Protein AF-0000000082341488 (afdb_homodimer)

Secondary structure (DSSP, 8-state):
--------------TT--HHHHHTT------SS-HHHHHHT----------------------------------------------------SHHHHHHHHHSS-------------------B-HHHHHHHHHHHHTHHHHHTTT-TT-IIIIIHHHHHTT-HHHHHHHHHHHHHHHHHHS-HHHHHHHHHHHHHHHHHHHHHHHHS---HHHHHHHHHHHHHHHHHHHHH---TTTTHHHHHHHHHHHHTTHHHH--HHHHHHHHHHHHHHHHHHHHHT---SS-GGGSPPPPPTTTS-HHHHHHHHHHHHHHHHHHHHHH--SS---HHHHHHHHHHHHHHHHHHHT--HHHH-EEB---S---TT---EE-SSHHHHHHHHHHHHHHHHHHHHHHHH----HHHHHHHHHHHHHHHHHHHHHHHHS---HHHHHHHHHHHHHHHTT---HHHHHHHHHHHHHIIIII----HHHHHHHHHHHT-/--------------TT-BHHHHHTT------SS-HHHHHHT----B-----------------------------------------------SHHHHHHHHHSS-------------S-----B-HHHHHHHHHHHHTHHHHHTTT-TT-IIIIIHHHHHTT-HHHHHHHHHHHHHHHHHHS-HHHHHHHHHHHHHHHHHHHHHHHHS---HHHHHHHHHHHHHHHHHHHHH---TTTTHHHHHHHHHHHHTTHHHH--HHHHHHHHHHHHHHHHHHHHHT---SS-GGGSPPPPPTTTS-HHHHHHHHHHHHHHHHHHHHHH--SS---HHHHHHHHHHHHHHHHHHHT--HHHH-EEBP--S---TT---EE-SSHHHHHHHHHHHHHHHHHHHHHHHH----HHHHHHHHHHHHHHHHHHHHHHHHS---HHHHHHHHHHHHHHHTT---HHHHHHHHHHHHHIIIII----HHHHHHHHHHHT-

pLDDT: mean 80.75, std 23.5, range [18.08, 98.88]

Radius of gyration: 35.66 Å; Cα contacts (8 Å, |Δi|>4): 1195; chains: 2; bounding box: 97×129×89 Å

InterPro domains:
  IPR001138 Zn(2)Cys(6) fungal-type DNA-binding domain [PF00172] (19-46)
  IPR001138 Zn(2)Cys(6) fungal-type DNA-binding domain [PS50048] (20-44)
  IPR001138 Zn(2)Cys(6) fungal-type DNA-binding domain [SM00066] (12-55)
  IPR001138 Zn(2)Cys(6) fungal-type DNA-binding domain [cd00067] (13-44)
  IPR021858 Fungal transcription factor [PF11951] (132-289)
  IPR036864 Zn(2)-C6 fungal-type DNA-binding domain superfamily [G3DSA:4.10.240.10] (19-75)
  IPR036864 Zn(2)-C6 fungal-type DNA-binding domain superfamily [SSF57701] (19-48)

Organism: NCBI:txid1220207

Nearest PDB structures (foldseek):
  6nf4-assembly1_B  TM=1.725E-01  e=2.011E+00  Danio rerio
  7mnn-assembly1_A  TM=2.625E-01  e=7.953E+00  Homo sapiens
  6nf4-assembly1_B  TM=1.689E-01  e=1.664E+00  Danio rerio

Foldseek 3Di:
DDPPPDDPPPPDQDPWAWPVCVVVVHRFPNDVQTPVCVVVVHHTHTDPPPPPPPPPVDPPDDDDDDDDDDPPPDDPDPPPPPPPCPVPLPQDPALLVLCCQLVPPPPPPSPPPCVCPPPPPPLDQDPLLVVLLVLLLVFVLCLLCLLPPVSCSNPVLSVVVSVPLLSSLLSSLQSLLQCLQAPNVVVSVVVNSVSLSVNSVVLSVLSNPPDDPVSLLNSLVSLLSRLCSCQQFPCPPVVVSSLVNNVVSCVVVLCQVDNDPSNLSSVLSSLLVQLVVCLLVLHAGPDQLVSHHDQDDPVVGDHLSSLLSVLSSLLSVLSCLQRVDPDDACPPVSLVVLVVSLVVLVVSVVPDDCLLQFDWDDDDPPPPPPATATEHPGQSSLLSLLSSLQSLLSSLVSVLVRDPDDPVVNVVSLVSNQVSLSPLLNSLPHHPHDLSSLLSSLSSLLSSLLNDPDPVSNVVSLVSLVCNCNNNVGDRVSSSVVSVVSVVD/DDPPPDDPPPPDQDPWAWPVCVVVVHRFPNDVQTPVCVVVVHHTHTDDPPPPDDPPPDPPDDDDDDDDDDDDDDDPDDPPPPPPCPVPLCLDPALLVLCCQLVPPVCPPSPPPCCPDPVPPPLDQDPLLVVLLVLLLVFVLCLLCLLPPPSCSNPVLSVVVSVPLLSSLLSSLQSLLQCLQAPNVVVSVVVNSVSLSVNSVVLSVLSNPPDDPVSLLNSLVSLLSRLCSCQQFPCPPVVVSSLVNNVVSCVVVLCQVDNDPSNLSSVLSSLLVQLVVCLLVLHAGPDQLVSHHDQDDPVVGDHLSSLLSVLSSLLSVLSCLQRVPPDDACPPVSLVVLVVSLVVLVVSVVPDDCLLQFDWDDDDPPPPPPATATEHPGQSSLLSLLSSLQSLLSSLVSVLVRDPDPPVVNVVSLVSNQVSLSPLLNSLPHHPHDLSSLLSSLSSLLSSLLSDPDPVSNVVSLVSLVCNCNNNVGDRVSSSVVSVVSVVD

Solvent-accessible surface area (backbone atoms only — not comparable to full-atom values): 54837 Å² total; per-residue (Å²): 131,86,81,74,75,78,79,81,76,78,76,76,80,74,88,67,36,30,43,66,31,56,76,64,72,42,92,51,78,64,41,93,62,24,67,67,27,62,76,67,70,46,84,60,43,73,60,77,78,81,69,80,75,75,82,72,80,68,84,77,76,81,80,84,80,83,79,81,80,84,76,81,75,77,82,74,80,81,75,79,74,78,74,70,78,71,71,68,80,76,72,67,88,47,64,34,54,44,40,50,62,71,70,42,79,79,69,67,74,65,77,75,62,76,72,68,62,77,68,66,74,66,75,58,42,39,69,67,56,49,50,26,51,49,52,22,41,75,38,60,20,44,36,65,22,42,60,35,80,80,32,49,58,31,45,49,48,54,58,49,20,64,80,26,65,44,39,35,22,20,49,35,12,34,28,25,42,38,40,19,58,48,71,44,44,83,70,22,40,61,55,12,53,48,26,39,52,54,15,51,56,42,46,53,52,53,69,69,39,91,62,56,71,75,50,46,47,54,46,44,46,31,41,48,38,46,24,46,45,52,44,32,66,60,50,65,91,64,40,64,45,52,46,42,43,42,51,51,49,43,61,76,61,41,35,36,83,62,41,51,73,68,40,45,56,44,45,55,44,49,47,52,52,36,44,52,51,15,59,78,66,59,33,39,44,87,69,53,61,89,61,47,50,76,60,58,55,64,80,87,42,54,61,33,23,20,49,25,48,40,40,48,50,52,34,41,47,50,38,31,63,71,38,51,73,80,84,79,77,84,46,74,61,55,54,52,50,49,53,51,48,52,51,50,53,49,57,67,53,73,76,54,56,53,63,40,74,37,38,64,37,60,74,66,78,80,69,57,90,82,47,55,47,36,45,55,82,45,51,26,14,52,34,29,46,40,44,46,33,38,39,51,34,52,54,43,50,49,51,56,74,66,45,94,52,56,70,69,58,46,50,52,44,51,50,51,37,36,51,32,20,42,51,44,49,14,43,68,73,54,36,76,66,44,70,37,27,50,67,58,38,54,62,38,50,55,63,20,46,75,57,47,82,52,66,68,58,41,51,52,54,49,49,50,46,52,44,41,27,55,69,63,26,40,61,42,62,69,57,53,52,50,51,54,58,58,66,76,101,133,84,80,74,74,77,78,80,76,78,76,74,80,72,89,67,34,30,42,66,33,58,77,64,73,42,90,50,80,62,40,94,62,23,65,68,26,61,75,67,72,48,87,59,43,74,60,79,79,82,71,81,78,76,83,72,77,68,80,78,78,83,88,91,81,86,80,85,81,85,81,79,80,75,84,76,81,83,77,80,74,77,74,72,77,73,71,67,82,76,72,69,87,45,63,35,53,44,43,49,60,72,70,41,80,82,66,66,76,64,78,73,62,74,77,64,67,69,67,64,73,67,76,59,42,39,67,68,56,50,51,26,50,50,52,22,43,76,38,60,20,46,35,63,23,40,60,34,81,80,31,50,58,30,44,49,47,54,59,50,20,65,80,26,65,45,40,35,22,19,50,36,12,33,28,24,43,37,41,20,59,47,70,45,43,83,70,23,40,61,55,11,51,50,25,40,52,54,17,50,56,41,47,52,53,53,69,68,40,91,64,57,70,74,50,46,47,55,47,45,45,29,41,46,38,46,24,46,44,52,44,32,68,60,51,65,90,65,40,64,44,51,46,42,42,40,50,50,50,43,61,76,60,41,37,38,82,64,41,52,74,69,41,46,56,44,44,55,45,48,48,52,51,36,43,53,52,16,59,78,66,60,34,39,44,86,70,52,62,89,61,47,52,78,61,59,56,63,79,86,42,54,60,35,24,21,48,25,48,39,40,48,49,51,34,41,47,49,39,31,64,70,37,51,71,77,83,78,77,83,45,75,59,56,54,51,51,50,52,50,48,51,51,52,53,50,57,68,54,71,76,54,55,53,65,41,74,37,38,64,36,61,76,63,83,79,56,64,93,82,39,56,48,36,45,54,82,45,53,26,16,52,34,28,46,38,44,44,34,39,38,50,35,53,55,42,50,49,50,57,74,65,43,93,52,56,70,68,58,45,50,52,42,51,49,52,37,37,52,32,20,42,50,45,49,15,43,68,74,53,37,76,65,44,70,38,28,48,64,59,38,54,61,38,49,55,65,19,46,75,56,49,82,51,66,68,59,40,50,53,54,49,48,50,46,52,44,42,28,55,70,64,23,42,61,43,60,69,55,52,52,51,50,54,56,58,66,76,102

Structure (mmCIF, N/CA/C/O backbone):
data_AF-0000000082341488-model_v1
#
loop_
_entity.id
_entity.type
_entity.pdbx_description
1 polymer 'Zn(2)-C6 fungal-type domain-containing protein'
#
loop_
_atom_site.group_PDB
_atom_site.id
_atom_site.type_symbol
_atom_site.label_atom_id
_atom_site.label_alt_id
_atom_site.label_comp_id
_atom_site.label_asym_id
_atom_site.label_entity_id
_atom_site.label_seq_id
_atom_site.pdbx_PDB_ins_code
_atom_site.Cartn_x
_atom_site.Cartn_y
_atom_site.Cartn_z
_atom_site.occupancy
_atom_site.B_iso_or_equiv
_atom_site.auth_seq_id
_atom_site.auth_comp_id
_atom_site.auth_asym_id
_atom_site.auth_atom_id
_atom_site.pdbx_PDB_model_num
ATOM 1 N N . MET A 1 1 ? -30.406 -11.062 55.562 1 27.66 1 MET A N 1
ATOM 2 C CA . MET A 1 1 ? -29.484 -10.016 55.969 1 27.66 1 MET A CA 1
ATOM 3 C C . MET A 1 1 ? -28.219 -10.055 55.094 1 27.66 1 MET A C 1
ATOM 5 O O . MET A 1 1 ? -27.469 -11.031 55.125 1 27.66 1 MET A O 1
ATOM 9 N N . PRO A 1 2 ? -28.125 -9.422 53.875 1 34.69 2 PRO A N 1
ATOM 10 C CA . PRO A 1 2 ? -27.172 -9.711 52.812 1 34.69 2 PRO A CA 1
ATOM 11 C C . PRO A 1 2 ? -25.75 -9.273 53.125 1 34.69 2 PRO A C 1
ATOM 13 O O . PRO A 1 2 ? -25.547 -8.258 53.812 1 34.69 2 PRO A O 1
ATOM 16 N N . THR A 1 3 ? -24.875 -10.211 53.531 1 32.88 3 THR A N 1
ATOM 17 C CA . THR A 1 3 ? -23.484 -10.125 53.969 1 32.88 3 THR A CA 1
ATOM 18 C C . THR A 1 3 ? -22.641 -9.414 52.906 1 32.88 3 THR A C 1
ATOM 20 O O . THR A 1 3 ? -22.531 -9.883 51.781 1 32.88 3 THR A O 1
ATOM 23 N N . GLN A 1 4 ? -22.594 -8.062 53 1 30.83 4 GLN A N 1
ATOM 24 C CA . GLN A 1 4 ? -21.969 -7.129 52.062 1 30.83 4 GLN A CA 1
ATOM 25 C C . GLN A 1 4 ? -20.469 -7.371 51.969 1 30.83 4 GLN A C 1
ATOM 27 O O . GLN A 1 4 ? -19.766 -7.348 53 1 30.83 4 GLN A O 1
ATOM 32 N N . ARG A 1 5 ? -20.062 -8.289 51.094 1 39.97 5 ARG A N 1
ATOM 33 C CA . ARG A 1 5 ? -18.656 -8.656 50.969 1 39.97 5 ARG A CA 1
ATOM 34 C C . ARG A 1 5 ? -17.766 -7.418 50.906 1 39.97 5 ARG A C 1
ATOM 36 O O . ARG A 1 5 ? -18.031 -6.48 50.156 1 39.97 5 ARG A O 1
ATOM 43 N N . PRO A 1 6 ? -16.922 -7.133 51.938 1 31.31 6 PRO A N 1
ATOM 44 C CA . PRO A 1 6 ? -16.156 -5.891 52.031 1 31.31 6 PRO A CA 1
ATOM 45 C C . PRO A 1 6 ? -15.273 -5.656 50.812 1 31.31 6 PRO A C 1
ATOM 47 O O . PRO A 1 6 ? -14.844 -6.613 50.156 1 31.31 6 PRO A O 1
ATOM 50 N N . ALA A 1 7 ? -15.469 -4.516 50.125 1 35.12 7 ALA A N 1
ATOM 51 C CA . ALA A 1 7 ? -14.789 -4 48.938 1 35.12 7 ALA A CA 1
ATOM 52 C C . ALA A 1 7 ? -13.273 -4.023 49.125 1 35.12 7 ALA A C 1
ATOM 54 O O . ALA A 1 7 ? -12.758 -3.627 50.188 1 35.12 7 ALA A O 1
ATOM 55 N N . ARG A 1 8 ? -12.477 -4.863 48.469 1 36.75 8 ARG A N 1
ATOM 56 C CA . ARG A 1 8 ? -11.031 -5.031 48.469 1 36.75 8 ARG A CA 1
ATOM 57 C C . ARG A 1 8 ? -10.32 -3.686 48.375 1 36.75 8 ARG A C 1
ATOM 59 O O . ARG A 1 8 ? -10.633 -2.877 47.5 1 36.75 8 ARG A O 1
ATOM 66 N N . ARG A 1 9 ? -9.789 -3.086 49.438 1 33.78 9 ARG A N 1
ATOM 67 C CA . ARG A 1 9 ? -9.055 -1.83 49.531 1 33.78 9 ARG A CA 1
ATOM 68 C C . ARG A 1 9 ? -7.902 -1.78 48.531 1 33.78 9 ARG A C 1
ATOM 70 O O . ARG A 1 9 ? -7.113 -2.725 48.438 1 33.78 9 ARG A O 1
ATOM 77 N N . SER A 1 10 ? -8.031 -1.049 47.438 1 36.28 10 SER A N 1
ATOM 78 C CA . SER A 1 10 ? -6.996 -0.766 46.438 1 36.28 10 SER A CA 1
ATOM 79 C C . SER A 1 10 ? -5.719 -0.267 47.094 1 36.28 10 SER A C 1
ATOM 81 O O . SER A 1 10 ? -5.738 0.727 47.844 1 36.28 10 SER A O 1
ATOM 83 N N . VAL A 1 11 ? -4.891 -1.097 47.562 1 37.62 11 VAL A N 1
ATOM 84 C CA . VAL A 1 11 ? -3.611 -0.74 48.188 1 37.62 11 VAL A CA 1
ATOM 85 C C . VAL A 1 11 ? -2.881 0.267 47.281 1 37.62 11 VAL A C 1
ATOM 87 O O . VAL A 1 11 ? -2.674 0.021 46.094 1 37.62 11 VAL A O 1
ATOM 90 N N . LYS A 1 12 ? -2.934 1.499 47.688 1 38.59 12 LYS A N 1
ATOM 91 C CA . LYS A 1 12 ? -2.229 2.66 47.156 1 38.59 12 LYS A CA 1
ATOM 92 C C . LYS A 1 12 ? -0.745 2.361 46.969 1 38.59 12 LYS A C 1
ATOM 94 O O . LYS A 1 12 ? -0.072 1.899 47.875 1 38.59 12 LYS A O 1
ATOM 99 N N . ARG A 1 13 ? -0.227 2.211 45.75 1 46.66 13 ARG A N 1
ATOM 100 C CA . ARG A 1 13 ? 1.166 1.97 45.375 1 46.66 13 ARG A CA 1
ATOM 101 C C . ARG A 1 13 ? 2.074 3.053 45.969 1 46.66 13 ARG A C 1
ATOM 103 O O . ARG A 1 13 ? 1.841 4.246 45.75 1 46.66 13 ARG A O 1
ATOM 110 N N . ARG A 1 14 ? 2.82 2.852 47 1 46.91 14 ARG A N 1
ATOM 111 C CA . ARG A 1 14 ? 3.74 3.732 47.688 1 46.91 14 ARG A CA 1
ATOM 112 C C . ARG A 1 14 ? 4.809 4.285 46.75 1 46.91 14 ARG A C 1
ATOM 114 O O . ARG A 1 14 ? 5.387 3.541 45.969 1 46.91 14 ARG A O 1
ATOM 121 N N . LYS A 1 15 ? 4.836 5.543 46.469 1 54.09 15 LYS A N 1
ATOM 122 C CA . LYS A 1 15 ? 5.652 6.387 45.625 1 54.09 15 LYS A CA 1
ATOM 123 C C . LYS A 1 15 ? 7.094 6.449 46.125 1 54.09 15 LYS A C 1
ATOM 125 O O . LYS A 1 15 ? 7.898 7.238 45.594 1 54.09 15 LYS A O 1
ATOM 130 N N . THR A 1 16 ? 7.574 5.613 47.094 1 61.41 16 THR A N 1
ATOM 131 C CA . THR A 1 16 ? 8.883 5.797 47.719 1 61.41 16 THR A CA 1
ATOM 132 C C . THR A 1 16 ? 9.875 4.75 47.219 1 61.41 16 THR A C 1
ATOM 134 O O . THR A 1 16 ? 10.93 4.539 47.812 1 61.41 16 THR A O 1
ATOM 137 N N . GLY A 1 17 ? 9.547 4.043 46.219 1 67.44 17 GLY A N 1
ATOM 138 C CA . GLY A 1 17 ? 10.445 2.996 45.75 1 67.44 17 GLY A CA 1
ATOM 139 C C . GLY A 1 17 ? 11.727 3.535 45.156 1 67.44 17 GLY A C 1
ATOM 140 O O . GLY A 1 17 ? 11.773 4.672 44.688 1 67.44 17 GLY A O 1
ATOM 141 N N . HIS A 1 18 ? 12.859 2.887 45.312 1 73.56 18 HIS A N 1
ATOM 142 C CA . HIS A 1 18 ? 14.195 3.291 44.875 1 73.56 18 HIS A CA 1
ATOM 143 C C . HIS A 1 18 ? 14.289 3.281 43.344 1 73.56 18 HIS A C 1
ATOM 145 O O . HIS A 1 18 ? 13.5 2.619 42.656 1 73.56 18 HIS A O 1
ATOM 151 N N . GLN A 1 19 ? 15.227 3.986 42.75 1 73.56 19 GLN A N 1
ATOM 152 C CA . GLN A 1 19 ? 15.32 4.285 41.312 1 73.56 19 GLN A CA 1
ATOM 153 C C . GLN A 1 19 ? 15.406 3.006 40.5 1 73.56 19 GLN A C 1
ATOM 155 O O . GLN A 1 19 ? 14.742 2.883 39.469 1 73.56 19 GLN A O 1
ATOM 160 N N . ASN A 1 20 ? 16.141 2.02 40.812 1 75.38 20 ASN A N 1
ATOM 161 C CA . ASN A 1 20 ? 16.281 0.766 40.094 1 75.38 20 ASN A CA 1
ATOM 162 C C . ASN A 1 20 ? 14.992 -0.053 40.125 1 75.38 20 ASN A C 1
ATOM 164 O O . ASN A 1 20 ? 14.633 -0.678 39.125 1 75.38 20 ASN A O 1
ATOM 168 N N . CYS A 1 21 ? 14.312 -0.115 41.156 1 72.56 21 CYS A N 1
ATOM 169 C CA . CYS A 1 21 ? 13.039 -0.809 41.312 1 72.56 21 CYS A CA 1
ATOM 170 C C . CYS A 1 21 ? 11.93 -0.092 40.562 1 72.56 21 CYS A C 1
ATOM 172 O O . CYS A 1 21 ? 11.094 -0.733 39.938 1 72.56 21 CYS A O 1
ATOM 174 N N . ARG A 1 22 ? 11.953 1.239 40.5 1 70.56 22 ARG A N 1
ATOM 175 C CA . ARG A 1 22 ? 11 2.064 39.781 1 70.56 22 ARG A CA 1
ATOM 176 C C . ARG A 1 22 ? 11.18 1.894 38.25 1 70.56 22 ARG A C 1
ATOM 178 O O . ARG A 1 22 ? 10.203 1.771 37.531 1 70.56 22 ARG A O 1
ATOM 185 N N . ASN A 1 23 ? 12.414 1.838 37.812 1 67.56 23 ASN A N 1
ATOM 186 C CA . ASN A 1 23 ? 12.742 1.677 36.406 1 67.56 23 ASN A CA 1
ATOM 187 C C . ASN A 1 23 ? 12.336 0.302 35.906 1 67.56 23 ASN A C 1
ATOM 189 O O . ASN A 1 23 ? 11.984 0.155 34.719 1 67.56 23 ASN A O 1
ATOM 193 N N . ARG A 1 24 ? 12.219 -0.608 36.781 1 68 24 ARG A N 1
ATOM 194 C CA . ARG A 1 24 ? 11.914 -1.982 36.406 1 68 24 ARG A CA 1
ATOM 195 C C . ARG A 1 24 ? 10.508 -2.379 36.844 1 68 24 ARG A C 1
ATOM 197 O O . ARG A 1 24 ? 10.094 -3.523 36.656 1 68 24 ARG A O 1
ATOM 204 N N . ARG A 1 25 ? 9.703 -1.404 37.406 1 63.31 25 ARG A N 1
ATOM 205 C CA . ARG A 1 25 ? 8.336 -1.52 37.875 1 63.31 25 ARG A CA 1
ATOM 206 C C . ARG A 1 25 ? 8.164 -2.773 38.75 1 63.31 25 ARG A C 1
ATOM 208 O O . ARG A 1 25 ? 7.176 -3.492 38.594 1 63.31 25 ARG A O 1
ATOM 215 N N . ILE A 1 26 ? 9.172 -3.002 39.469 1 75.62 26 ILE A N 1
ATOM 216 C CA . ILE A 1 26 ? 9.039 -4.074 40.469 1 75.62 26 ILE A CA 1
ATOM 217 C C . ILE A 1 26 ? 8.766 -3.48 41.844 1 75.62 26 ILE A C 1
ATOM 219 O O . ILE A 1 26 ? 9.094 -2.32 42.094 1 75.62 26 ILE A O 1
ATOM 223 N N . LYS A 1 27 ? 8.031 -4.207 42.656 1 73.44 27 LYS A N 1
ATOM 224 C CA . LYS A 1 27 ? 7.723 -3.768 44 1 73.44 27 LYS A CA 1
ATOM 225 C C . LYS A 1 27 ? 8.992 -3.625 44.844 1 73.44 27 LYS A C 1
ATOM 227 O O . LYS A 1 27 ? 9.75 -4.582 45 1 73.44 27 LYS A O 1
ATOM 232 N N . CYS A 1 28 ? 9.281 -2.418 45.188 1 70.5 28 CYS A N 1
ATOM 233 C CA . CYS A 1 28 ? 10.461 -2.1 46 1 70.5 28 CYS A CA 1
ATOM 234 C C . CYS A 1 28 ? 10.172 -2.293 47.469 1 70.5 28 CYS A C 1
ATOM 236 O O . CYS A 1 28 ? 9.094 -1.944 47.969 1 70.5 28 CYS A O 1
ATOM 238 N N . ASP A 1 29 ? 10.859 -2.9 48.312 1 76.56 29 ASP A N 1
ATOM 239 C CA . ASP A 1 29 ? 10.664 -3.094 49.75 1 76.56 29 ASP A CA 1
ATOM 240 C C . ASP A 1 29 ? 11.117 -1.863 50.531 1 76.56 29 ASP A C 1
ATOM 242 O O . ASP A 1 29 ? 11.086 -1.863 51.781 1 76.56 29 ASP A O 1
ATOM 246 N N . GLU A 1 30 ? 11.57 -0.712 49.938 1 73.06 30 GLU A N 1
ATOM 247 C CA . GLU A 1 30 ? 11.891 0.627 50.406 1 73.06 30 GLU A CA 1
ATOM 248 C C . GLU A 1 30 ? 12.992 0.584 51.469 1 73.06 30 GLU A C 1
ATOM 250 O O . GLU A 1 30 ? 13.188 1.553 52.219 1 73.06 30 GLU A O 1
ATOM 255 N N . GLN A 1 31 ? 13.773 -0.525 51.5 1 78.38 31 GLN A N 1
ATOM 256 C CA . GLN A 1 31 ? 14.938 -0.563 52.375 1 78.38 31 GLN A CA 1
ATOM 257 C C . GLN A 1 31 ? 16.172 0.011 51.688 1 78.38 31 GLN A C 1
ATOM 259 O O . GLN A 1 31 ? 16.266 -0.031 50.469 1 78.38 31 GLN A O 1
ATOM 264 N N . SER A 1 32 ? 16.953 0.865 52.219 1 71.62 32 SER A N 1
ATOM 265 C CA . SER A 1 32 ? 18.172 1.442 51.688 1 71.62 32 SER A CA 1
ATOM 266 C C . SER A 1 32 ? 19.422 0.706 52.188 1 71.62 32 SER A C 1
ATOM 268 O O . SER A 1 32 ? 19.781 0.812 53.344 1 71.62 32 SER A O 1
ATOM 270 N N . PRO A 1 33 ? 19.984 -0.223 51.344 1 73.25 33 PRO A N 1
ATOM 271 C CA . PRO A 1 33 ? 19.656 -0.535 49.969 1 73.25 33 PRO A CA 1
ATOM 272 C C . PRO A 1 33 ? 18.453 -1.47 49.844 1 73.25 33 PRO A C 1
ATOM 274 O O . PRO A 1 33 ? 18.188 -2.279 50.719 1 73.25 33 PRO A O 1
ATOM 277 N N . CYS A 1 34 ? 17.703 -1.266 48.688 1 74.81 34 CYS A N 1
ATOM 278 C CA . CYS A 1 34 ? 16.531 -2.117 48.594 1 74.81 34 CYS A CA 1
ATOM 279 C C . CYS A 1 34 ? 16.906 -3.559 48.312 1 74.81 34 CYS A C 1
ATOM 281 O O . CYS A 1 34 ? 18 -3.816 47.781 1 74.81 34 CYS A O 1
ATOM 283 N N . GLY A 1 35 ? 16.156 -4.578 48.812 1 78.69 35 GLY A N 1
ATOM 284 C CA . GLY A 1 35 ? 16.453 -5.996 48.688 1 78.69 35 GLY A CA 1
ATOM 285 C C . GLY A 1 35 ? 16.812 -6.387 47.25 1 78.69 35 GLY A C 1
ATOM 286 O O . GLY A 1 35 ? 17.672 -7.246 47.062 1 78.69 35 GLY A O 1
ATOM 287 N N . TYR A 1 36 ? 16.219 -5.758 46.281 1 75.19 36 TYR A N 1
ATOM 288 C CA . TYR A 1 36 ? 16.5 -6 44.875 1 75.19 36 TYR A CA 1
ATOM 289 C C . TYR A 1 36 ? 17.922 -5.574 44.531 1 75.19 36 TYR A C 1
ATOM 291 O O . TYR A 1 36 ? 18.656 -6.328 43.875 1 75.19 36 TYR A O 1
ATOM 299 N N . CYS A 1 37 ? 18.25 -4.441 44.781 1 74.69 37 CYS A N 1
ATOM 300 C CA . CYS A 1 37 ? 19.578 -3.924 44.531 1 74.69 37 CYS A CA 1
ATOM 301 C C . CYS A 1 37 ? 20.641 -4.703 45.312 1 74.69 37 CYS A C 1
ATOM 303 O O . CYS A 1 37 ? 21.703 -5.016 44.781 1 74.69 37 CYS A O 1
ATOM 305 N N . ASN A 1 38 ? 20.406 -5.07 46.5 1 79.69 38 ASN A N 1
ATOM 306 C CA . ASN A 1 38 ? 21.344 -5.816 47.344 1 79.69 38 ASN A CA 1
ATOM 307 C C . ASN A 1 38 ? 21.641 -7.191 46.75 1 79.69 38 ASN A C 1
ATOM 309 O O . ASN A 1 38 ? 22.797 -7.621 46.75 1 79.69 38 ASN A O 1
ATOM 313 N N . ARG A 1 39 ? 20.578 -7.805 46.312 1 75.19 39 ARG A N 1
ATOM 314 C CA . ARG A 1 39 ? 20.781 -9.148 45.781 1 75.19 39 ARG A CA 1
ATOM 315 C C . ARG A 1 39 ? 21.578 -9.117 44.5 1 75.19 39 ARG A C 1
ATOM 317 O O . ARG A 1 39 ? 22.312 -10.062 44.188 1 75.19 39 ARG A O 1
ATOM 324 N N . ARG A 1 40 ? 21.375 -8.039 43.812 1 72.5 40 ARG A N 1
ATOM 325 C CA . ARG A 1 40 ? 21.969 -7.996 42.5 1 72.5 40 ARG A CA 1
ATOM 326 C C . ARG A 1 40 ? 23.203 -7.105 42.469 1 72.5 40 ARG A C 1
ATOM 328 O O . ARG A 1 40 ? 23.812 -6.902 41.406 1 72.5 40 ARG A O 1
ATOM 335 N N . GLY A 1 41 ? 23.641 -6.508 43.5 1 73.75 41 GLY A N 1
ATOM 336 C CA . GLY A 1 41 ? 24.828 -5.699 43.656 1 73.75 41 GLY A CA 1
ATOM 337 C C . GLY A 1 41 ? 24.75 -4.363 42.938 1 73.75 41 GLY A C 1
ATOM 338 O O . GLY A 1 41 ? 25.75 -3.848 42.469 1 73.75 41 GLY A O 1
ATOM 339 N N . LEU A 1 42 ? 23.562 -3.91 42.75 1 70.12 42 LEU A N 1
ATOM 340 C CA . LEU A 1 42 ? 23.359 -2.629 42.094 1 70.12 42 LEU A CA 1
ATOM 341 C C . LEU A 1 42 ? 23.391 -1.484 43.094 1 70.12 42 LEU A C 1
ATOM 343 O O . LEU A 1 42 ? 23.141 -1.688 44.281 1 70.12 42 LEU A O 1
ATOM 347 N N . GLU A 1 43 ? 23.781 -0.298 42.594 1 74.69 43 GLU A N 1
ATOM 348 C CA . GLU A 1 43 ? 23.719 0.902 43.438 1 74.69 43 GLU A CA 1
ATOM 349 C C . GLU A 1 43 ? 22.266 1.346 43.656 1 74.69 43 GLU A C 1
ATOM 351 O O . GLU A 1 43 ? 21.562 1.628 42.688 1 74.69 43 GLU A O 1
ATOM 356 N N . CYS A 1 44 ? 21.703 1.283 44.812 1 69.88 44 CYS A N 1
ATOM 357 C CA . CYS A 1 44 ? 20.344 1.63 45.188 1 69.88 44 CYS A CA 1
ATOM 358 C C . CYS A 1 44 ? 20.188 3.131 45.406 1 69.88 44 CYS A C 1
ATOM 360 O O . CYS A 1 44 ? 20.812 3.691 46.312 1 69.88 44 CYS A O 1
ATOM 362 N N . LYS A 1 45 ? 19.766 3.959 44.375 1 71.5 45 LYS A N 1
ATOM 363 C CA . LYS A 1 45 ? 19.531 5.391 44.5 1 71.5 45 LYS A CA 1
ATOM 364 C C . LYS A 1 45 ? 18.078 5.676 44.875 1 71.5 45 LYS A C 1
ATOM 366 O O . LYS A 1 45 ? 17.156 5.098 44.312 1 71.5 45 LYS A O 1
ATOM 371 N N . LYS A 1 46 ? 17.859 6.5 45.875 1 66.62 46 LYS A N 1
ATOM 372 C CA . LYS A 1 46 ? 16.531 6.969 46.281 1 66.62 46 LYS A CA 1
ATOM 373 C C . LYS A 1 46 ? 15.953 7.93 45.25 1 66.62 46 LYS A C 1
ATOM 375 O O . LYS A 1 46 ? 16.672 8.742 44.656 1 66.62 46 LYS A O 1
ATOM 380 N N . ALA A 1 47 ? 14.734 7.789 44.719 1 53.78 47 ALA A N 1
ATOM 381 C CA . ALA A 1 47 ? 14.109 8.703 43.781 1 53.78 47 ALA A CA 1
ATOM 382 C C . ALA A 1 47 ? 13.945 10.094 44.375 1 53.78 47 ALA A C 1
ATOM 384 O O . ALA A 1 47 ? 13.438 10.242 45.5 1 53.78 47 ALA A O 1
ATOM 385 N N . ASP A 1 48 ? 14.719 11.148 43.906 1 45.5 48 ASP A N 1
ATOM 386 C CA . ASP A 1 48 ? 14.562 12.539 44.312 1 45.5 48 ASP A CA 1
ATOM 387 C C . ASP A 1 48 ? 13.156 13.055 44 1 45.5 48 ASP A C 1
ATOM 389 O O . ASP A 1 48 ? 12.648 12.844 42.906 1 45.5 48 ASP A O 1
ATOM 393 N N . PHE A 1 49 ? 12.367 13.234 44.938 1 42.94 49 PHE A N 1
ATOM 394 C CA . PHE A 1 49 ? 11.117 13.969 44.812 1 42.94 49 PHE A CA 1
ATOM 395 C C . PHE A 1 49 ? 11.375 15.406 44.375 1 42.94 49 PHE A C 1
ATOM 397 O O . PHE A 1 49 ? 11.969 16.188 45.125 1 42.94 49 PHE A O 1
ATOM 404 N N . ILE A 1 50 ? 11.688 15.82 43.062 1 36.34 50 ILE A N 1
ATOM 405 C CA . ILE A 1 50 ? 11.781 17.234 42.719 1 36.34 50 ILE A CA 1
ATOM 406 C C . ILE A 1 50 ? 10.438 17.922 42.969 1 36.34 50 ILE A C 1
ATOM 408 O O . ILE A 1 50 ? 9.445 17.609 42.312 1 36.34 50 ILE A O 1
ATOM 412 N N . VAL A 1 51 ? 10.141 18.312 44.125 1 33.28 51 VAL A N 1
ATOM 413 C CA . VAL A 1 51 ? 9.031 19.219 44.406 1 33.28 51 VAL A CA 1
ATOM 414 C C . VAL A 1 51 ? 9.234 20.531 43.688 1 33.28 51 VAL A C 1
ATOM 416 O O . VAL A 1 51 ? 10.281 21.172 43.812 1 33.28 51 VAL A O 1
ATOM 419 N N . PRO A 1 52 ? 8.602 20.75 42.562 1 28.97 52 PRO A N 1
ATOM 420 C CA . PRO A 1 52 ? 8.727 22.062 41.906 1 28.97 52 PRO A CA 1
ATOM 421 C C . PRO A 1 52 ? 8.5 23.219 42.875 1 28.97 52 PRO A C 1
ATOM 423 O O . PRO A 1 52 ? 7.594 23.172 43.719 1 28.97 52 PRO A O 1
ATOM 426 N N . GLU A 1 53 ? 9.562 23.938 43.188 1 27.73 53 GLU A N 1
ATOM 427 C CA . GLU A 1 53 ? 9.617 25.109 44.062 1 27.73 53 GLU A CA 1
ATOM 428 C C . GLU A 1 53 ? 8.617 26.172 43.656 1 27.73 53 GLU A C 1
ATOM 430 O O . GLU A 1 53 ? 8.555 26.531 42.469 1 27.73 53 GLU A O 1
ATOM 435 N N . ARG A 1 54 ? 7.594 26.328 44.281 1 27.77 54 ARG A N 1
ATOM 436 C CA . ARG A 1 54 ? 6.582 27.375 44.188 1 27.77 54 ARG A CA 1
ATOM 437 C C . ARG A 1 54 ? 7.215 28.75 44.25 1 27.77 54 ARG A C 1
ATOM 439 O O . ARG A 1 54 ? 7.906 29.109 45.188 1 27.77 54 ARG A O 1
ATOM 446 N N . TRP A 1 55 ? 7.723 29.359 43.062 1 25.53 55 TRP A N 1
ATOM 447 C CA . TRP A 1 55 ? 8.312 30.672 42.844 1 25.53 55 TRP A CA 1
ATOM 448 C C . TRP A 1 55 ? 7.523 31.75 43.594 1 25.53 55 TRP A C 1
ATOM 450 O O . TRP A 1 55 ? 6.367 32 43.281 1 25.53 55 TRP A O 1
ATOM 460 N N . GLY A 1 56 ? 7.48 31.609 44.906 1 22.47 56 GLY A N 1
ATOM 461 C CA . GLY A 1 56 ? 6.809 32.656 45.688 1 22.47 56 GLY A CA 1
ATOM 462 C C . GLY A 1 56 ? 7.461 34 45.531 1 22.47 56 GLY A C 1
ATOM 463 O O . GLY A 1 56 ? 8.609 34.219 45.906 1 22.47 56 GLY A O 1
ATOM 464 N N . ASN A 1 57 ? 7.219 34.688 44.406 1 23.58 57 ASN A N 1
ATOM 465 C CA . ASN A 1 57 ? 7.656 36.031 43.969 1 23.58 57 ASN A CA 1
ATOM 466 C C . ASN A 1 57 ? 7.465 37.062 45.094 1 23.58 57 ASN A C 1
ATOM 468 O O . ASN A 1 57 ? 6.598 37.938 44.969 1 23.58 57 ASN A O 1
ATOM 472 N N . THR A 1 58 ? 7.785 36.688 46.344 1 21.23 58 THR A N 1
ATOM 473 C CA . THR A 1 58 ? 7.422 37.781 47.219 1 21.23 58 THR A CA 1
ATOM 474 C C . THR A 1 58 ? 8.344 39 46.969 1 21.23 58 THR A C 1
ATOM 476 O O . THR A 1 58 ? 9.562 38.812 46.875 1 21.23 58 THR A O 1
ATOM 479 N N . PRO A 1 59 ? 7.855 40.25 46.906 1 23.5 59 PRO A N 1
ATOM 480 C CA . PRO A 1 59 ? 8.375 41.562 46.531 1 23.5 59 PRO A CA 1
ATOM 481 C C . PRO A 1 59 ? 9.453 42.031 47.5 1 23.5 59 PRO A C 1
ATOM 483 O O . PRO A 1 59 ? 9.18 42.25 48.688 1 23.5 59 PRO A O 1
ATOM 486 N N . GLU A 1 60 ? 10.648 41.344 47.562 1 21.52 60 GLU A N 1
ATOM 487 C CA . GLU A 1 60 ? 11.547 41.781 48.656 1 21.52 60 GLU A CA 1
ATOM 488 C C . GLU A 1 60 ? 11.922 43.25 48.5 1 21.52 60 GLU A C 1
ATOM 490 O O . GLU A 1 60 ? 12.383 43.688 47.438 1 21.52 60 GLU A O 1
ATOM 495 N N . PRO A 1 61 ? 11.562 44.062 49.438 1 20.75 61 PRO A N 1
ATOM 496 C CA . PRO A 1 61 ? 11.711 45.531 49.438 1 20.75 61 PRO A CA 1
ATOM 497 C C . PRO A 1 61 ? 13.164 45.969 49.375 1 20.75 61 PRO A C 1
ATOM 499 O O . PRO A 1 61 ? 14.078 45.188 49.656 1 20.75 61 PRO A O 1
ATOM 502 N N . THR A 1 62 ? 13.445 47.281 49.094 1 20.12 62 THR A N 1
ATOM 503 C CA . THR A 1 62 ? 14.398 48.25 48.594 1 20.12 62 THR A CA 1
ATOM 504 C C . THR A 1 62 ? 15.484 48.562 49.625 1 20.12 62 THR A C 1
ATOM 506 O O . THR A 1 62 ? 16.297 49.469 49.438 1 20.12 62 THR A O 1
ATOM 509 N N . ARG A 1 63 ? 15.867 47.562 50.5 1 19.3 63 ARG A N 1
ATOM 510 C CA . ARG A 1 63 ? 16.547 48.312 51.562 1 19.3 63 ARG A CA 1
ATOM 511 C C . ARG A 1 63 ? 17.812 48.969 51.062 1 19.3 63 ARG A C 1
ATOM 513 O O . ARG A 1 63 ? 18.453 48.469 50.125 1 19.3 63 ARG A O 1
ATOM 520 N N . ALA A 1 64 ? 18.297 49.969 51.812 1 19.44 64 ALA A N 1
ATOM 521 C CA . ALA A 1 64 ? 19 51.25 51.812 1 19.44 64 ALA A CA 1
ATOM 522 C C . ALA A 1 64 ? 20.5 51.031 51.531 1 19.44 64 ALA A C 1
ATOM 524 O O . ALA A 1 64 ? 21 49.906 51.594 1 19.44 64 ALA A O 1
ATOM 525 N N . GLY A 1 65 ? 21.453 51.75 52.219 1 18.08 65 GLY A N 1
ATOM 526 C CA . GLY A 1 65 ? 22.344 52.875 51.938 1 18.08 65 GLY A CA 1
ATOM 527 C C . GLY A 1 65 ? 23.812 52.438 51.906 1 18.08 65 GLY A C 1
ATOM 528 O O . GLY A 1 65 ? 24.656 53.188 51.375 1 18.08 65 GLY A O 1
ATOM 529 N N . GLU A 1 66 ? 24.281 51.438 52.781 1 19.77 66 GLU A N 1
ATOM 530 C CA . GLU A 1 66 ? 25.484 51.906 53.438 1 19.77 66 GLU A CA 1
ATOM 531 C C . GLU A 1 66 ? 26.703 51.781 52.531 1 19.77 66 GLU A C 1
ATOM 533 O O . GLU A 1 66 ? 26.734 50.938 51.625 1 19.77 66 GLU A O 1
ATOM 538 N N . GLU A 1 67 ? 27.797 52.594 52.75 1 20.52 67 GLU A N 1
ATOM 539 C CA . GLU A 1 67 ? 28.906 53.344 52.188 1 20.52 67 GLU A CA 1
ATOM 540 C C . GLU A 1 67 ? 30.156 52.469 52.062 1 20.52 67 GLU A C 1
ATOM 542 O O . GLU A 1 67 ? 31.234 52.969 51.719 1 20.52 67 GLU A O 1
ATOM 547 N N . SER A 1 68 ? 30.047 51.156 52.156 1 19.58 68 SER A N 1
ATOM 548 C CA . SER A 1 68 ? 31.312 50.594 52.625 1 19.58 68 SER A CA 1
ATOM 549 C C . SER A 1 68 ? 32.438 50.875 51.625 1 19.58 68 SER A C 1
ATOM 551 O O . SER A 1 68 ? 32.188 51.062 50.438 1 19.58 68 SER A O 1
ATOM 553 N N . GLN A 1 69 ? 33.75 50.781 52.125 1 21.14 69 GLN A N 1
ATOM 554 C CA . GLN A 1 69 ? 35.094 51.281 51.969 1 21.14 69 GLN A CA 1
ATOM 555 C C . GLN A 1 69 ? 35.812 50.594 50.812 1 21.14 69 GLN A C 1
ATOM 557 O O . GLN A 1 69 ? 35.531 49.406 50.531 1 21.14 69 GLN A O 1
ATOM 562 N N . PRO A 1 70 ? 36.688 51.312 50.062 1 21.22 70 PRO A N 1
ATOM 563 C CA . PRO A 1 70 ? 37.281 51.219 48.75 1 21.22 70 PRO A CA 1
ATOM 564 C C . PRO A 1 70 ? 38.438 50.219 48.688 1 21.22 70 PRO A C 1
ATOM 566 O O . PRO A 1 70 ? 39.594 50.594 48.812 1 21.22 70 PRO A O 1
ATOM 569 N N . ALA A 1 71 ? 38.406 49 49.281 1 21.55 71 ALA A N 1
ATOM 570 C CA . ALA A 1 71 ? 39.656 48.312 49.406 1 21.55 71 ALA A CA 1
ATOM 571 C C . ALA A 1 71 ? 40.375 48.188 48.031 1 21.55 71 ALA A C 1
ATOM 573 O O . ALA A 1 71 ? 39.719 48 47.031 1 21.55 71 ALA A O 1
ATOM 574 N N . THR A 1 72 ? 41.656 48.5 48 1 21.77 72 THR A N 1
ATOM 575 C CA . THR A 1 72 ? 42.688 48.781 47 1 21.77 72 THR A CA 1
ATOM 576 C C . THR A 1 72 ? 43.094 47.531 46.281 1 21.77 72 THR A C 1
ATOM 578 O O . THR A 1 72 ? 43.75 46.656 46.844 1 21.77 72 THR A O 1
ATOM 581 N N . ARG A 1 73 ? 42.25 46.781 45.656 1 19.09 73 ARG A N 1
ATOM 582 C CA . ARG A 1 73 ? 42.562 45.5 45.094 1 19.09 73 ARG A CA 1
ATOM 583 C C . ARG A 1 73 ? 43.656 45.625 44.031 1 19.09 73 ARG A C 1
ATOM 585 O O . ARG A 1 73 ? 43.625 46.469 43.156 1 19.09 73 ARG A O 1
ATOM 592 N N . GLY A 1 74 ? 44.812 45.094 44.406 1 22.27 74 GLY A N 1
ATOM 593 C CA . GLY A 1 74 ? 46.094 45 43.719 1 22.27 74 GLY A CA 1
ATOM 594 C C . GLY A 1 74 ? 45.969 44.438 42.312 1 22.27 74 GLY A C 1
ATOM 595 O O . GLY A 1 74 ? 44.969 43.781 41.969 1 22.27 74 GLY A O 1
ATOM 596 N N . THR A 1 75 ? 46.688 45.062 41.312 1 21.22 75 THR A N 1
ATOM 597 C CA . THR A 1 75 ? 46.75 45.062 39.875 1 21.22 75 THR A CA 1
ATOM 598 C C . THR A 1 75 ? 47.312 43.75 39.344 1 21.22 75 THR A C 1
ATOM 600 O O . THR A 1 75 ? 48.5 43.469 39.438 1 21.22 75 THR A O 1
ATOM 603 N N . ALA A 1 76 ? 46.906 42.531 39.719 1 23.22 76 ALA A N 1
ATOM 604 C CA . ALA A 1 76 ? 47.656 41.375 39.188 1 23.22 76 ALA A CA 1
ATOM 605 C C . ALA A 1 76 ? 47.719 41.406 37.656 1 23.22 76 ALA A C 1
ATOM 607 O O . ALA A 1 76 ? 46.75 41.812 37 1 23.22 76 ALA A O 1
ATOM 608 N N . PRO A 1 77 ? 48.906 41.188 37.031 1 24.36 77 PRO A N 1
ATOM 609 C CA . PRO A 1 77 ? 49.281 41.344 35.625 1 24.36 77 PRO A CA 1
ATOM 610 C C . PRO A 1 77 ? 48.469 40.438 34.719 1 24.36 77 PRO A C 1
ATOM 612 O O . PRO A 1 77 ? 47.969 39.406 35.125 1 24.36 77 PRO A O 1
ATOM 615 N N . SER A 1 78 ? 47.875 40.969 33.594 1 21.73 78 SER A N 1
ATOM 616 C CA . SER A 1 78 ? 47.031 40.469 32.531 1 21.73 78 SER A CA 1
ATOM 617 C C . SER A 1 78 ? 47.75 39.375 31.719 1 21.73 78 SER A C 1
ATOM 619 O O . SER A 1 78 ? 48.688 39.656 30.969 1 21.73 78 SER A O 1
ATOM 621 N N . SER A 1 79 ? 48.156 38.219 32.375 1 25.39 79 SER A N 1
ATOM 622 C CA . SER A 1 79 ? 48.75 37.25 31.5 1 25.39 79 SER A CA 1
ATOM 623 C C . SER A 1 79 ? 47.938 37 30.25 1 25.39 79 SER A C 1
ATOM 625 O O . SER A 1 79 ? 46.719 36.75 30.344 1 25.39 79 SER A O 1
ATOM 627 N N . GLN A 1 80 ? 48.406 37.438 29.078 1 23.34 80 GLN A N 1
ATOM 628 C CA . GLN A 1 80 ? 47.844 37.281 27.734 1 23.34 80 GLN A CA 1
ATOM 629 C C . GLN A 1 80 ? 47.594 35.844 27.375 1 23.34 80 GLN A C 1
ATOM 631 O O . GLN A 1 80 ? 48.562 35.062 27.266 1 23.34 80 GLN A O 1
ATOM 636 N N . ARG A 1 81 ? 46.656 35.094 27.938 1 24.53 81 ARG A N 1
ATOM 637 C CA . ARG A 1 81 ? 46.281 33.781 27.422 1 24.53 81 ARG A CA 1
ATOM 638 C C . ARG A 1 81 ? 46.062 33.812 25.922 1 24.53 81 ARG A C 1
ATOM 640 O O . ARG A 1 81 ? 45.219 34.594 25.422 1 24.53 81 ARG A O 1
ATOM 647 N N . GLN A 1 82 ? 47.125 33.562 25.172 1 26.27 82 GLN A N 1
ATOM 648 C CA . GLN A 1 82 ? 47 33.312 23.75 1 26.27 82 GLN A CA 1
ATOM 649 C C . GLN A 1 82 ? 45.906 32.25 23.469 1 26.27 82 GLN A C 1
ATOM 651 O O . GLN A 1 82 ? 45.969 31.141 24 1 26.27 82 GLN A O 1
ATOM 656 N N . THR A 1 83 ? 44.625 32.625 23.328 1 28.75 83 THR A N 1
ATOM 657 C CA . THR A 1 83 ? 43.531 31.844 22.812 1 28.75 83 THR A CA 1
ATOM 658 C C . THR A 1 83 ? 43.938 31.141 21.516 1 28.75 83 THR A C 1
ATOM 660 O O . THR A 1 83 ? 44.094 31.781 20.469 1 28.75 83 THR A O 1
ATOM 663 N N . THR A 1 84 ? 44.844 30.219 21.578 1 32.84 84 THR A N 1
ATOM 664 C CA . THR A 1 84 ? 44.938 29.484 20.328 1 32.84 84 THR A CA 1
ATOM 665 C C . THR A 1 84 ? 43.562 29.031 19.844 1 32.84 84 THR A C 1
ATOM 667 O O . THR A 1 84 ? 42.844 28.375 20.594 1 32.84 84 THR A O 1
ATOM 670 N N . PRO A 1 85 ? 42.906 29.734 18.938 1 32.22 85 PRO A N 1
ATOM 671 C CA . PRO A 1 85 ? 41.625 29.266 18.344 1 32.22 85 PRO A CA 1
ATOM 672 C C . PRO A 1 85 ? 41.688 27.797 17.938 1 32.22 85 PRO A C 1
ATOM 674 O O . PRO A 1 85 ? 42.344 27.438 16.953 1 32.22 85 PRO A O 1
ATOM 677 N N . GLU A 1 86 ? 42.188 26.891 18.672 1 34.84 86 GLU A N 1
ATOM 678 C CA . GLU A 1 86 ? 41.938 25.547 18.172 1 34.84 86 GLU A CA 1
ATOM 679 C C . GLU A 1 86 ? 40.5 25.375 17.75 1 34.84 86 GLU A C 1
ATOM 681 O O . GLU A 1 86 ? 39.594 25.344 18.594 1 34.84 86 GLU A O 1
ATOM 686 N N . GLY A 1 87 ? 40 26.031 16.703 1 33.31 87 GLY A N 1
ATOM 687 C CA . GLY A 1 87 ? 38.688 25.734 16.078 1 33.31 87 GLY A CA 1
ATOM 688 C C . GLY A 1 87 ? 38.375 24.266 16.062 1 33.31 87 GLY A C 1
ATOM 689 O O . GLY A 1 87 ? 38.969 23.484 15.32 1 33.31 87 GLY A O 1
ATOM 690 N N . ASP A 1 88 ? 38.062 23.594 17.078 1 39.09 88 ASP A N 1
ATOM 691 C CA . ASP A 1 88 ? 37.438 22.281 16.953 1 39.09 88 ASP A CA 1
ATOM 692 C C . ASP A 1 88 ? 36.5 22.25 15.734 1 39.09 88 ASP A C 1
ATOM 694 O O . ASP A 1 88 ? 35.656 23.125 15.562 1 39.09 88 ASP A O 1
ATOM 698 N N . PRO A 1 89 ? 36.844 21.672 14.578 1 45.34 89 PRO A N 1
ATOM 699 C CA . PRO A 1 89 ? 35.906 21.672 13.453 1 45.34 89 PRO A CA 1
ATOM 700 C C . PRO A 1 89 ? 34.469 21.422 13.883 1 45.34 89 PRO A C 1
ATOM 702 O O . PRO A 1 89 ? 34.188 20.422 14.539 1 45.34 89 PRO A O 1
ATOM 705 N N . HIS A 1 90 ? 33.719 22.281 14.281 1 52.22 90 HIS A N 1
ATOM 706 C CA . HIS A 1 90 ? 32.281 22.25 14.602 1 52.22 90 HIS A CA 1
ATOM 707 C C . HIS A 1 90 ? 31.516 21.359 13.625 1 52.22 90 HIS A C 1
ATOM 709 O O . HIS A 1 90 ? 31.375 21.719 12.445 1 52.22 90 HIS A O 1
ATOM 715 N N . ILE A 1 91 ? 31.438 20 13.875 1 63.81 91 ILE A N 1
ATOM 716 C CA . ILE A 1 91 ? 30.594 19.109 13.094 1 63.81 91 ILE A CA 1
ATOM 717 C C . ILE A 1 91 ? 29.141 19.578 13.164 1 63.81 91 ILE A C 1
ATOM 719 O O . ILE A 1 91 ? 28.578 19.688 14.25 1 63.81 91 ILE A O 1
ATOM 723 N N . PRO A 1 92 ? 28.672 20.016 12.07 1 72.94 92 PRO A N 1
ATOM 724 C CA . PRO A 1 92 ? 27.266 20.453 12.078 1 72.94 92 PRO A CA 1
ATOM 725 C C . PRO A 1 92 ? 26.344 19.422 12.727 1 72.94 92 PRO A C 1
ATOM 727 O O . PRO A 1 92 ? 26.516 18.219 12.516 1 72.94 92 PRO A O 1
ATOM 730 N N . GLU A 1 93 ? 25.469 20 13.539 1 80.88 93 GLU A N 1
ATOM 731 C CA . GLU A 1 93 ? 24.641 19.125 14.344 1 80.88 93 GLU A CA 1
ATOM 732 C C . GLU A 1 93 ? 23.219 19.047 13.781 1 80.88 93 GLU A C 1
ATOM 734 O O . GLU A 1 93 ? 22.375 18.312 14.312 1 80.88 93 GLU A O 1
ATOM 739 N N . SER A 1 94 ? 22.984 19.812 12.68 1 89.56 94 SER A N 1
ATOM 740 C CA . SER A 1 94 ? 21.641 19.812 12.102 1 89.56 94 SER A CA 1
ATOM 741 C C . SER A 1 94 ? 21.672 20.203 10.625 1 89.56 94 SER A C 1
ATOM 743 O O . SER A 1 94 ? 22.703 20.672 10.125 1 89.56 94 SER A O 1
ATOM 745 N N . THR A 1 95 ? 20.594 19.953 9.969 1 90.5 95 THR A N 1
ATOM 746 C CA . THR A 1 95 ? 20.469 20.359 8.57 1 90.5 95 THR A CA 1
ATOM 747 C C . THR A 1 95 ? 20.609 21.875 8.43 1 90.5 95 THR A C 1
ATOM 749 O O . THR A 1 95 ? 21.219 22.359 7.469 1 90.5 95 THR A O 1
ATOM 752 N N . TYR A 1 96 ? 20.094 22.625 9.367 1 91.69 96 TYR A N 1
ATOM 753 C CA . TYR A 1 96 ? 20.125 24.078 9.328 1 91.69 96 TYR A CA 1
ATOM 754 C C . TYR A 1 96 ? 21.578 24.578 9.273 1 91.69 96 TYR A C 1
ATOM 756 O O . TYR A 1 96 ? 21.922 25.391 8.422 1 91.69 96 TYR A O 1
ATOM 764 N N . GLU A 1 97 ? 22.375 24.094 10.156 1 89.81 97 GLU A N 1
ATOM 765 C CA . GLU A 1 97 ? 23.766 24.531 10.234 1 89.81 97 GLU A CA 1
ATOM 766 C C . GLU A 1 97 ? 24.5 24.234 8.93 1 89.81 97 GLU A C 1
ATOM 768 O O . GLU A 1 97 ? 25.297 25.062 8.469 1 89.81 97 GLU A O 1
ATOM 773 N N . ILE A 1 98 ? 24.156 23.141 8.398 1 89.06 98 ILE A N 1
ATOM 774 C CA . ILE A 1 98 ? 24.812 22.75 7.156 1 89.06 98 ILE A CA 1
ATOM 775 C C . ILE A 1 98 ? 24.438 23.734 6.047 1 89.06 98 ILE A C 1
ATOM 777 O O . ILE A 1 98 ? 25.312 24.266 5.367 1 89.06 98 ILE A O 1
ATOM 781 N N . PHE A 1 99 ? 23.234 23.953 5.871 1 90.94 99 PHE A N 1
ATOM 782 C CA . PHE A 1 99 ? 22.766 24.797 4.777 1 90.94 99 PHE A CA 1
ATOM 783 C C . PHE A 1 99 ? 23.156 26.25 5.012 1 90.94 99 PHE A C 1
ATOM 785 O O . PHE A 1 99 ? 23.453 26.984 4.062 1 90.94 99 PHE A O 1
ATOM 792 N N . GLN A 1 100 ? 23.078 26.719 6.227 1 87.69 100 GLN A N 1
ATOM 793 C CA . GLN A 1 100 ? 23.531 28.062 6.543 1 87.69 100 GLN A CA 1
ATOM 794 C C . GLN A 1 100 ? 25 28.25 6.18 1 87.69 100 GLN A C 1
ATOM 796 O O . GLN A 1 100 ? 25.391 29.281 5.637 1 87.69 100 GLN A O 1
ATOM 801 N N . HIS A 1 101 ? 25.719 27.281 6.453 1 82.06 101 HIS A N 1
ATOM 802 C CA . HIS A 1 101 ? 27.141 27.344 6.164 1 82.06 101 HIS A CA 1
ATOM 803 C C . HIS A 1 101 ? 27.406 27.328 4.664 1 82.06 101 HIS A C 1
ATOM 805 O O . HIS A 1 101 ? 28.281 28.031 4.168 1 82.06 101 HIS A O 1
ATOM 811 N N . VAL A 1 102 ? 26.703 26.469 3.961 1 82.25 102 VAL A N 1
ATOM 812 C CA . VAL A 1 102 ? 26.953 26.281 2.537 1 82.25 102 VAL A CA 1
ATOM 813 C C . VAL A 1 102 ? 26.359 27.438 1.744 1 82.25 102 VAL A C 1
ATOM 815 O O . VAL A 1 102 ? 26.938 27.891 0.753 1 82.25 102 VAL A O 1
ATOM 818 N N . PHE A 1 103 ? 25.328 28.062 2.1 1 78.5 103 PHE A N 1
ATOM 819 C CA . PHE A 1 103 ? 24.609 29.047 1.283 1 78.5 103 PHE A CA 1
ATOM 820 C C . PHE A 1 103 ? 24.766 30.453 1.863 1 78.5 103 PHE A C 1
ATOM 822 O O . PHE A 1 103 ? 24.328 31.422 1.261 1 78.5 103 PHE A O 1
ATOM 829 N N . SER A 1 104 ? 25.375 30.609 3.062 1 69.88 104 SER A N 1
ATOM 830 C CA . SER A 1 104 ? 25.672 31.938 3.57 1 69.88 104 SER A CA 1
ATOM 831 C C . SER A 1 104 ? 26.875 32.531 2.871 1 69.88 104 SER A C 1
ATOM 833 O O . SER A 1 104 ? 27.766 31.812 2.43 1 69.88 104 SER A O 1
ATOM 835 N N . VAL A 1 105 ? 26.812 33.75 2.223 1 55 105 VAL A N 1
ATOM 836 C CA . VAL A 1 105 ? 27.703 34.531 1.399 1 55 105 VAL A CA 1
ATOM 837 C C . VAL A 1 105 ? 29.125 34.469 1.965 1 55 105 VAL A C 1
ATOM 839 O O . VAL A 1 105 ? 30.094 34.719 1.249 1 55 105 VAL A O 1
ATOM 842 N N . ASP A 1 106 ? 29.375 34.688 3.225 1 45.22 106 ASP A N 1
ATOM 843 C CA . ASP A 1 106 ? 30.781 34.812 3.629 1 45.22 106 ASP A CA 1
ATOM 844 C C . ASP A 1 106 ? 31.547 33.531 3.42 1 45.22 106 ASP A C 1
ATOM 846 O O . ASP A 1 106 ? 31.438 32.594 4.215 1 45.22 106 ASP A O 1
ATOM 850 N N . ASN A 1 107 ? 31.766 33.125 2.238 1 44.28 107 ASN A N 1
ATOM 851 C CA . ASN A 1 107 ? 32.438 31.969 1.682 1 44.28 107 ASN A CA 1
ATOM 852 C C . ASN A 1 107 ? 33.719 31.641 2.422 1 44.28 107 ASN A C 1
ATOM 854 O O . ASN A 1 107 ? 34.812 31.891 1.906 1 44.28 107 ASN A O 1
ATOM 858 N N . ASP A 1 108 ? 33.906 32.156 3.672 1 41.34 108 ASP A N 1
ATOM 859 C CA . ASP A 1 108 ? 35.156 31.625 4.145 1 41.34 108 ASP A CA 1
ATOM 860 C C . ASP A 1 108 ? 35.25 30.109 3.986 1 41.34 108 ASP A C 1
ATOM 862 O O . ASP A 1 108 ? 34.25 29.422 4.199 1 41.34 108 ASP A O 1
ATOM 866 N N . HIS A 1 109 ? 36.188 29.594 3.191 1 42.47 109 HIS A N 1
ATOM 867 C CA . HIS A 1 109 ? 36.562 28.234 2.83 1 42.47 109 HIS A CA 1
ATOM 868 C C . HIS A 1 109 ? 36.375 27.297 4.016 1 42.47 109 HIS A C 1
ATOM 870 O O . HIS A 1 109 ? 36.969 27.5 5.074 1 42.47 109 HIS A O 1
ATOM 876 N N . LEU A 1 110 ? 35.25 26.859 4.363 1 42.91 110 LEU A N 1
ATOM 877 C CA . LEU A 1 110 ? 35.281 25.719 5.273 1 42.91 110 LEU A CA 1
ATOM 878 C C . LEU A 1 110 ? 36.469 24.812 4.977 1 42.91 110 LEU A C 1
ATOM 880 O O . LEU A 1 110 ? 36.75 24.5 3.816 1 42.91 110 LEU A O 1
ATOM 884 N N . PRO A 1 111 ? 37.531 24.922 5.793 1 37.22 111 PRO A N 1
ATOM 885 C CA . PRO A 1 111 ? 38.531 23.906 5.484 1 37.22 111 PRO A CA 1
ATOM 886 C C . PRO A 1 111 ? 37.906 22.562 5.129 1 37.22 111 PRO A C 1
ATOM 888 O O . PRO A 1 111 ? 36.969 22.109 5.801 1 37.22 111 PRO A O 1
ATOM 891 N N . THR A 1 112 ? 37.688 22.359 3.857 1 37.69 112 THR A N 1
ATOM 892 C CA . THR A 1 112 ? 37.375 21 3.416 1 37.69 112 THR A CA 1
ATOM 893 C C . THR A 1 112 ? 38.188 19.984 4.211 1 37.69 112 THR A C 1
ATOM 895 O O . THR A 1 112 ? 39.344 19.734 3.904 1 37.69 112 THR A O 1
ATOM 898 N N . SER A 1 113 ? 38.438 20.219 5.461 1 34.5 113 SER A N 1
ATOM 899 C CA . SER A 1 113 ? 39.062 19.047 6.07 1 34.5 113 SER A CA 1
ATOM 900 C C . SER A 1 113 ? 38.594 17.766 5.383 1 34.5 113 SER A C 1
ATOM 902 O O . SER A 1 113 ? 37.5 17.703 4.82 1 34.5 113 SER A O 1
ATOM 904 N N . ASP A 1 114 ? 39.625 16.984 4.977 1 35.38 114 ASP A N 1
ATOM 905 C CA . ASP A 1 114 ? 39.625 15.602 4.5 1 35.38 114 ASP A CA 1
ATOM 906 C C . ASP A 1 114 ? 38.594 14.758 5.215 1 35.38 114 ASP A C 1
ATOM 908 O O . ASP A 1 114 ? 38.906 14.031 6.16 1 35.38 114 ASP A O 1
ATOM 912 N N . LEU A 1 115 ? 37.562 15.32 5.664 1 32.03 115 LEU A N 1
ATOM 913 C CA . LEU A 1 115 ? 36.656 14.289 6.148 1 32.03 115 LEU A CA 1
ATOM 914 C C . LEU A 1 115 ? 36.5 13.188 5.113 1 32.03 115 LEU A C 1
ATOM 916 O O . LEU A 1 115 ? 35.438 13.094 4.465 1 32.03 115 LEU A O 1
ATOM 920 N N . ARG A 1 116 ? 37.438 13.07 4.117 1 35.16 116 ARG A N 1
ATOM 921 C CA . ARG A 1 116 ? 37.469 11.781 3.434 1 35.16 116 ARG A CA 1
ATOM 922 C C . ARG A 1 116 ? 37.188 10.641 4.406 1 35.16 116 ARG A C 1
ATOM 924 O O . ARG A 1 116 ? 38.094 10.195 5.113 1 35.16 116 ARG A O 1
ATOM 931 N N . SER A 1 117 ? 36.438 10.844 5.363 1 37.25 117 SER A N 1
ATOM 932 C CA . SER A 1 117 ? 36 9.633 6.051 1 37.25 117 SER A CA 1
ATOM 933 C C . SER A 1 117 ? 36.031 8.43 5.121 1 37.25 117 SER A C 1
ATOM 935 O O . SER A 1 117 ? 35.75 8.539 3.93 1 37.25 117 SER A O 1
ATOM 937 N N . THR A 1 118 ? 36.719 7.457 5.414 1 36.5 118 THR A N 1
ATOM 938 C CA . THR A 1 118 ? 36.75 5.996 5.414 1 36.5 118 THR A CA 1
ATOM 939 C C . THR A 1 118 ? 35.344 5.414 5.293 1 36.5 118 THR A C 1
ATOM 941 O O . THR A 1 118 ? 35.125 4.234 5.586 1 36.5 118 THR A O 1
ATOM 944 N N . ILE A 1 119 ? 34.406 6.328 5.312 1 39.16 119 ILE A N 1
ATOM 945 C CA . ILE A 1 119 ? 33.156 5.574 5.27 1 39.16 119 ILE A CA 1
ATOM 946 C C . ILE A 1 119 ? 33.094 4.719 4.004 1 39.16 119 ILE A C 1
ATOM 948 O O . ILE A 1 119 ? 33 5.246 2.895 1 39.16 119 ILE A O 1
ATOM 952 N N . THR A 1 120 ? 34 3.91 3.869 1 39.72 120 THR A N 1
ATOM 953 C CA . THR A 1 120 ? 33.812 2.807 2.934 1 39.72 120 THR A CA 1
ATOM 954 C C . THR A 1 120 ? 32.344 2.488 2.752 1 39.72 120 THR A C 1
ATOM 956 O O . THR A 1 120 ? 31.609 2.297 3.73 1 39.72 120 THR A O 1
ATOM 959 N N . SER A 1 121 ? 31.625 3.191 1.985 1 47.28 121 SER A N 1
ATOM 960 C CA . SER A 1 121 ? 30.266 2.91 1.555 1 47.28 121 SER A CA 1
ATOM 961 C C . SER A 1 121 ? 29.984 1.412 1.552 1 47.28 121 SER A C 1
ATOM 963 O O . SER A 1 121 ? 30.328 0.711 0.601 1 47.28 121 SER A O 1
ATOM 965 N N . ASP A 1 122 ? 30.25 0.82 2.477 1 52.75 122 ASP A N 1
ATOM 966 C CA . ASP A 1 122 ? 29.891 -0.591 2.543 1 52.75 122 ASP A CA 1
ATOM 967 C C . ASP A 1 122 ? 28.438 -0.803 2.111 1 52.75 122 ASP A C 1
ATOM 969 O O . ASP A 1 122 ? 27.5 -0.483 2.855 1 52.75 122 ASP A O 1
ATOM 973 N N . ASN A 1 123 ? 28.188 -0.719 0.779 1 62.69 123 ASN A N 1
ATOM 974 C CA . ASN A 1 123 ? 26.969 -0.963 0.032 1 62.69 123 ASN A CA 1
ATOM 975 C C . ASN A 1 123 ? 26.328 -2.295 0.42 1 62.69 123 ASN A C 1
ATOM 977 O O . ASN A 1 123 ? 25.422 -2.775 -0.26 1 62.69 123 ASN A O 1
ATOM 981 N N . ILE A 1 124 ? 26.953 -2.768 1.505 1 79 124 ILE A N 1
ATOM 982 C CA . ILE A 1 124 ? 26.406 -4.066 1.899 1 79 124 ILE A CA 1
ATOM 983 C C . ILE A 1 124 ? 25.203 -3.869 2.809 1 79 124 ILE A C 1
ATOM 985 O O . ILE A 1 124 ? 25.266 -3.113 3.781 1 79 124 ILE A O 1
ATOM 989 N N . LEU A 1 125 ? 24.203 -4.355 2.469 1 92.25 125 LEU A N 1
ATOM 990 C CA . LEU A 1 125 ? 22.984 -4.305 3.27 1 92.25 125 LEU A CA 1
ATOM 991 C C . LEU A 1 125 ? 23.078 -5.234 4.473 1 92.25 125 LEU A C 1
ATOM 993 O O . LEU A 1 125 ? 23.156 -6.457 4.312 1 92.25 125 LEU A O 1
ATOM 997 N N . THR A 1 126 ? 23.188 -4.691 5.68 1 93 126 THR A N 1
ATOM 998 C CA . THR A 1 126 ? 23.234 -5.457 6.922 1 93 126 THR A CA 1
ATOM 999 C C . THR A 1 126 ? 21.828 -5.766 7.426 1 93 126 THR A C 1
ATOM 1001 O O . THR A 1 126 ? 20.859 -5.184 6.949 1 93 126 THR A O 1
ATOM 1004 N N . GLU A 1 127 ? 21.766 -6.645 8.383 1 92.44 127 GLU A N 1
ATOM 1005 C CA . GLU A 1 127 ? 20.484 -6.977 8.992 1 92.44 127 GLU A CA 1
ATOM 1006 C C . GLU A 1 127 ? 19.875 -5.766 9.695 1 92.44 127 GLU A C 1
ATOM 1008 O O . GLU A 1 127 ? 18.656 -5.578 9.672 1 92.44 127 GLU A O 1
ATOM 1013 N N . GLU A 1 128 ? 20.734 -4.992 10.297 1 94.69 128 GLU A N 1
ATOM 1014 C CA . GLU A 1 128 ? 20.281 -3.781 10.977 1 94.69 128 GLU A CA 1
ATOM 1015 C C . GLU A 1 128 ? 19.625 -2.809 9.992 1 94.69 128 GLU A C 1
ATOM 1017 O O . GLU A 1 128 ? 18.516 -2.336 10.219 1 94.69 128 GLU A O 1
ATOM 1022 N N . LYS A 1 129 ? 20.328 -2.566 8.914 1 96.56 129 LYS A N 1
ATOM 1023 C CA . LYS A 1 129 ? 19.812 -1.645 7.91 1 96.56 129 LYS A CA 1
ATOM 1024 C C . LYS A 1 129 ? 18.531 -2.188 7.273 1 96.56 129 LYS A C 1
ATOM 1026 O O . LYS A 1 129 ? 17.562 -1.449 7.09 1 96.56 129 LYS A O 1
ATOM 1031 N N . ALA A 1 130 ? 18.547 -3.465 7.004 1 95.88 130 ALA A N 1
ATOM 1032 C CA . ALA A 1 130 ? 17.391 -4.094 6.391 1 95.88 130 ALA A CA 1
ATOM 1033 C C . ALA A 1 130 ? 16.156 -3.988 7.301 1 95.88 130 ALA A C 1
ATOM 1035 O O . ALA A 1 130 ? 15.055 -3.707 6.836 1 95.88 130 ALA A O 1
ATOM 1036 N N . GLY A 1 131 ? 16.438 -4.266 8.594 1 96.38 131 GLY A N 1
ATOM 1037 C CA . GLY A 1 131 ? 15.352 -4.145 9.555 1 96.38 131 GLY A CA 1
ATOM 1038 C C . GLY A 1 131 ? 14.805 -2.732 9.672 1 96.38 131 GLY A C 1
ATOM 1039 O O . GLY A 1 131 ? 13.594 -2.535 9.75 1 96.38 131 GLY A O 1
ATOM 1040 N N . LEU A 1 132 ? 15.664 -1.771 9.648 1 98.19 132 LEU A N 1
ATOM 1041 C CA . LEU A 1 132 ? 15.266 -0.371 9.75 1 98.19 132 LEU A CA 1
ATOM 1042 C C . LEU A 1 132 ? 14.531 0.076 8.492 1 98.19 132 LEU A C 1
ATOM 1044 O O . LEU A 1 132 ? 13.555 0.831 8.57 1 98.19 132 LEU A O 1
ATOM 1048 N N . LEU A 1 133 ? 15.023 -0.407 7.336 1 97.94 133 LEU A N 1
ATOM 1049 C CA . LEU A 1 133 ? 14.336 -0.102 6.086 1 97.94 133 LEU A CA 1
ATOM 1050 C C . LEU A 1 133 ? 12.914 -0.64 6.105 1 97.94 133 LEU A C 1
ATOM 1052 O O . LEU A 1 133 ? 11.977 0.05 5.688 1 97.94 133 LEU A O 1
ATOM 1056 N N . ARG A 1 134 ? 12.758 -1.836 6.609 1 97.38 134 ARG A N 1
ATOM 1057 C CA . ARG A 1 134 ? 11.43 -2.449 6.68 1 97.38 134 ARG A CA 1
ATOM 1058 C C . ARG A 1 134 ? 10.523 -1.685 7.637 1 97.38 134 ARG A C 1
ATOM 1060 O O . ARG A 1 134 ? 9.352 -1.438 7.328 1 97.38 134 ARG A O 1
ATOM 1067 N N . PHE A 1 135 ? 11.047 -1.324 8.789 1 98 135 PHE A N 1
ATOM 1068 C CA . PHE A 1 135 ? 10.273 -0.575 9.766 1 98 135 PHE A CA 1
ATOM 1069 C C . PHE A 1 135 ? 9.82 0.763 9.195 1 98 135 PHE A C 1
ATOM 1071 O O . PHE A 1 135 ? 8.688 1.188 9.422 1 98 135 PHE A O 1
ATOM 1078 N N . TYR A 1 136 ? 10.742 1.409 8.484 1 98.62 136 TYR A N 1
ATOM 1079 C CA . TYR A 1 136 ? 10.43 2.66 7.809 1 98.62 136 TYR A CA 1
ATOM 1080 C C . TYR A 1 136 ? 9.297 2.465 6.797 1 98.62 136 TYR A C 1
ATOM 1082 O O . TYR A 1 136 ? 8.359 3.256 6.754 1 98.62 136 TYR A O 1
ATOM 1090 N N . GLN A 1 137 ? 9.328 1.434 5.973 1 98 137 GLN A N 1
ATOM 1091 C CA . GLN A 1 137 ? 8.375 1.193 4.891 1 98 137 GLN A CA 1
ATOM 1092 C C . GLN A 1 137 ? 6.988 0.868 5.434 1 98 137 GLN A C 1
ATOM 1094 O O . GLN A 1 137 ? 5.98 1.146 4.785 1 98 137 GLN A O 1
ATOM 1099 N N . GLU A 1 138 ? 6.957 0.342 6.625 1 96.56 138 GLU A N 1
ATOM 1100 C CA . GLU A 1 138 ? 5.684 -0.03 7.234 1 96.56 138 GLU A CA 1
ATOM 1101 C C . GLU A 1 138 ? 5.164 1.074 8.148 1 96.56 138 GLU A C 1
ATOM 1103 O O . GLU A 1 138 ? 4.035 1.002 8.641 1 96.56 138 GLU A O 1
ATOM 1108 N N . GLY A 1 139 ? 5.945 2.105 8.297 1 97.44 139 GLY A N 1
ATOM 1109 C CA . GLY A 1 139 ? 5.605 3.18 9.219 1 97.44 139 GLY A CA 1
ATOM 1110 C C . GLY A 1 139 ? 5.637 4.551 8.57 1 97.44 139 GLY A C 1
ATOM 1111 O O . GLY A 1 139 ? 4.77 4.887 7.766 1 97.44 139 GLY A O 1
ATOM 1112 N N . ILE A 1 140 ? 6.746 5.262 8.812 1 98.38 140 ILE A N 1
ATOM 1113 C CA . ILE A 1 140 ? 6.84 6.668 8.445 1 98.38 140 ILE A CA 1
ATOM 1114 C C . ILE A 1 140 ? 6.754 6.805 6.922 1 98.38 140 ILE A C 1
ATOM 1116 O O . ILE A 1 140 ? 6.172 7.766 6.414 1 98.38 140 ILE A O 1
ATOM 1120 N N . GLY A 1 141 ? 7.336 5.848 6.219 1 98.62 141 GLY A N 1
ATOM 1121 C CA . GLY A 1 141 ? 7.215 5.895 4.77 1 98.62 141 GLY A CA 1
ATOM 1122 C C . GLY A 1 141 ? 5.777 5.961 4.289 1 98.62 141 GLY A C 1
ATOM 1123 O O . GLY A 1 141 ? 5.469 6.66 3.324 1 98.62 141 GLY A O 1
ATOM 1124 N N . VAL A 1 142 ? 4.918 5.289 4.984 1 98 142 VAL A N 1
ATOM 1125 C CA . VAL A 1 142 ? 3.496 5.27 4.656 1 98 142 VAL A CA 1
ATOM 1126 C C . VAL A 1 142 ? 2.871 6.625 4.973 1 98 142 VAL A C 1
ATOM 1128 O O . VAL A 1 142 ? 2.057 7.137 4.203 1 98 142 VAL A O 1
ATOM 1131 N N . TRP A 1 143 ? 3.322 7.254 6.125 1 98.38 143 TRP A N 1
ATOM 1132 C CA . TRP A 1 143 ? 2.799 8.562 6.496 1 98.38 143 TRP A CA 1
ATOM 1133 C C . TRP A 1 143 ? 3.109 9.602 5.422 1 98.38 143 TRP A C 1
ATOM 1135 O O . TRP A 1 143 ? 2.254 10.414 5.07 1 98.38 143 TRP A O 1
ATOM 1145 N N . MET A 1 144 ? 4.309 9.492 4.977 1 98.56 144 MET A N 1
ATOM 1146 C CA . MET A 1 144 ? 4.824 10.5 4.059 1 98.56 144 MET A CA 1
ATOM 1147 C C . MET A 1 144 ? 4.102 10.438 2.717 1 98.56 144 MET A C 1
ATOM 1149 O O . MET A 1 144 ? 3.932 11.453 2.045 1 98.56 144 MET A O 1
ATOM 1153 N N . ASP A 1 145 ? 3.588 9.273 2.393 1 98.06 145 ASP A N 1
ATOM 1154 C CA . ASP A 1 145 ? 2.951 9.07 1.097 1 98.06 145 ASP A CA 1
ATOM 1155 C C . ASP A 1 145 ? 1.43 9.117 1.22 1 98.06 145 ASP A C 1
ATOM 1157 O O . ASP A 1 145 ? 0.718 8.539 0.392 1 98.06 145 ASP A O 1
ATOM 1161 N N . ILE A 1 146 ? 0.869 9.781 2.238 1 98.5 146 ILE A N 1
ATOM 1162 C CA . ILE A 1 146 ? -0.565 9.766 2.508 1 98.5 146 ILE A CA 1
ATOM 1163 C C . ILE A 1 146 ? -1.326 10.273 1.283 1 98.5 146 ILE A C 1
ATOM 1165 O O . ILE A 1 146 ? -2.447 9.828 1.017 1 98.5 146 ILE A O 1
ATOM 1169 N N . PHE A 1 147 ? -0.765 11.172 0.451 1 98.06 147 PHE A N 1
ATOM 1170 C CA . PHE A 1 147 ? -1.401 11.68 -0.76 1 98.06 147 PHE A CA 1
ATOM 1171 C C . PHE A 1 147 ? -0.608 11.273 -1.997 1 98.06 147 PHE A C 1
ATOM 1173 O O . PHE A 1 147 ? -0.583 12 -2.992 1 98.06 147 PHE A O 1
ATOM 1180 N N . ASP A 1 148 ? 0.13 10.211 -1.882 1 96.5 148 ASP A N 1
ATOM 1181 C CA . ASP A 1 148 ? 0.922 9.711 -3.002 1 96.5 148 ASP A CA 1
ATOM 1182 C C . ASP A 1 148 ? 0.711 8.211 -3.195 1 96.5 148 ASP A C 1
ATOM 1184 O O . ASP A 1 148 ? 1.441 7.395 -2.629 1 96.5 148 ASP A O 1
ATOM 1188 N N . HIS A 1 149 ? -0.099 7.898 -4.148 1 92.31 149 HIS A N 1
ATOM 1189 C CA . HIS A 1 149 ? -0.459 6.508 -4.422 1 92.31 149 HIS A CA 1
ATOM 1190 C C . HIS A 1 149 ? 0.67 5.777 -5.137 1 92.31 149 HIS A C 1
ATOM 1192 O O . HIS A 1 149 ? 0.659 4.547 -5.23 1 92.31 149 HIS A O 1
ATOM 1198 N N . SER A 1 150 ? 1.676 6.48 -5.562 1 91.75 150 SER A N 1
ATOM 1199 C CA . SER A 1 150 ? 2.797 5.852 -6.254 1 91.75 150 SER A CA 1
ATOM 1200 C C . SER A 1 150 ? 3.812 5.293 -5.262 1 91.75 150 SER A C 1
ATOM 1202 O O . SER A 1 150 ? 4.738 4.578 -5.652 1 91.75 150 SER A O 1
ATOM 1204 N N . HIS A 1 151 ? 3.645 5.598 -4.008 1 95.56 151 HIS A N 1
ATOM 1205 C CA . HIS A 1 151 ? 4.504 5.094 -2.943 1 95.56 151 HIS A CA 1
ATOM 1206 C C . HIS A 1 151 ? 5.953 5.516 -3.158 1 95.56 151 HIS A C 1
ATOM 1208 O O . HIS A 1 151 ? 6.859 4.68 -3.125 1 95.56 151 HIS A O 1
ATOM 1214 N N . THR A 1 152 ? 6.129 6.777 -3.385 1 97.12 152 THR A N 1
ATOM 1215 C CA . THR A 1 152 ? 7.449 7.305 -3.705 1 97.12 152 THR A CA 1
ATOM 1216 C C . THR A 1 152 ? 8.383 7.203 -2.5 1 97.12 152 THR A C 1
ATOM 1218 O O . THR A 1 152 ? 9.438 6.582 -2.576 1 97.12 152 THR A O 1
ATOM 1221 N N . TYR A 1 153 ? 7.984 7.699 -1.389 1 98.44 153 TYR A N 1
ATOM 1222 C CA . TYR A 1 153 ? 8.852 7.691 -0.216 1 98.44 153 TYR A CA 1
ATOM 1223 C C . TYR A 1 153 ? 8.836 6.332 0.468 1 98.44 153 TYR A C 1
ATOM 1225 O O . TYR A 1 153 ? 9.836 5.914 1.06 1 98.44 153 TYR A O 1
ATOM 1233 N N . GLN A 1 154 ? 7.797 5.621 0.301 1 97.88 154 GLN A N 1
ATOM 1234 C CA . GLN A 1 154 ? 7.691 4.301 0.913 1 97.88 154 GLN A CA 1
ATOM 1235 C C . GLN A 1 154 ? 8.578 3.289 0.196 1 97.88 154 GLN A C 1
ATOM 1237 O O . GLN A 1 154 ? 9.227 2.453 0.837 1 97.88 154 GLN A O 1
ATOM 1242 N N . ASN A 1 155 ? 8.594 3.404 -1.173 1 96.5 155 ASN A N 1
ATOM 1243 C CA . ASN A 1 155 ? 9.266 2.342 -1.909 1 96.5 155 ASN A CA 1
ATOM 1244 C C . ASN A 1 155 ? 10.422 2.887 -2.746 1 96.5 155 ASN A C 1
ATOM 1246 O O . ASN A 1 155 ? 11.516 2.324 -2.74 1 96.5 155 ASN A O 1
ATOM 1250 N N . ASP A 1 156 ? 10.25 3.969 -3.463 1 96.25 156 ASP A N 1
ATOM 1251 C CA . ASP A 1 156 ? 11.289 4.465 -4.359 1 96.25 156 ASP A CA 1
ATOM 1252 C C . ASP A 1 156 ? 12.5 4.969 -3.576 1 96.25 156 ASP A C 1
ATOM 1254 O O . ASP A 1 156 ? 13.641 4.75 -3.982 1 96.25 156 ASP A O 1
ATOM 1258 N N . ILE A 1 157 ? 12.203 5.676 -2.508 1 97.75 157 ILE A N 1
ATOM 1259 C CA . ILE A 1 157 ? 13.297 6.18 -1.685 1 97.75 157 ILE A CA 1
ATOM 1260 C C . ILE A 1 157 ? 14.117 5.008 -1.152 1 97.75 157 ILE A C 1
ATOM 1262 O O . ILE A 1 157 ? 15.344 5.094 -1.064 1 97.75 157 ILE A O 1
ATOM 1266 N N . VAL A 1 158 ? 13.484 3.932 -0.809 1 97 158 VAL A N 1
ATOM 1267 C CA . VAL A 1 158 ? 14.195 2.752 -0.322 1 97 158 VAL A CA 1
ATOM 1268 C C . VAL A 1 158 ? 15.008 2.133 -1.456 1 97 158 VAL A C 1
ATOM 1270 O O . VAL A 1 158 ? 16.156 1.718 -1.253 1 97 158 VAL A O 1
ATOM 1273 N N . ARG A 1 159 ? 14.484 2.137 -2.695 1 95.38 159 ARG A N 1
ATOM 1274 C CA . ARG A 1 159 ? 15.234 1.661 -3.852 1 95.38 159 ARG A CA 1
ATOM 1275 C C . ARG A 1 159 ? 16.5 2.496 -4.066 1 95.38 159 ARG A C 1
ATOM 1277 O O . ARG A 1 159 ? 17.578 1.949 -4.266 1 95.38 159 ARG A O 1
ATOM 1284 N N . TYR A 1 160 ? 16.312 3.803 -3.959 1 95.06 160 TYR A N 1
ATOM 1285 C CA . TYR A 1 160 ? 17.438 4.711 -4.156 1 95.06 160 TYR A CA 1
ATOM 1286 C C . TYR A 1 160 ? 18.469 4.551 -3.045 1 95.06 160 TYR A C 1
ATOM 1288 O O . TYR A 1 160 ? 19.672 4.699 -3.277 1 95.06 160 TYR A O 1
ATOM 1296 N N . SER A 1 161 ? 17.984 4.234 -1.848 1 95.56 161 SER A N 1
ATOM 1297 C CA . SER A 1 161 ? 18.859 4.129 -0.689 1 95.56 161 SER A CA 1
ATOM 1298 C C . SER A 1 161 ? 19.859 2.99 -0.854 1 95.56 161 SER A C 1
ATOM 1300 O O . SER A 1 161 ? 20.953 3.027 -0.282 1 95.56 161 SER A O 1
ATOM 1302 N N . LEU A 1 162 ? 19.484 2.033 -1.663 1 93.25 162 LEU A N 1
ATOM 1303 C CA . LEU A 1 162 ? 20.359 0.884 -1.856 1 93.25 162 LEU A CA 1
ATOM 1304 C C . LEU A 1 162 ? 21.641 1.293 -2.564 1 93.25 162 LEU A C 1
ATOM 1306 O O . LEU A 1 162 ? 22.672 0.625 -2.432 1 93.25 162 LEU A O 1
ATOM 1310 N N . SER A 1 163 ? 21.609 2.424 -3.303 1 91.94 163 SER A N 1
ATOM 1311 C CA . SER A 1 163 ? 22.797 2.893 -4.02 1 91.94 163 SER A CA 1
ATOM 1312 C C . SER A 1 163 ? 23.219 4.277 -3.545 1 91.94 163 SER A C 1
ATOM 1314 O O . SER A 1 163 ? 24.078 4.918 -4.16 1 91.94 163 SER A O 1
ATOM 1316 N N . SER A 1 164 ? 22.578 4.812 -2.514 1 94.5 164 SER A N 1
ATOM 1317 C CA . SER A 1 164 ? 22.906 6.125 -1.964 1 94.5 164 SER A CA 1
ATOM 1318 C C . SER A 1 164 ? 23.094 6.059 -0.452 1 94.5 164 SER A C 1
ATOM 1320 O O . SER A 1 164 ? 22.125 6.051 0.303 1 94.5 164 SER A O 1
ATOM 1322 N N . PRO A 1 165 ? 24.359 6.07 -0.043 1 95.06 165 PRO A N 1
ATOM 1323 C CA . PRO A 1 165 ? 24.594 6.059 1.402 1 95.06 165 PRO A CA 1
ATOM 1324 C C . PRO A 1 165 ? 23.922 7.227 2.121 1 95.06 165 PRO A C 1
ATOM 1326 O O . PRO A 1 165 ? 23.484 7.078 3.264 1 95.06 165 PRO A O 1
ATOM 1329 N N . LEU A 1 166 ? 23.891 8.383 1.467 1 95.94 166 LEU A N 1
ATOM 1330 C CA . LEU A 1 166 ? 23.219 9.547 2.035 1 95.94 166 LEU A CA 1
ATOM 1331 C C . LEU A 1 166 ? 21.766 9.227 2.373 1 95.94 166 LEU A C 1
ATOM 1333 O O . LEU A 1 166 ? 21.328 9.438 3.506 1 95.94 166 LEU A O 1
ATOM 1337 N N . LEU A 1 167 ? 21.094 8.672 1.434 1 97.5 167 LEU A N 1
ATOM 1338 C CA . LEU A 1 167 ? 19.688 8.32 1.634 1 97.5 167 LEU A CA 1
ATOM 1339 C C . LEU A 1 167 ? 19.547 7.152 2.607 1 97.5 167 LEU A C 1
ATOM 1341 O O . LEU A 1 167 ? 18.656 7.148 3.457 1 97.5 167 LEU A O 1
ATOM 1345 N N . MET A 1 168 ? 20.438 6.188 2.443 1 97.75 168 MET A N 1
ATOM 1346 C CA . MET A 1 168 ? 20.406 5.02 3.32 1 97.75 168 MET A CA 1
ATOM 1347 C C . MET A 1 168 ? 20.484 5.438 4.785 1 97.75 168 MET A C 1
ATOM 1349 O O . MET A 1 168 ? 19.641 5.035 5.594 1 97.75 168 MET A O 1
ATOM 1353 N N . HIS A 1 169 ? 21.391 6.246 5.066 1 98.12 169 HIS A N 1
ATOM 1354 C CA . HIS A 1 169 ? 21.594 6.656 6.453 1 98.12 169 HIS A CA 1
ATOM 1355 C C . HIS A 1 169 ? 20.469 7.57 6.926 1 98.12 169 HIS A C 1
ATOM 1357 O O . HIS A 1 169 ? 20.094 7.539 8.094 1 98.12 169 HIS A O 1
ATOM 1363 N N . ALA A 1 170 ? 19.938 8.398 6.039 1 98.56 170 ALA A N 1
ATOM 1364 C CA . ALA A 1 170 ? 18.812 9.266 6.41 1 98.56 170 ALA A CA 1
ATOM 1365 C C . ALA A 1 170 ? 17.594 8.445 6.785 1 98.56 170 ALA A C 1
ATOM 1367 O O . ALA A 1 170 ? 16.938 8.711 7.801 1 98.56 170 ALA A O 1
ATOM 1368 N N . VAL A 1 171 ? 17.281 7.434 5.941 1 98.81 171 VAL A N 1
ATOM 1369 C CA . VAL A 1 171 ? 16.141 6.574 6.188 1 98.81 171 VAL A CA 1
ATOM 1370 C C . VAL A 1 171 ? 16.328 5.797 7.488 1 98.81 171 VAL A C 1
ATOM 1372 O O . VAL A 1 171 ? 15.422 5.707 8.312 1 98.81 171 VAL A O 1
ATOM 1375 N N . CYS A 1 172 ? 17.516 5.289 7.688 1 98.69 172 CYS A N 1
ATOM 1376 C CA . CYS A 1 172 ? 17.812 4.512 8.883 1 98.69 172 CYS A CA 1
ATOM 1377 C C . CYS A 1 172 ? 17.75 5.387 10.133 1 98.69 172 CYS A C 1
ATOM 1379 O O . CYS A 1 172 ? 17.25 4.953 11.172 1 98.69 172 CYS A O 1
ATOM 1381 N N . ALA A 1 173 ? 18.25 6.609 10.016 1 98.56 173 ALA A N 1
ATOM 1382 C CA . ALA A 1 173 ? 18.188 7.539 11.141 1 98.56 173 ALA A CA 1
ATOM 1383 C C . ALA A 1 173 ? 16.75 7.812 11.562 1 98.56 173 ALA A C 1
ATOM 1385 O O . ALA A 1 173 ? 16.422 7.742 12.75 1 98.56 173 ALA A O 1
ATOM 1386 N N . LEU A 1 174 ? 15.945 8.117 10.617 1 98.62 174 LEU A N 1
ATOM 1387 C CA . LEU A 1 174 ? 14.547 8.453 10.883 1 98.62 174 LEU A CA 1
ATOM 1388 C C . LEU A 1 174 ? 13.797 7.25 11.453 1 98.62 174 LEU A C 1
ATOM 1390 O O . LEU A 1 174 ? 13.031 7.391 12.414 1 98.62 174 LEU A O 1
ATOM 1394 N N . SER A 1 175 ? 14.047 6.109 10.828 1 98.62 175 SER A N 1
ATOM 1395 C CA . SER A 1 175 ? 13.422 4.867 11.281 1 98.62 175 SER A CA 1
ATOM 1396 C C . SER A 1 175 ? 13.836 4.535 12.711 1 98.62 175 SER A C 1
ATOM 1398 O O . SER A 1 175 ? 12.992 4.238 13.555 1 98.62 175 SER A O 1
ATOM 1400 N N . ALA A 1 176 ? 15.102 4.594 13 1 98.62 176 ALA A N 1
ATOM 1401 C CA . ALA A 1 176 ? 15.609 4.312 14.344 1 98.62 176 ALA A CA 1
ATOM 1402 C C . ALA A 1 176 ? 15.094 5.332 15.352 1 98.62 176 ALA A C 1
ATOM 1404 O O . ALA A 1 176 ? 14.852 4.992 16.516 1 98.62 176 ALA A O 1
ATOM 1405 N N . ASN A 1 177 ? 14.953 6.555 14.906 1 98.19 177 ASN A N 1
ATOM 1406 C CA . ASN A 1 177 ? 14.398 7.582 15.781 1 98.19 177 ASN A CA 1
ATOM 1407 C C . ASN A 1 177 ? 12.977 7.238 16.219 1 98.19 177 ASN A C 1
ATOM 1409 O O . ASN A 1 177 ? 12.641 7.355 17.391 1 98.19 177 ASN A O 1
ATOM 1413 N N . GLN A 1 178 ? 12.188 6.816 15.289 1 98.25 178 GLN A N 1
ATOM 1414 C CA . GLN A 1 178 ? 10.836 6.41 15.633 1 98.25 178 GLN A CA 1
ATOM 1415 C C . GLN A 1 178 ? 10.844 5.25 16.625 1 98.25 178 GLN A C 1
ATOM 1417 O O . GLN A 1 178 ? 10.094 5.258 17.609 1 98.25 178 GLN A O 1
ATOM 1422 N N . MET A 1 179 ? 11.703 4.301 16.359 1 97.75 179 MET A N 1
ATOM 1423 C CA . MET A 1 179 ? 11.789 3.145 17.234 1 97.75 179 MET A CA 1
ATOM 1424 C C . MET A 1 179 ? 12.219 3.562 18.641 1 97.75 179 MET A C 1
ATOM 1426 O O . MET A 1 179 ? 11.758 2.99 19.625 1 97.75 179 MET A O 1
ATOM 1430 N N . SER A 1 180 ? 13.047 4.531 18.734 1 97.19 180 SER A N 1
ATOM 1431 C CA . SER A 1 180 ? 13.5 5.023 20.031 1 97.19 180 SER A CA 1
ATOM 1432 C C . SER A 1 180 ? 12.359 5.672 20.797 1 97.19 180 SER A C 1
ATOM 1434 O O . SER A 1 180 ? 12.336 5.637 22.031 1 97.19 180 SER A O 1
ATOM 1436 N N . LEU A 1 181 ? 11.453 6.223 20.109 1 96.19 181 LEU A N 1
ATOM 1437 C CA . LEU A 1 181 ? 10.359 6.961 20.719 1 96.19 181 LEU A CA 1
ATOM 1438 C C . LEU A 1 181 ? 9.242 6.016 21.156 1 96.19 181 LEU A C 1
ATOM 1440 O O . LEU A 1 181 ? 8.555 6.273 22.156 1 96.19 181 LEU A O 1
ATOM 1444 N N . ILE A 1 182 ? 9.055 4.883 20.453 1 96.44 182 ILE A N 1
ATOM 1445 C CA . ILE A 1 182 ? 7.863 4.09 20.703 1 96.44 182 ILE A CA 1
ATOM 1446 C C . ILE A 1 182 ? 8.258 2.754 21.328 1 96.44 182 ILE A C 1
ATOM 1448 O O . ILE A 1 182 ? 7.418 2.055 21.906 1 96.44 182 ILE A O 1
ATOM 1452 N N . GLN A 1 183 ? 9.422 2.285 21.156 1 94.56 183 GLN A N 1
ATOM 1453 C CA . GLN A 1 183 ? 9.844 0.994 21.688 1 94.56 183 GLN A CA 1
ATOM 1454 C C . GLN A 1 183 ? 10.898 1.169 22.781 1 94.56 183 GLN A C 1
ATOM 1456 O O . GLN A 1 183 ? 10.578 1.558 23.906 1 94.56 183 GLN A O 1
ATOM 1461 N N . ASN A 1 184 ? 12.227 1.186 22.375 1 94.31 184 ASN A N 1
ATOM 1462 C CA . ASN A 1 184 ? 13.32 1.216 23.344 1 94.31 184 ASN A CA 1
ATOM 1463 C C . ASN A 1 184 ? 14.289 2.357 23.062 1 94.31 184 ASN A C 1
ATOM 1465 O O . ASN A 1 184 ? 15.203 2.213 22.234 1 94.31 184 ASN A O 1
ATOM 1469 N N . LYS A 1 185 ? 14.234 3.342 23.906 1 93.31 185 LYS A N 1
ATOM 1470 C CA . LYS A 1 185 ? 15.055 4.531 23.719 1 93.31 185 LYS A CA 1
ATOM 1471 C C . LYS A 1 185 ? 16.531 4.215 23.891 1 93.31 185 LYS A C 1
ATOM 1473 O O . LYS A 1 185 ? 17.375 4.742 23.172 1 93.31 185 LYS A O 1
ATOM 1478 N N . TYR A 1 186 ? 16.891 3.393 24.766 1 94.19 186 TYR A N 1
ATOM 1479 C CA . TYR A 1 186 ? 18.281 3.088 25.078 1 94.19 186 TYR A CA 1
ATOM 1480 C C . TYR A 1 186 ? 18.938 2.297 23.953 1 94.19 186 TYR A C 1
ATOM 1482 O O . TYR A 1 186 ? 20.125 2.477 23.672 1 94.19 186 TYR A O 1
ATOM 1490 N N . LEU A 1 187 ? 18.125 1.509 23.375 1 96.06 187 LEU A N 1
ATOM 1491 C CA . LEU A 1 187 ? 18.656 0.669 22.312 1 96.06 187 LEU A CA 1
ATOM 1492 C C . LEU A 1 187 ? 18.766 1.448 21 1 96.06 187 LEU A C 1
ATOM 1494 O O . LEU A 1 187 ? 19.797 1.392 20.312 1 96.06 187 LEU A O 1
ATOM 1498 N N . TRP A 1 188 ? 17.734 2.201 20.672 1 97.62 188 TRP A N 1
ATOM 1499 C CA . TRP A 1 188 ? 17.641 2.744 19.328 1 97.62 188 TRP A CA 1
ATOM 1500 C C . TRP A 1 188 ? 18.109 4.191 19.281 1 97.62 188 TRP A C 1
ATOM 1502 O O . TRP A 1 188 ? 18.438 4.711 18.219 1 97.62 188 TRP A O 1
ATOM 1512 N N . GLY A 1 189 ? 18.188 4.859 20.375 1 96.69 189 GLY A N 1
ATOM 1513 C CA . GLY A 1 189 ? 18.672 6.23 20.422 1 96.69 189 GLY A CA 1
ATOM 1514 C C . GLY A 1 189 ? 20.062 6.387 19.844 1 96.69 189 GLY A C 1
ATOM 1515 O O . GLY A 1 189 ? 20.266 7.172 18.906 1 96.69 189 GLY A O 1
ATOM 1516 N N . PRO A 1 190 ? 21 5.609 20.328 1 97.12 190 PRO A N 1
ATOM 1517 C CA . PRO A 1 190 ? 22.359 5.699 19.781 1 97.12 190 PRO A CA 1
ATOM 1518 C C . PRO A 1 190 ? 22.438 5.305 18.312 1 97.12 190 PRO A C 1
ATOM 1520 O O . PRO A 1 190 ? 23.203 5.898 17.562 1 97.12 190 PRO A O 1
ATOM 1523 N N . VAL A 1 191 ? 21.656 4.312 17.906 1 97.88 191 VAL A N 1
ATOM 1524 C CA . VAL A 1 191 ? 21.625 3.881 16.516 1 97.88 191 VAL A CA 1
ATOM 1525 C C . VAL A 1 191 ? 21.141 5.023 15.625 1 97.88 191 VAL A C 1
ATOM 1527 O O . VAL A 1 191 ? 21.734 5.305 14.578 1 97.88 191 VAL A O 1
ATOM 1530 N N . SER A 1 192 ? 20.109 5.633 16.062 1 97.81 192 SER A N 1
ATOM 1531 C CA . SER A 1 192 ? 19.531 6.758 15.344 1 97.81 192 SER A CA 1
ATOM 1532 C C . SER A 1 192 ? 20.531 7.898 15.195 1 97.81 192 SER A C 1
ATOM 1534 O O . SER A 1 192 ? 20.719 8.43 14.102 1 97.81 192 SER A O 1
ATOM 1536 N N . SER A 1 193 ? 21.188 8.258 16.266 1 96.94 193 SER A N 1
ATOM 1537 C CA . SER A 1 193 ? 22.141 9.359 16.266 1 96.94 193 SER A CA 1
ATOM 1538 C C . SER A 1 193 ? 23.328 9.055 15.359 1 96.94 193 SER A C 1
ATOM 1540 O O . SER A 1 193 ? 23.844 9.945 14.688 1 96.94 193 SER A O 1
ATOM 1542 N N . ARG A 1 194 ? 23.719 7.824 15.367 1 97.31 194 ARG A N 1
ATOM 1543 C CA . ARG A 1 194 ? 24.828 7.414 14.523 1 97.31 194 ARG A CA 1
ATOM 1544 C C . ARG A 1 194 ? 24.5 7.598 13.047 1 97.31 194 ARG A C 1
ATOM 1546 O O . ARG A 1 194 ? 25.25 8.242 12.305 1 97.31 194 ARG A O 1
ATOM 1553 N N . PHE A 1 195 ? 23.375 7.047 12.641 1 97.81 195 PHE A N 1
ATOM 1554 C CA . PHE A 1 195 ? 22.969 7.152 11.242 1 97.81 195 PHE A CA 1
ATOM 1555 C C . PHE A 1 195 ? 22.703 8.609 10.867 1 97.81 195 PHE A C 1
ATOM 1557 O O . PHE A 1 195 ? 23 9.023 9.742 1 97.81 195 PHE A O 1
ATOM 1564 N N . TYR A 1 196 ? 22.125 9.359 11.781 1 97.44 196 TYR A N 1
ATOM 1565 C CA . TYR A 1 196 ? 21.875 10.781 11.539 1 97.44 196 TYR A CA 1
ATOM 1566 C C . TYR A 1 196 ? 23.172 11.531 11.281 1 97.44 196 TYR A C 1
ATOM 1568 O O . TYR A 1 196 ? 23.297 12.273 10.305 1 97.44 196 TYR A O 1
ATOM 1576 N N . GLY A 1 197 ? 24.156 11.297 12.164 1 96.12 197 GLY A N 1
ATOM 1577 C CA . GLY A 1 197 ? 25.453 11.938 12.008 1 96.12 197 GLY A CA 1
ATOM 1578 C C . GLY A 1 197 ? 26.141 11.586 10.703 1 96.12 197 GLY A C 1
ATOM 1579 O O . GLY A 1 197 ? 26.703 12.453 10.031 1 96.12 197 GLY A O 1
ATOM 1580 N N . GLN A 1 198 ? 26.062 10.328 10.367 1 95.62 198 GLN A N 1
ATOM 1581 C CA . GLN A 1 198 ? 26.672 9.867 9.125 1 95.62 198 GLN A CA 1
ATOM 1582 C C . GLN A 1 198 ? 26 10.508 7.91 1 95.62 198 GLN A C 1
ATOM 1584 O O . GLN A 1 198 ? 26.672 10.906 6.961 1 95.62 198 GLN A O 1
ATOM 1589 N N . SER A 1 199 ? 24.703 10.586 7.953 1 96.75 199 SER A N 1
ATOM 1590 C CA . SER A 1 199 ? 23.984 11.188 6.84 1 96.75 199 SER A CA 1
ATOM 1591 C C . SER A 1 199 ? 24.281 12.672 6.715 1 96.75 199 SER A C 1
ATOM 1593 O O . SER A 1 199 ? 24.438 13.188 5.602 1 96.75 199 SER A O 1
ATOM 1595 N N . LEU A 1 200 ? 24.391 13.359 7.812 1 95.75 200 LEU A N 1
ATOM 1596 C CA . LEU A 1 200 ? 24.703 14.781 7.805 1 95.75 200 LEU A CA 1
ATOM 1597 C C . LEU A 1 200 ? 26.078 15.023 7.176 1 95.75 200 LEU A C 1
ATOM 1599 O O . LEU A 1 200 ? 26.25 15.969 6.402 1 95.75 200 LEU A O 1
ATOM 1603 N N . SER A 1 201 ? 26.984 14.203 7.559 1 93.31 201 SER A N 1
ATOM 1604 C CA . SER A 1 201 ? 28.328 14.328 7.012 1 93.31 201 SER A CA 1
ATOM 1605 C C . SER A 1 201 ? 28.328 14.172 5.492 1 93.31 201 SER A C 1
ATOM 1607 O O . SER A 1 201 ? 29 14.914 4.781 1 93.31 201 SER A O 1
ATOM 1609 N N . LEU A 1 202 ? 27.516 13.219 5.062 1 93 202 LEU A N 1
ATOM 1610 C CA . LEU A 1 202 ? 27.422 12.984 3.625 1 93 202 LEU A CA 1
ATOM 1611 C C . LEU A 1 202 ? 26.703 14.133 2.932 1 93 202 LEU A C 1
ATOM 1613 O O . LEU A 1 202 ? 27.047 14.492 1.801 1 93 202 LEU A O 1
ATOM 1617 N N . LEU A 1 203 ? 25.734 14.672 3.598 1 93.62 203 LEU A N 1
ATOM 1618 C CA . LEU A 1 203 ? 24.969 15.781 3.047 1 93.62 203 LEU A CA 1
ATOM 1619 C C . LEU A 1 203 ? 25.875 16.984 2.803 1 93.62 203 LEU A C 1
ATOM 1621 O O . LEU A 1 203 ? 25.766 17.641 1.763 1 93.62 203 LEU A O 1
ATOM 1625 N N . ILE A 1 204 ? 26.734 17.281 3.697 1 89.5 204 ILE A N 1
ATOM 1626 C CA . ILE A 1 204 ? 27.672 18.391 3.572 1 89.5 204 ILE A CA 1
ATOM 1627 C C . ILE A 1 204 ? 28.547 18.188 2.33 1 89.5 204 ILE A C 1
ATOM 1629 O O . ILE A 1 204 ? 28.75 19.141 1.559 1 89.5 204 ILE A O 1
ATOM 1633 N N . ASN A 1 205 ? 28.969 17 2.227 1 87.94 205 ASN A N 1
ATOM 1634 C CA . ASN A 1 205 ? 29.844 16.688 1.106 1 87.94 205 ASN A CA 1
ATOM 1635 C C . ASN A 1 205 ? 29.125 16.844 -0.231 1 87.94 205 ASN A C 1
ATOM 1637 O O . ASN A 1 205 ? 29.688 17.375 -1.188 1 87.94 205 ASN A O 1
ATOM 1641 N N . GLU A 1 206 ? 27.906 16.359 -0.314 1 89.5 206 GLU A N 1
ATOM 1642 C CA . GLU A 1 206 ? 27.141 16.406 -1.56 1 89.5 206 GLU A CA 1
ATOM 1643 C C . GLU A 1 206 ? 26.781 17.844 -1.927 1 89.5 206 GLU A C 1
ATOM 1645 O O . GLU A 1 206 ? 26.719 18.188 -3.107 1 89.5 206 GLU A O 1
ATOM 1650 N N . LEU A 1 207 ? 26.5 18.672 -0.993 1 88.19 207 LEU A N 1
ATOM 1651 C CA . LEU A 1 207 ? 26.109 20.047 -1.226 1 88.19 207 LEU A CA 1
ATOM 1652 C C . LEU A 1 207 ? 27.281 20.875 -1.736 1 88.19 207 LEU A C 1
ATOM 1654 O O . LEU A 1 207 ? 27.094 21.812 -2.516 1 88.19 207 LEU A O 1
ATOM 1658 N N . THR A 1 208 ? 28.375 20.516 -1.287 1 82.44 208 THR A N 1
ATOM 1659 C CA . THR A 1 208 ? 29.562 21.266 -1.663 1 82.44 208 THR A CA 1
ATOM 1660 C C . THR A 1 208 ? 30.062 20.844 -3.039 1 82.44 208 THR A C 1
ATOM 1662 O O . THR A 1 208 ? 30.719 21.625 -3.738 1 82.44 208 THR A O 1
ATOM 1665 N N . LYS A 1 209 ? 29.656 19.594 -3.248 1 77.06 209 LYS A N 1
ATOM 1666 C CA . LYS A 1 209 ? 30.062 19.109 -4.566 1 77.06 209 LYS A CA 1
ATOM 1667 C C . LYS A 1 209 ? 29.188 19.719 -5.664 1 77.06 209 LYS A C 1
ATOM 1669 O O . LYS A 1 209 ? 28 19.984 -5.441 1 77.06 209 LYS A O 1
ATOM 1674 N N . GLN A 1 210 ? 29.688 20.469 -6.656 1 59.56 210 GLN A N 1
ATOM 1675 C CA . GLN A 1 210 ? 28.922 20.984 -7.789 1 59.56 210 GLN A CA 1
ATOM 1676 C C . GLN A 1 210 ? 28.141 19.859 -8.477 1 59.56 210 GLN A C 1
ATOM 1678 O O . GLN A 1 210 ? 28.672 19.156 -9.336 1 59.56 210 GLN A O 1
ATOM 1683 N N . SER A 1 211 ? 27.141 19.359 -7.871 1 55.81 211 SER A N 1
ATOM 1684 C CA . SER A 1 211 ? 26.547 18.094 -8.25 1 55.81 211 SER A CA 1
ATOM 1685 C C . SER A 1 211 ? 25.516 18.266 -9.359 1 55.81 211 SER A C 1
ATOM 1687 O O . SER A 1 211 ? 24.984 19.359 -9.547 1 55.81 211 SER A O 1
ATOM 1689 N N . SER A 1 212 ? 25.25 17.219 -10.242 1 63 212 SER A N 1
ATOM 1690 C CA . SER A 1 212 ? 24.297 17.031 -11.328 1 63 212 SER A CA 1
ATOM 1691 C C . SER A 1 212 ? 22.859 17.109 -10.812 1 63 212 SER A C 1
ATOM 1693 O O . SER A 1 212 ? 22.625 17.047 -9.609 1 63 212 SER A O 1
ATOM 1695 N N . ARG A 1 213 ? 22.031 17.344 -11.773 1 55.69 213 ARG A N 1
ATOM 1696 C CA . ARG A 1 213 ? 20.609 17.453 -11.5 1 55.69 213 ARG A CA 1
ATOM 1697 C C . ARG A 1 213 ? 20.094 16.234 -10.727 1 55.69 213 ARG A C 1
ATOM 1699 O O . ARG A 1 213 ? 19.297 16.375 -9.789 1 55.69 213 ARG A O 1
ATOM 1706 N N . ALA A 1 214 ? 20.438 15.102 -11.109 1 58.62 214 ALA A N 1
ATOM 1707 C CA . ALA A 1 214 ? 20.031 13.852 -10.477 1 58.62 214 ALA A CA 1
ATOM 1708 C C . ALA A 1 214 ? 20.453 13.82 -9.008 1 58.62 214 ALA A C 1
ATOM 1710 O O . ALA A 1 214 ? 19.703 13.359 -8.148 1 58.62 214 ALA A O 1
ATOM 1711 N N . ASP A 1 215 ? 21.344 14.508 -8.812 1 77.5 215 ASP A N 1
ATOM 1712 C CA . ASP A 1 215 ? 21.859 14.57 -7.453 1 77.5 215 ASP A CA 1
ATOM 1713 C C . ASP A 1 215 ? 21.047 15.531 -6.594 1 77.5 215 ASP A C 1
ATOM 1715 O O . ASP A 1 215 ? 20.859 15.297 -5.395 1 77.5 215 ASP A O 1
ATOM 1719 N N . GLY A 1 216 ? 20.375 16.266 -7.438 1 87.62 216 GLY A N 1
ATOM 1720 C CA . GLY A 1 216 ? 19.609 17.266 -6.703 1 87.62 216 GLY A CA 1
ATOM 1721 C C . GLY A 1 216 ? 18.312 16.734 -6.133 1 87.62 216 GLY A C 1
ATOM 1722 O O . GLY A 1 216 ? 17.906 17.125 -5.039 1 87.62 216 GLY A O 1
ATOM 1723 N N . GLU A 1 217 ? 17.703 15.773 -6.859 1 93.62 217 GLU A N 1
ATOM 1724 C CA . GLU A 1 217 ? 16.453 15.203 -6.379 1 93.62 217 GLU A CA 1
ATOM 1725 C C . GLU A 1 217 ? 16.672 14.359 -5.129 1 93.62 217 GLU A C 1
ATOM 1727 O O . GLU A 1 217 ? 15.883 14.43 -4.18 1 93.62 217 GLU A O 1
ATOM 1732 N N . LEU A 1 218 ? 17.75 13.625 -5.156 1 95.38 218 LEU A N 1
ATOM 1733 C CA . LEU A 1 218 ? 18.047 12.781 -4.004 1 95.38 218 LEU A CA 1
ATOM 1734 C C . LEU A 1 218 ? 18.484 13.625 -2.811 1 95.38 218 LEU A C 1
ATOM 1736 O O . LEU A 1 218 ? 18.203 13.273 -1.662 1 95.38 218 LEU A O 1
ATOM 1740 N N . LEU A 1 219 ? 19.141 14.727 -3.174 1 95.5 219 LEU A N 1
ATOM 1741 C CA . LEU A 1 219 ? 19.547 15.656 -2.129 1 95.5 219 LEU A CA 1
ATOM 1742 C C . LEU A 1 219 ? 18.344 16.25 -1.412 1 95.5 219 LEU A C 1
ATOM 1744 O O . LEU A 1 219 ? 18.344 16.359 -0.184 1 95.5 219 LEU A O 1
ATOM 1748 N N . LEU A 1 220 ? 17.391 16.641 -2.145 1 97.12 220 LEU A N 1
ATOM 1749 C CA . LEU A 1 220 ? 16.172 17.172 -1.548 1 97.12 220 LEU A CA 1
ATOM 1750 C C . LEU A 1 220 ? 15.477 16.109 -0.695 1 97.12 220 LEU A C 1
ATOM 1752 O O . LEU A 1 220 ? 15.031 16.406 0.418 1 97.12 220 LEU A O 1
ATOM 1756 N N . ALA A 1 221 ? 15.414 14.891 -1.25 1 98.25 221 ALA A N 1
ATOM 1757 C CA . ALA A 1 221 ? 14.773 13.805 -0.517 1 98.25 221 ALA A CA 1
ATOM 1758 C C . ALA A 1 221 ? 15.484 13.539 0.809 1 98.25 221 ALA A C 1
ATOM 1760 O O . ALA A 1 221 ? 14.836 13.375 1.845 1 98.25 221 ALA A O 1
ATOM 1761 N N . ALA A 1 222 ? 16.797 13.523 0.761 1 98.06 222 ALA A N 1
ATOM 1762 C CA . ALA A 1 222 ? 17.562 13.312 1.98 1 98.06 222 ALA A CA 1
ATOM 1763 C C . ALA A 1 222 ? 17.328 14.43 2.986 1 98.06 222 ALA A C 1
ATOM 1765 O O . ALA A 1 222 ? 17.203 14.18 4.188 1 98.06 222 ALA A O 1
ATOM 1766 N N . THR A 1 223 ? 17.266 15.625 2.5 1 97.69 223 THR A N 1
ATOM 1767 C CA . THR A 1 223 ? 17.047 16.781 3.361 1 97.69 223 THR A CA 1
ATOM 1768 C C . THR A 1 223 ? 15.68 16.719 4.02 1 97.69 223 THR A C 1
ATOM 1770 O O . THR A 1 223 ? 15.531 17.047 5.199 1 97.69 223 THR A O 1
ATOM 1773 N N . ILE A 1 224 ? 14.68 16.328 3.271 1 98.19 224 ILE A N 1
ATOM 1774 C CA . ILE A 1 224 ? 13.336 16.172 3.805 1 98.19 224 ILE A CA 1
ATOM 1775 C C . ILE A 1 224 ? 13.328 15.086 4.879 1 98.19 224 ILE A C 1
ATOM 1777 O O . ILE A 1 224 ? 12.695 15.242 5.926 1 98.19 224 ILE A O 1
ATOM 1781 N N . LEU A 1 225 ? 14.008 13.984 4.656 1 98.62 225 LEU A N 1
ATOM 1782 C CA . LEU A 1 225 ? 14.086 12.891 5.621 1 98.62 225 LEU A CA 1
ATOM 1783 C C . LEU A 1 225 ? 14.789 13.344 6.898 1 98.62 225 LEU A C 1
ATOM 1785 O O . LEU A 1 225 ? 14.32 13.055 8 1 98.62 225 LEU A O 1
ATOM 1789 N N . LEU A 1 226 ? 15.852 14.055 6.754 1 97.69 226 LEU A N 1
ATOM 1790 C CA . LEU A 1 226 ? 16.594 14.539 7.906 1 97.69 226 LEU A CA 1
ATOM 1791 C C . LEU A 1 226 ? 15.805 15.602 8.664 1 97.69 226 LEU A C 1
ATOM 1793 O O . LEU A 1 226 ? 15.828 15.633 9.898 1 97.69 226 LEU A O 1
ATOM 1797 N N . GLY A 1 227 ? 15.141 16.453 7.902 1 96.88 227 GLY A N 1
ATOM 1798 C CA . GLY A 1 227 ? 14.234 17.391 8.547 1 96.88 227 GLY A CA 1
ATOM 1799 C C . GLY A 1 227 ? 13.133 16.703 9.328 1 96.88 227 GLY A C 1
ATOM 1800 O O . GLY A 1 227 ? 12.773 17.141 10.422 1 96.88 227 GLY A O 1
ATOM 1801 N N . SER A 1 228 ? 12.594 15.641 8.742 1 97.75 228 SER A N 1
ATOM 1802 C CA . SER A 1 228 ? 11.562 14.859 9.406 1 97.75 228 SER A CA 1
ATOM 1803 C C . SER A 1 228 ? 12.102 14.203 10.68 1 97.75 228 SER A C 1
ATOM 1805 O O . SER A 1 228 ? 11.383 14.086 11.672 1 97.75 228 SER A O 1
ATOM 1807 N N . TYR A 1 229 ? 13.336 13.758 10.594 1 97 229 TYR A N 1
ATOM 1808 C CA . TYR A 1 229 ? 14.016 13.242 11.773 1 97 229 TYR A CA 1
ATOM 1809 C C . TYR A 1 229 ? 14.039 14.281 12.891 1 97 229 TYR A C 1
ATOM 1811 O O . TYR A 1 229 ? 13.734 13.961 14.039 1 97 229 TYR A O 1
ATOM 1819 N N . GLU A 1 230 ? 14.281 15.5 12.586 1 94.88 230 GLU A N 1
ATOM 1820 C CA . GLU A 1 230 ? 14.414 16.578 13.555 1 94.88 230 GLU A CA 1
ATOM 1821 C C . GLU A 1 230 ? 13.055 17 14.109 1 94.88 230 GLU A C 1
ATOM 1823 O O . GLU A 1 230 ? 12.945 17.406 15.273 1 94.88 230 GLU A O 1
ATOM 1828 N N . LEU A 1 231 ? 12.078 16.844 13.289 1 94.25 231 LEU A N 1
ATOM 1829 C CA . LEU A 1 231 ? 10.75 17.328 13.648 1 94.25 231 LEU A CA 1
ATOM 1830 C C . LEU A 1 231 ? 9.977 16.266 14.422 1 94.25 231 LEU A C 1
ATOM 1832 O O . LEU A 1 231 ? 8.992 16.578 15.094 1 94.25 231 LEU A O 1
ATOM 1836 N N . LEU A 1 232 ? 10.383 15.008 14.289 1 92.56 232 LEU A N 1
ATOM 1837 C CA . LEU A 1 232 ? 9.586 13.883 14.766 1 92.56 232 LEU A CA 1
ATOM 1838 C C . LEU A 1 232 ? 9.312 14.008 16.266 1 92.56 232 LEU A C 1
ATOM 1840 O O . LEU A 1 232 ? 8.188 13.781 16.719 1 92.56 232 LEU A O 1
ATOM 1844 N N . ALA A 1 233 ? 10.336 14.391 17.047 1 78.88 233 ALA A N 1
ATOM 1845 C CA . ALA A 1 233 ? 10.156 14.344 18.5 1 78.88 233 ALA A CA 1
ATOM 1846 C C . ALA A 1 233 ? 9.828 15.719 19.062 1 78.88 233 ALA A C 1
ATOM 1848 O O . ALA A 1 233 ? 8.922 15.867 19.891 1 78.88 233 ALA A O 1
ATOM 1849 N N . GLN A 1 234 ? 10.609 16.766 18.688 1 77.56 234 GLN A N 1
ATOM 1850 C CA . GLN A 1 234 ? 10.359 18.078 19.25 1 77.56 234 GLN A CA 1
ATOM 1851 C C . GLN A 1 234 ? 10.852 19.188 18.312 1 77.56 234 GLN A C 1
ATOM 1853 O O . GLN A 1 234 ? 12.047 19.469 18.266 1 77.56 234 GLN A O 1
ATOM 1858 N N . PRO A 1 235 ? 9.844 19.719 17.625 1 75.81 235 PRO A N 1
ATOM 1859 C CA . PRO A 1 235 ? 10.25 20.766 16.688 1 75.81 235 PRO A CA 1
ATOM 1860 C C . PRO A 1 235 ? 10.859 21.969 17.391 1 75.81 235 PRO A C 1
ATOM 1862 O O . PRO A 1 235 ? 11.82 22.562 16.891 1 75.81 235 PRO A O 1
ATOM 1865 N N . GLY A 1 236 ? 10.484 22.266 18.562 1 76.81 236 GLY A N 1
ATOM 1866 C CA . GLY A 1 236 ? 11 23.406 19.312 1 76.81 236 GLY A CA 1
ATOM 1867 C C . GLY A 1 236 ? 10.469 24.734 18.812 1 76.81 236 GLY A C 1
ATOM 1868 O O . GLY A 1 236 ? 9.672 24.781 17.875 1 76.81 236 GLY A O 1
ATOM 1869 N N . ILE A 1 237 ? 10.922 25.844 19.375 1 78.06 237 ILE A N 1
ATOM 1870 C CA . ILE A 1 237 ? 10.43 27.188 19.078 1 78.06 237 ILE A CA 1
ATOM 1871 C C . ILE A 1 237 ? 10.977 27.656 17.734 1 78.06 237 ILE A C 1
ATOM 1873 O O . ILE A 1 237 ? 10.289 28.344 16.984 1 78.06 237 ILE A O 1
ATOM 1877 N N . ASP A 1 238 ? 12.156 27.25 17.438 1 87.12 238 ASP A N 1
ATOM 1878 C CA . ASP A 1 238 ? 12.773 27.609 16.172 1 87.12 238 ASP A CA 1
ATOM 1879 C C . ASP A 1 238 ? 12.492 26.547 15.109 1 87.12 238 ASP A C 1
ATOM 1881 O O . ASP A 1 238 ? 13.406 26.094 14.422 1 87.12 238 ASP A O 1
ATOM 1885 N N . TYR A 1 239 ? 11.242 26.25 14.992 1 88.19 239 TYR A N 1
ATOM 1886 C CA . TYR A 1 239 ? 10.812 25.156 14.125 1 88.19 239 TYR A CA 1
ATOM 1887 C C . TYR A 1 239 ? 11.258 25.406 12.688 1 88.19 239 TYR A C 1
ATOM 1889 O O . TYR A 1 239 ? 11.461 24.453 11.922 1 88.19 239 TYR A O 1
ATOM 1897 N N . GLN A 1 240 ? 11.445 26.656 12.227 1 91.5 240 GLN A N 1
ATOM 1898 C CA . GLN A 1 240 ? 11.766 27.016 10.852 1 91.5 240 GLN A CA 1
ATOM 1899 C C . GLN A 1 240 ? 13.133 26.484 10.438 1 91.5 240 GLN A C 1
ATOM 1901 O O . GLN A 1 240 ? 13.375 26.219 9.258 1 91.5 240 GLN A O 1
ATOM 1906 N N . ARG A 1 241 ? 13.977 26.297 11.461 1 92.44 241 ARG A N 1
ATOM 1907 C CA . ARG A 1 241 ? 15.32 25.797 11.195 1 92.44 241 ARG A CA 1
ATOM 1908 C C . ARG A 1 241 ? 15.289 24.391 10.594 1 92.44 241 ARG A C 1
ATOM 1910 O O . ARG A 1 241 ? 16.141 24.047 9.773 1 92.44 241 ARG A O 1
ATOM 1917 N N . HIS A 1 242 ? 14.266 23.656 10.984 1 92.62 242 HIS A N 1
ATOM 1918 C CA . HIS A 1 242 ? 14.164 22.266 10.531 1 92.62 242 HIS A CA 1
ATOM 1919 C C . HIS A 1 242 ? 13.719 22.203 9.07 1 92.62 242 HIS A C 1
ATOM 1921 O O . HIS A 1 242 ? 13.953 21.188 8.398 1 92.62 242 HIS A O 1
ATOM 1927 N N . LEU A 1 243 ? 13.117 23.297 8.562 1 95.94 243 LEU A N 1
ATOM 1928 C CA . LEU A 1 243 ? 12.578 23.312 7.203 1 95.94 243 LEU A CA 1
ATOM 1929 C C . LEU A 1 243 ? 13.469 24.125 6.266 1 95.94 243 LEU A C 1
ATOM 1931 O O . LEU A 1 243 ? 13.305 24.062 5.047 1 95.94 243 LEU A O 1
ATOM 1935 N N . TYR A 1 244 ? 14.461 24.797 6.828 1 94.88 244 TYR A N 1
ATOM 1936 C CA . TYR A 1 244 ? 15.266 25.781 6.094 1 94.88 244 TYR A CA 1
ATOM 1937 C C . TYR A 1 244 ? 16 25.109 4.934 1 94.88 244 TYR A C 1
ATOM 1939 O O . TYR A 1 244 ? 16.047 25.672 3.832 1 94.88 244 TYR A O 1
ATOM 1947 N N . GLY A 1 245 ? 16.656 24 5.176 1 94.94 245 GLY A N 1
ATOM 1948 C CA . GLY A 1 245 ? 17.391 23.312 4.129 1 94.94 245 GLY A CA 1
ATOM 1949 C C . GLY A 1 245 ? 16.516 22.922 2.943 1 94.94 245 GLY A C 1
ATOM 1950 O O . GLY A 1 245 ? 16.875 23.203 1.795 1 94.94 245 GLY A O 1
ATOM 1951 N N . ALA A 1 246 ? 15.375 22.312 3.23 1 96.62 246 ALA A N 1
ATOM 1952 C CA . ALA A 1 246 ? 14.453 21.922 2.164 1 96.62 246 ALA A CA 1
ATOM 1953 C C . ALA A 1 246 ? 13.938 23.156 1.412 1 96.62 246 ALA A C 1
ATOM 1955 O O . ALA A 1 246 ? 13.844 23.141 0.182 1 96.62 246 ALA A O 1
ATOM 1956 N N . GLN A 1 247 ? 13.609 24.188 2.164 1 96.69 247 GLN A N 1
ATOM 1957 C CA . GLN A 1 247 ? 13.156 25.438 1.546 1 96.69 247 GLN A CA 1
ATOM 1958 C C . GLN A 1 247 ? 14.195 25.984 0.574 1 96.69 247 GLN A C 1
ATOM 1960 O O . GLN A 1 247 ? 13.852 26.406 -0.535 1 96.69 247 GLN A O 1
ATOM 1965 N N . THR A 1 248 ? 15.422 25.953 1.033 1 94.88 248 THR A N 1
ATOM 1966 C CA . THR A 1 248 ? 16.516 26.453 0.214 1 94.88 248 THR A CA 1
ATOM 1967 C C . THR A 1 248 ? 16.609 25.688 -1.095 1 94.88 248 THR A C 1
ATOM 1969 O O . THR A 1 248 ? 16.75 26.281 -2.168 1 94.88 248 THR A O 1
ATOM 1972 N N . LEU A 1 249 ? 16.516 24.391 -1.048 1 94.31 249 LEU A N 1
ATOM 1973 C CA . LEU A 1 249 ? 16.609 23.547 -2.24 1 94.31 249 LEU A CA 1
ATOM 1974 C C . LEU A 1 249 ? 15.391 23.734 -3.135 1 94.31 249 LEU A C 1
ATOM 1976 O O . LEU A 1 249 ? 15.508 23.734 -4.363 1 94.31 249 LEU A O 1
ATOM 1980 N N . ILE A 1 250 ? 14.219 23.906 -2.586 1 95.62 250 ILE A N 1
ATOM 1981 C CA . ILE A 1 250 ? 12.977 24.109 -3.33 1 95.62 250 ILE A CA 1
ATOM 1982 C C . ILE A 1 250 ? 13.062 25.375 -4.16 1 95.62 250 ILE A C 1
ATOM 1984 O O . ILE A 1 250 ? 12.688 25.391 -5.336 1 95.62 250 ILE A O 1
ATOM 1988 N N . PHE A 1 251 ? 13.609 26.453 -3.564 1 93.75 251 PHE A N 1
ATOM 1989 C CA . PHE A 1 251 ? 13.742 27.719 -4.27 1 93.75 251 PHE A CA 1
ATOM 1990 C C . PHE A 1 251 ? 14.852 27.641 -5.316 1 93.75 251 PHE A C 1
ATOM 1992 O O . PHE A 1 251 ? 14.656 28.078 -6.461 1 93.75 251 PHE A O 1
ATOM 1999 N N . SER A 1 252 ? 15.961 27.062 -4.898 1 91.44 252 SER A N 1
ATOM 2000 C CA . SER A 1 252 ? 17.109 27.031 -5.797 1 91.44 252 SER A CA 1
ATOM 2001 C C . SER A 1 252 ? 16.812 26.188 -7.039 1 91.44 252 SER A C 1
ATOM 2003 O O . SER A 1 252 ? 17.312 26.5 -8.125 1 91.44 252 SER A O 1
ATOM 2005 N N . ARG A 1 253 ? 15.93 25.203 -6.906 1 91.75 253 ARG A N 1
ATOM 2006 C CA . ARG A 1 253 ? 15.672 24.297 -8.023 1 91.75 253 ARG A CA 1
ATOM 2007 C C . ARG A 1 253 ? 14.344 24.625 -8.703 1 91.75 253 ARG A C 1
ATOM 2009 O O . ARG A 1 253 ? 13.922 23.938 -9.625 1 91.75 253 ARG A O 1
ATOM 2016 N N . ASN A 1 254 ? 13.688 25.625 -8.258 1 92.88 254 ASN A N 1
ATOM 2017 C CA . ASN A 1 254 ? 12.43 26.094 -8.82 1 92.88 254 ASN A CA 1
ATOM 2018 C C . ASN A 1 254 ? 11.43 24.953 -9 1 92.88 254 ASN A C 1
ATOM 2020 O O . ASN A 1 254 ? 10.898 24.75 -10.094 1 92.88 254 ASN A O 1
ATOM 2024 N N . ILE A 1 255 ? 11.18 24.203 -7.988 1 92.31 255 ILE A N 1
ATOM 2025 C CA . ILE A 1 255 ? 10.391 22.984 -8.016 1 92.31 255 ILE A CA 1
ATOM 2026 C C . ILE A 1 255 ? 8.938 23.312 -8.336 1 92.31 255 ILE A C 1
ATOM 2028 O O . ILE A 1 255 ? 8.242 22.516 -8.984 1 92.31 255 ILE A O 1
ATOM 2032 N N . GLY A 1 256 ? 8.484 24.375 -8.008 1 87.12 256 GLY A N 1
ATOM 2033 C CA . GLY A 1 256 ? 7.125 24.781 -8.312 1 87.12 256 GLY A CA 1
ATOM 2034 C C . GLY A 1 256 ? 6.812 24.75 -9.797 1 87.12 256 GLY A C 1
ATOM 2035 O O . GLY A 1 256 ? 5.754 24.266 -10.203 1 87.12 256 GLY A O 1
ATOM 2036 N N . GLN A 1 257 ? 7.746 25.125 -10.594 1 85.12 257 GLN A N 1
ATOM 2037 C CA . GLN A 1 257 ? 7.52 25.25 -12.031 1 85.12 257 GLN A CA 1
ATOM 2038 C C . GLN A 1 257 ? 8.141 24.094 -12.789 1 85.12 257 GLN A C 1
ATOM 2040 O O . GLN A 1 257 ? 7.602 23.641 -13.805 1 85.12 257 GLN A O 1
ATOM 2045 N N . GLN A 1 258 ? 9.219 23.484 -12.258 1 88.19 258 GLN A N 1
ATOM 2046 C CA . GLN A 1 258 ? 10.008 22.578 -13.07 1 88.19 258 GLN A CA 1
ATOM 2047 C C . GLN A 1 258 ? 10.312 21.281 -12.312 1 88.19 258 GLN A C 1
ATOM 2049 O O . GLN A 1 258 ? 11.195 20.516 -12.719 1 88.19 258 GLN A O 1
ATOM 2054 N N . GLY A 1 259 ? 9.633 21.016 -11.367 1 89.94 259 GLY A N 1
ATOM 2055 C CA . GLY A 1 259 ? 10.023 19.891 -10.531 1 89.94 259 GLY A CA 1
ATOM 2056 C C . GLY A 1 259 ? 9.75 18.547 -11.18 1 89.94 259 GLY A C 1
ATOM 2057 O O . GLY A 1 259 ? 8.742 18.375 -11.875 1 89.94 259 GLY A O 1
ATOM 2058 N N . THR A 1 260 ? 10.766 17.594 -11.023 1 92.44 260 THR A N 1
ATOM 2059 C CA . THR A 1 260 ? 10.547 16.203 -11.406 1 92.44 260 THR A CA 1
ATOM 2060 C C . THR A 1 260 ? 9.477 15.555 -10.531 1 92.44 260 THR A C 1
ATOM 2062 O O . THR A 1 260 ? 9.016 16.156 -9.562 1 92.44 260 THR A O 1
ATOM 2065 N N . SER A 1 261 ? 9.039 14.328 -10.883 1 92.19 261 SER A N 1
ATOM 2066 C CA . SER A 1 261 ? 8.047 13.609 -10.094 1 92.19 261 SER A CA 1
ATOM 2067 C C . SER A 1 261 ? 8.539 13.375 -8.664 1 92.19 261 SER A C 1
ATOM 2069 O O . SER A 1 261 ? 7.777 13.516 -7.711 1 92.19 261 SER A O 1
ATOM 2071 N N . LEU A 1 262 ? 9.781 13.047 -8.539 1 95.12 262 LEU A N 1
ATOM 2072 C CA . LEU A 1 262 ? 10.352 12.805 -7.219 1 95.12 262 LEU A CA 1
ATOM 2073 C C . LEU A 1 262 ? 10.422 14.102 -6.414 1 95.12 262 LEU A C 1
ATOM 2075 O O . LEU A 1 262 ? 10.117 14.109 -5.223 1 95.12 262 LEU A O 1
ATOM 2079 N N . GLU A 1 263 ? 10.789 15.172 -7.043 1 96.5 263 GLU A N 1
ATOM 2080 C CA . GLU A 1 263 ? 10.883 16.469 -6.371 1 96.5 263 GLU A CA 1
ATOM 2081 C C . GLU A 1 263 ? 9.508 16.953 -5.926 1 96.5 263 GLU A C 1
ATOM 2083 O O . GLU A 1 263 ? 9.367 17.516 -4.836 1 96.5 263 GLU A O 1
ATOM 2088 N N . LYS A 1 264 ? 8.586 16.766 -6.738 1 96.31 264 LYS A N 1
ATOM 2089 C CA . LYS A 1 264 ? 7.227 17.172 -6.375 1 96.31 264 LYS A CA 1
ATOM 2090 C C . LYS A 1 264 ? 6.699 16.344 -5.207 1 96.31 264 LYS A C 1
ATOM 2092 O O . LYS A 1 264 ? 6.008 16.859 -4.332 1 96.31 264 LYS A O 1
ATOM 2097 N N . ALA A 1 265 ? 6.988 15.031 -5.254 1 97 265 ALA A N 1
ATOM 2098 C CA . ALA A 1 265 ? 6.629 14.195 -4.109 1 97 265 ALA A CA 1
ATOM 2099 C C . ALA A 1 265 ? 7.25 14.734 -2.824 1 97 265 ALA A C 1
ATOM 2101 O O . ALA A 1 265 ? 6.582 14.805 -1.79 1 97 265 ALA A O 1
ATOM 2102 N N . SER A 1 266 ? 8.5 15.141 -2.9 1 98.06 266 SER A N 1
ATOM 2103 C CA . SER A 1 266 ? 9.195 15.734 -1.759 1 98.06 266 SER A CA 1
ATOM 2104 C C . SER A 1 266 ? 8.539 17.047 -1.334 1 98.06 266 SER A C 1
ATOM 2106 O O . SER A 1 266 ? 8.367 17.297 -0.14 1 98.06 266 SER A O 1
ATOM 2108 N N . PHE A 1 267 ? 8.172 17.812 -2.281 1 98.19 267 PHE A N 1
ATOM 2109 C CA . PHE A 1 267 ? 7.574 19.109 -1.981 1 98.19 267 PHE A CA 1
ATOM 2110 C C . PHE A 1 267 ? 6.293 18.938 -1.175 1 98.19 267 PHE A C 1
ATOM 2112 O O . PHE A 1 267 ? 6.047 19.688 -0.223 1 98.19 267 PHE A O 1
ATOM 2119 N N . TRP A 1 268 ? 5.449 18.047 -1.574 1 98.25 268 TRP A N 1
ATOM 2120 C CA . TRP A 1 268 ? 4.152 17.922 -0.92 1 98.25 268 TRP A CA 1
ATOM 2121 C C . TRP A 1 268 ? 4.312 17.422 0.512 1 98.25 268 TRP A C 1
ATOM 2123 O O . TRP A 1 268 ? 3.479 17.703 1.374 1 98.25 268 TRP A O 1
ATOM 2133 N N . ILE A 1 269 ? 5.355 16.625 0.8 1 98.56 269 ILE A N 1
ATOM 2134 C CA . ILE A 1 269 ? 5.676 16.281 2.182 1 98.56 269 ILE A CA 1
ATOM 2135 C C . ILE A 1 269 ? 6.102 17.547 2.938 1 98.56 269 ILE A C 1
ATOM 2137 O O . ILE A 1 269 ? 5.617 17.812 4.039 1 98.56 269 ILE A O 1
ATOM 2141 N N . PHE A 1 270 ? 6.98 18.312 2.318 1 98.19 270 PHE A N 1
ATOM 2142 C CA . PHE A 1 270 ? 7.406 19.594 2.879 1 98.19 270 PHE A CA 1
ATOM 2143 C C . PHE A 1 270 ? 6.207 20.484 3.154 1 98.19 270 PHE A C 1
ATOM 2145 O O . PHE A 1 270 ? 6.121 21.109 4.215 1 98.19 270 PHE A O 1
ATOM 2152 N N . ALA A 1 271 ? 5.32 20.562 2.188 1 98.56 271 ALA A N 1
ATOM 2153 C CA . ALA A 1 271 ? 4.148 21.438 2.281 1 98.56 271 ALA A CA 1
ATOM 2154 C C . ALA A 1 271 ? 3.295 21.078 3.492 1 98.56 271 ALA A C 1
ATOM 2156 O O . ALA A 1 271 ? 2.801 21.953 4.195 1 98.56 271 ALA A O 1
ATOM 2157 N N . ARG A 1 272 ? 3.049 19.812 3.699 1 98.38 272 ARG A N 1
ATOM 2158 C CA . ARG A 1 272 ? 2.26 19.391 4.852 1 98.38 272 ARG A CA 1
ATOM 2159 C C . ARG A 1 272 ? 2.943 19.766 6.156 1 98.38 272 ARG A C 1
ATOM 2161 O O . ARG A 1 272 ? 2.283 20.203 7.105 1 98.38 272 ARG A O 1
ATOM 2168 N N . GLN A 1 273 ? 4.25 19.609 6.195 1 97.5 273 GLN A N 1
ATOM 2169 C CA . GLN A 1 273 ? 5.004 20.016 7.379 1 97.5 273 GLN A CA 1
ATOM 2170 C C . GLN A 1 273 ? 4.953 21.516 7.586 1 97.5 273 GLN A C 1
ATOM 2172 O O . GLN A 1 273 ? 4.754 21.984 8.711 1 97.5 273 GLN A O 1
ATOM 2177 N N . ASP A 1 274 ? 5.117 22.203 6.496 1 97.81 274 ASP A N 1
ATOM 2178 C CA . ASP A 1 274 ? 5.086 23.672 6.531 1 97.81 274 ASP A CA 1
ATOM 2179 C C . ASP A 1 274 ? 3.738 24.172 7.035 1 97.81 274 ASP A C 1
ATOM 2181 O O . ASP A 1 274 ? 3.686 25.031 7.93 1 97.81 274 ASP A O 1
ATOM 2185 N N . VAL A 1 275 ? 2.684 23.609 6.559 1 98.38 275 VAL A N 1
ATOM 2186 C CA . VAL A 1 275 ? 1.341 24.016 6.961 1 98.38 275 VAL A CA 1
ATOM 2187 C C . VAL A 1 275 ? 1.11 23.656 8.43 1 98.38 275 VAL A C 1
ATOM 2189 O O . VAL A 1 275 ? 0.562 24.453 9.188 1 98.38 275 VAL A O 1
ATOM 2192 N N . ALA A 1 276 ? 1.469 22.469 8.82 1 97.12 276 ALA A N 1
ATOM 2193 C CA . ALA A 1 276 ? 1.268 22.031 10.195 1 97.12 276 ALA A CA 1
ATOM 2194 C C . ALA A 1 276 ? 1.979 22.953 11.18 1 97.12 276 ALA A C 1
ATOM 2196 O O . ALA A 1 276 ? 1.398 23.359 12.188 1 97.12 276 ALA A O 1
ATOM 2197 N N . LEU A 1 277 ? 3.215 23.297 10.875 1 95.88 277 LEU A N 1
ATOM 2198 C CA . LEU A 1 277 ? 3.996 24.141 11.766 1 95.88 277 LEU A CA 1
ATOM 2199 C C . LEU A 1 277 ? 3.49 25.578 11.727 1 95.88 277 LEU A C 1
ATOM 2201 O O . LEU A 1 277 ? 3.518 26.281 12.742 1 95.88 277 LEU A O 1
ATOM 2205 N N . ALA A 1 278 ? 3.072 26 10.531 1 96.31 278 ALA A N 1
ATOM 2206 C CA . ALA A 1 278 ? 2.457 27.328 10.414 1 96.31 278 ALA A CA 1
ATOM 2207 C C . ALA A 1 278 ? 1.228 27.438 11.312 1 96.31 278 ALA A C 1
ATOM 2209 O O . ALA A 1 278 ? 1.028 28.453 11.977 1 96.31 278 ALA A O 1
ATOM 2210 N N . LEU A 1 279 ? 0.436 26.406 11.352 1 96.44 279 LEU A N 1
ATOM 2211 C CA . LEU A 1 279 ? -0.778 26.391 12.164 1 96.44 279 LEU A CA 1
ATOM 2212 C C . LEU A 1 279 ? -0.441 26.422 13.648 1 96.44 279 LEU A C 1
ATOM 2214 O O . LEU A 1 279 ? -1.041 27.188 14.406 1 96.44 279 LEU A O 1
ATOM 2218 N N . VAL A 1 280 ? 0.504 25.641 14.078 1 94.5 280 VAL A N 1
ATOM 2219 C CA . VAL A 1 280 ? 0.88 25.547 15.484 1 94.5 280 VAL A CA 1
ATOM 2220 C C . VAL A 1 280 ? 1.401 26.891 15.977 1 94.5 280 VAL A C 1
ATOM 2222 O O . VAL A 1 280 ? 1.154 27.281 17.125 1 94.5 280 VAL A O 1
ATOM 2225 N N . ASN A 1 281 ? 2.047 27.578 15.094 1 92.88 281 ASN A N 1
ATOM 2226 C CA . ASN A 1 281 ? 2.697 28.828 15.492 1 92.88 281 ASN A CA 1
ATOM 2227 C C . ASN A 1 281 ? 1.912 30.047 15.023 1 92.88 281 ASN A C 1
ATOM 2229 O O . ASN A 1 281 ? 2.357 31.172 15.195 1 92.88 281 ASN A O 1
ATOM 2233 N N . GLU A 1 282 ? 0.79 29.891 14.352 1 93.31 282 GLU A N 1
ATOM 2234 C CA . GLU A 1 282 ? -0.103 30.938 13.859 1 93.31 282 GLU A CA 1
ATOM 2235 C C . GLU A 1 282 ? 0.652 31.953 13.008 1 93.31 282 GLU A C 1
ATOM 2237 O O . GLU A 1 282 ? 0.584 33.156 13.258 1 93.31 282 GLU A O 1
ATOM 2242 N N . ARG A 1 283 ? 1.361 31.438 12.031 1 94.31 283 ARG A N 1
ATOM 2243 C CA . ARG A 1 283 ? 2.125 32.188 11.047 1 94.31 283 ARG A CA 1
ATOM 2244 C C . ARG A 1 283 ? 1.877 31.688 9.641 1 94.31 283 ARG A C 1
ATOM 2246 O O . ARG A 1 283 ? 1.379 30.562 9.461 1 94.31 283 ARG A O 1
ATOM 2253 N N . PRO A 1 284 ? 2.094 32.531 8.672 1 95.5 284 PRO A N 1
ATOM 2254 C CA . PRO A 1 284 ? 1.999 32 7.305 1 95.5 284 PRO A CA 1
ATOM 2255 C C . PRO A 1 284 ? 3.045 30.938 7.008 1 95.5 284 PRO A C 1
ATOM 2257 O O . PRO A 1 284 ? 4.02 30.797 7.75 1 95.5 284 PRO A O 1
ATOM 2260 N N . THR A 1 285 ? 2.834 30.172 5.965 1 97.19 285 THR A N 1
ATOM 2261 C CA . THR A 1 285 ? 3.783 29.141 5.555 1 97.19 285 THR A CA 1
ATOM 2262 C C . THR A 1 285 ? 5.102 29.766 5.113 1 97.19 285 THR A C 1
ATOM 2264 O O . THR A 1 285 ? 5.137 30.922 4.688 1 97.19 285 THR A O 1
ATOM 2267 N N . LEU A 1 286 ? 6.195 29.016 5.246 1 95.69 286 LEU A N 1
ATOM 2268 C CA . LEU A 1 286 ? 7.516 29.484 4.844 1 95.69 286 LEU A CA 1
ATOM 2269 C C . LEU A 1 286 ? 7.59 29.688 3.334 1 95.69 286 LEU A C 1
ATOM 2271 O O . LEU A 1 286 ? 8.156 30.672 2.861 1 95.69 286 LEU A O 1
ATOM 2275 N N . VAL A 1 287 ? 7.09 28.734 2.605 1 96.75 287 VAL A N 1
ATOM 2276 C CA . VAL A 1 287 ? 6.945 28.875 1.162 1 96.75 287 VAL A CA 1
ATOM 2277 C C . VAL A 1 287 ? 5.527 29.344 0.831 1 96.75 287 VAL A C 1
ATOM 2279 O O . VAL A 1 287 ? 4.559 28.625 1.065 1 96.75 287 VAL A O 1
ATOM 2282 N N . PRO A 1 288 ? 5.43 30.562 0.3 1 95.88 288 PRO A N 1
ATOM 2283 C CA . PRO A 1 288 ? 4.086 31.047 -0.015 1 95.88 288 PRO A CA 1
ATOM 2284 C C . PRO A 1 288 ? 3.354 30.156 -1.012 1 95.88 288 PRO A C 1
ATOM 2286 O O . PRO A 1 288 ? 3.961 29.656 -1.96 1 95.88 288 PRO A O 1
ATOM 2289 N N . PRO A 1 289 ? 2.049 29.969 -0.798 1 96.62 289 PRO A N 1
ATOM 2290 C CA . PRO A 1 289 ? 1.274 29.047 -1.633 1 96.62 289 PRO A CA 1
ATOM 2291 C C . PRO A 1 289 ? 1.375 29.359 -3.121 1 96.62 289 PRO A C 1
ATOM 2293 O O . PRO A 1 289 ? 1.314 28.469 -3.961 1 96.62 289 PRO A O 1
ATOM 2296 N N . VAL A 1 290 ? 1.557 30.625 -3.459 1 94.69 290 VAL A N 1
ATOM 2297 C CA . VAL A 1 290 ? 1.619 31.047 -4.855 1 94.69 290 VAL A CA 1
ATOM 2298 C C . VAL A 1 290 ? 2.834 30.422 -5.531 1 94.69 290 VAL A C 1
ATOM 2300 O O . VAL A 1 290 ? 2.852 30.25 -6.75 1 94.69 290 VAL A O 1
ATOM 2303 N N . LYS A 1 291 ? 3.832 29.969 -4.758 1 95.31 291 LYS A N 1
ATOM 2304 C CA . LYS A 1 291 ? 5.066 29.406 -5.297 1 95.31 291 LYS A CA 1
ATOM 2305 C C . LYS A 1 291 ? 5.016 27.891 -5.301 1 95.31 291 LYS A C 1
ATOM 2307 O O . LYS A 1 291 ? 5.98 27.234 -5.699 1 95.31 291 LYS A O 1
ATOM 2312 N N . TRP A 1 292 ? 3.869 27.312 -4.844 1 96.69 292 TRP A N 1
ATOM 2313 C CA . TRP A 1 292 ? 3.725 25.859 -4.816 1 96.69 292 TRP A CA 1
ATOM 2314 C C . TRP A 1 292 ? 3.51 25.297 -6.223 1 96.69 292 TRP A C 1
ATOM 2316 O O . TRP A 1 292 ? 3.039 26.016 -7.113 1 96.69 292 TRP A O 1
ATOM 2326 N N . PRO A 1 293 ? 3.893 24.031 -6.461 1 94.12 293 PRO A N 1
ATOM 2327 C CA . PRO A 1 293 ? 3.436 23.406 -7.703 1 94.12 293 PRO A CA 1
ATOM 2328 C C . PRO A 1 293 ? 1.913 23.344 -7.809 1 94.12 293 PRO A C 1
ATOM 2330 O O . PRO A 1 293 ? 1.224 23.219 -6.793 1 94.12 293 PRO A O 1
ATOM 2333 N N . VAL A 1 294 ? 1.452 23.422 -8.977 1 91.19 294 VAL A N 1
ATOM 2334 C CA . VAL A 1 294 ? 0.019 23.281 -9.203 1 91.19 294 VAL A CA 1
ATOM 2335 C C . VAL A 1 294 ? -0.441 21.891 -8.773 1 91.19 294 VAL A C 1
ATOM 2337 O O . VAL A 1 294 ? 0.166 20.891 -9.148 1 91.19 294 VAL A O 1
ATOM 2340 N N . PRO A 1 295 ? -1.488 21.875 -7.879 1 93.31 295 PRO A N 1
ATOM 2341 C CA . PRO A 1 295 ? -2.002 20.547 -7.527 1 93.31 295 PRO A CA 1
ATOM 2342 C C . PRO A 1 295 ? -2.416 19.734 -8.75 1 93.31 295 PRO A C 1
ATOM 2344 O O . PRO A 1 295 ? -3 20.281 -9.688 1 93.31 295 PRO A O 1
ATOM 2347 N N . PRO A 1 296 ? -2.105 18.469 -8.695 1 91.19 296 PRO A N 1
ATOM 2348 C CA . PRO A 1 296 ? -2.414 17.641 -9.859 1 91.19 296 PRO A CA 1
ATOM 2349 C C . PRO A 1 296 ? -3.91 17.391 -10.031 1 91.19 296 PRO A C 1
ATOM 2351 O O . PRO A 1 296 ? -4.664 17.453 -9.055 1 91.19 296 PRO A O 1
ATOM 2354 N N . GLU A 1 297 ? -4.27 17.125 -11.281 1 89.06 297 GLU A N 1
ATOM 2355 C CA . GLU A 1 297 ? -5.641 16.734 -11.594 1 89.06 297 GLU A CA 1
ATOM 2356 C C . GLU A 1 297 ? -5.77 15.211 -11.695 1 89.06 297 GLU A C 1
ATOM 2358 O O . GLU A 1 297 ? -4.77 14.508 -11.867 1 89.06 297 GLU A O 1
ATOM 2363 N N . SER A 1 298 ? -7.031 14.773 -11.547 1 84.88 298 SER A N 1
ATOM 2364 C CA . SER A 1 298 ? -7.359 13.367 -11.766 1 84.88 298 SER A CA 1
ATOM 2365 C C . SER A 1 298 ? -8.172 13.188 -13.047 1 84.88 298 SER A C 1
ATOM 2367 O O . SER A 1 298 ? -9.172 13.891 -13.258 1 84.88 298 SER A O 1
ATOM 2369 N N . PRO A 1 299 ? -7.652 12.102 -13.914 1 78.81 299 PRO A N 1
ATOM 2370 C CA . PRO A 1 299 ? -6.379 11.375 -13.938 1 78.81 299 PRO A CA 1
ATOM 2371 C C . PRO A 1 299 ? -5.211 12.242 -14.406 1 78.81 299 PRO A C 1
ATOM 2373 O O . PRO A 1 299 ? -5.426 13.32 -14.969 1 78.81 299 PRO A O 1
ATOM 2376 N N . PRO A 1 300 ? -3.91 11.812 -13.922 1 77.31 300 PRO A N 1
ATOM 2377 C CA . PRO A 1 300 ? -3.443 10.469 -13.562 1 77.31 300 PRO A CA 1
ATOM 2378 C C . PRO A 1 300 ? -3.414 10.234 -12.055 1 77.31 300 PRO A C 1
ATOM 2380 O O . PRO A 1 300 ? -3.299 9.094 -11.609 1 77.31 300 PRO A O 1
ATOM 2383 N N . ALA A 1 301 ? -3.537 11.234 -11.297 1 80.94 301 ALA A N 1
ATOM 2384 C CA . ALA A 1 301 ? -3.543 11.062 -9.852 1 80.94 301 ALA A CA 1
ATOM 2385 C C . ALA A 1 301 ? -4.848 10.422 -9.375 1 80.94 301 ALA A C 1
ATOM 2387 O O . ALA A 1 301 ? -5.895 10.602 -10 1 80.94 301 ALA A O 1
ATOM 2388 N N . ALA A 1 302 ? -4.688 9.641 -8.344 1 90.19 302 ALA A N 1
ATOM 2389 C CA . ALA A 1 302 ? -5.914 9.172 -7.699 1 90.19 302 ALA A CA 1
ATOM 2390 C C . ALA A 1 302 ? -6.781 10.352 -7.258 1 90.19 302 ALA A C 1
ATOM 2392 O O . ALA A 1 302 ? -6.27 11.359 -6.773 1 90.19 302 ALA A O 1
ATOM 2393 N N . VAL A 1 303 ? -8.016 10.195 -7.363 1 94.12 303 VAL A N 1
ATOM 2394 C CA . VAL A 1 303 ? -8.938 11.297 -7.105 1 94.12 303 VAL A CA 1
ATOM 2395 C C . VAL A 1 303 ? -8.789 11.766 -5.66 1 94.12 303 VAL A C 1
ATOM 2397 O O . VAL A 1 303 ? -8.805 12.969 -5.391 1 94.12 303 VAL A O 1
ATOM 2400 N N . GLU A 1 304 ? -8.625 10.883 -4.711 1 96.81 304 GLU A N 1
ATOM 2401 C CA . GLU A 1 304 ? -8.469 11.242 -3.305 1 96.81 304 GLU A CA 1
ATOM 2402 C C . GLU A 1 304 ? -7.176 12.008 -3.072 1 96.81 304 GLU A C 1
ATOM 2404 O O . GLU A 1 304 ? -7.152 12.992 -2.322 1 96.81 304 GLU A O 1
ATOM 2409 N N . ASP A 1 305 ? -6.117 11.602 -3.75 1 97 305 ASP A N 1
ATOM 2410 C CA . ASP A 1 305 ? -4.832 12.281 -3.627 1 97 305 ASP A CA 1
ATOM 2411 C C . ASP A 1 305 ? -4.895 13.695 -4.207 1 97 305 ASP A C 1
ATOM 2413 O O . ASP A 1 305 ? -4.402 14.648 -3.598 1 97 305 ASP A O 1
ATOM 2417 N N . ALA A 1 306 ? -5.473 13.758 -5.398 1 97.06 306 ALA A N 1
ATOM 2418 C CA . ALA A 1 306 ? -5.602 15.055 -6.062 1 97.06 306 ALA A CA 1
ATOM 2419 C C . ALA A 1 306 ? -6.371 16.047 -5.191 1 97.06 306 ALA A C 1
ATOM 2421 O O . ALA A 1 306 ? -5.961 17.188 -5.035 1 97.06 306 ALA A O 1
ATOM 2422 N N . PHE A 1 307 ? -7.473 15.578 -4.629 1 98 307 PHE A N 1
ATOM 2423 C CA . PHE A 1 307 ? -8.242 16.438 -3.746 1 98 307 PHE A CA 1
ATOM 2424 C C . PHE A 1 307 ? -7.441 16.797 -2.504 1 98 307 PHE A C 1
ATOM 2426 O O . PHE A 1 307 ? -7.48 17.938 -2.041 1 98 307 PHE A O 1
ATOM 2433 N N . GLY A 1 308 ? -6.734 15.805 -1.929 1 98.31 308 GLY A N 1
ATOM 2434 C CA . GLY A 1 308 ? -5.91 16.047 -0.757 1 98.31 308 GLY A CA 1
ATOM 2435 C C . GLY A 1 308 ? -4.887 17.156 -0.973 1 98.31 308 GLY A C 1
ATOM 2436 O O . GLY A 1 308 ? -4.75 18.047 -0.141 1 98.31 308 GLY A O 1
ATOM 2437 N N . MET A 1 309 ? -4.195 17.125 -2.053 1 98.06 309 MET A N 1
ATOM 2438 C CA . MET A 1 309 ? -3.184 18.141 -2.371 1 98.06 309 MET A CA 1
ATOM 2439 C C . MET A 1 309 ? -3.832 19.484 -2.666 1 98.06 309 MET A C 1
ATOM 2441 O O . MET A 1 309 ? -3.311 20.531 -2.271 1 98.06 309 MET A O 1
ATOM 2445 N N . ARG A 1 310 ? -4.977 19.453 -3.293 1 97.75 310 ARG A N 1
ATOM 2446 C CA . ARG A 1 310 ? -5.695 20.688 -3.602 1 97.75 310 ARG A CA 1
ATOM 2447 C C . ARG A 1 310 ? -6.191 21.359 -2.328 1 97.75 310 ARG A C 1
ATOM 2449 O O . ARG A 1 310 ? -6.039 22.578 -2.164 1 97.75 310 ARG A O 1
ATOM 2456 N N . ILE A 1 311 ? -6.816 20.562 -1.483 1 98.38 311 ILE A N 1
ATOM 2457 C CA . ILE A 1 311 ? -7.375 21.141 -0.266 1 98.38 311 ILE A CA 1
ATOM 2458 C C . ILE A 1 311 ? -6.242 21.609 0.649 1 98.38 311 ILE A C 1
ATOM 2460 O O . ILE A 1 311 ? -6.387 22.594 1.371 1 98.38 311 ILE A O 1
ATOM 2464 N N . LEU A 1 312 ? -5.105 20.922 0.635 1 98.75 312 LEU A N 1
ATOM 2465 C CA . LEU A 1 312 ? -3.939 21.391 1.378 1 98.75 312 LEU A CA 1
ATOM 2466 C C . LEU A 1 312 ? -3.465 22.75 0.857 1 98.75 312 LEU A C 1
ATOM 2468 O O . LEU A 1 312 ? -3.107 23.625 1.642 1 98.75 312 LEU A O 1
ATOM 2472 N N . TRP A 1 313 ? -3.432 22.875 -0.431 1 98.5 313 TRP A N 1
ATOM 2473 C CA . TRP A 1 313 ? -3.049 24.141 -1.054 1 98.5 313 TRP A CA 1
ATOM 2474 C C . TRP A 1 313 ? -4.012 25.25 -0.659 1 98.5 313 TRP A C 1
ATOM 2476 O O . TRP A 1 313 ? -3.582 26.359 -0.322 1 98.5 313 TRP A O 1
ATOM 2486 N N . LEU A 1 314 ? -5.266 25.016 -0.675 1 98.19 314 LEU A N 1
ATOM 2487 C CA . LEU A 1 314 ? -6.27 25.984 -0.272 1 98.19 314 LEU A CA 1
ATOM 2488 C C . LEU A 1 314 ? -6.137 26.328 1.21 1 98.19 314 LEU A C 1
ATOM 2490 O O . LEU A 1 314 ? -6.293 27.484 1.604 1 98.19 314 LEU A O 1
ATOM 2494 N N . LEU A 1 315 ? -5.891 25.281 1.965 1 98.56 315 LEU A N 1
ATOM 2495 C CA . LEU A 1 315 ? -5.676 25.484 3.393 1 98.56 315 LEU A CA 1
ATOM 2496 C C . LEU A 1 315 ? -4.488 26.406 3.637 1 98.56 315 LEU A C 1
ATOM 2498 O O . LEU A 1 315 ? -4.543 27.281 4.508 1 98.56 315 LEU A O 1
ATOM 2502 N N . ALA A 1 316 ? -3.422 26.203 2.881 1 98.56 316 ALA A N 1
ATOM 2503 C CA . ALA A 1 316 ? -2.256 27.078 3.002 1 98.56 316 ALA A CA 1
ATOM 2504 C C . ALA A 1 316 ? -2.621 28.531 2.693 1 98.56 316 ALA A C 1
ATOM 2506 O O . ALA A 1 316 ? -2.111 29.453 3.33 1 98.56 316 ALA A O 1
ATOM 2507 N N . ARG A 1 317 ? -3.451 28.75 1.756 1 97.56 317 ARG A N 1
ATOM 2508 C CA . ARG A 1 317 ? -3.906 30.094 1.399 1 97.56 317 ARG A CA 1
ATOM 2509 C C . ARG A 1 317 ? -4.762 30.688 2.51 1 97.56 317 ARG A C 1
ATOM 2511 O O . ARG A 1 317 ? -4.676 31.891 2.787 1 97.56 317 ARG A O 1
ATOM 2518 N N . VAL A 1 318 ? -5.59 29.906 3.127 1 97.12 318 VAL A N 1
ATOM 2519 C CA . VAL A 1 318 ? -6.379 30.344 4.266 1 97.12 318 VAL A CA 1
ATOM 2520 C C . VAL A 1 318 ? -5.453 30.766 5.406 1 97.12 318 VAL A C 1
ATOM 2522 O O . VAL A 1 318 ? -5.66 31.812 6.031 1 97.12 318 VAL A O 1
ATOM 2525 N N . VAL A 1 319 ? -4.441 29.953 5.629 1 97.25 319 VAL A N 1
ATOM 2526 C CA . VAL A 1 319 ? -3.473 30.219 6.688 1 97.25 319 VAL A CA 1
ATOM 2527 C C . VAL A 1 319 ? -2.746 31.531 6.406 1 97.25 319 VAL A C 1
ATOM 2529 O O . VAL A 1 319 ? -2.51 32.312 7.324 1 97.25 319 VAL A O 1
ATOM 2532 N N . GLU A 1 320 ? -2.434 31.734 5.199 1 95.31 320 GLU A N 1
ATOM 2533 C CA . GLU A 1 320 ? -1.751 32.969 4.797 1 95.31 320 GLU A CA 1
ATOM 2534 C C . GLU A 1 320 ? -2.611 34.188 5.078 1 95.31 320 GLU A C 1
ATOM 2536 O O . GLU A 1 320 ? -2.113 35.219 5.566 1 95.31 320 GLU A O 1
ATOM 2541 N N . VAL A 1 321 ? -3.871 34.156 4.762 1 92.81 321 VAL A N 1
ATOM 2542 C CA . VAL A 1 321 ? -4.77 35.281 4.941 1 92.81 321 VAL A CA 1
ATOM 2543 C C . VAL A 1 321 ? -5.043 35.5 6.426 1 92.81 321 VAL A C 1
ATOM 2545 O O . VAL A 1 321 ? -5.047 36.625 6.906 1 92.81 321 VAL A O 1
ATOM 2548 N N . LYS A 1 322 ? -5.254 34.438 7.129 1 92.56 322 LYS A N 1
ATOM 2549 C CA . LYS A 1 322 ? -5.648 34.531 8.531 1 92.56 322 LYS A CA 1
ATOM 2550 C C . LYS A 1 322 ? -4.484 35 9.398 1 92.56 322 LYS A C 1
ATOM 2552 O O . LYS A 1 322 ? -4.664 35.812 10.305 1 92.56 322 LYS A O 1
ATOM 2557 N N . PHE A 1 323 ? -3.285 34.562 9.07 1 92.44 323 PHE A N 1
ATOM 2558 C CA . PHE A 1 323 ? -2.182 34.781 9.992 1 92.44 323 PHE A CA 1
ATOM 2559 C C . PHE A 1 323 ? -1.146 35.719 9.367 1 92.44 323 PHE A C 1
ATOM 2561 O O . PHE A 1 323 ? -0.138 36.062 9.992 1 92.44 323 PHE A O 1
ATOM 2568 N N . GLY A 1 324 ? -1.168 36.062 8.133 1 85.56 324 GLY A N 1
ATOM 2569 C CA . GLY A 1 324 ? -0.201 36.906 7.453 1 85.56 324 GLY A CA 1
ATOM 2570 C C . GLY A 1 324 ? -0.324 38.375 7.824 1 85.56 324 GLY A C 1
ATOM 2571 O O . GLY A 1 324 ? 0.642 39.125 7.715 1 85.56 324 GLY A O 1
ATOM 2572 N N . SER A 1 325 ? -1.527 39.125 7.883 1 67.56 325 SER A N 1
ATOM 2573 C CA . SER A 1 325 ? -1.665 40.562 7.996 1 67.56 325 SER A CA 1
ATOM 2574 C C . SER A 1 325 ? -1.583 41 9.453 1 67.56 325 SER A C 1
ATOM 2576 O O . SER A 1 325 ? -2.434 40.656 10.266 1 67.56 325 SER A O 1
ATOM 2578 N N . PRO A 1 326 ? -0.341 41.156 10.062 1 56.84 326 PRO A N 1
ATOM 2579 C CA . PRO A 1 326 ? -0.341 41.625 11.453 1 56.84 326 PRO A CA 1
ATOM 2580 C C . PRO A 1 326 ? -1.456 42.625 11.742 1 56.84 326 PRO A C 1
ATOM 2582 O O . PRO A 1 326 ? -2.131 42.531 12.766 1 56.84 326 PRO A O 1
ATOM 2585 N N . ASN A 1 327 ? -1.009 43.969 11.641 1 50.19 327 ASN A N 1
ATOM 2586 C CA . ASN A 1 327 ? -1.492 45.156 12.297 1 50.19 327 ASN A CA 1
ATOM 2587 C C . ASN A 1 327 ? -2.994 45.344 12.094 1 50.19 327 ASN A C 1
ATOM 2589 O O . ASN A 1 327 ? -3.732 45.562 13.055 1 50.19 327 ASN A O 1
ATOM 2593 N N . GLY A 1 328 ? -3.395 46.312 11.164 1 49.03 328 GLY A N 1
ATOM 2594 C CA . GLY A 1 328 ? -4.488 47.281 11.102 1 49.03 328 GLY A CA 1
ATOM 2595 C C . GLY A 1 328 ? -5.812 46.656 10.719 1 49.03 328 GLY A C 1
ATOM 2596 O O . GLY A 1 328 ? -5.879 45.438 10.445 1 49.03 328 GLY A O 1
ATOM 2597 N N . GLY A 1 329 ? -6.938 47.312 10.57 1 52.75 329 GLY A N 1
ATOM 2598 C CA . GLY A 1 329 ? -8.328 47.219 10.164 1 52.75 329 GLY A CA 1
ATOM 2599 C C . GLY A 1 329 ? -8.547 46.25 9.008 1 52.75 329 GLY A C 1
ATOM 2600 O O . GLY A 1 329 ? -7.91 46.375 7.961 1 52.75 329 GLY A O 1
ATOM 2601 N N . VAL A 1 330 ? -8.859 44.875 9.328 1 59.84 330 VAL A N 1
ATOM 2602 C CA . VAL A 1 330 ? -9.266 43.969 8.25 1 59.84 330 VAL A CA 1
ATOM 2603 C C . VAL A 1 330 ? -9.859 44.781 7.098 1 59.84 330 VAL A C 1
ATOM 2605 O O . VAL A 1 330 ? -10.891 45.438 7.266 1 59.84 330 VAL A O 1
ATOM 2608 N N . SER A 1 331 ? -9.023 44.969 5.996 1 70.56 331 SER A N 1
ATOM 2609 C CA . SER A 1 331 ? -9.484 45.688 4.828 1 70.56 331 SER A CA 1
ATOM 2610 C C . SER A 1 331 ? -10.57 44.938 4.082 1 70.56 331 SER A C 1
ATOM 2612 O O . SER A 1 331 ? -10.711 43.719 4.266 1 70.56 331 SER A O 1
ATOM 2614 N N . ASN A 1 332 ? -11.484 45.562 3.641 1 77.25 332 ASN A N 1
ATOM 2615 C CA . ASN A 1 332 ? -12.484 45.031 2.725 1 77.25 332 ASN A CA 1
ATOM 2616 C C . ASN A 1 332 ? -11.867 44.062 1.725 1 77.25 332 ASN A C 1
ATOM 2618 O O . ASN A 1 332 ? -12.516 43.094 1.313 1 77.25 332 ASN A O 1
ATOM 2622 N N . ILE A 1 333 ? -10.57 44.156 1.669 1 80.62 333 ILE A N 1
ATOM 2623 C CA . ILE A 1 333 ? -9.875 43.344 0.69 1 80.62 333 ILE A CA 1
ATOM 2624 C C . ILE A 1 333 ? -9.648 41.938 1.265 1 80.62 333 ILE A C 1
ATOM 2626 O O . ILE A 1 333 ? -9.844 40.938 0.574 1 80.62 333 ILE A O 1
ATOM 2630 N N . GLN A 1 334 ? -9.312 41.875 2.518 1 83.25 334 GLN A N 1
ATOM 2631 C CA . GLN A 1 334 ? -9.078 40.594 3.158 1 83.25 334 GLN A CA 1
ATOM 2632 C C . GLN A 1 334 ? -10.367 39.781 3.279 1 83.25 334 GLN A C 1
ATOM 2634 O O . GLN A 1 334 ? -10.367 38.562 3.109 1 83.25 334 GLN A O 1
ATOM 2639 N N . ARG A 1 335 ? -11.383 40.531 3.541 1 84.19 335 ARG A N 1
ATOM 2640 C CA . ARG A 1 335 ? -12.688 39.875 3.639 1 84.19 335 ARG A CA 1
ATOM 2641 C C . ARG A 1 335 ? -13.102 39.281 2.295 1 84.19 335 ARG A C 1
ATOM 2643 O O . ARG A 1 335 ? -13.602 38.156 2.236 1 84.19 335 ARG A O 1
ATOM 2650 N N . GLU A 1 336 ? -12.875 40.031 1.269 1 87.5 336 GLU A N 1
ATOM 2651 C CA . GLU A 1 336 ? -13.203 39.531 -0.071 1 87.5 336 GLU A CA 1
ATOM 2652 C C . GLU A 1 336 ? -12.359 38.312 -0.447 1 87.5 336 GLU A C 1
ATOM 2654 O O . GLU A 1 336 ? -12.852 37.406 -1.106 1 87.5 336 GLU A O 1
ATOM 2659 N N . ARG A 1 337 ? -11.148 38.375 -0.009 1 89.69 337 ARG A N 1
ATOM 2660 C CA . ARG A 1 337 ? -10.25 37.25 -0.29 1 89.69 337 ARG A CA 1
ATOM 2661 C C . ARG A 1 337 ? -10.719 35.969 0.411 1 89.69 337 ARG A C 1
ATOM 2663 O O . ARG A 1 337 ? -10.688 34.906 -0.174 1 89.69 337 ARG A O 1
ATOM 2670 N N . VAL A 1 338 ? -11.133 36.125 1.621 1 90.62 338 VAL A N 1
ATOM 2671 C CA . VAL A 1 338 ? -11.57 34.969 2.391 1 90.62 338 VAL A CA 1
ATOM 2672 C C . VAL A 1 338 ? -12.875 34.438 1.82 1 90.62 338 VAL A C 1
ATOM 2674 O O . VAL A 1 338 ? -13.078 33.219 1.746 1 90.62 338 VAL A O 1
ATOM 2677 N N . GLU A 1 339 ? -13.773 35.312 1.458 1 90.5 339 GLU A N 1
ATOM 2678 C CA . GLU A 1 339 ? -15.031 34.906 0.852 1 90.5 339 GLU A CA 1
ATOM 2679 C C . GLU A 1 339 ? -14.781 34.156 -0.453 1 90.5 339 GLU A C 1
ATOM 2681 O O . GLU A 1 339 ? -15.469 33.156 -0.745 1 90.5 339 GLU A O 1
ATOM 2686 N N . SER A 1 340 ? -13.82 34.625 -1.168 1 94.5 340 SER A N 1
ATOM 2687 C CA . SER A 1 340 ? -13.438 33.938 -2.395 1 94.5 340 SER A CA 1
ATOM 2688 C C . SER A 1 340 ? -12.875 32.562 -2.094 1 94.5 340 SER A C 1
ATOM 2690 O O . SER A 1 340 ? -13.148 31.594 -2.824 1 94.5 340 SER A O 1
ATOM 2692 N N . LEU A 1 341 ? -12.109 32.438 -1.025 1 95.88 341 LEU A N 1
ATOM 2693 C CA . LEU A 1 341 ? -11.531 31.156 -0.628 1 95.88 341 LEU A CA 1
ATOM 2694 C C . LEU A 1 341 ? -12.617 30.188 -0.178 1 95.88 341 LEU A C 1
ATOM 2696 O O . LEU A 1 341 ? -12.562 29 -0.488 1 95.88 341 LEU A O 1
ATOM 2700 N N . VAL A 1 342 ? -13.586 30.734 0.521 1 94.94 342 VAL A N 1
ATOM 2701 C CA . VAL A 1 342 ? -14.703 29.906 0.948 1 94.94 342 VAL A CA 1
ATOM 2702 C C . VAL A 1 342 ? -15.414 29.328 -0.274 1 94.94 342 VAL A C 1
ATOM 2704 O O . VAL A 1 342 ? -15.719 28.125 -0.312 1 94.94 342 VAL A O 1
ATOM 2707 N N . ALA A 1 343 ? -15.633 30.156 -1.235 1 96.19 343 ALA A N 1
ATOM 2708 C CA . ALA A 1 343 ? -16.297 29.719 -2.459 1 96.19 343 ALA A CA 1
ATOM 2709 C C . ALA A 1 343 ? -15.469 28.672 -3.193 1 96.19 343 ALA A C 1
ATOM 2711 O O . ALA A 1 343 ? -16.016 27.703 -3.727 1 96.19 343 ALA A O 1
ATOM 2712 N N . GLU A 1 344 ? -14.195 28.859 -3.275 1 96.62 344 GLU A N 1
ATOM 2713 C CA . GLU A 1 344 ? -13.305 27.922 -3.947 1 96.62 344 GLU A CA 1
ATOM 2714 C C . GLU A 1 344 ? -13.281 26.578 -3.227 1 96.62 344 GLU A C 1
ATOM 2716 O O . GLU A 1 344 ? -13.242 25.516 -3.867 1 96.62 344 GLU A O 1
ATOM 2721 N N . ILE A 1 345 ? -13.227 26.562 -1.912 1 97.88 345 ILE A N 1
ATOM 2722 C CA . ILE A 1 345 ? -13.25 25.344 -1.11 1 97.88 345 ILE A CA 1
ATOM 2723 C C . ILE A 1 345 ? -14.562 24.609 -1.329 1 97.88 345 ILE A C 1
ATOM 2725 O O . ILE A 1 345 ? -14.57 23.391 -1.514 1 97.88 345 ILE A O 1
ATOM 2729 N N . ASP A 1 346 ? -15.656 25.359 -1.357 1 97.25 346 ASP A N 1
ATOM 2730 C CA . ASP A 1 346 ? -16.969 24.766 -1.584 1 97.25 346 ASP A CA 1
ATOM 2731 C C . ASP A 1 346 ? -17.062 24.141 -2.977 1 97.25 346 ASP A C 1
ATOM 2733 O O . ASP A 1 346 ? -17.625 23.062 -3.145 1 97.25 346 ASP A O 1
ATOM 2737 N N . LEU A 1 347 ? -16.5 24.797 -3.924 1 96 347 LEU A N 1
ATOM 2738 C CA . LEU A 1 347 ? -16.5 24.281 -5.289 1 96 347 LEU A CA 1
ATOM 2739 C C . LEU A 1 347 ? -15.68 23.016 -5.398 1 96 347 LEU A C 1
ATOM 2741 O O . LEU A 1 347 ? -16.062 22.078 -6.105 1 96 347 LEU A O 1
ATOM 2745 N N . ALA A 1 348 ? -14.531 22.969 -4.754 1 95.56 348 ALA A N 1
ATOM 2746 C CA . ALA A 1 348 ? -13.664 21.781 -4.758 1 95.56 348 ALA A CA 1
ATOM 2747 C C . ALA A 1 348 ? -14.367 20.594 -4.117 1 95.56 348 ALA A C 1
ATOM 2749 O O . ALA A 1 348 ? -14.156 19.453 -4.527 1 95.56 348 ALA A O 1
ATOM 2750 N N . TRP A 1 349 ? -15.258 20.844 -3.17 1 96.5 349 TRP A N 1
ATOM 2751 C CA . TRP A 1 349 ? -15.961 19.812 -2.412 1 96.5 349 TRP A CA 1
ATOM 2752 C C . TRP A 1 349 ? -17.156 19.281 -3.191 1 96.5 349 TRP A C 1
ATOM 2754 O O . TRP A 1 349 ? -17.422 18.078 -3.209 1 96.5 349 TRP A O 1
ATOM 2764 N N . ALA A 1 350 ? -18.047 20.109 -3.82 1 93.5 350 ALA A N 1
ATOM 2765 C CA . ALA A 1 350 ? -19.359 19.828 -4.398 1 93.5 350 ALA A CA 1
ATOM 2766 C C . ALA A 1 350 ? -19.266 18.75 -5.473 1 93.5 350 ALA A C 1
ATOM 2768 O O . ALA A 1 350 ? -20.141 17.891 -5.578 1 93.5 350 ALA A O 1
ATOM 2769 N N . GLY A 1 351 ? -18.219 18.578 -6.176 1 87.31 351 GLY A N 1
ATOM 2770 C CA . GLY A 1 351 ? -18.188 17.641 -7.289 1 87.31 351 GLY A CA 1
ATOM 2771 C C . GLY A 1 351 ? -17.422 16.359 -6.961 1 87.31 351 GLY A C 1
ATOM 2772 O O . GLY A 1 351 ? -17.297 15.477 -7.812 1 87.31 351 GLY A O 1
ATOM 2773 N N . LEU A 1 352 ? -17.219 16.094 -5.719 1 95.12 352 LEU A N 1
ATOM 2774 C CA . LEU A 1 352 ? -16.422 14.938 -5.359 1 95.12 352 LEU A CA 1
ATOM 2775 C C . LEU A 1 352 ? -17.297 13.703 -5.195 1 95.12 352 LEU A C 1
ATOM 2777 O O . LEU A 1 352 ? -18.422 13.797 -4.684 1 95.12 352 LEU A O 1
ATOM 2781 N N . PRO A 1 353 ? -16.812 12.547 -5.66 1 92.94 353 PRO A N 1
ATOM 2782 C CA . PRO A 1 353 ? -17.562 11.305 -5.43 1 92.94 353 PRO A CA 1
ATOM 2783 C C . PRO A 1 353 ? -17.609 10.922 -3.955 1 92.94 353 PRO A C 1
ATOM 2785 O O . PRO A 1 353 ? -16.844 11.438 -3.146 1 92.94 353 PRO A O 1
ATOM 2788 N N . SER A 1 354 ? -18.469 10.023 -3.637 1 90.62 354 SER A N 1
ATOM 2789 C CA . SER A 1 354 ? -18.734 9.648 -2.252 1 90.62 354 SER A CA 1
ATOM 2790 C C . SER A 1 354 ? -17.5 9.008 -1.611 1 90.62 354 SER A C 1
ATOM 2792 O O . SER A 1 354 ? -17.234 9.203 -0.423 1 90.62 354 SER A O 1
ATOM 2794 N N . HIS A 1 355 ? -16.75 8.273 -2.402 1 93.12 355 HIS A N 1
ATOM 2795 C CA . HIS A 1 355 ? -15.617 7.566 -1.827 1 93.12 355 HIS A CA 1
ATOM 2796 C C . HIS A 1 355 ? -14.508 8.531 -1.425 1 93.12 355 HIS A C 1
ATOM 2798 O O . HIS A 1 355 ? -13.617 8.18 -0.65 1 93.12 355 HIS A O 1
ATOM 2804 N N . VAL A 1 356 ? -14.609 9.805 -1.896 1 96.44 356 VAL A N 1
ATOM 2805 C CA . VAL A 1 356 ? -13.672 10.844 -1.476 1 96.44 356 VAL A CA 1
ATOM 2806 C C . VAL A 1 356 ? -14.211 11.555 -0.238 1 96.44 356 VAL A C 1
ATOM 2808 O O . VAL A 1 356 ? -13.461 11.836 0.7 1 96.44 356 VAL A O 1
ATOM 2811 N N . ARG A 1 357 ? -15.516 11.766 -0.146 1 95.81 357 ARG A N 1
ATOM 2812 C CA . ARG A 1 357 ? -16.156 12.547 0.914 1 95.81 357 ARG A CA 1
ATOM 2813 C C . ARG A 1 357 ? -16.406 11.688 2.148 1 95.81 357 ARG A C 1
ATOM 2815 O O . ARG A 1 357 ? -16.594 12.211 3.246 1 95.81 357 ARG A O 1
ATOM 2822 N N . GLY A 1 358 ? -16.359 10.484 1.988 1 94.5 358 GLY A N 1
ATOM 2823 C CA . GLY A 1 358 ? -16.75 9.57 3.053 1 94.5 358 GLY A CA 1
ATOM 2824 C C . GLY A 1 358 ? -18.141 8.992 2.873 1 94.5 358 GLY A C 1
ATOM 2825 O O . GLY A 1 358 ? -19.062 9.695 2.453 1 94.5 358 GLY A O 1
ATOM 2826 N N . VAL A 1 359 ? -18.234 7.695 3.162 1 94.69 359 VAL A N 1
ATOM 2827 C CA . VAL A 1 359 ? -19.5 6.988 3.01 1 94.69 359 VAL A CA 1
ATOM 2828 C C . VAL A 1 359 ? -20.188 6.852 4.367 1 94.69 359 VAL A C 1
ATOM 2830 O O . VAL A 1 359 ? -19.641 6.219 5.281 1 94.69 359 VAL A O 1
ATOM 2833 N N . PRO A 1 360 ? -21.359 7.438 4.484 1 90.69 360 PRO A N 1
ATOM 2834 C CA . PRO A 1 360 ? -22.062 7.289 5.754 1 90.69 360 PRO A CA 1
ATOM 2835 C C . PRO A 1 360 ? -22.469 5.84 6.043 1 90.69 360 PRO A C 1
ATOM 2837 O O . PRO A 1 360 ? -22.859 5.109 5.129 1 90.69 360 PRO A O 1
ATOM 2840 N N . MET A 1 361 ? -22.25 5.441 7.188 1 90.62 361 MET A N 1
ATOM 2841 C CA . MET A 1 361 ? -22.609 4.086 7.594 1 90.62 361 MET A CA 1
ATOM 2842 C C . MET A 1 361 ? -23.938 4.082 8.359 1 90.62 361 MET A C 1
ATOM 2844 O O . MET A 1 361 ? -24.328 5.098 8.93 1 90.62 361 MET A O 1
ATOM 2848 N N . LYS A 1 362 ? -24.609 2.893 8.211 1 78.25 362 LYS A N 1
ATOM 2849 C CA . LYS A 1 362 ? -25.875 2.758 8.922 1 78.25 362 LYS A CA 1
ATOM 2850 C C . LYS A 1 362 ? -25.672 2.889 10.43 1 78.25 362 LYS A C 1
ATOM 2852 O O . LYS A 1 362 ? -24.703 2.344 10.984 1 78.25 362 LYS A O 1
ATOM 2857 N N . GLN A 1 363 ? -26.234 3.896 10.977 1 64.94 363 GLN A N 1
ATOM 2858 C CA . GLN A 1 363 ? -26.047 4.293 12.367 1 64.94 363 GLN A CA 1
ATOM 2859 C C . GLN A 1 363 ? -26.578 3.229 13.32 1 64.94 363 GLN A C 1
ATOM 2861 O O . GLN A 1 363 ? -27.703 2.742 13.156 1 64.94 363 GLN A O 1
ATOM 2866 N N . SER A 1 364 ? -25.688 2.32 13.766 1 57.5 364 SER A N 1
ATOM 2867 C CA . SER A 1 364 ? -26.266 1.701 14.953 1 57.5 364 SER A CA 1
ATOM 2868 C C . SER A 1 364 ? -26.594 2.744 16.016 1 57.5 364 SER A C 1
ATOM 2870 O O . SER A 1 364 ? -26.062 3.857 15.984 1 57.5 364 SER A O 1
ATOM 2872 N N . HIS A 1 365 ? -27.516 2.598 16.812 1 49.78 365 HIS A N 1
ATOM 2873 C CA . HIS A 1 365 ? -28.109 3.449 17.844 1 49.78 365 HIS A CA 1
ATOM 2874 C C . HIS A 1 365 ? -27.062 4.305 18.531 1 49.78 365 HIS A C 1
ATOM 2876 O O . HIS A 1 365 ? -27.375 5.125 19.391 1 49.78 365 HIS A O 1
ATOM 2882 N N . SER A 1 366 ? -25.859 3.9 18.812 1 49.44 366 SER A N 1
ATOM 2883 C CA . SER A 1 366 ? -25.312 4.637 19.953 1 49.44 366 SER A CA 1
ATOM 2884 C C . SER A 1 366 ? -25 6.082 19.578 1 49.44 366 SER A C 1
ATOM 2886 O O . SER A 1 366 ? -24.188 6.332 18.688 1 49.44 366 SER A O 1
ATOM 2888 N N . GLU A 1 367 ? -25.969 6.984 19.484 1 54.41 367 GLU A N 1
ATOM 2889 C CA . GLU A 1 367 ? -26.141 8.438 19.438 1 54.41 367 GLU A CA 1
ATOM 2890 C C . GLU A 1 367 ? -24.984 9.156 20.125 1 54.41 367 GLU A C 1
ATOM 2892 O O . GLU A 1 367 ? -25.031 9.414 21.328 1 54.41 367 GLU A O 1
ATOM 2897 N N . ASP A 1 368 ? -23.812 8.844 19.938 1 60.81 368 ASP A N 1
ATOM 2898 C CA . ASP A 1 368 ? -22.891 9.672 20.703 1 60.81 368 ASP A CA 1
ATOM 2899 C C . ASP A 1 368 ? -22.891 11.117 20.203 1 60.81 368 ASP A C 1
ATOM 2901 O O . ASP A 1 368 ? -22.109 11.469 19.328 1 60.81 368 ASP A O 1
ATOM 2905 N N . GLU A 1 369 ? -23.734 11.914 20.891 1 73.44 369 GLU A N 1
ATOM 2906 C CA . GLU A 1 369 ? -23.703 13.375 20.953 1 73.44 369 GLU A CA 1
ATOM 2907 C C . GLU A 1 369 ? -23.734 13.992 19.562 1 73.44 369 GLU A C 1
ATOM 2909 O O . GLU A 1 369 ? -23 14.938 19.281 1 73.44 369 GLU A O 1
ATOM 2914 N N . GLY A 1 370 ? -24.391 13.305 18.578 1 81.19 370 GLY A N 1
ATOM 2915 C CA . GLY A 1 370 ? -24.578 13.906 17.281 1 81.19 370 GLY A CA 1
ATOM 2916 C C . GLY A 1 370 ? -23.484 13.547 16.281 1 81.19 370 GLY A C 1
ATOM 2917 O O . GLY A 1 370 ? -23.453 14.086 15.18 1 81.19 370 GLY A O 1
ATOM 2918 N N . LEU A 1 371 ? -22.594 12.688 16.609 1 90.69 371 LEU A N 1
ATOM 2919 C CA . LEU A 1 371 ? -21.531 12.25 15.703 1 90.69 371 LEU A CA 1
ATOM 2920 C C . LEU A 1 371 ? -22.031 11.164 14.766 1 90.69 371 LEU A C 1
ATOM 2922 O O . LEU A 1 371 ? -23.047 10.508 15.047 1 90.69 371 LEU A O 1
ATOM 2926 N N . THR A 1 372 ? -21.469 11.141 13.641 1 89.44 372 THR A N 1
ATOM 2927 C CA . THR A 1 372 ? -21.859 10.172 12.625 1 89.44 372 THR A CA 1
ATOM 2928 C C . THR A 1 372 ? -20.688 9.266 12.258 1 89.44 372 THR A C 1
ATOM 2930 O O . THR A 1 372 ? -19.531 9.656 12.391 1 89.44 372 THR A O 1
ATOM 2933 N N . ARG A 1 373 ? -21.062 8.047 11.875 1 92 373 ARG A N 1
ATOM 2934 C CA . ARG A 1 373 ? -20.047 7.109 11.406 1 92 373 ARG A CA 1
ATOM 2935 C C . ARG A 1 373 ? -19.828 7.238 9.898 1 92 373 ARG A C 1
ATOM 2937 O O . ARG A 1 373 ? -20.797 7.223 9.125 1 92 373 ARG A O 1
ATOM 2944 N N . VAL A 1 374 ? -18.578 7.418 9.57 1 93.25 374 VAL A N 1
ATOM 2945 C CA . VAL A 1 374 ? -18.219 7.582 8.164 1 93.25 374 VAL A CA 1
ATOM 2946 C C . VAL A 1 374 ? -17.109 6.598 7.797 1 93.25 374 VAL A C 1
ATOM 2948 O O . VAL A 1 374 ? -16.188 6.371 8.586 1 93.25 374 VAL A O 1
ATOM 2951 N N . TRP A 1 375 ? -17.234 5.969 6.656 1 95.5 375 TRP A N 1
ATOM 2952 C CA . TRP A 1 375 ? -16.25 5.008 6.164 1 95.5 375 TRP A CA 1
ATOM 2953 C C . TRP A 1 375 ? -15.469 5.582 4.988 1 95.5 375 TRP A C 1
ATOM 2955 O O . TRP A 1 375 ? -16.047 6.234 4.113 1 95.5 375 TRP A O 1
ATOM 2965 N N . PHE A 1 376 ? -14.18 5.422 5.02 1 97.06 376 PHE A N 1
ATOM 2966 C CA . PHE A 1 376 ? -13.328 5.844 3.914 1 97.06 376 PHE A CA 1
ATOM 2967 C C . PHE A 1 376 ? -12.641 4.645 3.275 1 97.06 376 PHE A C 1
ATOM 2969 O O . PHE A 1 376 ? -12.094 3.785 3.977 1 97.06 376 PHE A O 1
ATOM 2976 N N . CYS A 1 377 ? -12.57 4.613 1.997 1 95.31 377 CYS A N 1
ATOM 2977 C CA . CYS A 1 377 ? -11.977 3.506 1.252 1 95.31 377 CYS A CA 1
ATOM 2978 C C . CYS A 1 377 ? -10.461 3.49 1.413 1 95.31 377 CYS A C 1
ATOM 2980 O O . CYS A 1 377 ? -9.852 2.422 1.493 1 95.31 377 CYS A O 1
ATOM 2982 N N . VAL A 1 378 ? -9.922 4.66 1.352 1 96.88 378 VAL A N 1
ATOM 2983 C CA . VAL A 1 378 ? -8.469 4.773 1.445 1 96.88 378 VAL A CA 1
ATOM 2984 C C . VAL A 1 378 ? -8.102 5.879 2.436 1 96.88 378 VAL A C 1
ATOM 2986 O O . VAL A 1 378 ? -8.875 6.816 2.643 1 96.88 378 VAL A O 1
ATOM 2989 N N . PRO A 1 379 ? -6.938 5.852 3.039 1 97.56 379 PRO A N 1
ATOM 2990 C CA . PRO A 1 379 ? -6.539 6.82 4.062 1 97.56 379 PRO A CA 1
ATOM 2991 C C . PRO A 1 379 ? -6.453 8.25 3.52 1 97.56 379 PRO A C 1
ATOM 2993 O O . PRO A 1 379 ? -6.715 9.203 4.25 1 97.56 379 PRO A O 1
ATOM 2996 N N . SER A 1 380 ? -6.051 8.422 2.244 1 98.12 380 SER A N 1
ATOM 2997 C CA . SER A 1 380 ? -5.914 9.758 1.682 1 98.12 380 SER A CA 1
ATOM 2998 C C . SER A 1 380 ? -7.25 10.5 1.682 1 98.12 380 SER A C 1
ATOM 3000 O O . SER A 1 380 ? -7.285 11.727 1.828 1 98.12 380 SER A O 1
ATOM 3002 N N . ALA A 1 381 ? -8.328 9.758 1.573 1 98.31 381 ALA A N 1
ATOM 3003 C CA . ALA A 1 381 ? -9.656 10.375 1.594 1 98.31 381 ALA A CA 1
ATOM 3004 C C . ALA A 1 381 ? -9.969 10.961 2.969 1 98.31 381 ALA A C 1
ATOM 3006 O O . ALA A 1 381 ? -10.43 12.102 3.074 1 98.31 381 ALA A O 1
ATOM 3007 N N . SER A 1 382 ? -9.789 10.219 4.02 1 98.62 382 SER A N 1
ATOM 3008 C CA . SER A 1 382 ? -10.055 10.719 5.363 1 98.62 382 SER A CA 1
ATOM 3009 C C . SER A 1 382 ? -9.148 11.898 5.699 1 98.62 382 SER A C 1
ATOM 3011 O O . SER A 1 382 ? -9.602 12.883 6.285 1 98.62 382 SER A O 1
ATOM 3013 N N . ALA A 1 383 ? -7.863 11.789 5.312 1 98.81 383 ALA A N 1
ATOM 3014 C CA . ALA A 1 383 ? -6.926 12.883 5.547 1 98.81 383 ALA A CA 1
ATOM 3015 C C . ALA A 1 383 ? -7.379 14.156 4.828 1 98.81 383 ALA A C 1
ATOM 3017 O O . ALA A 1 383 ? -7.344 15.242 5.402 1 98.81 383 ALA A O 1
ATOM 3018 N N . ALA A 1 384 ? -7.773 13.984 3.592 1 98.75 384 ALA A N 1
ATOM 3019 C CA . ALA A 1 384 ? -8.242 15.125 2.807 1 98.75 384 ALA A CA 1
ATOM 3020 C C . ALA A 1 384 ? -9.477 15.758 3.443 1 98.75 384 ALA A C 1
ATOM 3022 O O . ALA A 1 384 ? -9.594 16.984 3.492 1 98.75 384 ALA A O 1
ATOM 3023 N N . CYS A 1 385 ? -10.359 14.961 3.961 1 98.75 385 CYS A N 1
ATOM 3024 C CA . CYS A 1 385 ? -11.57 15.461 4.59 1 98.75 385 CYS A CA 1
ATOM 3025 C C . CYS A 1 385 ? -11.25 16.219 5.875 1 98.75 385 CYS A C 1
ATOM 3027 O O . CYS A 1 385 ? -11.906 17.219 6.191 1 98.75 385 CYS A O 1
ATOM 3029 N N . LEU A 1 386 ? -10.273 15.742 6.578 1 98.88 386 LEU A N 1
ATOM 3030 C CA . LEU A 1 386 ? -9.844 16.453 7.773 1 98.88 386 LEU A CA 1
ATOM 3031 C C . LEU A 1 386 ? -9.344 17.859 7.418 1 98.88 386 LEU A C 1
ATOM 3033 O O . LEU A 1 386 ? -9.711 18.828 8.07 1 98.88 386 LEU A O 1
ATOM 3037 N N . TYR A 1 387 ? -8.516 17.938 6.375 1 98.88 387 TYR A N 1
ATOM 3038 C CA . TYR A 1 387 ? -8.039 19.234 5.918 1 98.88 387 TYR A CA 1
ATOM 3039 C C . TYR A 1 387 ? -9.203 20.125 5.477 1 98.88 387 TYR A C 1
ATOM 3041 O O . TYR A 1 387 ? -9.211 21.328 5.742 1 98.88 387 TYR A O 1
ATOM 3049 N N . TYR A 1 388 ? -10.172 19.531 4.801 1 98.81 388 TYR A N 1
ATOM 3050 C CA . TYR A 1 388 ? -11.336 20.281 4.32 1 98.81 388 TYR A CA 1
ATOM 3051 C C . TYR A 1 388 ? -12.094 20.922 5.477 1 98.81 388 TYR A C 1
ATOM 3053 O O . TYR A 1 388 ? -12.352 22.125 5.469 1 98.81 388 TYR A O 1
ATOM 3061 N N . HIS A 1 389 ? -12.438 20.109 6.434 1 98.75 389 HIS A N 1
ATOM 3062 C CA . HIS A 1 389 ? -13.219 20.609 7.559 1 98.75 389 HIS A CA 1
ATOM 3063 C C . HIS A 1 389 ? -12.43 21.625 8.375 1 98.75 389 HIS A C 1
ATOM 3065 O O . HIS A 1 389 ? -13 22.609 8.867 1 98.75 389 HIS A O 1
ATOM 3071 N N . MET A 1 390 ? -11.148 21.406 8.508 1 98.75 390 MET A N 1
ATOM 3072 C CA . MET A 1 390 ? -10.32 22.375 9.219 1 98.75 390 MET A CA 1
ATOM 3073 C C . MET A 1 390 ? -10.266 23.703 8.461 1 98.75 390 MET A C 1
ATOM 3075 O O . MET A 1 390 ? -10.352 24.766 9.062 1 98.75 390 MET A O 1
ATOM 3079 N N . ALA A 1 391 ? -10.078 23.594 7.121 1 98.75 391 ALA A N 1
ATOM 3080 C CA . ALA A 1 391 ? -10.062 24.812 6.305 1 98.75 391 ALA A CA 1
ATOM 3081 C C . ALA A 1 391 ? -11.359 25.609 6.473 1 98.75 391 ALA A C 1
ATOM 3083 O O . ALA A 1 391 ? -11.328 26.828 6.598 1 98.75 391 ALA A O 1
ATOM 3084 N N . LYS A 1 392 ? -12.438 24.922 6.508 1 98.25 392 LYS A N 1
ATOM 3085 C CA . LYS A 1 392 ? -13.742 25.562 6.699 1 98.25 392 LYS A CA 1
ATOM 3086 C C . LYS A 1 392 ? -13.82 26.25 8.062 1 98.25 392 LYS A C 1
ATOM 3088 O O . LYS A 1 392 ? -14.281 27.391 8.172 1 98.25 392 LYS A O 1
ATOM 3093 N N . ILE A 1 393 ? -13.398 25.578 9.078 1 97.94 393 ILE A N 1
ATOM 3094 C CA . ILE A 1 393 ? -13.398 26.141 10.422 1 97.94 393 ILE A CA 1
ATOM 3095 C C . ILE A 1 393 ? -12.578 27.438 10.438 1 97.94 393 ILE A C 1
ATOM 3097 O O . ILE A 1 393 ? -13.039 28.469 10.93 1 97.94 393 ILE A O 1
ATOM 3101 N N . LEU A 1 394 ? -11.414 27.406 9.867 1 97.31 394 LEU A N 1
ATOM 3102 C CA . LEU A 1 394 ? -10.5 28.531 9.906 1 97.31 394 LEU A CA 1
ATOM 3103 C C . LEU A 1 394 ? -11.078 29.719 9.133 1 97.31 394 LEU A C 1
ATOM 3105 O O . LEU A 1 394 ? -10.938 30.875 9.562 1 97.31 394 LEU A O 1
ATOM 3109 N N . THR A 1 395 ? -11.719 29.469 7.992 1 96 395 THR A N 1
ATOM 3110 C CA . THR A 1 395 ? -12.32 30.547 7.219 1 96 395 THR A CA 1
ATOM 3111 C C . THR A 1 395 ? -13.461 31.203 7.996 1 96 395 THR A C 1
ATOM 3113 O O . THR A 1 395 ? -13.57 32.438 8.039 1 96 395 THR A O 1
ATOM 3116 N N . TYR A 1 396 ? -14.273 30.406 8.664 1 94.06 396 TYR A N 1
ATOM 3117 C CA . TYR A 1 396 ? -15.391 30.953 9.438 1 94.06 396 TYR A CA 1
ATOM 3118 C C . TYR A 1 396 ? -14.898 31.672 10.688 1 94.06 396 TYR A C 1
ATOM 3120 O O . TYR A 1 396 ? -15.477 32.688 11.094 1 94.06 396 TYR A O 1
ATOM 3128 N N . GLU A 1 397 ? -13.844 31.109 11.305 1 92.81 397 GLU A N 1
ATOM 3129 C CA . GLU A 1 397 ? -13.234 31.812 12.438 1 92.81 397 GLU A CA 1
ATOM 3130 C C . GLU A 1 397 ? -12.758 33.188 12.031 1 92.81 397 GLU A C 1
ATOM 3132 O O . GLU A 1 397 ? -12.938 34.156 12.781 1 92.81 397 GLU A O 1
ATOM 3137 N N . PHE A 1 398 ? -12.125 33.25 10.93 1 91.56 398 PHE A N 1
ATOM 3138 C CA . PHE A 1 398 ? -11.648 34.531 10.43 1 91.56 398 PHE A CA 1
ATOM 3139 C C . PHE A 1 398 ? -12.812 35.5 10.227 1 91.56 398 PHE A C 1
ATOM 3141 O O . PHE A 1 398 ? -12.734 36.688 10.617 1 91.56 398 PHE A O 1
ATOM 3148 N N . LEU A 1 399 ? -13.852 35.031 9.602 1 88.12 399 LEU A N 1
ATOM 3149 C CA . LEU A 1 399 ? -15.008 35.875 9.312 1 88.12 399 LEU A CA 1
ATOM 3150 C C . LEU A 1 399 ? -15.695 36.312 10.602 1 88.12 399 LEU A C 1
ATOM 3152 O O . LEU A 1 399 ? -16.188 37.438 10.695 1 88.12 399 LEU A O 1
ATOM 3156 N N . LEU A 1 400 ? -15.688 35.469 11.586 1 87.38 400 LEU A N 1
ATOM 3157 C CA . LEU A 1 400 ? -16.281 35.781 12.883 1 87.38 400 LEU A CA 1
ATOM 3158 C C . LEU A 1 400 ? -15.445 36.844 13.609 1 87.38 400 LEU A C 1
ATOM 3160 O O . LEU A 1 400 ? -16 37.719 14.289 1 87.38 400 LEU A O 1
ATOM 3164 N N . GLU A 1 401 ? -14.242 36.719 13.539 1 84.44 401 GLU A N 1
ATOM 3165 C CA . GLU A 1 401 ? -13.336 37.625 14.227 1 84.44 401 GLU A CA 1
ATOM 3166 C C . GLU A 1 401 ? -13.352 39.031 13.578 1 84.44 401 GLU A C 1
ATOM 3168 O O . GLU A 1 401 ? -13.156 40.031 14.266 1 84.44 401 GLU A O 1
ATOM 3173 N N . GLN A 1 402 ? -13.547 39.156 12.32 1 77.56 402 GLN A N 1
ATOM 3174 C CA . GLN A 1 402 ? -13.383 40.406 11.609 1 77.56 402 GLN A CA 1
ATOM 3175 C C . GLN A 1 402 ? -14.711 41.156 11.469 1 77.56 402 GLN A C 1
ATOM 3177 O O . GLN A 1 402 ? -14.742 42.375 11.312 1 77.56 402 GLN A O 1
ATOM 3182 N N . THR A 1 403 ? -15.742 40.406 11.258 1 64.56 403 THR A N 1
ATOM 3183 C CA . THR A 1 403 ? -16.984 41.094 10.891 1 64.56 403 THR A CA 1
ATOM 3184 C C . THR A 1 403 ? -17.828 41.375 12.133 1 64.56 403 THR A C 1
ATOM 3186 O O . THR A 1 403 ? -17.953 40.531 13.016 1 64.56 403 THR A O 1
ATOM 3189 N N . ARG A 1 404 ? -17.891 42.781 12.562 1 66.75 404 ARG A N 1
ATOM 3190 C CA . ARG A 1 404 ? -19 43.156 13.438 1 66.75 404 ARG A CA 1
ATOM 3191 C C . ARG A 1 404 ? -20.312 42.625 12.891 1 66.75 404 ARG A C 1
ATOM 3193 O O . ARG A 1 404 ? -21.047 43.344 12.219 1 66.75 404 ARG A O 1
ATOM 3200 N N . LEU A 1 405 ? -20.297 41.312 12.719 1 65.94 405 LEU A N 1
ATOM 3201 C CA . LEU A 1 405 ? -21.484 40.688 12.148 1 65.94 405 LEU A CA 1
ATOM 3202 C C . LEU A 1 405 ? -22.672 40.781 13.094 1 65.94 405 LEU A C 1
ATOM 3204 O O . LEU A 1 405 ? -22.5 40.781 14.312 1 65.94 405 LEU A O 1
ATOM 3208 N N . PRO A 1 406 ? -23.781 41.188 12.453 1 70.19 406 PRO A N 1
ATOM 3209 C CA . PRO A 1 406 ? -25 41.062 13.273 1 70.19 406 PRO A CA 1
ATOM 3210 C C . PRO A 1 406 ? -25.094 39.75 14.008 1 70.19 406 PRO A C 1
ATOM 3212 O O . PRO A 1 406 ? -24.547 38.75 13.547 1 70.19 406 PRO A O 1
ATOM 3215 N N . SER A 1 407 ? -25.672 39.844 15.07 1 71.69 407 SER A N 1
ATOM 3216 C CA . SER A 1 407 ? -25.766 38.688 15.984 1 71.69 407 SER A CA 1
ATOM 3217 C C . SER A 1 407 ? -26.234 37.438 15.266 1 71.69 407 SER A C 1
ATOM 3219 O O . SER A 1 407 ? -25.688 36.375 15.469 1 71.69 407 SER A O 1
ATOM 3221 N N . ARG A 1 408 ? -27.203 37.594 14.336 1 72.31 408 ARG A N 1
ATOM 3222 C CA . ARG A 1 408 ? -27.766 36.438 13.641 1 72.31 408 ARG A CA 1
ATOM 3223 C C . ARG A 1 408 ? -26.719 35.781 12.734 1 72.31 408 ARG A C 1
ATOM 3225 O O . ARG A 1 408 ? -26.641 34.562 12.672 1 72.31 408 ARG A O 1
ATOM 3232 N N . GLN 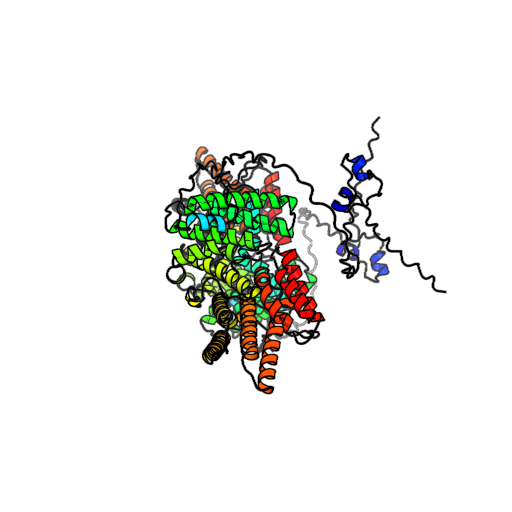A 1 409 ? -25.984 36.562 12.117 1 75.5 409 GLN A N 1
ATOM 3233 C CA . GLN A 1 409 ? -24.953 36.062 11.211 1 75.5 409 GLN A CA 1
ATOM 3234 C C . GLN A 1 409 ? -23.828 35.375 11.977 1 75.5 409 GLN A C 1
ATOM 3236 O O . GLN A 1 409 ? -23.266 34.375 11.531 1 75.5 409 GLN A O 1
ATOM 3241 N N . SER A 1 410 ? -23.594 35.875 13.102 1 83.25 410 SER A N 1
ATOM 3242 C CA . SER A 1 410 ? -22.594 35.281 13.977 1 83.25 410 SER A CA 1
ATOM 3243 C C . SER A 1 410 ? -23.016 33.875 14.445 1 83.25 410 SER A C 1
ATOM 3245 O O . SER A 1 410 ? -22.203 32.969 14.492 1 83.25 410 SER A O 1
ATOM 3247 N N . ASP A 1 411 ? -24.297 33.781 14.664 1 86.25 411 ASP A N 1
ATOM 3248 C CA . ASP A 1 411 ? -24.828 32.5 15.109 1 86.25 411 ASP A CA 1
ATOM 3249 C C . ASP A 1 411 ? -24.75 31.438 13.992 1 86.25 411 ASP A C 1
ATOM 3251 O O . ASP A 1 411 ? -24.453 30.266 14.25 1 86.25 411 ASP A O 1
ATOM 3255 N N . ASP A 1 412 ? -25 31.891 12.844 1 87.12 412 ASP A N 1
ATOM 3256 C CA . ASP A 1 412 ? -24.938 30.984 11.695 1 87.12 412 ASP A CA 1
ATOM 3257 C C . ASP A 1 412 ? -23.516 30.5 11.461 1 87.12 412 ASP A C 1
ATOM 3259 O O . ASP A 1 412 ? -23.297 29.328 11.117 1 87.12 412 ASP A O 1
ATOM 3263 N N . MET A 1 413 ? -22.609 31.391 11.633 1 88.44 413 MET A N 1
ATOM 3264 C CA . MET A 1 413 ? -21.203 31.031 11.453 1 88.44 413 MET A CA 1
ATOM 3265 C C . MET A 1 413 ? -20.75 30.047 12.539 1 88.44 413 MET A C 1
ATOM 3267 O O . MET A 1 413 ? -20.016 29.109 12.258 1 88.44 413 MET A O 1
ATOM 3271 N N . LEU A 1 414 ? -21.219 30.266 13.703 1 92.44 414 LEU A N 1
ATOM 3272 C CA . LEU A 1 414 ? -20.875 29.391 14.805 1 92.44 414 LEU A CA 1
ATOM 3273 C C . LEU A 1 414 ? -21.469 28 14.602 1 92.44 414 LEU A C 1
ATOM 3275 O O . LEU A 1 414 ? -20.859 26.984 14.953 1 92.44 414 LEU A O 1
ATOM 3279 N N . ARG A 1 415 ? -22.641 27.969 14.023 1 93.81 415 ARG A N 1
ATOM 3280 C CA . ARG A 1 415 ? -23.281 26.703 13.703 1 93.81 415 ARG A CA 1
ATOM 3281 C C . ARG A 1 415 ? -22.484 25.938 12.648 1 93.81 415 ARG A C 1
ATOM 3283 O O . ARG A 1 415 ? -22.312 24.719 12.742 1 93.81 415 ARG A O 1
ATOM 3290 N N . SER A 1 416 ? -22.016 26.703 11.719 1 94.69 416 SER A N 1
ATOM 3291 C CA . SER A 1 416 ? -21.203 26.109 10.664 1 94.69 416 SER A CA 1
ATOM 3292 C C . SER A 1 416 ? -19.875 25.562 11.219 1 94.69 416 SER A C 1
ATOM 3294 O O . SER A 1 416 ? -19.453 24.469 10.852 1 94.69 416 SER A O 1
ATOM 3296 N N . ILE A 1 417 ? -19.281 26.344 12.078 1 96.81 417 ILE A N 1
ATOM 3297 C CA . ILE A 1 417 ? -18.047 25.906 12.719 1 96.81 417 ILE A CA 1
ATOM 3298 C C . ILE A 1 417 ? -18.312 24.641 13.516 1 96.81 417 ILE A C 1
ATOM 3300 O O . ILE A 1 417 ? -17.531 23.672 13.438 1 96.81 417 ILE A O 1
ATOM 3304 N N . GLY A 1 418 ? -19.422 24.609 14.234 1 95.5 418 GLY A N 1
ATOM 3305 C CA . GLY A 1 418 ? -19.797 23.438 15 1 95.5 418 GLY A CA 1
ATOM 3306 C C . GLY A 1 418 ? -20 22.203 14.141 1 95.5 418 GLY A C 1
ATOM 3307 O O . GLY A 1 418 ? -19.609 21.094 14.531 1 95.5 418 GLY A O 1
ATOM 3308 N N . HIS A 1 419 ? -20.594 22.406 13 1 95.94 419 HIS A N 1
ATOM 3309 C CA . HIS A 1 419 ? -20.828 21.312 12.062 1 95.94 419 HIS A CA 1
ATOM 3310 C C . HIS A 1 419 ? -19.516 20.688 11.609 1 95.94 419 HIS A C 1
ATOM 3312 O O . HIS A 1 419 ? -19.359 19.469 11.633 1 95.94 419 HIS A O 1
ATOM 3318 N N . HIS A 1 420 ? -18.578 21.5 11.25 1 97.81 420 HIS A N 1
ATOM 3319 C CA . HIS A 1 420 ? -17.297 21 10.781 1 97.81 420 HIS A CA 1
ATOM 3320 C C . HIS A 1 420 ? -16.469 20.422 11.93 1 97.81 420 HIS A C 1
ATOM 3322 O O . HIS A 1 420 ? -15.727 19.453 11.742 1 97.81 420 HIS A O 1
ATOM 3328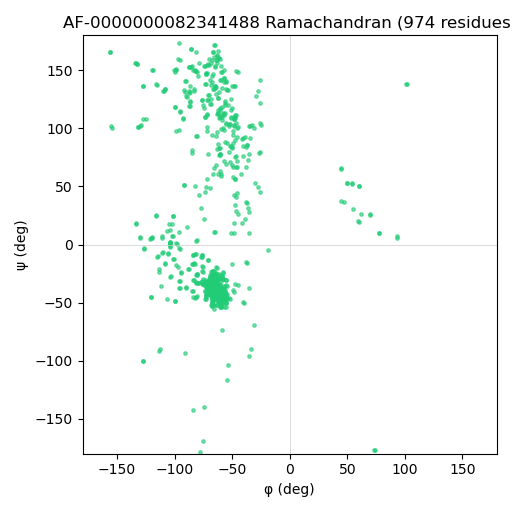 N N . ALA A 1 421 ? -16.594 21.016 13.125 1 97.69 421 ALA A N 1
ATOM 3329 C CA . ALA A 1 421 ? -15.93 20.469 14.297 1 97.69 421 ALA A CA 1
ATOM 3330 C C . ALA A 1 421 ? -16.438 19.047 14.594 1 97.69 421 ALA A C 1
ATOM 3332 O O . ALA A 1 421 ? -15.641 18.141 14.859 1 97.69 421 ALA A O 1
ATOM 3333 N N . ARG A 1 422 ? -17.719 18.859 14.5 1 96 422 ARG A N 1
ATOM 3334 C CA . ARG A 1 422 ? -18.312 17.547 14.742 1 96 422 ARG A CA 1
ATOM 3335 C C . ARG A 1 422 ? -17.906 16.547 13.664 1 96 422 ARG A C 1
ATOM 3337 O O . ARG A 1 422 ? -17.719 15.359 13.945 1 96 422 ARG A O 1
ATOM 3344 N N . ALA A 1 423 ? -17.766 17.016 12.43 1 97.19 423 ALA A N 1
ATOM 3345 C CA . ALA A 1 423 ? -17.312 16.156 11.344 1 97.19 423 ALA A CA 1
ATOM 3346 C C . ALA A 1 423 ? -15.906 15.625 11.609 1 97.19 423 ALA A C 1
ATOM 3348 O O . ALA A 1 423 ? -15.633 14.438 11.406 1 97.19 423 ALA A O 1
ATOM 3349 N N . ILE A 1 424 ? -15.016 16.5 12.07 1 98.31 424 ILE A N 1
ATOM 3350 C CA . ILE A 1 424 ? -13.656 16.094 12.406 1 98.31 424 ILE A CA 1
ATOM 3351 C C . ILE A 1 424 ? -13.695 15.07 13.539 1 98.31 424 ILE A C 1
ATOM 3353 O O . ILE A 1 424 ? -13.023 14.039 13.477 1 98.31 424 ILE A O 1
ATOM 3357 N N . ALA A 1 425 ? -14.523 15.367 14.562 1 97.12 425 ALA A N 1
ATOM 3358 C CA . ALA A 1 425 ? -14.656 14.438 15.688 1 97.12 425 ALA A CA 1
ATOM 3359 C C . ALA A 1 425 ? -15.18 13.086 15.219 1 97.12 425 ALA A C 1
ATOM 3361 O O . ALA A 1 425 ? -14.672 12.039 15.641 1 97.12 425 ALA A O 1
ATOM 3362 N N . SER A 1 426 ? -16.172 13.117 14.352 1 95.94 426 SER A N 1
ATOM 3363 C CA . SER A 1 426 ? -16.75 11.891 13.812 1 95.94 426 SER A CA 1
ATOM 3364 C C . SER A 1 426 ? -15.711 11.062 13.078 1 95.94 426 SER A C 1
ATOM 3366 O O . SER A 1 426 ? -15.609 9.852 13.289 1 95.94 426 SER A O 1
ATOM 3368 N N . ILE A 1 427 ? -14.914 11.656 12.242 1 97.5 427 ILE A N 1
ATOM 3369 C CA . ILE A 1 427 ? -13.891 10.969 11.461 1 97.5 427 ILE A CA 1
ATOM 3370 C C . ILE A 1 427 ? -12.836 10.367 12.391 1 97.5 427 ILE A C 1
ATOM 3372 O O . ILE A 1 427 ? -12.477 9.203 12.258 1 97.5 427 ILE A O 1
ATOM 3376 N N . CYS A 1 428 ? -12.422 11.148 13.375 1 97.62 428 CYS A N 1
ATOM 3377 C CA . CYS A 1 428 ? -11.312 10.75 14.242 1 97.62 428 CYS A CA 1
ATOM 3378 C C . CYS A 1 428 ? -11.742 9.633 15.188 1 97.62 428 CYS A C 1
ATOM 3380 O O . CYS A 1 428 ? -10.945 8.758 15.523 1 97.62 428 CYS A O 1
ATOM 3382 N N . LEU A 1 429 ? -12.969 9.617 15.609 1 94.94 429 LEU A N 1
ATOM 3383 C CA . LEU A 1 429 ? -13.398 8.695 16.656 1 94.94 429 LEU A CA 1
ATOM 3384 C C . LEU A 1 429 ? -13.992 7.43 16.047 1 94.94 429 LEU A C 1
ATOM 3386 O O . LEU A 1 429 ? -13.93 6.355 16.656 1 94.94 429 LEU A O 1
ATOM 3390 N N . PHE A 1 430 ? -14.5 7.516 14.773 1 90.56 430 PHE A N 1
ATOM 3391 C CA . PHE A 1 430 ? -15.328 6.391 14.352 1 90.56 430 PHE A CA 1
ATOM 3392 C C . PHE A 1 430 ? -14.828 5.816 13.031 1 90.56 430 PHE A C 1
ATOM 3394 O O . PHE A 1 430 ? -15.344 4.801 12.555 1 90.56 430 PHE A O 1
ATOM 3401 N N . SER A 1 431 ? -13.812 6.344 12.359 1 91.94 431 SER A N 1
ATOM 3402 C CA . SER A 1 431 ? -13.438 5.887 11.031 1 91.94 431 SER A CA 1
ATOM 3403 C C . SER A 1 431 ? -12.211 4.98 11.086 1 91.94 431 SER A C 1
ATOM 3405 O O . SER A 1 431 ? -11.711 4.539 10.047 1 91.94 431 SER A O 1
ATOM 3407 N N . ASP A 1 432 ? -11.695 4.57 12.25 1 92.69 432 ASP A N 1
ATOM 3408 C CA . ASP A 1 432 ? -10.5 3.74 12.383 1 92.69 432 ASP A CA 1
ATOM 3409 C C . ASP A 1 432 ? -9.391 4.227 11.461 1 92.69 432 ASP A C 1
ATOM 3411 O O . ASP A 1 432 ? -8.914 3.48 10.602 1 92.69 432 ASP A O 1
ATOM 3415 N N . LEU A 1 433 ? -8.914 5.391 11.727 1 97.12 433 LEU A N 1
ATOM 3416 C CA . LEU A 1 433 ? -7.969 6.086 10.867 1 97.12 433 LEU A CA 1
ATOM 3417 C C . LEU A 1 433 ? -6.645 5.332 10.797 1 97.12 433 LEU A C 1
ATOM 3419 O O . LEU A 1 433 ? -6.164 4.82 11.812 1 97.12 433 LEU A O 1
ATOM 3423 N N . ALA A 1 434 ? -6.121 5.242 9.5 1 97.19 434 ALA A N 1
ATOM 3424 C CA . ALA A 1 434 ? -4.75 4.762 9.328 1 97.19 434 ALA A CA 1
ATOM 3425 C C . ALA A 1 434 ? -3.75 5.711 9.977 1 97.19 434 ALA A C 1
ATOM 3427 O O . ALA A 1 434 ? -4.043 6.895 10.18 1 97.19 434 ALA A O 1
ATOM 3428 N N . ASP A 1 435 ? -2.568 5.223 10.273 1 97.38 435 ASP A N 1
ATOM 3429 C CA . ASP A 1 435 ? -1.541 5.984 10.984 1 97.38 435 ASP A CA 1
ATOM 3430 C C . ASP A 1 435 ? -1.232 7.293 10.258 1 97.38 435 ASP A C 1
ATOM 3432 O O . ASP A 1 435 ? -1.097 8.344 10.891 1 97.38 435 ASP A O 1
ATOM 3436 N N . GLY A 1 436 ? -1.081 7.223 8.945 1 97.5 436 GLY A N 1
ATOM 3437 C CA . GLY A 1 436 ? -0.805 8.43 8.195 1 97.5 436 GLY A CA 1
ATOM 3438 C C . GLY A 1 436 ? -1.878 9.492 8.352 1 97.5 436 GLY A C 1
ATOM 3439 O O . GLY A 1 436 ? -1.574 10.688 8.414 1 97.5 436 GLY A O 1
ATOM 3440 N N . ALA A 1 437 ? -3.123 9.078 8.422 1 98.44 437 ALA A N 1
ATOM 3441 C CA . ALA A 1 437 ? -4.234 10.008 8.609 1 98.44 437 ALA A CA 1
ATOM 3442 C C . ALA A 1 437 ? -4.273 10.531 10.047 1 98.44 437 ALA A C 1
ATOM 3444 O O . ALA A 1 437 ? -4.68 11.672 10.289 1 98.44 437 ALA A O 1
ATOM 3445 N N . LEU A 1 438 ? -3.867 9.703 10.977 1 98.38 438 LEU A N 1
ATOM 3446 C CA . LEU A 1 438 ? -3.795 10.141 12.367 1 98.38 438 LEU A CA 1
ATOM 3447 C C . LEU A 1 438 ? -2.809 11.297 12.523 1 98.38 438 LEU A C 1
ATOM 3449 O O . LEU A 1 438 ? -3.082 12.25 13.25 1 98.38 438 LEU A O 1
ATOM 3453 N N . VAL A 1 439 ? -1.692 11.195 11.844 1 97.81 439 VAL A N 1
ATOM 3454 C CA . VAL A 1 439 ? -0.691 12.258 11.883 1 97.81 439 VAL A CA 1
ATOM 3455 C C . VAL A 1 439 ? -1.283 13.547 11.328 1 97.81 439 VAL A C 1
ATOM 3457 O O . VAL A 1 439 ? -1.049 14.633 11.867 1 97.81 439 VAL A O 1
ATOM 3460 N N . VAL A 1 440 ? -2.098 13.438 10.312 1 98.38 440 VAL A N 1
ATOM 3461 C CA . VAL A 1 440 ? -2.758 14.586 9.695 1 98.38 440 VAL A CA 1
ATOM 3462 C C . VAL A 1 440 ? -3.801 15.156 10.656 1 98.38 440 VAL A C 1
ATOM 3464 O O . VAL A 1 440 ? -4.043 16.359 10.672 1 98.38 440 VAL A O 1
ATOM 3467 N N . ALA A 1 441 ? -4.371 14.336 11.539 1 98.62 441 ALA A N 1
ATOM 3468 C CA . ALA A 1 441 ? -5.52 14.68 12.375 1 98.62 441 ALA A CA 1
ATOM 3469 C C . ALA A 1 441 ? -5.109 15.586 13.531 1 98.62 441 ALA A C 1
ATOM 3471 O O . ALA A 1 441 ? -5.961 16.188 14.188 1 98.62 441 ALA A O 1
ATOM 3472 N N . VAL A 1 442 ? -3.83 15.773 13.773 1 97.94 442 VAL A N 1
ATOM 3473 C CA . VAL A 1 442 ? -3.334 16.453 14.969 1 97.94 442 VAL A CA 1
ATOM 3474 C C . VAL A 1 442 ? -3.883 17.875 15.016 1 97.94 442 VAL A C 1
ATOM 3476 O O . VAL A 1 442 ? -4.523 18.266 15.992 1 97.94 442 VAL A O 1
ATOM 3479 N N . ASN A 1 443 ? -3.703 18.641 13.984 1 98.19 443 ASN A N 1
ATOM 3480 C CA . ASN A 1 443 ? -4.168 20.031 13.969 1 98.19 443 ASN A CA 1
ATOM 3481 C C . ASN A 1 443 ? -5.688 20.109 13.844 1 98.19 443 ASN A C 1
ATOM 3483 O O . ASN A 1 443 ? -6.332 20.875 14.562 1 98.19 443 ASN A O 1
ATOM 3487 N N . PRO A 1 444 ? -6.285 19.297 12.984 1 98.62 444 PRO A N 1
ATOM 3488 C CA . PRO A 1 444 ? -7.75 19.297 12.914 1 98.62 444 PRO A CA 1
ATOM 3489 C C . PRO A 1 444 ? -8.406 19.016 14.266 1 98.62 444 PRO A C 1
ATOM 3491 O O . PRO A 1 444 ? -9.398 19.656 14.617 1 98.62 444 PRO A O 1
ATOM 3494 N N . ILE A 1 445 ? -7.879 18.109 15 1 98.06 445 ILE A N 1
ATOM 3495 C CA . ILE A 1 445 ? -8.438 17.781 16.312 1 98.06 445 ILE A CA 1
ATOM 3496 C C . ILE A 1 445 ? -8.383 19.016 17.219 1 98.06 445 ILE A C 1
ATOM 3498 O O . ILE A 1 445 ? -9.352 19.328 17.906 1 98.06 445 ILE A O 1
ATOM 3502 N N . PHE A 1 446 ? -7.293 19.703 17.219 1 96.88 446 PHE A N 1
ATOM 3503 C CA . PHE A 1 446 ? -7.129 20.906 18.047 1 96.88 446 PHE A CA 1
ATOM 3504 C C . PHE A 1 446 ? -8.195 21.938 17.719 1 96.88 446 PHE A C 1
ATOM 3506 O O . PHE A 1 446 ? -8.859 22.453 18.609 1 96.88 446 PHE A O 1
ATOM 3513 N N . TYR A 1 447 ? -8.367 22.25 16.453 1 96.75 447 TYR A N 1
ATOM 3514 C CA . TYR A 1 447 ? -9.297 23.297 16.047 1 96.75 447 TYR A CA 1
ATOM 3515 C C . TYR A 1 447 ? -10.742 22.859 16.281 1 96.75 447 TYR A C 1
ATOM 3517 O O . TYR A 1 447 ? -11.602 23.672 16.609 1 96.75 447 TYR A O 1
ATOM 3525 N N . ALA A 1 448 ? -10.984 21.562 16.094 1 96.94 448 ALA A N 1
ATOM 3526 C CA . ALA A 1 448 ? -12.328 21.047 16.344 1 96.94 448 ALA A CA 1
ATOM 3527 C C . ALA A 1 448 ? -12.672 21.094 17.828 1 96.94 448 ALA A C 1
ATOM 3529 O O . ALA A 1 448 ? -13.781 21.484 18.203 1 96.94 448 ALA A O 1
ATOM 3530 N N . ALA A 1 449 ? -11.766 20.719 18.641 1 95.31 449 ALA A N 1
ATOM 3531 C CA . ALA A 1 449 ? -11.992 20.625 20.078 1 95.31 449 ALA A CA 1
ATOM 3532 C C . ALA A 1 449 ? -12.375 21.969 20.672 1 95.31 449 ALA A C 1
ATOM 3534 O O . ALA A 1 449 ? -13.125 22.047 21.656 1 95.31 449 ALA A O 1
ATOM 3535 N N . LYS A 1 450 ? -11.945 23.031 20.094 1 92.19 450 LYS A N 1
ATOM 3536 C CA . LYS A 1 450 ? -12.258 24.391 20.547 1 92.19 450 LYS A CA 1
ATOM 3537 C C . LYS A 1 450 ? -13.766 24.656 20.5 1 92.19 450 LYS A C 1
ATOM 3539 O O . LYS A 1 450 ? -14.281 25.453 21.281 1 92.19 450 LYS A O 1
ATOM 3544 N N . TYR A 1 451 ? -14.422 23.938 19.656 1 92.94 451 TYR A N 1
ATOM 3545 C CA . TYR A 1 451 ? -15.812 24.312 19.406 1 92.94 451 TYR A CA 1
ATOM 3546 C C . TYR A 1 451 ? -16.75 23.156 19.734 1 92.94 451 TYR A C 1
ATOM 3548 O O . TYR A 1 451 ? -17.938 23.188 19.391 1 92.94 451 TYR A O 1
ATOM 3556 N N . ILE A 1 452 ? -16.172 22.141 20.25 1 92.38 452 ILE A N 1
ATOM 3557 C CA . ILE A 1 452 ? -16.984 21.047 20.734 1 92.38 452 ILE A CA 1
ATOM 3558 C C . ILE A 1 452 ? -17.406 21.312 22.188 1 92.38 452 ILE A C 1
ATOM 3560 O O . ILE A 1 452 ? -16.547 21.469 23.062 1 92.38 452 ILE A O 1
ATOM 3564 N N . PRO A 1 453 ? -18.672 21.406 22.453 1 88.31 453 PRO A N 1
ATOM 3565 C CA . PRO A 1 453 ? -19.125 21.766 23.797 1 88.31 453 PRO A CA 1
ATOM 3566 C C . PRO A 1 453 ? -18.969 20.625 24.797 1 88.31 453 PRO A C 1
ATOM 3568 O O . PRO A 1 453 ? -18.656 20.859 25.969 1 88.31 453 PRO A O 1
ATOM 3571 N N . SER A 1 454 ? -19.125 19.406 24.469 1 90.25 454 SER A N 1
ATOM 3572 C CA . SER A 1 454 ? -19.062 18.234 25.344 1 90.25 454 SER A CA 1
ATOM 3573 C C . SER A 1 454 ? -17.656 17.984 25.859 1 90.25 454 SER A C 1
ATOM 3575 O O . SER A 1 454 ? -16.734 17.75 25.078 1 90.25 454 SER A O 1
ATOM 3577 N N . MET A 1 455 ? -17.578 18 27.188 1 89.81 455 MET A N 1
ATOM 3578 C CA . MET A 1 455 ? -16.281 17.75 27.812 1 89.81 455 MET A CA 1
ATOM 3579 C C . MET A 1 455 ? -15.852 16.297 27.594 1 89.81 455 MET A C 1
ATOM 3581 O O . MET A 1 455 ? -14.664 16 27.453 1 89.81 455 MET A O 1
ATOM 3585 N N . ALA A 1 456 ? -16.781 15.469 27.547 1 90.5 456 ALA A N 1
ATOM 3586 C CA . ALA A 1 456 ? -16.5 14.055 27.328 1 90.5 456 ALA A CA 1
ATOM 3587 C C . ALA A 1 456 ? -15.898 13.82 25.938 1 90.5 456 ALA A C 1
ATOM 3589 O O . ALA A 1 456 ? -14.922 13.078 25.797 1 90.5 456 ALA A O 1
ATOM 3590 N N . LEU A 1 457 ? -16.453 14.477 25.016 1 91.94 457 LEU A N 1
ATOM 3591 C CA . LEU A 1 457 ? -15.969 14.344 23.656 1 91.94 457 LEU A CA 1
ATOM 3592 C C . LEU A 1 457 ? -14.594 14.977 23.5 1 91.94 457 LEU A C 1
ATOM 3594 O O . LEU A 1 457 ? -13.734 14.438 22.797 1 91.94 457 LEU A O 1
ATOM 3598 N N . LYS A 1 458 ? -14.367 16.062 24.125 1 92.69 458 LYS A N 1
ATOM 3599 C CA . LYS A 1 458 ? -13.07 16.719 24.109 1 92.69 458 LYS A CA 1
ATOM 3600 C C . LYS A 1 458 ? -11.984 15.812 24.672 1 92.69 458 LYS A C 1
ATOM 3602 O O . LYS A 1 458 ? -10.891 15.719 24.109 1 92.69 458 LYS A O 1
ATOM 3607 N N . THR A 1 459 ? -12.32 15.18 25.719 1 92.12 459 THR A N 1
ATOM 3608 C CA . THR A 1 459 ? -11.367 14.289 26.375 1 92.12 459 THR A CA 1
ATOM 3609 C C . THR A 1 459 ? -11.023 13.102 25.484 1 92.12 459 THR A C 1
ATOM 3611 O O . THR A 1 459 ? -9.883 12.648 25.453 1 92.12 459 THR A O 1
ATOM 3614 N N . ARG A 1 460 ? -12.031 12.648 24.797 1 94.19 460 ARG A N 1
ATOM 3615 C CA . ARG A 1 460 ? -11.789 11.555 23.875 1 94.19 460 ARG A CA 1
ATOM 3616 C C . ARG A 1 460 ? -10.867 11.984 22.734 1 94.19 460 ARG A C 1
ATOM 3618 O O . ARG A 1 460 ? -9.992 11.227 22.312 1 94.19 460 ARG A O 1
ATOM 3625 N N . LEU A 1 461 ? -11.078 13.195 22.266 1 95.31 461 LEU A N 1
ATOM 3626 C CA . LEU A 1 461 ? -10.227 13.727 21.219 1 95.31 461 LEU A CA 1
ATOM 3627 C C . LEU A 1 461 ? -8.805 13.938 21.719 1 95.31 461 LEU A C 1
ATOM 3629 O O . LEU A 1 461 ? -7.836 13.664 21 1 95.31 461 LEU A O 1
ATOM 3633 N N . TRP A 1 462 ? -8.688 14.352 22.969 1 93.81 462 TRP A N 1
ATOM 3634 C CA . TRP A 1 462 ? -7.379 14.484 23.609 1 93.81 462 TRP A CA 1
ATOM 3635 C C . TRP A 1 462 ? -6.684 13.133 23.703 1 93.81 462 TRP A C 1
ATOM 3637 O O . TRP A 1 462 ? -5.465 13.047 23.547 1 93.81 462 TRP A O 1
ATOM 3647 N N . GLY A 1 463 ? -7.465 12.18 23.984 1 95.44 463 GLY A N 1
ATOM 3648 C CA . GLY A 1 463 ? -6.926 10.836 24.047 1 95.44 463 GLY A CA 1
ATOM 3649 C C . GLY A 1 463 ? -6.32 10.367 22.75 1 95.44 463 GLY A C 1
ATOM 3650 O O . GLY A 1 463 ? -5.336 9.625 22.734 1 95.44 463 GLY A O 1
ATOM 3651 N N . ILE A 1 464 ? -6.887 10.805 21.625 1 97.5 464 ILE A N 1
ATOM 3652 C CA . ILE A 1 464 ? -6.355 10.445 20.312 1 97.5 464 ILE A CA 1
ATOM 3653 C C . ILE A 1 464 ? -4.984 11.094 20.125 1 97.5 464 ILE A C 1
ATOM 3655 O O . ILE A 1 464 ? -4.062 10.469 19.609 1 97.5 464 ILE A O 1
ATOM 3659 N N . LEU A 1 465 ? -4.824 12.352 20.531 1 97.12 465 LEU A N 1
ATOM 3660 C CA . LEU A 1 465 ? -3.535 13.023 20.422 1 97.12 465 LEU A CA 1
ATOM 3661 C C . LEU A 1 465 ? -2.475 12.289 21.25 1 97.12 465 LEU A C 1
ATOM 3663 O O . LEU A 1 465 ? -1.35 12.102 20.781 1 97.12 465 LEU A O 1
ATOM 3667 N N . ASP A 1 466 ? -2.871 11.859 22.406 1 95.81 466 ASP A N 1
ATOM 3668 C CA . ASP A 1 466 ? -1.964 11.109 23.266 1 95.81 466 ASP A CA 1
ATOM 3669 C C . ASP A 1 466 ? -1.562 9.789 22.625 1 95.81 466 ASP A C 1
ATOM 3671 O O . ASP A 1 466 ? -0.398 9.383 22.688 1 95.81 466 ASP A O 1
ATOM 3675 N N . ARG A 1 467 ? -2.486 9.188 22.031 1 96.38 467 ARG A N 1
ATOM 3676 C CA . ARG A 1 467 ? -2.24 7.902 21.391 1 96.38 467 ARG A CA 1
ATOM 3677 C C . ARG A 1 467 ? -1.316 8.062 20.188 1 96.38 467 ARG A C 1
ATOM 3679 O O . ARG A 1 467 ? -0.474 7.203 19.922 1 96.38 467 ARG A O 1
ATOM 3686 N N . ILE A 1 468 ? -1.501 9.102 19.453 1 97.31 468 ILE A N 1
ATOM 3687 C CA . ILE A 1 468 ? -0.636 9.375 18.312 1 97.31 468 ILE A CA 1
ATOM 3688 C C . ILE A 1 468 ? 0.812 9.5 18.781 1 97.31 468 ILE A C 1
ATOM 3690 O O . ILE A 1 468 ? 1.717 8.914 18.172 1 97.31 468 ILE A O 1
ATOM 3694 N N . GLU A 1 469 ? 1.001 10.18 19.812 1 95.12 469 GLU A N 1
ATOM 3695 C CA . GLU A 1 469 ? 2.352 10.398 20.328 1 95.12 469 GLU A CA 1
ATOM 3696 C C . GLU A 1 469 ? 2.951 9.102 20.875 1 95.12 469 GLU A C 1
ATOM 3698 O O . GLU A 1 469 ? 4.102 8.773 20.578 1 95.12 469 GLU A O 1
ATOM 3703 N N . THR A 1 470 ? 2.184 8.336 21.594 1 95 470 THR A N 1
ATOM 3704 C CA . THR A 1 470 ? 2.707 7.164 22.281 1 95 470 THR A CA 1
ATOM 3705 C C . THR A 1 470 ? 2.857 5.988 21.312 1 95 470 THR A C 1
ATOM 3707 O O . THR A 1 470 ? 3.805 5.207 21.422 1 95 470 THR A O 1
ATOM 3710 N N . ARG A 1 471 ? 1.978 5.91 20.359 1 96.19 471 ARG A N 1
ATOM 3711 C CA . ARG A 1 471 ? 1.967 4.734 19.484 1 96.19 471 ARG A CA 1
ATOM 3712 C C . ARG A 1 471 ? 2.756 4.988 18.203 1 96.19 471 ARG A C 1
ATOM 3714 O O . ARG A 1 471 ? 3.342 4.062 17.641 1 96.19 471 ARG A O 1
ATOM 3721 N N . LEU A 1 472 ? 2.771 6.203 17.75 1 97 472 LEU A N 1
ATOM 3722 C CA . LEU A 1 472 ? 3.396 6.477 16.453 1 97 472 LEU A CA 1
ATOM 3723 C C . LEU A 1 472 ? 4.711 7.227 16.641 1 97 472 LEU A C 1
ATOM 3725 O O . LEU A 1 472 ? 5.531 7.285 15.719 1 97 472 LEU A O 1
ATOM 3729 N N . GLY A 1 473 ? 4.938 7.809 17.844 1 96.19 473 GLY A N 1
ATOM 3730 C CA . GLY A 1 473 ? 6.137 8.594 18.078 1 96.19 473 GLY A CA 1
ATOM 3731 C C . GLY A 1 473 ? 6.074 9.977 17.469 1 96.19 473 GLY A C 1
ATOM 3732 O O . GLY A 1 473 ? 7.094 10.664 17.375 1 96.19 473 GLY A O 1
ATOM 3733 N N . PHE A 1 474 ? 4.934 10.398 16.984 1 95.56 474 PHE A N 1
ATOM 3734 C CA . PHE A 1 474 ? 4.75 11.711 16.391 1 95.56 474 PHE A CA 1
ATOM 3735 C C . PHE A 1 474 ? 4.406 12.75 17.453 1 95.56 474 PHE A C 1
ATOM 3737 O O . PHE A 1 474 ? 3.457 12.57 18.219 1 95.56 474 PHE A O 1
ATOM 3744 N N . TYR A 1 475 ? 5.035 13.836 17.484 1 92.06 475 TYR A N 1
ATOM 3745 C CA . TYR A 1 475 ? 4.953 14.844 18.531 1 92.06 475 TYR A CA 1
ATOM 3746 C C . TYR A 1 475 ? 3.615 15.57 18.484 1 92.06 475 TYR A C 1
ATOM 3748 O O . TYR A 1 475 ? 3.254 16.156 17.453 1 92.06 475 TYR A O 1
ATOM 3756 N N . THR A 1 476 ? 2.871 15.57 19.594 1 93.38 476 THR A N 1
ATOM 3757 C CA . THR A 1 476 ? 1.588 16.25 19.672 1 93.38 476 THR A CA 1
ATOM 3758 C C . THR A 1 476 ? 1.519 17.141 20.906 1 93.38 476 THR A C 1
ATOM 3760 O O . THR A 1 476 ? 0.505 17.797 21.141 1 93.38 476 THR A O 1
ATOM 3763 N N . ARG A 1 477 ? 2.523 17.344 21.688 1 88.81 477 ARG A N 1
ATOM 3764 C CA . ARG A 1 477 ? 2.496 17.953 23.016 1 88.81 477 ARG A CA 1
ATOM 3765 C C . ARG A 1 477 ? 2.15 19.422 22.922 1 88.81 477 ARG A C 1
ATOM 3767 O O . ARG A 1 477 ? 1.489 19.969 23.812 1 88.81 477 AR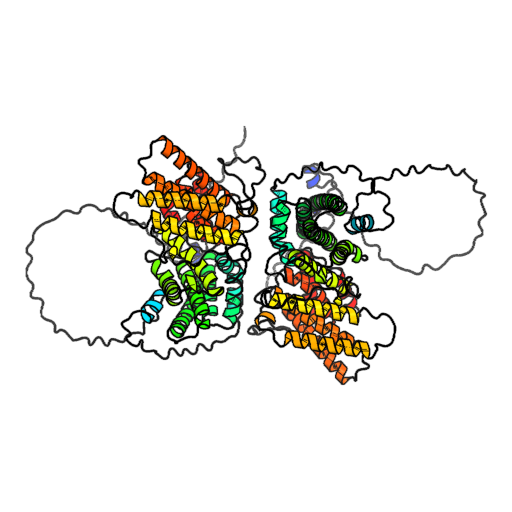G A O 1
ATOM 3774 N N . ASP A 1 478 ? 2.682 20.031 21.938 1 88.69 478 ASP A N 1
ATOM 3775 C CA . ASP A 1 478 ? 2.334 21.438 21.766 1 88.69 478 ASP A CA 1
ATOM 3776 C C . ASP A 1 478 ? 0.82 21.609 21.688 1 88.69 478 ASP A C 1
ATOM 3778 O O . ASP A 1 478 ? 0.26 22.484 22.375 1 88.69 478 ASP A O 1
ATOM 3782 N N . ARG A 1 479 ? 0.224 20.812 20.938 1 91.19 479 ARG A N 1
ATOM 3783 C CA . ARG A 1 479 ? -1.219 20.938 20.75 1 91.19 479 ARG A CA 1
ATOM 3784 C C . ARG A 1 479 ? -1.971 20.5 22 1 91.19 479 ARG A C 1
ATOM 3786 O O . ARG A 1 479 ? -2.992 21.078 22.359 1 91.19 479 ARG A O 1
ATOM 3793 N N . GLN A 1 480 ? -1.488 19.516 22.656 1 90 480 GLN A N 1
ATOM 3794 C CA . GLN A 1 480 ? -2.104 19.094 23.906 1 90 480 GLN A CA 1
ATOM 3795 C C . GLN A 1 480 ? -2.051 20.188 24.953 1 90 480 GLN A C 1
ATOM 3797 O O . GLN A 1 480 ? -3.047 20.469 25.625 1 90 480 GLN A O 1
ATOM 3802 N N . THR A 1 481 ? -0.942 20.812 25.016 1 89.06 481 THR A N 1
ATOM 3803 C CA . THR A 1 481 ? -0.766 21.906 25.953 1 89.06 481 THR A CA 1
ATOM 3804 C C . THR A 1 481 ? -1.678 23.078 25.609 1 89.06 481 THR A C 1
ATOM 3806 O O . THR A 1 481 ? -2.309 23.656 26.484 1 89.06 481 THR A O 1
ATOM 3809 N N . GLN A 1 482 ? -1.742 23.359 24.391 1 89.5 482 GLN A N 1
ATOM 3810 C CA . GLN A 1 482 ? -2.59 24.469 23.938 1 89.5 482 GLN A CA 1
ATOM 3811 C C . GLN A 1 482 ? -4.062 24.172 24.219 1 89.5 482 GLN A C 1
ATOM 3813 O O . GLN A 1 482 ? -4.816 25.078 24.578 1 89.5 482 GLN A O 1
ATOM 3818 N N . LEU A 1 483 ? -4.414 22.938 24 1 88.12 483 LEU A N 1
ATOM 3819 C CA . LEU A 1 483 ? -5.797 22.547 24.266 1 88.12 483 LEU A CA 1
ATOM 3820 C C . LEU A 1 483 ? -6.117 22.656 25.75 1 88.12 483 LEU A C 1
ATOM 3822 O O . LEU A 1 483 ? -7.219 23.062 26.125 1 88.12 483 LEU A O 1
ATOM 3826 N N . GLN A 1 484 ? -5.207 22.344 26.562 1 85.25 484 GLN A N 1
ATOM 3827 C CA . GLN A 1 484 ? -5.395 22.438 28.016 1 85.25 484 GLN A CA 1
ATOM 3828 C C . GLN A 1 484 ? -5.551 23.891 28.438 1 85.25 484 GLN A C 1
ATOM 3830 O O . GLN A 1 484 ? -6.348 24.203 29.328 1 85.25 484 GLN A O 1
ATOM 3835 N N . LEU A 1 485 ? -4.836 24.734 27.781 1 84.88 485 LEU A N 1
ATOM 3836 C CA . LEU A 1 485 ? -4.914 26.156 28.078 1 84.88 485 LEU A CA 1
ATOM 3837 C C . LEU A 1 485 ? -6.262 26.734 27.656 1 84.88 485 LEU A C 1
ATOM 3839 O O . LEU A 1 485 ? -6.809 27.594 28.344 1 84.88 485 LEU A O 1
ATOM 3843 N N . GLU A 1 486 ? -6.785 26.25 26.578 1 80.56 486 GLU A N 1
ATOM 3844 C CA . GLU A 1 486 ? -8.078 26.719 26.078 1 80.56 486 GLU A CA 1
ATOM 3845 C C . GLU A 1 486 ? -9.219 26.266 26.984 1 80.56 486 GLU A C 1
ATOM 3847 O O . GLU A 1 486 ? -10.227 26.969 27.109 1 80.56 486 GLU A O 1
ATOM 3852 N N . LEU A 1 487 ? -9.047 25.141 27.609 1 77.38 487 LEU A N 1
ATOM 3853 C CA . LEU A 1 487 ? -10.078 24.625 28.5 1 77.38 487 LEU A CA 1
ATOM 3854 C C . LEU A 1 487 ? -10.094 25.391 29.812 1 77.38 487 LEU A C 1
ATOM 3856 O O . LEU A 1 487 ? -11.117 25.422 30.516 1 77.38 487 LEU A O 1
ATOM 3860 N N . LYS A 1 488 ? -9.055 26.031 30.25 1 67.56 488 LYS A N 1
ATOM 3861 C CA . LYS A 1 488 ? -8.969 26.797 31.5 1 67.56 488 LYS A CA 1
ATOM 3862 C C . LYS A 1 488 ? -9.562 28.188 31.328 1 67.56 488 LYS A C 1
ATOM 3864 O O . LYS A 1 488 ? -9.805 28.891 32.312 1 67.56 488 LYS A O 1
ATOM 3869 N N . LYS A 1 489 ? -9.914 28.609 30.156 1 63.59 489 LYS A N 1
ATOM 3870 C CA . LYS A 1 489 ? -10.578 29.891 29.938 1 63.59 489 LYS A CA 1
ATOM 3871 C C . LYS A 1 489 ? -12.094 29.734 29.969 1 63.59 489 LYS A C 1
ATOM 3873 O O . LYS A 1 489 ? -12.633 28.703 29.547 1 63.59 489 LYS A O 1
ATOM 3878 N N . MET B 1 1 ? 24.531 -36.531 49.438 1 26.94 1 MET B N 1
ATOM 3879 C CA . MET B 1 1 ? 23.562 -37.406 48.781 1 26.94 1 MET B CA 1
ATOM 3880 C C . MET B 1 1 ? 22.438 -36.625 48.125 1 26.94 1 MET B C 1
ATOM 3882 O O . MET B 1 1 ? 21.719 -35.875 48.812 1 26.94 1 MET B O 1
ATOM 3886 N N . PRO B 1 2 ? 22.5 -36.156 46.844 1 34.97 2 PRO B N 1
ATOM 3887 C CA . PRO B 1 2 ? 21.766 -35.062 46.219 1 34.97 2 PRO B CA 1
ATOM 3888 C C . PRO B 1 2 ? 20.297 -35.375 45.969 1 34.97 2 PRO B C 1
ATOM 3890 O O . PRO B 1 2 ? 19.969 -36.531 45.625 1 34.97 2 PRO B O 1
ATOM 3893 N N . THR B 1 3 ? 19.406 -34.938 46.844 1 32.91 3 THR B N 1
ATOM 3894 C CA . THR B 1 3 ? 17.969 -35.188 46.906 1 32.91 3 THR B CA 1
ATOM 3895 C C . THR B 1 3 ? 17.281 -34.781 45.594 1 32.91 3 THR B C 1
ATOM 3897 O O . THR B 1 3 ? 17.328 -33.625 45.188 1 32.91 3 THR B O 1
ATOM 3900 N N . GLN B 1 4 ? 17.25 -35.75 44.656 1 31.14 4 GLN B N 1
ATOM 3901 C CA . GLN B 1 4 ? 16.781 -35.656 43.281 1 31.14 4 GLN B CA 1
ATOM 3902 C C . GLN B 1 4 ? 15.289 -35.281 43.219 1 31.14 4 GLN B C 1
ATOM 3904 O O . GLN B 1 4 ? 14.453 -36 43.812 1 31.14 4 GLN B O 1
ATOM 3909 N N . ARG B 1 5 ? 14.992 -33.969 43.312 1 39.47 5 ARG B N 1
ATOM 3910 C CA . ARG B 1 5 ? 13.602 -33.562 43.375 1 39.47 5 ARG B CA 1
ATOM 3911 C C . ARG B 1 5 ? 12.766 -34.25 42.312 1 39.47 5 ARG B C 1
ATOM 3913 O O . ARG B 1 5 ? 13.148 -34.281 41.125 1 39.47 5 ARG B O 1
ATOM 3920 N N . PRO B 1 6 ? 11.836 -35.156 42.656 1 30.56 6 PRO B N 1
ATOM 3921 C CA . PRO B 1 6 ? 11.125 -35.969 41.688 1 30.56 6 PRO B CA 1
ATOM 3922 C C . PRO B 1 6 ? 10.398 -35.156 40.625 1 30.56 6 PRO B C 1
ATOM 3924 O O . PRO B 1 6 ? 10.008 -34.031 40.875 1 30.56 6 PRO B O 1
ATOM 3927 N N . ALA B 1 7 ? 10.734 -35.438 39.344 1 35.25 7 ALA B N 1
ATOM 3928 C CA . ALA B 1 7 ? 10.227 -34.844 38.125 1 35.25 7 ALA B CA 1
ATOM 3929 C C . ALA B 1 7 ? 8.703 -34.844 38.094 1 35.25 7 ALA B C 1
ATOM 3931 O O . ALA B 1 7 ? 8.07 -35.844 38.438 1 35.25 7 ALA B O 1
ATOM 3932 N N . ARG B 1 8 ? 7.988 -33.75 38.219 1 36.34 8 ARG B N 1
ATOM 3933 C CA . ARG B 1 8 ? 6.539 -33.562 38.219 1 36.34 8 ARG B CA 1
ATOM 3934 C C . ARG B 1 8 ? 5.898 -34.344 37.062 1 36.34 8 ARG B C 1
ATOM 3936 O O . ARG B 1 8 ? 6.34 -34.25 35.906 1 36.34 8 ARG B O 1
ATOM 3943 N N . ARG B 1 9 ? 5.25 -35.469 37.281 1 33.59 9 ARG B N 1
ATOM 3944 C CA . ARG B 1 9 ? 4.551 -36.344 36.344 1 33.59 9 ARG B CA 1
ATOM 3945 C C . ARG B 1 9 ? 3.537 -35.562 35.5 1 33.59 9 ARG B C 1
ATOM 3947 O O . ARG B 1 9 ? 2.727 -34.812 36.062 1 33.59 9 ARG B O 1
ATOM 3954 N N . SER B 1 10 ? 3.863 -35.25 34.25 1 35.88 10 SER B N 1
ATOM 3955 C CA . SER B 1 10 ? 2.967 -34.625 33.281 1 35.88 10 SER B CA 1
ATOM 3956 C C . SER B 1 10 ? 1.634 -35.375 33.219 1 35.88 10 SER B C 1
ATOM 3958 O O . SER B 1 10 ? 1.6 -36.594 33 1 35.88 10 SER B O 1
ATOM 3960 N N . VAL B 1 11 ? 0.745 -35.125 34.031 1 37.19 11 VAL B N 1
ATOM 3961 C CA . VAL B 1 11 ? -0.581 -35.719 34.031 1 37.19 11 VAL B CA 1
ATOM 3962 C C . VAL B 1 11 ? -1.158 -35.719 32.625 1 37.19 11 VAL B C 1
ATOM 3964 O O . VAL B 1 11 ? -1.245 -34.656 31.984 1 37.19 11 VAL B O 1
ATOM 3967 N N . LYS B 1 12 ? -1.062 -36.844 32.031 1 38.47 12 LYS B N 1
ATOM 3968 C CA . LYS B 1 12 ? -1.641 -37.188 30.734 1 38.47 12 LYS B CA 1
ATOM 3969 C C . LYS B 1 12 ? -3.105 -36.781 30.656 1 38.47 12 LYS B C 1
ATOM 3971 O O . LYS B 1 12 ? -3.904 -37.125 31.516 1 38.47 12 LYS B O 1
ATOM 3976 N N . ARG B 1 13 ? -3.484 -35.75 29.906 1 46.81 13 ARG B N 1
ATOM 3977 C CA . ARG B 1 13 ? -4.844 -35.25 29.688 1 46.81 13 ARG B CA 1
ATOM 3978 C C . ARG B 1 13 ? -5.742 -36.375 29.156 1 46.81 13 ARG B C 1
ATOM 3980 O O . ARG B 1 13 ? -5.402 -37.031 28.188 1 46.81 13 ARG B O 1
ATOM 3987 N N . ARG B 1 14 ? -6.598 -36.969 29.891 1 47.09 14 ARG B N 1
ATOM 3988 C CA . ARG B 1 14 ? -7.527 -38.062 29.594 1 47.09 14 ARG B CA 1
ATOM 3989 C C . ARG B 1 14 ? -8.453 -37.688 28.438 1 47.09 14 ARG B C 1
ATOM 3991 O O . ARG B 1 14 ? -8.992 -36.562 28.406 1 47.09 14 ARG B O 1
ATOM 3998 N N . LYS B 1 15 ? -8.359 -38.312 27.312 1 54.31 15 LYS B N 1
ATOM 3999 C CA . LYS B 1 15 ? -9.031 -38.188 26.016 1 54.31 15 LYS B CA 1
ATOM 4000 C C . LYS B 1 15 ? -10.516 -38.531 26.141 1 54.31 15 LYS B C 1
ATOM 4002 O O . LYS B 1 15 ? -11.211 -38.656 25.141 1 54.31 15 LYS B O 1
ATOM 4007 N N . THR B 1 16 ? -11.102 -38.688 27.375 1 61.41 16 THR B N 1
ATOM 4008 C CA . THR B 1 16 ? -12.469 -39.188 27.5 1 61.41 16 THR B CA 1
ATOM 4009 C C . THR B 1 16 ? -13.438 -38.031 27.828 1 61.41 16 THR B C 1
ATOM 4011 O O . THR B 1 16 ? -14.555 -38.281 28.281 1 61.41 16 THR B O 1
ATOM 4014 N N . GLY B 1 17 ? -13.016 -36.875 27.703 1 67.44 17 GLY B N 1
ATOM 4015 C CA . GLY B 1 17 ? -13.891 -35.75 28.047 1 67.44 17 GLY B CA 1
ATOM 4016 C C . GLY B 1 17 ? -15.07 -35.625 27.109 1 67.44 17 GLY B C 1
ATOM 4017 O O . GLY B 1 17 ? -15.008 -36.062 25.953 1 67.44 17 GLY B O 1
ATOM 4018 N N . HIS B 1 18 ? -16.219 -35.188 27.547 1 73.69 18 HIS B N 1
ATOM 4019 C CA . HIS B 1 18 ? -17.469 -35.062 26.781 1 73.69 18 HIS B CA 1
ATOM 4020 C C . HIS B 1 18 ? -17.375 -33.938 25.75 1 73.69 18 HIS B C 1
ATOM 4022 O O . HIS B 1 18 ? -16.531 -33.062 25.891 1 73.69 18 HIS B O 1
ATOM 4028 N N . GLN B 1 19 ? -18.172 -33.906 24.734 1 73.19 19 GLN B N 1
ATOM 4029 C CA . GLN B 1 19 ? -18.078 -33.062 23.547 1 73.19 19 GLN B CA 1
ATOM 4030 C C . GLN B 1 19 ? -18.109 -31.594 23.922 1 73.19 19 GLN B C 1
ATOM 4032 O O . GLN B 1 19 ? -17.328 -30.797 23.406 1 73.19 19 GLN B O 1
ATOM 4037 N N . ASN B 1 20 ? -18.922 -31.109 24.766 1 75.38 20 ASN B N 1
ATOM 4038 C CA . ASN B 1 20 ? -19.031 -29.719 25.188 1 75.38 20 ASN B CA 1
ATOM 4039 C C . ASN B 1 20 ? -17.812 -29.25 25.953 1 75.38 20 ASN B C 1
ATOM 4041 O O . ASN B 1 20 ? -17.359 -28.125 25.797 1 75.38 20 ASN B O 1
ATOM 4045 N N . CYS B 1 21 ? -17.281 -30.031 26.781 1 72.56 21 CYS B N 1
ATOM 4046 C CA . CYS B 1 21 ? -16.062 -29.75 27.547 1 72.56 21 CYS B CA 1
ATOM 4047 C C . CYS B 1 21 ? -14.836 -29.734 26.656 1 72.56 21 CYS B C 1
ATOM 4049 O O . CYS B 1 21 ? -13.961 -28.875 26.797 1 72.56 21 CYS B O 1
ATOM 4051 N N . ARG B 1 22 ? -14.781 -30.594 25.641 1 70.62 22 ARG B N 1
ATOM 4052 C CA . ARG B 1 22 ? -13.703 -30.672 24.656 1 70.62 22 ARG B CA 1
ATOM 4053 C C . ARG B 1 22 ? -13.703 -29.453 23.75 1 70.62 22 ARG B C 1
ATOM 4055 O O . ARG B 1 22 ? -12.641 -28.875 23.469 1 70.62 22 ARG B O 1
ATOM 4062 N N . ASN B 1 23 ? -14.875 -29.016 23.375 1 67.5 23 ASN B N 1
ATOM 4063 C CA . ASN B 1 23 ? -15.031 -27.844 22.516 1 67.5 23 ASN B CA 1
ATOM 4064 C C . ASN B 1 23 ? -14.625 -26.562 23.219 1 67.5 23 ASN B C 1
ATOM 4066 O O . ASN B 1 23 ? -14.133 -25.625 22.594 1 67.5 23 ASN B O 1
ATOM 4070 N N . ARG B 1 24 ? -14.672 -26.609 24.5 1 68.38 24 ARG B N 1
ATOM 4071 C CA . ARG B 1 24 ? -14.391 -25.406 25.281 1 68.38 24 ARG B CA 1
ATOM 4072 C C . ARG B 1 24 ? -13.078 -25.547 26.047 1 68.38 24 ARG B C 1
ATOM 4074 O O . ARG B 1 24 ? -12.695 -24.656 26.812 1 68.38 24 ARG B O 1
ATOM 4081 N N . ARG B 1 25 ? -12.312 -26.656 25.781 1 63.28 25 ARG B N 1
ATOM 4082 C CA . ARG B 1 25 ? -11.023 -27.016 26.359 1 63.28 25 ARG B CA 1
ATOM 4083 C C . ARG B 1 25 ? -11.016 -26.812 27.875 1 63.28 25 ARG B C 1
ATOM 4085 O O . ARG B 1 25 ? -10.047 -26.281 28.438 1 63.28 25 ARG B O 1
ATOM 4092 N N . ILE B 1 26 ? -12.109 -27.125 28.391 1 75.94 26 ILE B N 1
ATOM 4093 C CA . ILE B 1 26 ? -12.156 -27.125 29.859 1 75.94 26 ILE B CA 1
ATOM 4094 C C . ILE B 1 26 ? -12.023 -28.547 30.375 1 75.94 26 ILE B C 1
ATOM 4096 O O . ILE B 1 26 ? -12.32 -29.5 29.656 1 75.94 26 ILE B O 1
ATOM 4100 N N . LYS B 1 27 ? -11.453 -28.703 31.562 1 73.38 27 LYS B N 1
ATOM 4101 C CA . LYS B 1 27 ? -11.289 -30 32.188 1 73.38 27 LYS B CA 1
ATOM 4102 C C . LYS B 1 27 ? -12.633 -30.641 32.469 1 73.38 27 LYS B C 1
ATOM 4104 O O . LYS B 1 27 ? -13.453 -30.078 33.219 1 73.38 27 LYS B O 1
ATOM 4109 N N . CYS B 1 28 ? -12.922 -31.703 31.781 1 70.81 28 CYS B N 1
ATOM 4110 C CA . CYS B 1 28 ? -14.164 -32.438 31.953 1 70.81 28 CYS B CA 1
ATOM 4111 C C . CYS B 1 28 ? -14.07 -33.406 33.125 1 70.81 28 CYS B C 1
ATOM 4113 O O . CYS B 1 28 ? -13.039 -34.062 33.312 1 70.81 28 CYS B O 1
ATOM 4115 N N . ASP B 1 29 ? -14.875 -33.594 34.031 1 76.62 29 ASP B N 1
ATOM 4116 C CA . ASP B 1 29 ? -14.875 -34.531 35.156 1 76.62 29 ASP B CA 1
ATOM 4117 C C . ASP B 1 29 ? -15.352 -35.906 34.719 1 76.62 29 ASP B C 1
ATOM 4119 O O . ASP B 1 29 ? -15.477 -36.812 35.562 1 76.62 29 ASP B O 1
ATOM 4123 N N . GLU B 1 30 ? -15.672 -36.188 33.406 1 73.12 30 GLU B N 1
ATOM 4124 C CA . GLU B 1 30 ? -15.984 -37.438 32.719 1 73.12 30 GLU B CA 1
ATOM 4125 C C . GLU B 1 30 ? -17.203 -38.125 33.312 1 73.12 30 GLU B C 1
ATOM 4127 O O . GLU B 1 30 ? -17.438 -39.312 33.094 1 73.12 30 GLU B O 1
ATOM 4132 N N . GLN B 1 31 ? -18.031 -37.344 34.062 1 78.44 31 GLN B N 1
ATOM 4133 C CA . GLN B 1 31 ? -19.297 -37.906 34.531 1 78.44 31 GLN B CA 1
ATOM 4134 C C . GLN B 1 31 ? -20.391 -37.719 33.469 1 78.44 31 GLN B C 1
ATOM 4136 O O . GLN B 1 31 ? -20.328 -36.812 32.656 1 78.44 31 GLN B O 1
ATOM 4141 N N . SER B 1 32 ? -21.219 -38.656 33.156 1 71.81 32 SER B N 1
ATOM 4142 C CA . SER B 1 32 ? -22.328 -38.594 32.219 1 71.81 32 SER B CA 1
ATOM 4143 C C . SER B 1 32 ? -23.656 -38.375 32.938 1 71.81 32 SER B C 1
ATOM 4145 O O . SER B 1 32 ? -24.156 -39.312 33.594 1 71.81 32 SER B O 1
ATOM 4147 N N . PRO B 1 33 ? -24.156 -37.094 33 1 72.94 33 PRO B N 1
ATOM 4148 C CA . PRO B 1 33 ? -23.672 -35.906 32.344 1 72.94 33 PRO B CA 1
ATOM 4149 C C . PRO B 1 33 ? -22.516 -35.219 33.062 1 72.94 33 PRO B C 1
ATOM 4151 O O . PRO B 1 33 ? -22.406 -35.344 34.312 1 72.94 33 PRO B O 1
ATOM 4154 N N . CYS B 1 34 ? -21.625 -34.562 32.25 1 74.75 34 CYS B N 1
ATOM 4155 C CA . CYS B 1 34 ? -20.484 -34 32.969 1 74.75 34 CYS B CA 1
ATOM 4156 C C . CYS B 1 34 ? -20.906 -32.781 33.781 1 74.75 34 CYS B C 1
ATOM 4158 O O . CYS B 1 34 ? -21.938 -32.156 33.5 1 74.75 34 CYS B O 1
ATOM 4160 N N . GLY B 1 35 ? -20.266 -32.531 34.969 1 78.38 35 GLY B N 1
ATOM 4161 C CA . GLY B 1 35 ? -20.609 -31.438 35.875 1 78.38 35 GLY B CA 1
ATOM 4162 C C . GLY B 1 35 ? -20.828 -30.109 35.156 1 78.38 35 GLY B C 1
ATOM 4163 O O . GLY B 1 35 ? -21.688 -29.328 35.562 1 78.38 35 GLY B O 1
ATOM 4164 N N . TYR B 1 36 ? -20.094 -29.875 34.125 1 75 36 TYR B N 1
ATOM 4165 C CA . TYR B 1 36 ? -20.203 -28.656 33.344 1 75 36 TYR B CA 1
ATOM 4166 C C . TYR B 1 36 ? -21.547 -28.609 32.594 1 75 36 TYR B C 1
ATOM 4168 O O . TYR B 1 36 ? -22.25 -27.594 32.656 1 75 36 TYR B O 1
ATOM 4176 N N . CYS B 1 37 ? -21.844 -29.562 31.922 1 74.5 37 CYS B N 1
ATOM 4177 C CA . CYS B 1 37 ? -23.109 -29.641 31.203 1 74.5 37 CYS B CA 1
ATOM 4178 C C . CYS B 1 37 ? -24.297 -29.625 32.188 1 74.5 37 CYS B C 1
ATOM 4180 O O . CYS B 1 37 ? -25.297 -28.969 31.922 1 74.5 37 CYS B O 1
ATOM 4182 N N . ASN B 1 38 ? -24.219 -30.281 33.281 1 79.5 38 ASN B N 1
ATOM 4183 C CA . ASN B 1 38 ? -25.281 -30.344 34.281 1 79.5 38 ASN B CA 1
ATOM 4184 C C . ASN B 1 38 ? -25.578 -28.953 34.875 1 79.5 38 ASN B C 1
ATOM 4186 O O . ASN B 1 38 ? -26.75 -28.594 35.031 1 79.5 38 ASN B O 1
ATOM 4190 N N . ARG B 1 39 ? -24.5 -28.266 35.156 1 74.75 39 ARG B N 1
ATOM 4191 C CA . ARG B 1 39 ? -24.703 -26.969 35.75 1 74.75 39 ARG B CA 1
ATOM 4192 C C . ARG B 1 39 ? -25.344 -25.984 34.781 1 74.75 39 ARG B C 1
ATOM 4194 O O . ARG B 1 39 ? -26.078 -25.094 35.156 1 74.75 39 ARG B O 1
ATOM 4201 N N . ARG B 1 40 ? -24.984 -26.25 33.531 1 72.19 40 ARG B N 1
ATOM 4202 C CA . ARG B 1 40 ? -25.406 -25.266 32.531 1 72.19 40 ARG B CA 1
ATOM 4203 C C . ARG B 1 40 ? -26.578 -25.781 31.719 1 72.19 40 ARG B C 1
ATOM 4205 O O . ARG B 1 40 ? -27.047 -25.109 30.797 1 72.19 40 ARG B O 1
ATOM 4212 N N . GLY B 1 41 ? -27.109 -26.906 31.922 1 73.75 41 GLY B N 1
ATOM 4213 C CA . GLY B 1 41 ? -28.266 -27.5 31.281 1 73.75 41 GLY B CA 1
ATOM 4214 C C . GLY B 1 41 ? -28.031 -27.875 29.828 1 73.75 41 GLY B C 1
ATOM 4215 O O . GLY B 1 41 ? -28.938 -27.812 29 1 73.75 41 GLY B O 1
ATOM 4216 N N . LEU B 1 42 ? -26.812 -28.125 29.516 1 69.81 42 LEU B N 1
ATOM 4217 C CA . LEU B 1 42 ? -26.453 -28.531 28.156 1 69.81 42 LEU B CA 1
ATOM 4218 C C . LEU B 1 42 ? -26.562 -30.031 27.984 1 69.81 42 LEU B C 1
ATOM 4220 O O . LEU B 1 42 ? -26.469 -30.781 28.953 1 69.81 42 LEU B O 1
ATOM 4224 N N . GLU B 1 43 ? -26.828 -30.453 26.719 1 74.56 43 GLU B N 1
ATOM 4225 C CA . GLU B 1 43 ? -26.797 -31.875 26.406 1 74.56 43 GLU B CA 1
ATOM 4226 C C . GLU B 1 43 ? -25.375 -32.406 26.391 1 74.56 43 GLU B C 1
ATOM 4228 O O . GLU B 1 43 ? -24.531 -31.938 25.609 1 74.56 43 GLU B O 1
ATOM 4233 N N . CYS B 1 44 ? -24.953 -33.25 27.312 1 70.12 44 CYS B N 1
ATOM 4234 C CA . CYS B 1 44 ? -23.625 -33.844 27.469 1 70.12 44 CYS B CA 1
ATOM 4235 C C . CYS B 1 44 ? -23.438 -35.031 26.531 1 70.12 44 CYS B C 1
ATOM 4237 O O . CYS B 1 44 ? -24.141 -36.031 26.656 1 70.12 44 CYS B O 1
ATOM 4239 N N . LYS B 1 45 ? -22.844 -34.844 25.266 1 71.56 45 LYS B N 1
ATOM 4240 C CA . LYS B 1 45 ? -22.547 -35.938 24.359 1 71.56 45 LYS B CA 1
ATOM 4241 C C . LYS B 1 45 ? -21.141 -36.469 24.562 1 71.56 45 LYS B C 1
ATOM 4243 O O . LYS B 1 45 ? -20.188 -35.688 24.703 1 71.56 45 LYS B O 1
ATOM 4248 N N . LYS B 1 46 ? -21 -37.781 24.641 1 67.06 46 LYS B N 1
ATOM 4249 C CA . LYS B 1 46 ? -19.719 -38.469 24.734 1 67.06 46 LYS B CA 1
ATOM 4250 C C . LYS B 1 46 ? -18.953 -38.406 23.422 1 67.06 46 LYS B C 1
ATOM 4252 O O . LYS B 1 46 ? -19.547 -38.5 22.344 1 67.06 46 LYS B O 1
ATOM 4257 N N . ALA B 1 47 ? -17.656 -38 23.312 1 53.69 47 ALA B N 1
ATOM 4258 C CA . ALA B 1 47 ? -16.859 -37.969 22.078 1 53.69 47 ALA B CA 1
ATOM 4259 C C . ALA B 1 47 ? -16.703 -39.375 21.5 1 53.69 47 ALA B C 1
ATOM 4261 O O . ALA B 1 47 ? -16.328 -40.312 22.219 1 53.69 47 ALA B O 1
ATOM 4262 N N . ASP B 1 48 ? -17.297 -39.719 20.281 1 45.56 48 ASP B N 1
ATOM 4263 C CA . ASP B 1 48 ? -17.109 -40.969 19.578 1 45.56 48 ASP B CA 1
ATOM 4264 C C . ASP B 1 48 ? -15.641 -41.156 19.203 1 45.56 48 ASP B C 1
ATOM 4266 O O . ASP B 1 48 ? -15.008 -40.25 18.656 1 45.56 48 ASP B O 1
ATOM 4270 N N . PHE B 1 49 ? -14.938 -42 19.781 1 43.09 49 PHE B N 1
ATOM 4271 C CA . PHE B 1 49 ? -13.625 -42.469 19.359 1 43.09 49 PHE B CA 1
ATOM 4272 C C . PHE B 1 49 ? -13.695 -43.125 17.984 1 43.09 49 PHE B C 1
ATOM 4274 O O . PHE B 1 49 ? -14.297 -44.188 17.828 1 43.09 49 PHE B O 1
ATOM 4281 N N . ILE B 1 50 ? -13.773 -42.469 16.734 1 36.81 50 ILE B N 1
ATOM 4282 C CA . ILE B 1 50 ? -13.68 -43.188 15.477 1 36.81 50 ILE B CA 1
ATOM 4283 C C . ILE B 1 50 ? -12.305 -43.844 15.352 1 36.81 50 ILE B C 1
ATOM 4285 O O . ILE B 1 50 ? -11.289 -43.156 15.266 1 36.81 50 ILE B O 1
ATOM 4289 N N . VAL B 1 51 ? -12.039 -44.938 15.883 1 34.16 51 VAL B N 1
ATOM 4290 C CA . VAL B 1 51 ? -10.875 -45.781 15.625 1 34.16 51 VAL B CA 1
ATOM 4291 C C . VAL B 1 51 ? -10.812 -46.125 14.141 1 34.16 51 VAL B C 1
ATOM 4293 O O . VAL B 1 51 ? -11.766 -46.688 13.586 1 34.16 51 VAL B O 1
ATOM 4296 N N . PRO B 1 52 ? -10.031 -45.469 13.312 1 29.38 52 PRO B N 1
ATOM 4297 C CA . PRO B 1 52 ? -9.906 -45.906 11.922 1 29.38 52 PRO B CA 1
ATOM 4298 C C . PRO B 1 52 ? -9.594 -47.375 11.805 1 29.38 52 PRO B C 1
ATOM 4300 O O . PRO B 1 52 ? -8.789 -47.906 12.57 1 29.38 52 PRO B O 1
ATOM 4303 N N . GLU B 1 53 ? -10.492 -48.156 11.234 1 28.12 53 GLU B N 1
ATOM 4304 C CA . GLU B 1 53 ? -10.453 -49.594 11 1 28.12 53 GLU B CA 1
ATOM 4305 C C . GLU B 1 53 ? -9.242 -50 10.156 1 28.12 53 GLU B C 1
ATOM 4307 O O . GLU B 1 53 ? -8.992 -49.406 9.102 1 28.12 53 GLU B O 1
ATOM 4312 N N . ARG B 1 54 ? -8.242 -50.469 10.633 1 28.77 54 ARG B N 1
ATOM 4313 C CA . ARG B 1 54 ? -7.066 -51.094 10.039 1 28.77 54 ARG B CA 1
ATOM 4314 C C . ARG B 1 54 ? -7.469 -52.094 8.969 1 28.77 54 ARG B C 1
ATOM 4316 O O . ARG B 1 54 ? -8.219 -53.031 9.25 1 28.77 54 ARG B O 1
ATOM 4323 N N . TRP B 1 55 ? -7.582 -51.75 7.602 1 26.38 55 TRP B N 1
ATOM 4324 C CA . TRP B 1 55 ? -7.906 -52.531 6.41 1 26.38 55 TRP B CA 1
ATOM 4325 C C . TRP B 1 55 ? -7.09 -53.812 6.371 1 26.38 55 TRP B C 1
ATOM 4327 O O . TRP B 1 55 ? -5.875 -53.781 6.18 1 26.38 55 TRP B O 1
ATOM 4337 N N . GLY B 1 56 ? -7.172 -54.625 7.387 1 23.53 56 GLY B N 1
ATOM 4338 C CA . GLY B 1 56 ? -6.457 -55.875 7.344 1 23.53 56 GLY B CA 1
ATOM 4339 C C . GLY B 1 56 ? -6.887 -56.781 6.191 1 23.53 56 GLY B C 1
ATOM 4340 O O . GLY B 1 56 ? -8.031 -57.219 6.141 1 23.53 56 GLY B O 1
ATOM 4341 N N . ASN B 1 57 ? -6.395 -56.469 4.953 1 24.59 57 ASN B N 1
ATOM 4342 C CA . ASN B 1 57 ? -6.617 -57.188 3.693 1 24.59 57 ASN B CA 1
ATOM 4343 C C . ASN B 1 57 ? -6.398 -58.688 3.844 1 24.59 57 ASN B C 1
ATOM 4345 O O . ASN B 1 57 ? -5.754 -59.312 3 1 24.59 57 ASN B O 1
ATOM 4349 N N . THR B 1 58 ? -6.703 -59.25 4.945 1 22.06 58 THR B N 1
ATOM 4350 C CA . THR B 1 58 ? -6.258 -60.625 4.867 1 22.06 58 THR B CA 1
ATOM 4351 C C . THR B 1 58 ? -7.078 -61.406 3.84 1 22.06 58 THR B C 1
ATOM 4353 O O . THR B 1 58 ? -8.305 -61.312 3.811 1 22.06 58 THR B O 1
ATOM 4356 N N . PRO B 1 59 ? -6.426 -62.062 2.838 1 25.16 59 PRO B N 1
ATOM 4357 C CA . PRO B 1 59 ? -6.965 -62.875 1.73 1 25.16 59 PRO B CA 1
ATOM 4358 C C . PRO B 1 59 ? -7.898 -63.969 2.201 1 25.16 59 PRO B C 1
ATOM 4360 O O . PRO B 1 59 ? -7.492 -64.812 2.992 1 25.16 59 PRO B O 1
ATOM 4363 N N . GLU B 1 60 ? -9.172 -63.594 2.498 1 20.97 60 GLU B N 1
ATOM 4364 C CA . GLU B 1 60 ? -10.016 -64.688 3.045 1 20.97 60 GLU B CA 1
ATOM 4365 C C . GLU B 1 60 ? -10.18 -65.812 2.051 1 20.97 60 GLU B C 1
ATOM 4367 O O . GLU B 1 60 ? -10.586 -65.562 0.907 1 20.97 60 GLU B O 1
ATOM 4372 N N . PRO B 1 61 ? -9.719 -66.938 2.326 1 20.62 61 PRO B N 1
ATOM 4373 C CA . PRO B 1 61 ? -9.586 -68.125 1.444 1 20.62 61 PRO B CA 1
ATOM 4374 C C . PRO B 1 61 ? -10.93 -68.562 0.897 1 20.62 61 PRO B C 1
ATOM 4376 O O . PRO B 1 61 ? -11.055 -68.875 -0.302 1 20.62 61 PRO B O 1
ATOM 4379 N N . THR B 1 62 ? -11.805 -69.188 1.719 1 18.86 62 THR B N 1
ATOM 4380 C CA . THR B 1 62 ? -12.07 -70.625 1.566 1 18.86 62 THR B CA 1
ATOM 4381 C C . THR B 1 62 ? -13.25 -70.812 0.628 1 18.86 62 THR B C 1
ATOM 4383 O O . THR B 1 62 ? -13.156 -71.625 -0.304 1 18.86 62 THR B O 1
ATOM 4386 N N . ARG B 1 63 ? -14.656 -70.938 1.152 1 19.73 63 ARG B N 1
ATOM 4387 C CA . ARG B 1 63 ? -15.43 -72.188 1.157 1 19.73 63 ARG B CA 1
ATOM 4388 C C . ARG B 1 63 ? -16.344 -72.25 -0.063 1 19.73 63 ARG B C 1
ATOM 4390 O O . ARG B 1 63 ? -16.719 -71.188 -0.635 1 19.73 63 ARG B O 1
ATOM 4397 N N . ALA B 1 64 ? -17.031 -73.438 -0.278 1 19.53 64 ALA B N 1
ATOM 4398 C CA . ALA B 1 64 ? -17.531 -74.438 -1.276 1 19.53 64 ALA B CA 1
ATOM 4399 C C . ALA B 1 64 ? -18.875 -73.938 -1.822 1 19.53 64 ALA B C 1
ATOM 4401 O O . ALA B 1 64 ? -19.516 -73.062 -1.263 1 19.53 64 ALA B O 1
ATOM 4402 N N . GLY B 1 65 ? -19.953 -74.938 -2.109 1 18.25 65 GLY B N 1
ATOM 4403 C CA . GLY B 1 65 ? -20.641 -75.438 -3.262 1 18.25 65 GLY B CA 1
ATOM 4404 C C . GLY B 1 65 ? -22.078 -74.938 -3.383 1 18.25 65 GLY B C 1
ATOM 4405 O O . GLY B 1 65 ? -22.625 -74.938 -4.484 1 18.25 65 GLY B O 1
ATOM 4406 N N . GLU B 1 66 ? -23 -74.938 -2.287 1 20.12 66 GLU B N 1
ATOM 4407 C CA . GLU B 1 66 ? -24.234 -75.688 -2.533 1 20.12 66 GLU B CA 1
ATOM 4408 C C . GLU B 1 66 ? -25.219 -74.812 -3.33 1 20.12 66 GLU B C 1
ATOM 4410 O O . GLU B 1 66 ? -25.141 -73.562 -3.322 1 20.12 66 GLU B O 1
ATOM 4415 N N . GLU B 1 67 ? -26.359 -75.438 -3.961 1 20.75 67 GLU B N 1
ATOM 4416 C CA . GLU B 1 67 ? -27.25 -75.5 -5.117 1 20.75 67 GLU B CA 1
ATOM 4417 C C . GLU B 1 67 ? -28.516 -74.688 -4.887 1 20.75 67 GLU B C 1
ATOM 4419 O O . GLU B 1 67 ? -29.422 -74.688 -5.719 1 20.75 67 GLU B O 1
ATOM 4424 N N . SER B 1 68 ? -28.656 -73.875 -3.898 1 19.7 68 SER B N 1
ATOM 4425 C CA . SER B 1 68 ? -30.047 -73.688 -3.496 1 19.7 68 SER B CA 1
ATOM 4426 C C . SER B 1 68 ? -30.875 -73.062 -4.613 1 19.7 68 SER B C 1
ATOM 4428 O O . SER B 1 68 ? -30.359 -72.312 -5.434 1 19.7 68 SER B O 1
ATOM 4430 N N . GLN B 1 69 ? -32.312 -73.312 -4.574 1 21.55 69 GLN B N 1
ATOM 4431 C CA . GLN B 1 69 ? -33.531 -73.438 -5.383 1 21.55 69 GLN B CA 1
ATOM 4432 C C . GLN B 1 69 ? -34.094 -72.062 -5.73 1 21.55 69 GLN B C 1
ATOM 4434 O O . GLN B 1 69 ? -33.938 -71.125 -4.977 1 21.55 69 GLN B O 1
ATOM 4439 N N . PRO B 1 70 ? -34.75 -71.938 -6.926 1 21.75 70 PRO B N 1
ATOM 4440 C CA . PRO B 1 70 ? -35.125 -70.812 -7.824 1 21.75 70 PRO B CA 1
ATOM 4441 C C . PRO B 1 70 ? -36.406 -70.125 -7.367 1 21.75 70 PRO B C 1
ATOM 4443 O O . PRO B 1 70 ? -37.469 -70.25 -7.98 1 21.75 70 PRO B O 1
ATOM 4446 N N . ALA B 1 71 ? -36.625 -69.688 -6.094 1 21.33 71 ALA B N 1
ATOM 4447 C CA . ALA B 1 71 ? -38 -69.312 -5.75 1 21.33 71 ALA B CA 1
ATOM 4448 C C . ALA B 1 71 ? -38.5 -68.188 -6.664 1 21.33 71 ALA B C 1
ATOM 4450 O O . ALA B 1 71 ? -37.719 -67.312 -7.047 1 21.33 71 ALA B O 1
ATOM 4451 N N . THR B 1 72 ? -39.719 -68.312 -7.168 1 22.22 72 THR B N 1
ATOM 4452 C CA . THR B 1 72 ? -40.594 -67.75 -8.195 1 22.22 72 THR B CA 1
ATOM 4453 C C . THR B 1 72 ? -41.094 -66.375 -7.805 1 22.22 72 THR B C 1
ATOM 4455 O O . THR B 1 72 ? -42.281 -66.188 -7.625 1 22.22 72 THR B O 1
ATOM 4458 N N . ARG B 1 73 ? -40.344 -65.5 -7.328 1 19.5 73 ARG B N 1
ATOM 4459 C CA . ARG B 1 73 ? -40.906 -64.25 -6.738 1 19.5 73 ARG B CA 1
ATOM 4460 C C . ARG B 1 73 ? -41.781 -63.531 -7.746 1 19.5 73 ARG B C 1
ATOM 4462 O O . ARG B 1 73 ? -41.375 -63.344 -8.906 1 19.5 73 ARG B O 1
ATOM 4469 N N . GLY B 1 74 ? -43.031 -63.344 -7.41 1 22.39 74 GLY B N 1
ATOM 4470 C CA . GLY B 1 74 ? -44.219 -62.781 -8.016 1 22.39 74 GLY B CA 1
ATOM 4471 C C . GLY B 1 74 ? -44.031 -61.344 -8.453 1 22.39 74 GLY B C 1
ATOM 4472 O O . GLY B 1 74 ? -43.125 -60.656 -7.977 1 22.39 74 GLY B O 1
ATOM 4473 N N . THR B 1 75 ? -44.594 -60.969 -9.648 1 21.39 75 THR B N 1
ATOM 4474 C CA . THR B 1 75 ? -44.531 -59.875 -10.609 1 21.39 75 THR B CA 1
ATOM 4475 C C . THR B 1 75 ? -45.219 -58.625 -10.062 1 21.39 75 THR B C 1
ATOM 4477 O O . THR B 1 75 ? -46.438 -58.562 -9.984 1 21.39 75 THR B O 1
ATOM 4480 N N . ALA B 1 76 ? -45 -58.094 -8.859 1 23.42 76 ALA B N 1
ATOM 4481 C CA . ALA B 1 76 ? -45.844 -56.969 -8.414 1 23.42 76 ALA B CA 1
ATOM 4482 C C . ALA B 1 76 ? -45.812 -55.812 -9.422 1 23.42 76 ALA B C 1
ATOM 4484 O O . ALA B 1 76 ? -44.781 -55.562 -10.047 1 23.42 76 ALA B O 1
ATOM 4485 N N . PRO B 1 77 ? -46.969 -55.219 -9.805 1 24.97 77 PRO B N 1
ATOM 4486 C CA . PRO B 1 77 ? -47.281 -54.281 -10.883 1 24.97 77 PRO B CA 1
ATOM 4487 C C . PRO B 1 77 ? -46.562 -52.938 -10.695 1 24.97 77 PRO B C 1
ATOM 4489 O O . PRO B 1 77 ? -46.219 -52.562 -9.578 1 24.97 77 PRO B O 1
ATOM 4492 N N . SER B 1 78 ? -45.844 -52.406 -11.719 1 21.81 78 SER B N 1
ATOM 4493 C CA . SER B 1 78 ? -45.031 -51.219 -11.93 1 21.81 78 SER B CA 1
ATOM 4494 C C . SER B 1 78 ? -45.844 -49.938 -11.727 1 21.81 78 SER B C 1
ATOM 4496 O O . SER B 1 78 ? -46.75 -49.625 -12.523 1 21.81 78 SER B O 1
ATOM 4498 N N . SER B 1 79 ? -46.375 -49.656 -10.484 1 25.61 79 SER B N 1
ATOM 4499 C CA . SER B 1 79 ? -47.062 -48.375 -10.352 1 25.61 79 SER B CA 1
ATOM 4500 C C . SER B 1 79 ? -46.25 -47.219 -10.938 1 25.61 79 SER B C 1
ATOM 4502 O O . SER B 1 79 ? -45.094 -47.062 -10.609 1 25.61 79 SER B O 1
ATOM 4504 N N . GLN B 1 80 ? -46.688 -46.656 -12.07 1 23.69 80 GLN B N 1
ATOM 4505 C CA . GLN B 1 80 ? -46.156 -45.5 -12.82 1 23.69 80 GLN B CA 1
ATOM 4506 C C . GLN B 1 80 ? -46.094 -44.25 -11.945 1 23.69 80 GLN B C 1
ATOM 4508 O O . GLN B 1 80 ? -47.125 -43.719 -11.531 1 23.69 80 GLN B O 1
ATOM 4513 N N . ARG B 1 81 ? -45.219 -44.094 -10.977 1 24.98 81 ARG B N 1
ATOM 4514 C CA . ARG B 1 81 ? -45 -42.812 -10.312 1 24.98 81 ARG B CA 1
ATOM 4515 C C . ARG B 1 81 ? -44.812 -41.688 -11.32 1 24.98 81 ARG B C 1
ATOM 4517 O O . ARG B 1 81 ? -43.906 -41.75 -12.164 1 24.98 81 ARG B O 1
ATOM 4524 N N . GLN B 1 82 ? -45.875 -41 -11.648 1 26.48 82 GLN B N 1
ATOM 4525 C CA . GLN B 1 82 ? -45.812 -39.75 -12.383 1 26.48 82 GLN B CA 1
ATOM 4526 C C . GLN B 1 82 ? -44.844 -38.781 -11.727 1 26.48 82 GLN B C 1
ATOM 4528 O O . GLN B 1 82 ? -45 -38.438 -10.562 1 26.48 82 GLN B O 1
ATOM 4533 N N . THR B 1 83 ? -43.531 -38.844 -12.016 1 28.92 83 THR B N 1
ATOM 4534 C CA . THR B 1 83 ? -42.531 -37.844 -11.68 1 28.92 83 THR B CA 1
ATOM 4535 C C . THR B 1 83 ? -42.969 -36.438 -12.078 1 28.92 83 THR B C 1
ATOM 4537 O O . THR B 1 83 ? -43.094 -36.125 -13.266 1 28.92 83 THR B O 1
ATOM 4540 N N . THR B 1 84 ? -44 -35.938 -11.422 1 33.03 84 THR B N 1
ATOM 4541 C CA . THR B 1 84 ? -44.156 -34.5 -11.758 1 33.03 84 THR B CA 1
ATOM 4542 C C . THR B 1 84 ? -42.844 -33.781 -11.656 1 33.03 84 THR B C 1
ATOM 4544 O O . THR B 1 84 ? -42.156 -33.844 -10.633 1 33.03 84 THR B O 1
ATOM 4547 N N . PRO B 1 85 ? -42.125 -33.469 -12.766 1 32.06 85 PRO B N 1
ATOM 4548 C CA . PRO B 1 85 ? -40.906 -32.656 -12.758 1 32.06 85 PRO B CA 1
ATOM 4549 C C . PRO B 1 85 ? -41.094 -31.375 -11.945 1 32.06 85 PRO B C 1
ATOM 4551 O O . PRO B 1 85 ? -41.75 -30.453 -12.391 1 32.06 85 PRO B O 1
ATOM 4554 N N . GLU B 1 86 ? -41.688 -31.344 -10.82 1 34.81 86 GLU B N 1
ATOM 4555 C CA . GLU B 1 86 ? -41.531 -30.047 -10.164 1 34.81 86 GLU B CA 1
ATOM 4556 C C . GLU B 1 86 ? -40.094 -29.578 -10.234 1 34.81 86 GLU B C 1
ATOM 4558 O O . GLU B 1 86 ? -39.188 -30.156 -9.594 1 34.81 86 GLU B O 1
ATOM 4563 N N . GLY B 1 87 ? -39.562 -29.156 -11.383 1 33.25 87 GLY B N 1
ATOM 4564 C CA . GLY B 1 87 ? -38.281 -28.469 -11.516 1 33.25 87 GLY B CA 1
ATOM 4565 C C . GLY B 1 87 ? -38 -27.484 -10.383 1 33.25 87 GLY B C 1
ATOM 4566 O O . GLY B 1 87 ? -38.625 -26.422 -10.312 1 33.25 87 GLY B O 1
ATOM 4567 N N . ASP B 1 88 ? -37.812 -27.797 -9.203 1 38.91 88 ASP B N 1
ATOM 4568 C CA . ASP B 1 88 ? -37.219 -26.844 -8.273 1 38.91 88 ASP B CA 1
ATOM 4569 C C . ASP B 1 88 ? -36.25 -25.906 -8.984 1 38.91 88 ASP B C 1
ATOM 4571 O O . ASP B 1 88 ? -35.375 -26.359 -9.727 1 38.91 88 ASP B O 1
ATOM 4575 N N . PRO B 1 89 ? -36.594 -24.641 -9.344 1 44.78 89 PRO B N 1
ATOM 4576 C CA . PRO B 1 89 ? -35.594 -23.797 -10.023 1 44.78 89 PRO B CA 1
ATOM 4577 C C . PRO B 1 89 ? -34.188 -24 -9.492 1 44.78 89 PRO B C 1
ATOM 4579 O O . PRO B 1 89 ? -33.938 -23.844 -8.289 1 44.78 89 PRO B O 1
ATOM 4582 N N . HIS B 1 90 ? -33.406 -24.859 -9.859 1 51.81 90 HIS B N 1
ATOM 4583 C CA . HIS B 1 90 ? -32 -25.125 -9.57 1 51.81 90 HIS B CA 1
ATOM 4584 C C . HIS B 1 90 ? -31.219 -23.812 -9.477 1 51.81 90 HIS B C 1
ATOM 4586 O O . HIS B 1 90 ? -31 -23.141 -10.484 1 51.81 90 HIS B O 1
ATOM 4592 N N . ILE B 1 91 ? -31.219 -23.125 -8.273 1 63.12 91 ILE B N 1
ATOM 4593 C CA . ILE B 1 91 ? -30.359 -21.969 -8.047 1 63.12 91 ILE B CA 1
ATOM 4594 C C . ILE B 1 91 ? -28.891 -22.375 -8.281 1 63.12 91 ILE B C 1
ATOM 4596 O O . ILE B 1 91 ? -28.375 -23.281 -7.648 1 63.12 91 ILE B O 1
ATOM 4600 N N . PRO B 1 92 ? -28.375 -21.828 -9.312 1 72.31 92 PRO B N 1
ATOM 4601 C CA . PRO B 1 92 ? -26.969 -22.141 -9.57 1 72.31 92 PRO B CA 1
ATOM 4602 C C . PRO B 1 92 ? -26.094 -22 -8.32 1 72.31 92 PRO B C 1
ATOM 4604 O O . PRO B 1 92 ? -26.297 -21.078 -7.531 1 72.31 92 PRO B O 1
ATOM 4607 N N . GLU B 1 93 ? -25.25 -23 -8.203 1 81 93 GLU B N 1
ATOM 4608 C CA . GLU B 1 93 ? -24.484 -23.094 -6.969 1 81 93 GLU B CA 1
ATOM 4609 C C . GLU B 1 93 ? -23.047 -22.641 -7.191 1 81 93 GLU B C 1
ATOM 4611 O O . GLU B 1 93 ? -22.25 -22.594 -6.25 1 81 93 GLU B O 1
ATOM 4616 N N . SER B 1 94 ? -22.734 -22.281 -8.484 1 89.75 94 SER B N 1
ATOM 4617 C CA . SER B 1 94 ? -21.375 -21.875 -8.789 1 89.75 94 SER B CA 1
ATOM 4618 C C . SER B 1 94 ? -21.312 -20.984 -10.031 1 89.75 94 SER B C 1
ATOM 4620 O O . SER B 1 94 ? -22.312 -20.875 -10.758 1 89.75 94 SER B O 1
ATOM 4622 N N . THR B 1 95 ? -20.203 -20.344 -10.203 1 90.69 95 THR B N 1
ATOM 4623 C CA . THR B 1 95 ? -20 -19.531 -11.398 1 90.69 95 THR B CA 1
ATOM 4624 C C . THR B 1 95 ? -20.094 -20.375 -12.656 1 90.69 95 THR B C 1
ATOM 4626 O O . THR B 1 95 ? -20.641 -19.938 -13.672 1 90.69 95 THR B O 1
ATOM 4629 N N . TYR B 1 96 ? -19.609 -21.594 -12.609 1 91.75 96 TYR B N 1
ATOM 4630 C CA . TYR B 1 96 ? -19.625 -22.5 -13.758 1 91.75 96 TYR B CA 1
ATOM 4631 C C . TYR B 1 96 ? -21.047 -22.734 -14.25 1 91.75 96 TYR B C 1
ATOM 4633 O O . TYR B 1 96 ? -21.328 -22.594 -15.438 1 91.75 96 TYR B O 1
ATOM 4641 N N . GLU B 1 97 ? -21.906 -23.078 -13.336 1 89.94 97 GLU B N 1
ATOM 4642 C CA . GLU B 1 97 ? -23.297 -23.391 -13.695 1 89.94 97 GLU B CA 1
ATOM 4643 C C . GLU B 1 97 ? -23.969 -22.188 -14.336 1 89.94 97 GLU B C 1
ATOM 4645 O O . GLU B 1 97 ? -24.734 -22.328 -15.297 1 89.94 97 GLU B O 1
ATOM 4650 N N . ILE B 1 98 ? -23.609 -21.094 -13.82 1 89 98 ILE B N 1
ATOM 4651 C CA . ILE B 1 98 ? -24.219 -19.859 -14.344 1 89 98 ILE B CA 1
ATOM 4652 C C . ILE B 1 98 ? -23.766 -19.641 -15.781 1 89 98 ILE B C 1
ATOM 4654 O O . ILE B 1 98 ? -24.594 -19.453 -16.672 1 89 98 ILE B O 1
ATOM 4658 N N . PHE B 1 99 ? -22.547 -19.688 -16.016 1 90.94 99 PHE B N 1
ATOM 4659 C CA . PHE B 1 99 ? -22 -19.391 -17.344 1 90.94 99 PHE B CA 1
ATOM 4660 C C . PHE B 1 99 ? -22.375 -20.5 -18.328 1 90.94 99 PHE B C 1
ATOM 4662 O O . PHE B 1 99 ? -22.609 -20.219 -19.5 1 90.94 99 PHE B O 1
ATOM 4669 N N . GLN B 1 100 ? -22.359 -21.734 -17.891 1 87.81 100 GLN B N 1
ATOM 4670 C CA . GLN B 1 100 ? -22.797 -22.828 -18.75 1 87.81 100 GLN B CA 1
ATOM 4671 C C . GLN B 1 100 ? -24.234 -22.625 -19.203 1 87.81 100 GLN B C 1
ATOM 4673 O O . GLN B 1 100 ? -24.578 -22.859 -20.359 1 87.81 100 GLN B O 1
ATOM 4678 N N . HIS B 1 101 ? -24.984 -22.219 -18.312 1 82.12 101 HIS B N 1
ATOM 4679 C CA . HIS B 1 101 ? -26.391 -22 -18.609 1 82.12 101 HIS B CA 1
ATOM 4680 C C . HIS B 1 101 ? -26.578 -20.828 -19.562 1 82.12 101 HIS B C 1
ATOM 4682 O O . HIS B 1 101 ? -27.406 -20.891 -20.484 1 82.12 101 HIS B O 1
ATOM 4688 N N . VAL B 1 102 ? -25.859 -19.766 -19.328 1 82.31 102 VAL B N 1
ATOM 4689 C CA . VAL B 1 102 ? -26.047 -18.531 -20.109 1 82.31 102 VAL B CA 1
ATOM 4690 C C . VAL B 1 102 ? -25.391 -18.688 -21.469 1 82.31 102 VAL B C 1
ATOM 4692 O O . VAL B 1 102 ? -25.922 -18.188 -22.484 1 82.31 102 VAL B O 1
ATOM 4695 N N . PHE B 1 103 ? -24.359 -19.375 -21.672 1 78.56 103 PHE B N 1
ATOM 4696 C CA . PHE B 1 103 ? -23.594 -19.391 -22.906 1 78.56 103 PHE B CA 1
ATOM 4697 C C . PHE B 1 103 ? -23.75 -20.734 -23.625 1 78.56 103 PHE B C 1
ATOM 4699 O O . PHE B 1 103 ? -23.25 -20.906 -24.75 1 78.56 103 PHE B O 1
ATOM 4706 N N . SER B 1 104 ? -24.422 -21.75 -23.016 1 70 104 SER B N 1
ATOM 4707 C CA . SER B 1 104 ? -24.719 -22.984 -23.734 1 70 104 SER B CA 1
ATOM 4708 C C . SER B 1 104 ? -25.875 -22.797 -24.703 1 70 104 SER B C 1
ATOM 4710 O O . SER B 1 104 ? -26.75 -21.969 -24.469 1 70 104 SER B O 1
ATOM 4712 N N . VAL B 1 105 ? -25.734 -23.078 -26.016 1 55.38 105 VAL B N 1
ATOM 4713 C CA . VAL B 1 105 ? -26.578 -22.938 -27.203 1 55.38 105 VAL B CA 1
ATOM 4714 C C . VAL B 1 105 ? -28.016 -23.297 -26.859 1 55.38 105 VAL B C 1
ATOM 4716 O O . VAL B 1 105 ? -28.953 -22.844 -27.547 1 55.38 105 VAL B O 1
ATOM 4719 N N . ASP B 1 106 ? -28.344 -24.422 -26.234 1 45.75 106 ASP B N 1
ATOM 4720 C CA . ASP B 1 106 ? -29.75 -24.812 -26.172 1 45.75 106 ASP B CA 1
ATOM 4721 C C . ASP B 1 106 ? -30.547 -23.828 -25.328 1 45.75 106 ASP B C 1
ATOM 4723 O O . ASP B 1 106 ? -30.578 -23.938 -24.094 1 45.75 106 ASP B O 1
ATOM 4727 N N . ASN B 1 107 ? -30.609 -22.641 -25.656 1 44.62 107 ASN B N 1
ATOM 4728 C CA . ASN B 1 107 ? -31.203 -21.469 -25.031 1 44.62 107 ASN B CA 1
ATOM 4729 C C . ASN B 1 107 ? -32.625 -21.75 -24.531 1 44.62 107 ASN B C 1
ATOM 4731 O O . ASN B 1 107 ? -33.594 -21.406 -25.172 1 44.62 107 ASN B O 1
ATOM 4735 N N . ASP B 1 108 ? -32.906 -23.062 -24.156 1 41.88 108 ASP B N 1
ATOM 4736 C CA . ASP B 1 108 ? -34.25 -23.016 -23.562 1 41.88 108 ASP B CA 1
ATOM 4737 C C . ASP B 1 108 ? -34.344 -21.938 -22.5 1 41.88 108 ASP B C 1
ATOM 4739 O O . ASP B 1 108 ? -33.375 -21.688 -21.766 1 41.88 108 ASP B O 1
ATOM 4743 N N . HIS B 1 109 ? -35.312 -21.016 -22.609 1 42.66 109 HIS B N 1
ATOM 4744 C CA . HIS B 1 109 ? -35.688 -19.859 -21.797 1 42.66 109 HIS B CA 1
ATOM 4745 C C . HIS B 1 109 ? -35.594 -20.172 -20.312 1 42.66 109 HIS B C 1
ATOM 4747 O O . HIS B 1 109 ? -36.219 -21.125 -19.828 1 42.66 109 HIS B O 1
ATOM 4753 N N . LEU B 1 110 ? -34.469 -20.219 -19.719 1 43.03 110 LEU B N 1
ATOM 4754 C CA . LEU B 1 110 ? -34.562 -20.188 -18.25 1 43.03 110 LEU B CA 1
ATOM 4755 C C . LEU B 1 110 ? -35.75 -19.359 -17.797 1 43.03 110 LEU B C 1
ATOM 4757 O O . LEU B 1 110 ? -36 -18.266 -18.312 1 43.03 110 LEU B O 1
ATOM 4761 N N . PRO B 1 111 ? -36.844 -20.047 -17.375 1 37.31 111 PRO B N 1
ATOM 4762 C CA . PRO B 1 111 ? -37.844 -19.125 -16.828 1 37.31 111 PRO B CA 1
ATOM 4763 C C . PRO B 1 111 ? -37.219 -18.016 -15.977 1 37.31 111 PRO B C 1
ATOM 4765 O O . PRO B 1 111 ? -36.312 -18.281 -15.172 1 37.31 111 PRO B O 1
ATOM 4768 N N . THR B 1 112 ? -36.938 -16.953 -16.609 1 38.03 112 THR B N 1
ATOM 4769 C CA . THR B 1 112 ? -36.594 -15.758 -15.844 1 38.03 112 THR B CA 1
ATOM 4770 C C . THR B 1 112 ? -37.469 -15.672 -14.586 1 38.03 112 THR B C 1
ATOM 4772 O O . THR B 1 112 ? -38.625 -15.242 -14.648 1 38.03 112 THR B O 1
ATOM 4775 N N . SER B 1 113 ? -37.781 -16.797 -13.961 1 34.66 113 SER B N 1
ATOM 4776 C CA . SER B 1 113 ? -38.438 -16.484 -12.703 1 34.66 113 SER B CA 1
ATOM 4777 C C . SER B 1 113 ? -38 -15.133 -12.156 1 34.66 113 SER B C 1
ATOM 4779 O O . SER B 1 113 ? -36.875 -14.695 -12.438 1 34.66 113 SER B O 1
ATOM 4781 N N . ASP B 1 114 ? -39 -14.367 -11.781 1 34.56 114 ASP B N 1
ATOM 4782 C CA . ASP B 1 114 ? -39 -13.117 -11.031 1 34.56 114 ASP B CA 1
ATOM 4783 C C . ASP B 1 114 ? -37.969 -13.125 -9.914 1 34.56 114 ASP B C 1
ATOM 4785 O O . ASP B 1 114 ? -38.312 -13.359 -8.75 1 34.56 114 ASP B O 1
ATOM 4789 N N . LEU B 1 115 ? -37.031 -13.914 -10.023 1 33.28 115 LEU B N 1
ATOM 4790 C CA . LEU B 1 115 ? -36.125 -13.578 -8.938 1 33.28 115 LEU B CA 1
ATOM 4791 C C . LEU B 1 115 ? -35.938 -12.062 -8.836 1 33.28 115 LEU B C 1
ATOM 4793 O O . LEU B 1 115 ? -34.969 -11.523 -9.344 1 33.28 115 LEU B O 1
ATOM 4797 N N . ARG B 1 116 ? -37.062 -11.336 -9.359 1 33.38 116 ARG B N 1
ATOM 4798 C CA . ARG B 1 116 ? -37.156 -9.922 -9.008 1 33.38 116 ARG B CA 1
ATOM 4799 C C . ARG B 1 116 ? -36.438 -9.633 -7.703 1 33.38 116 ARG B C 1
ATOM 4801 O O . ARG B 1 116 ? -36.406 -10.469 -6.793 1 33.38 116 ARG B O 1
ATOM 4808 N N . SER B 1 117 ? -35.812 -8.531 -7.688 1 36.88 117 SER B N 1
ATOM 4809 C CA . SER B 1 117 ? -35.031 -7.41 -7.18 1 36.88 117 SER B CA 1
ATOM 4810 C C . SER B 1 117 ? -35.406 -7.086 -5.734 1 36.88 117 SER B C 1
ATOM 4812 O O . SER B 1 117 ? -35.875 -5.988 -5.438 1 36.88 117 SER B O 1
ATOM 4814 N N . THR B 1 118 ? -36.125 -7.969 -5.305 1 36.56 118 THR B N 1
ATOM 4815 C CA . THR B 1 118 ? -36.312 -7.438 -3.961 1 36.56 118 THR B CA 1
ATOM 4816 C C . THR B 1 118 ? -35 -7.074 -3.311 1 36.56 118 THR B C 1
ATOM 4818 O O . THR B 1 118 ? -34.938 -6.785 -2.113 1 36.56 118 THR B O 1
ATOM 4821 N N . ILE B 1 119 ? -34 -7.625 -3.926 1 39.44 119 ILE B N 1
ATOM 4822 C CA . ILE B 1 119 ? -32.812 -7.207 -3.18 1 39.44 119 ILE B CA 1
ATOM 4823 C C . ILE B 1 119 ? -32.719 -5.684 -3.199 1 39.44 119 ILE B C 1
ATOM 4825 O O . ILE B 1 119 ? -32.469 -5.09 -4.25 1 39.44 119 ILE B O 1
ATOM 4829 N N . THR B 1 120 ? -33.625 -5.051 -2.711 1 39.84 120 THR B N 1
ATOM 4830 C CA . THR B 1 120 ? -33.438 -3.648 -2.369 1 39.84 120 THR B CA 1
ATOM 4831 C C . THR B 1 120 ? -31.953 -3.373 -2.09 1 39.84 120 THR B C 1
ATOM 4833 O O . THR B 1 120 ? -31.328 -4.055 -1.271 1 39.84 120 THR B O 1
ATOM 4836 N N . SER B 1 121 ? -31.156 -3.232 -3.082 1 46.94 121 SER B N 1
ATOM 4837 C CA . SER B 1 121 ? -29.766 -2.803 -3.01 1 46.94 121 SER B CA 1
ATOM 4838 C C . SER B 1 121 ? -29.547 -1.86 -1.833 1 46.94 121 SER B C 1
ATOM 4840 O O . SER B 1 121 ? -29.844 -0.669 -1.918 1 46.94 121 SER B O 1
ATOM 4842 N N . ASP B 1 122 ? -29.875 -2.184 -0.834 1 52.94 122 ASP B N 1
ATOM 4843 C CA . ASP B 1 122 ? -29.562 -1.357 0.327 1 52.94 122 ASP B CA 1
ATOM 4844 C C . ASP B 1 122 ? -28.109 -0.911 0.305 1 52.94 122 ASP B C 1
ATOM 4846 O O . ASP B 1 122 ? -27.203 -1.72 0.519 1 52.94 122 ASP B O 1
ATOM 4850 N N . ASN B 1 123 ? -27.812 0.095 -0.567 1 63.03 123 ASN B N 1
ATOM 4851 C CA . ASN B 1 123 ? -26.562 0.813 -0.777 1 63.03 123 ASN B CA 1
ATOM 4852 C C . ASN B 1 123 ? -25.984 1.344 0.535 1 63.03 123 ASN B C 1
ATOM 4854 O O . ASN B 1 123 ? -25.094 2.188 0.531 1 63.03 123 ASN B O 1
ATOM 4858 N N . ILE B 1 124 ? -26.672 0.81 1.562 1 78.88 124 ILE B N 1
ATOM 4859 C CA . ILE B 1 124 ? -26.188 1.313 2.846 1 78.88 124 ILE B CA 1
ATOM 4860 C C . ILE B 1 124 ? -25.016 0.462 3.33 1 78.88 124 ILE B C 1
ATOM 4862 O O . ILE B 1 124 ? -25.109 -0.768 3.355 1 78.88 124 ILE B O 1
ATOM 4866 N N . LEU B 1 125 ? -24.016 1.019 3.545 1 92.38 125 LEU B N 1
ATOM 4867 C CA . LEU B 1 125 ? -22.844 0.341 4.074 1 92.38 125 LEU B CA 1
ATOM 4868 C C . LEU B 1 125 ? -23.016 0.011 5.551 1 92.38 125 LEU B C 1
ATOM 4870 O O . LEU B 1 125 ? -23.094 0.914 6.387 1 92.38 125 LEU B O 1
ATOM 4874 N N . THR B 1 126 ? -23.172 -1.256 5.898 1 93.06 126 THR B N 1
ATOM 4875 C CA . THR B 1 126 ? -23.312 -1.725 7.273 1 93.06 126 THR B CA 1
ATOM 4876 C C . THR B 1 126 ? -21.938 -1.945 7.902 1 93.06 126 THR B C 1
ATOM 4878 O O . THR B 1 126 ? -20.922 -1.974 7.199 1 93.06 126 THR B O 1
ATOM 4881 N N . GLU B 1 127 ? -21.938 -2.133 9.188 1 92.44 127 GLU B N 1
ATOM 4882 C CA . GLU B 1 127 ? -20.688 -2.422 9.898 1 92.44 127 GLU B CA 1
ATOM 4883 C C . GLU B 1 127 ? -20.094 -3.746 9.445 1 92.44 127 GLU B C 1
ATOM 4885 O O . GLU B 1 127 ? -18.859 -3.877 9.352 1 92.44 127 GLU B O 1
ATOM 4890 N N . GLU B 1 128 ? -20.953 -4.68 9.18 1 94.56 128 GLU B N 1
ATOM 4891 C CA . GLU B 1 128 ? -20.5 -5.984 8.703 1 94.56 128 GLU B CA 1
ATOM 4892 C C . GLU B 1 128 ? -19.797 -5.863 7.359 1 94.56 128 GLU B C 1
ATOM 4894 O O . GLU B 1 128 ? -18.688 -6.371 7.195 1 94.56 128 GLU B O 1
ATOM 4899 N N . LYS B 1 129 ? -20.438 -5.172 6.461 1 96.5 129 LYS B N 1
ATOM 4900 C CA . LYS B 1 129 ? -19.844 -4.996 5.137 1 96.5 129 LYS B CA 1
ATOM 4901 C C . LYS B 1 129 ? -18.547 -4.184 5.211 1 96.5 129 LYS B C 1
ATOM 4903 O O . LYS B 1 129 ? -17.562 -4.531 4.574 1 96.5 129 LYS B O 1
ATOM 4908 N N . ALA B 1 130 ? -18.578 -3.156 6.023 1 95.81 130 ALA B N 1
ATOM 4909 C CA . ALA B 1 130 ? -17.406 -2.311 6.176 1 95.81 130 ALA B CA 1
ATOM 4910 C C . ALA B 1 130 ? -16.234 -3.105 6.742 1 95.81 130 ALA B C 1
ATOM 4912 O O . ALA B 1 130 ? -15.094 -2.951 6.289 1 95.81 130 ALA B O 1
ATOM 4913 N N . GLY B 1 131 ? -16.562 -3.908 7.75 1 96.25 131 GLY B N 1
ATOM 4914 C CA . GLY B 1 131 ? -15.539 -4.754 8.328 1 96.25 131 GLY B CA 1
ATOM 4915 C C . GLY B 1 131 ? -14.961 -5.75 7.34 1 96.25 131 GLY B C 1
ATOM 4916 O O . GLY B 1 131 ? -13.742 -5.945 7.293 1 96.25 131 GLY B O 1
ATOM 4917 N N . LEU B 1 132 ? -15.781 -6.352 6.555 1 98.06 132 LEU B N 1
ATOM 4918 C CA . LEU B 1 132 ? -15.344 -7.332 5.566 1 98.06 132 LEU B CA 1
ATOM 4919 C C . LEU B 1 132 ? -14.547 -6.664 4.457 1 98.06 132 LEU B C 1
ATOM 4921 O O . LEU B 1 132 ? -13.562 -7.23 3.967 1 98.06 132 LEU B O 1
ATOM 4925 N N . LEU B 1 133 ? -14.992 -5.453 4.059 1 97.88 133 LEU B N 1
ATOM 4926 C CA . LEU B 1 133 ? -14.234 -4.699 3.07 1 97.88 133 LEU B CA 1
ATOM 4927 C C . LEU B 1 133 ? -12.82 -4.41 3.572 1 97.88 133 LEU B C 1
ATOM 4929 O O . LEU B 1 133 ? -11.852 -4.535 2.822 1 97.88 133 LEU B O 1
ATOM 4933 N N . ARG B 1 134 ? -12.711 -4.07 4.828 1 97.25 134 ARG B N 1
ATOM 4934 C CA . ARG B 1 134 ? -11.406 -3.773 5.414 1 97.25 134 ARG B CA 1
ATOM 4935 C C . ARG B 1 134 ? -10.531 -5.023 5.473 1 97.25 134 ARG B C 1
ATOM 4937 O O . ARG B 1 134 ? -9.344 -4.973 5.148 1 97.25 134 ARG B O 1
ATOM 4944 N N . PHE B 1 135 ? -11.125 -6.113 5.879 1 97.69 135 PHE B N 1
ATOM 4945 C CA . PHE B 1 135 ? -10.398 -7.371 5.941 1 97.69 135 PHE B CA 1
ATOM 4946 C C . PHE B 1 135 ? -9.883 -7.77 4.562 1 97.69 135 PHE B C 1
ATOM 4948 O O . PHE B 1 135 ? -8.75 -8.234 4.426 1 97.69 135 PHE B O 1
ATOM 4955 N N . TYR B 1 136 ? -10.742 -7.602 3.59 1 98.56 136 TYR B N 1
ATOM 4956 C CA . TYR B 1 136 ? -10.367 -7.875 2.209 1 98.56 136 TYR B CA 1
ATOM 4957 C C . TYR B 1 136 ? -9.195 -7 1.779 1 98.56 136 TYR B C 1
ATOM 4959 O O . TYR B 1 136 ? -8.227 -7.492 1.189 1 98.56 136 TYR B O 1
ATOM 4967 N N . GLN B 1 137 ? -9.203 -5.703 2.062 1 97.94 137 GLN B N 1
ATOM 4968 C CA . GLN B 1 137 ? -8.203 -4.742 1.613 1 97.94 137 GLN B CA 1
ATOM 4969 C C . GLN B 1 137 ? -6.855 -4.984 2.291 1 97.94 137 GLN B C 1
ATOM 4971 O O . GLN B 1 137 ? -5.805 -4.68 1.722 1 97.94 137 GLN B O 1
ATOM 4976 N N . GLU B 1 138 ? -6.895 -5.566 3.451 1 96.38 138 GLU B N 1
ATOM 4977 C CA . GLU B 1 138 ? -5.668 -5.832 4.195 1 96.38 138 GLU B CA 1
ATOM 4978 C C . GLU B 1 138 ? -5.176 -7.258 3.955 1 96.38 138 GLU B C 1
ATOM 4980 O O . GLU B 1 138 ? -4.082 -7.625 4.391 1 96.38 138 GLU B O 1
ATOM 4985 N N . GLY B 1 139 ? -5.934 -8.008 3.209 1 97.31 139 GLY B N 1
ATOM 4986 C CA . GLY B 1 139 ? -5.621 -9.406 2.984 1 97.31 139 GLY B CA 1
ATOM 4987 C C . GLY B 1 139 ? -5.586 -9.789 1.516 1 97.31 139 GLY B C 1
ATOM 4988 O O . GLY B 1 139 ? -4.664 -9.398 0.793 1 97.31 139 GLY B O 1
ATOM 4989 N N . ILE B 1 140 ? -6.68 -10.398 1.065 1 98.38 140 ILE B N 1
ATOM 4990 C CA . ILE B 1 140 ? -6.715 -11.016 -0.258 1 98.38 140 ILE B CA 1
ATOM 4991 C C . ILE B 1 140 ? -6.551 -9.938 -1.329 1 98.38 140 ILE B C 1
ATOM 4993 O O . ILE B 1 140 ? -5.918 -10.172 -2.361 1 98.38 140 ILE B O 1
ATOM 4997 N N . GLY B 1 141 ? -7.125 -8.766 -1.071 1 98.56 141 GLY B N 1
ATOM 4998 C CA . GLY B 1 141 ? -6.93 -7.688 -2.025 1 98.56 141 GLY B CA 1
ATOM 4999 C C . GLY B 1 141 ? -5.469 -7.391 -2.305 1 98.56 141 GLY B C 1
ATOM 5000 O O . GLY B 1 141 ? -5.098 -7.094 -3.441 1 98.56 141 GLY B O 1
ATOM 5001 N N . VAL B 1 142 ? -4.664 -7.523 -1.306 1 98 142 VAL B N 1
ATOM 5002 C CA . VAL B 1 142 ? -3.229 -7.285 -1.429 1 98 142 VAL B CA 1
ATOM 5003 C C . VAL B 1 142 ? -2.586 -8.406 -2.24 1 98 142 VAL B C 1
ATOM 5005 O O . VAL B 1 142 ? -1.723 -8.156 -3.084 1 98 142 VAL B O 1
ATOM 5008 N N . TRP B 1 143 ? -3.082 -9.688 -2.016 1 98.38 143 TRP B N 1
ATOM 5009 C CA . TRP B 1 143 ? -2.543 -10.812 -2.764 1 98.38 143 TRP B CA 1
ATOM 5010 C C . TRP B 1 143 ? -2.775 -10.641 -4.262 1 98.38 143 TRP B C 1
ATOM 5012 O O . TRP B 1 143 ? -1.883 -10.906 -5.07 1 98.38 143 TRP B O 1
ATOM 5022 N N . MET B 1 144 ? -3.951 -10.203 -4.516 1 98.56 144 MET B N 1
ATOM 5023 C CA . MET B 1 144 ? -4.398 -10.125 -5.902 1 98.56 144 MET B CA 1
ATOM 5024 C C . MET B 1 144 ? -3.613 -9.07 -6.672 1 98.56 144 MET B C 1
ATOM 5026 O O . MET B 1 144 ? -3.395 -9.203 -7.875 1 98.56 144 MET B O 1
ATOM 5030 N N . ASP B 1 145 ? -3.121 -8.102 -5.957 1 98.12 145 ASP B N 1
ATOM 5031 C CA . ASP B 1 145 ? -2.422 -6.988 -6.59 1 98.12 145 ASP B CA 1
ATOM 5032 C C . ASP B 1 145 ? -0.908 -7.148 -6.469 1 98.12 145 ASP B C 1
ATOM 5034 O O . ASP B 1 145 ? -0.168 -6.164 -6.52 1 98.12 145 ASP B O 1
ATOM 5038 N N . ILE B 1 146 ? -0.384 -8.375 -6.312 1 98.56 146 ILE B N 1
ATOM 5039 C CA . ILE B 1 146 ? 1.033 -8.609 -6.055 1 98.56 146 ILE B CA 1
ATOM 5040 C C . ILE B 1 146 ? 1.866 -8.008 -7.188 1 98.56 146 ILE B C 1
ATOM 5042 O O . ILE B 1 146 ? 2.99 -7.551 -6.965 1 98.56 146 ILE B O 1
ATOM 5046 N N . PHE B 1 147 ? 1.37 -7.922 -8.438 1 98.06 147 PHE B N 1
ATOM 5047 C CA . PHE B 1 147 ? 2.076 -7.328 -9.57 1 98.06 147 PHE B CA 1
ATOM 5048 C C . PHE B 1 147 ? 1.338 -6.098 -10.086 1 98.06 147 PHE B C 1
ATOM 5050 O O . PHE B 1 147 ? 1.374 -5.805 -11.281 1 98.06 147 PHE B O 1
ATOM 5057 N N . ASP B 1 148 ? 0.577 -5.484 -9.227 1 96.5 148 ASP B N 1
ATOM 5058 C CA . ASP B 1 148 ? -0.168 -4.281 -9.602 1 96.5 148 ASP B CA 1
ATOM 5059 C C . ASP B 1 148 ? 0.019 -3.18 -8.555 1 96.5 148 ASP B C 1
ATOM 5061 O O . ASP B 1 148 ? -0.756 -3.078 -7.605 1 96.5 148 ASP B O 1
ATOM 5065 N N . HIS B 1 149 ? 0.877 -2.268 -8.891 1 92.25 149 HIS B N 1
ATOM 5066 C CA . HIS B 1 149 ? 1.218 -1.181 -7.977 1 92.25 149 HIS B CA 1
ATOM 5067 C C . HIS B 1 149 ? 0.107 -0.138 -7.926 1 92.25 149 HIS B C 1
ATOM 5069 O O . HIS B 1 149 ? 0.093 0.716 -7.035 1 92.25 149 HIS B O 1
ATOM 5075 N N . SER B 1 150 ? -0.869 -0.238 -8.781 1 91.81 150 SER B N 1
ATOM 5076 C CA . SER B 1 150 ? -1.971 0.719 -8.789 1 91.81 150 SER B CA 1
ATOM 5077 C C . SER B 1 150 ? -3.045 0.337 -7.777 1 91.81 150 SER B C 1
ATOM 5079 O O . SER B 1 150 ? -3.971 1.11 -7.527 1 91.81 150 SER B O 1
ATOM 5081 N N . HIS B 1 151 ? -2.936 -0.822 -7.207 1 95.56 151 HIS B N 1
ATOM 5082 C CA . HIS B 1 151 ? -3.859 -1.303 -6.184 1 95.56 151 HIS B CA 1
ATOM 5083 C C . HIS B 1 151 ? -5.285 -1.372 -6.719 1 95.56 151 HIS B C 1
ATOM 5085 O O . HIS B 1 151 ? -6.215 -0.848 -6.098 1 95.56 151 HIS B O 1
ATOM 5091 N N . THR B 1 152 ? -5.41 -1.994 -7.844 1 97.06 152 THR B N 1
ATOM 5092 C CA . THR B 1 152 ? -6.703 -2.051 -8.523 1 97.06 152 THR B CA 1
ATOM 5093 C C . THR B 1 152 ? -7.695 -2.895 -7.727 1 97.06 152 THR B C 1
ATOM 5095 O O . THR B 1 152 ? -8.766 -2.412 -7.352 1 97.06 152 THR B O 1
ATOM 5098 N N . TYR B 1 153 ? -7.348 -4.074 -7.379 1 98.44 153 TYR B N 1
ATOM 5099 C CA . TYR B 1 153 ? -8.273 -4.953 -6.676 1 98.44 153 TYR B CA 1
ATOM 5100 C C . TYR B 1 153 ? -8.328 -4.609 -5.191 1 98.44 153 TYR B C 1
ATOM 5102 O O . TYR B 1 153 ? -9.367 -4.77 -4.547 1 98.44 153 TYR B O 1
ATOM 5110 N N . GLN B 1 154 ? -7.293 -4.047 -4.691 1 97.88 154 GLN B N 1
ATOM 5111 C CA . GLN B 1 154 ? -7.25 -3.682 -3.281 1 97.88 154 GLN B CA 1
ATOM 5112 C C . GLN B 1 154 ? -8.125 -2.463 -3.002 1 97.88 154 GLN B C 1
ATOM 5114 O O . GLN B 1 154 ? -8.82 -2.41 -1.984 1 97.88 154 GLN B O 1
ATOM 5119 N N . ASN B 1 155 ? -8.062 -1.491 -3.963 1 96.38 155 ASN B N 1
ATOM 5120 C CA . ASN B 1 155 ? -8.719 -0.229 -3.645 1 96.38 155 ASN B CA 1
ATOM 5121 C C . ASN B 1 155 ? -9.82 0.097 -4.652 1 96.38 155 ASN B C 1
ATOM 5123 O O . ASN B 1 155 ? -10.93 0.482 -4.266 1 96.38 155 ASN B O 1
ATOM 5127 N N . ASP B 1 156 ? -9.594 -0.05 -5.934 1 96.12 156 ASP B N 1
ATOM 5128 C CA . ASP B 1 156 ? -10.57 0.348 -6.938 1 96.12 156 ASP B CA 1
ATOM 5129 C C . ASP B 1 156 ? -11.812 -0.546 -6.883 1 96.12 156 ASP B C 1
ATOM 5131 O O . ASP B 1 156 ? -12.938 -0.067 -7.027 1 96.12 156 ASP B O 1
ATOM 5135 N N . ILE B 1 157 ? -11.555 -1.831 -6.73 1 97.75 157 ILE B N 1
ATOM 5136 C CA . ILE B 1 157 ? -12.672 -2.758 -6.645 1 97.75 157 ILE B CA 1
ATOM 5137 C C . ILE B 1 157 ? -13.555 -2.398 -5.449 1 97.75 157 ILE B C 1
ATOM 5139 O O . ILE B 1 157 ? -14.781 -2.492 -5.52 1 97.75 157 ILE B O 1
ATOM 5143 N N . VAL B 1 158 ? -12.945 -1.986 -4.371 1 97 158 VAL B N 1
ATOM 5144 C CA . VAL B 1 158 ? -13.703 -1.59 -3.188 1 97 158 VAL B CA 1
ATOM 5145 C C . VAL B 1 158 ? -14.477 -0.304 -3.477 1 97 158 VAL B C 1
ATOM 5147 O O . VAL B 1 158 ? -15.641 -0.17 -3.084 1 97 158 VAL B O 1
ATOM 5150 N N . ARG B 1 159 ? -13.906 0.631 -4.238 1 95.25 159 ARG B N 1
ATOM 5151 C CA . ARG B 1 159 ? -14.609 1.843 -4.645 1 95.25 159 ARG B CA 1
ATOM 5152 C C . ARG B 1 159 ? -15.828 1.508 -5.488 1 95.25 159 ARG B C 1
ATOM 5154 O O . ARG B 1 159 ? -16.922 2.037 -5.254 1 95.25 159 ARG B O 1
ATOM 5161 N N . TYR B 1 160 ? -15.617 0.579 -6.414 1 95 160 TYR B N 1
ATOM 5162 C CA . TYR B 1 160 ? -16.719 0.178 -7.297 1 95 160 TYR B CA 1
ATOM 5163 C C . TYR B 1 160 ? -17.797 -0.55 -6.52 1 95 160 TYR B C 1
ATOM 5165 O O . TYR B 1 160 ? -18.984 -0.438 -6.844 1 95 160 TYR B O 1
ATOM 5173 N N . SER B 1 161 ? -17.391 -1.271 -5.496 1 95.56 161 SER B N 1
ATOM 5174 C CA . SER B 1 161 ? -18.328 -2.076 -4.727 1 95.56 161 SER B CA 1
ATOM 5175 C C . SER B 1 161 ? -19.359 -1.199 -4.008 1 95.56 161 SER B C 1
ATOM 5177 O O . SER B 1 161 ? -20.469 -1.637 -3.73 1 95.56 161 SER B O 1
ATOM 5179 N N . LEU B 1 162 ? -18.953 0.023 -3.766 1 93.25 162 LEU B N 1
ATOM 5180 C CA . LEU B 1 162 ? -19.844 0.925 -3.049 1 93.25 162 LEU B CA 1
ATOM 5181 C C . LEU B 1 162 ? -21.094 1.236 -3.883 1 93.25 162 LEU B C 1
ATOM 5183 O O . LEU B 1 162 ? -22.141 1.581 -3.336 1 93.25 162 LEU B O 1
ATOM 5187 N N . SER B 1 163 ? -21 1.079 -5.219 1 91.94 163 SER B N 1
ATOM 5188 C CA . SER B 1 163 ? -22.125 1.354 -6.094 1 91.94 163 SER B CA 1
ATOM 5189 C C . SER B 1 163 ? -22.531 0.113 -6.879 1 91.94 163 SER B C 1
ATOM 5191 O O . SER B 1 163 ? -23.344 0.196 -7.812 1 91.94 163 SER B O 1
ATOM 5193 N N . SER B 1 164 ? -21.938 -1.033 -6.598 1 94.56 164 SER B N 1
ATOM 5194 C CA . SER B 1 164 ? -22.25 -2.289 -7.273 1 94.56 164 SER B CA 1
ATOM 5195 C C . SER B 1 164 ? -22.516 -3.404 -6.266 1 94.56 164 SER B C 1
ATOM 5197 O O . SER B 1 164 ? -21.578 -4.012 -5.742 1 94.56 164 SER B O 1
ATOM 5199 N N . PRO B 1 165 ? -23.797 -3.695 -6.074 1 95.06 165 PRO B N 1
ATOM 5200 C CA . PRO B 1 165 ? -24.109 -4.793 -5.152 1 95.06 165 PRO B CA 1
ATOM 5201 C C . PRO B 1 165 ? -23.438 -6.105 -5.562 1 95.06 165 PRO B C 1
ATOM 5203 O O . PRO B 1 165 ? -23.062 -6.902 -4.699 1 95.06 165 PRO B O 1
ATOM 5206 N N . LEU B 1 166 ? -23.344 -6.348 -6.863 1 96 166 LEU B N 1
ATOM 5207 C CA . LEU B 1 166 ? -22.672 -7.547 -7.367 1 96 166 LEU B CA 1
ATOM 5208 C C . LEU B 1 166 ? -21.25 -7.637 -6.836 1 96 166 LEU B C 1
ATOM 5210 O O . LEU B 1 166 ? -20.859 -8.656 -6.258 1 96 166 LEU B O 1
ATOM 5214 N N . LEU B 1 167 ? -20.531 -6.574 -6.98 1 97.5 167 LEU B N 1
ATOM 5215 C CA . LEU B 1 167 ? -19.156 -6.535 -6.516 1 97.5 167 LEU B CA 1
ATOM 5216 C C . LEU B 1 167 ? -19.094 -6.543 -4.992 1 97.5 167 LEU B C 1
ATOM 5218 O O . LEU B 1 167 ? -18.25 -7.215 -4.402 1 97.5 167 LEU B O 1
ATOM 5222 N N . MET B 1 168 ? -20 -5.777 -4.387 1 97.75 168 MET B N 1
ATOM 5223 C CA . MET B 1 168 ? -20.031 -5.711 -2.93 1 97.75 168 MET B CA 1
ATOM 5224 C C . MET B 1 168 ? -20.188 -7.102 -2.324 1 97.75 168 MET B C 1
ATOM 5226 O O . MET B 1 168 ? -19.391 -7.492 -1.461 1 97.75 168 MET B O 1
ATOM 5230 N N . HIS B 1 169 ? -21.078 -7.809 -2.814 1 98.12 169 HIS B N 1
ATOM 5231 C CA . HIS B 1 169 ? -21.344 -9.133 -2.264 1 98.12 169 HIS B CA 1
ATOM 5232 C C . HIS B 1 169 ? -20.219 -10.109 -2.609 1 98.12 169 HIS B C 1
ATOM 5234 O O . HIS B 1 169 ? -19.906 -11 -1.821 1 98.12 169 HIS B O 1
ATOM 5240 N N . ALA B 1 170 ? -19.625 -9.969 -3.775 1 98.56 170 ALA B N 1
ATOM 5241 C CA . ALA B 1 170 ? -18.5 -10.836 -4.152 1 98.56 170 ALA B CA 1
ATOM 5242 C C . ALA B 1 170 ? -17.312 -10.633 -3.223 1 98.56 170 ALA B C 1
ATOM 5244 O O . ALA B 1 170 ? -16.719 -11.602 -2.746 1 98.56 170 ALA B O 1
ATOM 5245 N N . VAL B 1 171 ? -17 -9.336 -2.963 1 98.81 171 VAL B N 1
ATOM 5246 C CA . VAL B 1 171 ? -15.875 -9.008 -2.088 1 98.81 171 VAL B CA 1
ATOM 5247 C C . VAL B 1 171 ? -16.156 -9.508 -0.672 1 98.81 171 VAL B C 1
ATOM 5249 O O . VAL B 1 171 ? -15.289 -10.102 -0.032 1 98.81 171 VAL B O 1
ATOM 5252 N N . CYS B 1 172 ? -17.375 -9.305 -0.215 1 98.69 172 CYS B N 1
ATOM 5253 C CA . CYS B 1 172 ? -17.75 -9.727 1.132 1 98.69 172 CYS B CA 1
ATOM 5254 C C . CYS B 1 172 ? -17.719 -11.242 1.255 1 98.69 172 CYS B C 1
ATOM 5256 O O . CYS B 1 172 ? -17.281 -11.781 2.275 1 98.69 172 CYS B O 1
ATOM 5258 N N . ALA B 1 173 ? -18.172 -11.914 0.209 1 98.56 173 ALA B N 1
ATOM 5259 C CA . ALA B 1 173 ? -18.156 -13.375 0.213 1 98.56 173 ALA B CA 1
ATOM 5260 C C . ALA B 1 173 ? -16.734 -13.906 0.339 1 98.56 173 ALA B C 1
ATOM 5262 O O . ALA B 1 173 ? -16.469 -14.781 1.163 1 98.56 173 ALA B O 1
ATOM 5263 N N . LEU B 1 174 ? -15.875 -13.398 -0.452 1 98.62 174 LEU B N 1
ATOM 5264 C CA . LEU B 1 174 ? -14.484 -13.844 -0.473 1 98.62 174 LEU B CA 1
ATOM 5265 C C . LEU B 1 174 ? -13.797 -13.539 0.85 1 98.62 174 LEU B C 1
ATOM 5267 O O . LEU B 1 174 ? -13.078 -14.383 1.394 1 98.62 174 LEU B O 1
ATOM 5271 N N . SER B 1 175 ? -14.023 -12.32 1.323 1 98.62 175 SER B N 1
ATOM 5272 C CA . SER B 1 175 ? -13.453 -11.898 2.598 1 98.62 175 SER B CA 1
ATOM 5273 C C . SER B 1 175 ? -13.953 -12.773 3.742 1 98.62 175 SER B C 1
ATOM 5275 O O . SER B 1 175 ? -13.156 -13.258 4.555 1 98.62 175 SER B O 1
ATOM 5277 N N . ALA B 1 176 ? -15.234 -13.008 3.814 1 98.62 176 ALA B N 1
ATOM 5278 C CA . ALA B 1 176 ? -15.812 -13.844 4.859 1 98.62 176 ALA B CA 1
ATOM 5279 C C . ALA B 1 176 ? -15.32 -15.281 4.746 1 98.62 176 ALA B C 1
ATOM 5281 O O . ALA B 1 176 ? -15.148 -15.969 5.758 1 98.62 176 ALA B O 1
ATOM 5282 N N . ASN B 1 177 ? -15.133 -15.727 3.529 1 98.12 177 ASN B N 1
ATOM 5283 C CA . ASN B 1 177 ? -14.594 -17.078 3.328 1 98.12 177 ASN B CA 1
ATOM 5284 C C . ASN B 1 177 ? -13.211 -17.219 3.943 1 98.12 177 ASN B C 1
ATOM 5286 O O . ASN B 1 177 ? -12.93 -18.203 4.621 1 98.12 177 ASN B O 1
ATOM 5290 N N . GLN B 1 178 ? -12.383 -16.25 3.723 1 98.19 178 GLN B N 1
ATOM 5291 C CA . GLN B 1 178 ? -11.055 -16.297 4.328 1 98.19 178 GLN B CA 1
ATOM 5292 C C . GLN B 1 178 ? -11.148 -16.328 5.852 1 98.19 178 GLN B C 1
ATOM 5294 O O . GLN B 1 178 ? -10.445 -17.094 6.508 1 98.19 178 GLN B O 1
ATOM 5299 N N . MET B 1 179 ? -12 -15.492 6.352 1 97.5 179 MET B N 1
ATOM 5300 C CA . MET B 1 179 ? -12.164 -15.438 7.801 1 97.5 179 MET B CA 1
ATOM 5301 C C . MET B 1 179 ? -12.648 -16.781 8.344 1 97.5 179 MET B C 1
ATOM 5303 O O . MET B 1 179 ? -12.266 -17.188 9.445 1 97.5 179 MET B O 1
ATOM 5307 N N . SER B 1 180 ? -13.461 -17.422 7.617 1 97.06 180 SER B N 1
ATOM 5308 C CA . SER B 1 180 ? -13.969 -18.734 8.031 1 97.06 180 SER B CA 1
ATOM 5309 C C . SER B 1 180 ? -12.852 -19.766 8.086 1 97.06 180 SER B C 1
ATOM 5311 O O . SER B 1 180 ? -12.898 -20.703 8.891 1 97.06 180 SER B O 1
ATOM 5313 N N . LEU B 1 181 ? -11.898 -19.594 7.273 1 96.06 181 LEU B N 1
ATOM 5314 C CA . LEU B 1 181 ? -10.812 -20.562 7.156 1 96.06 181 LEU B CA 1
ATOM 5315 C C . LEU B 1 181 ? -9.75 -20.312 8.211 1 96.06 181 LEU B C 1
ATOM 5317 O O . LEU B 1 181 ? -9.102 -21.25 8.68 1 96.06 181 LEU B O 1
ATOM 5321 N N . ILE B 1 182 ? -9.547 -19.047 8.648 1 96.19 182 ILE B N 1
ATOM 5322 C CA . ILE B 1 182 ? -8.391 -18.766 9.484 1 96.19 182 ILE B CA 1
ATOM 5323 C C . ILE B 1 182 ? -8.844 -18.375 10.891 1 96.19 182 ILE B C 1
ATOM 5325 O O . ILE B 1 182 ? -8.047 -18.375 11.828 1 96.19 182 ILE B O 1
ATOM 5329 N N . GLN B 1 183 ? -10.016 -17.953 11.062 1 94.12 183 GLN B N 1
ATOM 5330 C CA . GLN B 1 183 ? -10.492 -17.531 12.375 1 94.12 183 GLN B CA 1
ATOM 5331 C C . GLN B 1 183 ? -11.594 -18.469 12.883 1 94.12 183 GLN B C 1
ATOM 5333 O O . GLN B 1 183 ? -11.328 -19.609 13.266 1 94.12 183 GLN B O 1
ATOM 5338 N N . ASN B 1 184 ? -12.914 -18.094 12.57 1 94.12 184 ASN B N 1
ATOM 5339 C CA . ASN B 1 184 ? -14.055 -18.828 13.109 1 94.12 184 ASN B CA 1
ATOM 5340 C C . ASN B 1 184 ? -14.977 -19.312 12 1 94.12 184 ASN B C 1
ATOM 5342 O O . ASN B 1 184 ? -15.852 -18.578 11.547 1 94.12 184 ASN B O 1
ATOM 5346 N N . LYS B 1 185 ? -14.938 -20.609 11.781 1 93.19 185 LYS B N 1
ATOM 5347 C CA . LYS B 1 185 ? -15.719 -21.203 10.703 1 93.19 185 LYS B CA 1
ATOM 5348 C C . LYS B 1 185 ? -17.219 -21.094 10.984 1 93.19 185 LYS B C 1
ATOM 5350 O O . LYS B 1 185 ? -18.016 -20.859 10.07 1 93.19 185 LYS B O 1
ATOM 5355 N N . TYR B 1 186 ? -17.641 -21.219 12.156 1 94.06 186 TYR B N 1
ATOM 5356 C CA . TYR B 1 186 ? -19.047 -21.234 12.516 1 94.06 186 TYR B CA 1
ATOM 5357 C C . TYR B 1 186 ? -19.672 -19.844 12.383 1 94.06 186 TYR B C 1
ATOM 5359 O O . TYR B 1 186 ? -20.828 -19.703 12.016 1 94.06 186 TYR B O 1
ATOM 5367 N N . LEU B 1 187 ? -18.828 -18.922 12.648 1 95.88 187 LEU B N 1
ATOM 5368 C CA . LEU B 1 187 ? -19.328 -17.547 12.586 1 95.88 187 LEU B CA 1
ATOM 5369 C C . LEU B 1 187 ? -19.359 -17.031 11.148 1 95.88 187 LEU B C 1
ATOM 5371 O O . LEU B 1 187 ? -20.344 -16.453 10.711 1 95.88 187 LEU B O 1
ATOM 5375 N N . TRP B 1 188 ? -18.281 -17.281 10.422 1 97.56 188 TRP B N 1
ATOM 5376 C CA . TRP B 1 188 ? -18.109 -16.609 9.148 1 97.56 188 TRP B CA 1
ATOM 5377 C C . TRP B 1 188 ? -18.562 -17.484 7.992 1 97.56 188 TRP B C 1
ATOM 5379 O O . TRP B 1 188 ? -18.844 -16.984 6.895 1 97.56 188 TRP B O 1
ATOM 5389 N N . GLY B 1 189 ? -18.672 -18.75 8.172 1 96.69 189 GLY B N 1
ATOM 5390 C CA . GLY B 1 189 ? -19.141 -19.656 7.129 1 96.69 189 GLY B CA 1
ATOM 5391 C C . GLY B 1 189 ? -20.484 -19.281 6.562 1 96.69 189 GLY B C 1
ATOM 5392 O O . GLY B 1 189 ? -20.625 -19.062 5.355 1 96.69 189 GLY B O 1
ATOM 5393 N N . PRO B 1 190 ? -21.469 -19.125 7.418 1 97.12 190 PRO B N 1
ATOM 5394 C CA . PRO B 1 190 ? -22.797 -18.75 6.941 1 97.12 190 PRO B CA 1
ATOM 5395 C C . PRO B 1 190 ? -22.812 -17.359 6.297 1 97.12 190 PRO B C 1
ATOM 5397 O O . PRO B 1 190 ? -23.531 -17.141 5.32 1 97.12 190 PRO B O 1
ATOM 5400 N N . VAL B 1 191 ? -22.031 -16.438 6.832 1 97.88 191 VAL B N 1
ATOM 5401 C CA . VAL B 1 191 ? -21.938 -15.086 6.273 1 97.88 191 VAL B CA 1
ATOM 5402 C C . VAL B 1 191 ? -21.375 -15.156 4.855 1 97.88 191 VAL B C 1
ATOM 5404 O O . VAL B 1 191 ? -21.906 -14.516 3.941 1 97.88 191 VAL B O 1
ATOM 5407 N N . SER B 1 192 ? -20.375 -15.906 4.715 1 97.81 192 SER B N 1
ATOM 5408 C CA . SER B 1 192 ? -19.719 -16.094 3.42 1 97.81 192 SER B CA 1
ATOM 5409 C C . SER B 1 192 ? -20.688 -16.688 2.398 1 97.81 192 SER B C 1
ATOM 5411 O O . SER B 1 192 ? -20.812 -16.188 1.28 1 97.81 192 SER B O 1
ATOM 5413 N N . SER B 1 193 ? -21.391 -17.719 2.781 1 96.94 193 SER B N 1
ATOM 5414 C CA . SER B 1 193 ? -22.328 -18.406 1.893 1 96.94 193 SER B CA 1
ATOM 5415 C C . SER B 1 193 ? -23.469 -17.484 1.487 1 96.94 193 SER B C 1
ATOM 5417 O O . SER B 1 193 ? -23.938 -17.531 0.344 1 96.94 193 SER B O 1
ATOM 5419 N N . ARG B 1 194 ? -23.891 -16.688 2.414 1 97.31 194 ARG B N 1
ATOM 5420 C CA . ARG B 1 194 ? -24.969 -15.742 2.133 1 97.31 194 ARG B CA 1
ATOM 5421 C C . ARG B 1 194 ? -24.547 -14.734 1.065 1 97.31 194 ARG B C 1
ATOM 5423 O O . ARG B 1 194 ? -25.25 -14.562 0.063 1 97.31 194 ARG B O 1
ATOM 5430 N N . PHE B 1 195 ? -23.422 -14.109 1.285 1 97.81 195 PHE B N 1
ATOM 5431 C CA . PHE B 1 195 ? -22.953 -13.109 0.33 1 97.81 195 PHE B CA 1
ATOM 5432 C C . PHE B 1 195 ? -22.625 -13.758 -1.014 1 97.81 195 PHE B C 1
ATOM 5434 O O . PHE B 1 195 ? -22.859 -13.156 -2.066 1 97.81 195 PHE B O 1
ATOM 5441 N N . TYR B 1 196 ? -22.078 -14.953 -0.991 1 97.44 196 TYR B N 1
ATOM 5442 C CA . TYR B 1 196 ? -21.797 -15.688 -2.219 1 97.44 196 TYR B CA 1
ATOM 5443 C C . TYR B 1 196 ? -23.062 -15.938 -3.023 1 97.44 196 TYR B C 1
ATOM 5445 O O . TYR B 1 196 ? -23.109 -15.656 -4.223 1 97.44 196 TYR B O 1
ATOM 5453 N N . GLY B 1 197 ? -24.078 -16.438 -2.324 1 96.12 197 GLY B N 1
ATOM 5454 C CA . GLY B 1 197 ? -25.359 -16.703 -2.982 1 96.12 197 GLY B CA 1
ATOM 5455 C C . GLY B 1 197 ? -25.984 -15.453 -3.572 1 96.12 197 GLY B C 1
ATOM 5456 O O . GLY B 1 197 ? -26.484 -15.469 -4.703 1 96.12 197 GLY B O 1
ATOM 5457 N N . GLN B 1 198 ? -25.906 -14.391 -2.82 1 95.62 198 GLN B N 1
ATOM 5458 C CA . GLN B 1 198 ? -26.469 -13.125 -3.283 1 95.62 198 GLN B CA 1
ATOM 5459 C C . GLN B 1 198 ? -25.734 -12.617 -4.516 1 95.62 198 GLN B C 1
ATOM 5461 O O . GLN B 1 198 ? -26.344 -12.125 -5.461 1 95.62 198 GLN B O 1
ATOM 5466 N N . SER B 1 199 ? -24.438 -12.734 -4.488 1 96.69 199 SER B N 1
ATOM 5467 C CA . SER B 1 199 ? -23.641 -12.273 -5.617 1 96.69 199 SER B CA 1
ATOM 5468 C C . SER B 1 199 ? -23.906 -13.117 -6.859 1 96.69 199 SER B C 1
ATOM 5470 O O . SER B 1 199 ? -23.984 -12.586 -7.973 1 96.69 199 SER B O 1
ATOM 5472 N N . LEU B 1 200 ? -24.047 -14.406 -6.695 1 95.69 200 LEU B N 1
ATOM 5473 C CA . LEU B 1 200 ? -24.344 -15.297 -7.812 1 95.69 200 LEU B CA 1
ATOM 5474 C C . LEU B 1 200 ? -25.672 -14.938 -8.461 1 95.69 200 LEU B C 1
ATOM 5476 O O . LEU B 1 200 ? -25.781 -14.938 -9.695 1 95.69 200 LEU B O 1
ATOM 5480 N N . SER B 1 201 ? -26.609 -14.68 -7.633 1 93.25 201 SER B N 1
ATOM 5481 C CA . SER B 1 201 ? -27.922 -14.305 -8.141 1 93.25 201 SER B CA 1
ATOM 5482 C C . SER B 1 201 ? -27.844 -13.039 -8.984 1 93.25 201 SER B C 1
ATOM 5484 O O . SER B 1 201 ? -28.469 -12.953 -10.047 1 93.25 201 SER B O 1
ATOM 5486 N N . LEU B 1 202 ? -27.047 -12.117 -8.492 1 92.94 202 LEU B N 1
ATOM 5487 C CA . LEU B 1 202 ? -26.891 -10.867 -9.219 1 92.94 202 LEU B CA 1
ATOM 5488 C C . LEU B 1 202 ? -26.109 -11.086 -10.516 1 92.94 202 LEU B C 1
ATOM 5490 O O . LEU B 1 202 ? -26.375 -10.438 -11.523 1 92.94 202 LEU B O 1
ATOM 5494 N N . LEU B 1 203 ? -25.156 -11.953 -10.453 1 93.56 203 LEU B N 1
ATOM 5495 C CA . LEU B 1 203 ? -24.344 -12.266 -11.625 1 93.56 203 LEU B CA 1
ATOM 5496 C C . LEU B 1 203 ? -25.188 -12.82 -12.758 1 93.56 203 LEU B C 1
ATOM 5498 O O . LEU B 1 203 ? -25.016 -12.445 -13.914 1 93.56 203 LEU B O 1
ATOM 5502 N N . ILE B 1 204 ? -26.109 -13.664 -12.445 1 89.56 204 ILE B N 1
ATOM 5503 C CA . ILE B 1 204 ? -27 -14.258 -13.43 1 89.56 204 ILE B CA 1
ATOM 5504 C C . ILE B 1 204 ? -27.812 -13.164 -14.117 1 89.56 204 ILE B C 1
ATOM 5506 O O . ILE B 1 204 ? -27.953 -13.164 -15.344 1 89.56 204 ILE B O 1
ATOM 5510 N N . ASN B 1 205 ? -28.25 -12.32 -13.281 1 87.94 205 ASN B N 1
ATOM 5511 C CA . ASN B 1 205 ? -29.078 -11.234 -13.797 1 87.94 205 ASN B CA 1
ATOM 5512 C C . ASN B 1 205 ? -28.297 -10.32 -14.727 1 87.94 205 ASN B C 1
ATOM 5514 O O . ASN B 1 205 ? -28.797 -9.914 -15.773 1 87.94 205 ASN B O 1
ATOM 5518 N N . GLU B 1 206 ? -27.078 -9.977 -14.352 1 89.5 206 GLU B N 1
ATOM 5519 C CA . GLU B 1 206 ? -26.25 -9.07 -15.141 1 89.5 206 GLU B CA 1
ATOM 5520 C C . GLU B 1 206 ? -25.844 -9.711 -16.469 1 89.5 206 GLU B C 1
ATOM 5522 O O . GLU B 1 206 ? -25.703 -9.023 -17.484 1 89.5 206 GLU B O 1
ATOM 5527 N N . LEU B 1 207 ? -25.594 -10.961 -16.484 1 88.19 207 LEU B N 1
ATOM 5528 C CA . LEU B 1 207 ? -25.156 -11.672 -17.688 1 88.19 207 LEU B CA 1
ATOM 5529 C C . LEU B 1 207 ? -26.297 -11.781 -18.703 1 88.19 207 LEU B C 1
ATOM 5531 O O . LEU B 1 207 ? -26.047 -11.781 -19.906 1 88.19 207 LEU B O 1
ATOM 5535 N N . THR B 1 208 ? -27.422 -11.867 -18.188 1 82.44 208 THR B N 1
ATOM 5536 C CA . THR B 1 208 ? -28.562 -12.031 -19.062 1 82.44 208 THR B CA 1
ATOM 5537 C C . THR B 1 208 ? -29.016 -10.688 -19.641 1 82.44 208 THR B C 1
ATOM 5539 O O . THR B 1 208 ? -29.594 -10.633 -20.719 1 82.44 208 THR B O 1
ATOM 5542 N N . LYS B 1 209 ? -28.641 -9.742 -18.781 1 76.88 209 LYS B N 1
ATOM 5543 C CA . LYS B 1 209 ? -28.984 -8.414 -19.266 1 76.88 209 LYS B CA 1
ATOM 5544 C C . LYS B 1 209 ? -28.047 -7.973 -20.391 1 76.88 209 LYS B C 1
ATOM 5546 O O . LYS B 1 209 ? -26.859 -8.336 -20.391 1 76.88 209 LYS B O 1
ATOM 5551 N N . GLN B 1 210 ? -28.438 -7.715 -21.641 1 59.44 210 GLN B N 1
ATOM 5552 C CA . GLN B 1 210 ? -27.609 -7.199 -22.719 1 59.44 210 GLN B CA 1
ATOM 5553 C C . GLN B 1 210 ? -26.844 -5.961 -22.281 1 59.44 210 GLN B C 1
ATOM 5555 O O . GLN B 1 210 ? -27.344 -4.84 -22.391 1 59.44 210 GLN B O 1
ATOM 5560 N N . SER B 1 211 ? -25.922 -6.098 -21.422 1 55.56 211 SER B N 1
ATOM 5561 C CA . SER B 1 211 ? -25.359 -4.977 -20.672 1 55.56 211 SER B CA 1
ATOM 5562 C C . SER B 1 211 ? -24.25 -4.289 -21.453 1 55.56 211 SER B C 1
ATOM 5564 O O . SER B 1 211 ? -23.656 -4.887 -22.359 1 55.56 211 SER B O 1
ATOM 5566 N N . SER B 1 212 ? -23.953 -2.936 -21.219 1 62.31 212 SER B N 1
ATOM 5567 C CA . SER B 1 212 ? -22.938 -2.002 -21.703 1 62.31 212 SER B CA 1
ATOM 5568 C C . SER B 1 212 ? -21.531 -2.477 -21.359 1 62.31 212 SER B C 1
ATOM 5570 O O . SER B 1 212 ? -21.359 -3.371 -20.531 1 62.31 212 SER B O 1
ATOM 5572 N N . ARG B 1 213 ? -20.656 -1.92 -22.109 1 55.31 213 ARG B N 1
ATOM 5573 C CA . ARG B 1 213 ? -19.234 -2.229 -21.953 1 55.31 213 ARG B CA 1
ATOM 5574 C C . ARG B 1 213 ? -18.797 -2.059 -20.5 1 55.31 213 ARG B C 1
ATOM 5576 O O . ARG B 1 213 ? -18.047 -2.881 -19.969 1 55.31 213 ARG B O 1
ATOM 5583 N N . ALA B 1 214 ? -19.141 -1.031 -19.891 1 58.31 214 ALA B N 1
ATOM 5584 C CA . ALA B 1 214 ? -18.797 -0.735 -18.5 1 58.31 214 ALA B CA 1
ATOM 5585 C C . ALA B 1 214 ? -19.297 -1.834 -17.562 1 58.31 214 ALA B C 1
ATOM 5587 O O . ALA B 1 214 ? -18.594 -2.217 -16.625 1 58.31 214 ALA B O 1
ATOM 5588 N N . ASP B 1 215 ? -20.172 -2.418 -18.016 1 77.69 215 ASP B N 1
ATOM 5589 C CA . ASP B 1 215 ? -20.75 -3.494 -17.219 1 77.69 215 ASP B CA 1
ATOM 5590 C C . ASP B 1 215 ? -19.953 -4.785 -17.375 1 77.69 215 ASP B C 1
ATOM 5592 O O . ASP B 1 215 ? -19.844 -5.566 -16.422 1 77.69 215 ASP B O 1
ATOM 5596 N N . GLY B 1 216 ? -19.219 -4.609 -18.438 1 87.69 216 GLY B N 1
ATOM 5597 C CA . GLY B 1 216 ? -18.469 -5.828 -18.703 1 87.69 216 GLY B CA 1
ATOM 5598 C C . GLY B 1 216 ? -17.219 -5.961 -17.859 1 87.69 216 GLY B C 1
ATOM 5599 O O . GLY B 1 216 ? -16.844 -7.062 -17.453 1 87.69 216 GLY B O 1
ATOM 5600 N N . GLU B 1 217 ? -16.594 -4.801 -17.562 1 93.69 217 GLU B N 1
ATOM 5601 C CA . GLU B 1 217 ? -15.375 -4.836 -16.766 1 93.69 217 GLU B CA 1
ATOM 5602 C C . GLU B 1 217 ? -15.672 -5.258 -15.32 1 93.69 217 GLU B C 1
ATOM 5604 O O . GLU B 1 217 ? -14.938 -6.051 -14.734 1 93.69 217 GLU B O 1
ATOM 5609 N N . LEU B 1 218 ? -16.766 -4.742 -14.828 1 95.5 218 LEU B N 1
ATOM 5610 C CA . LEU B 1 218 ? -17.141 -5.078 -13.461 1 95.5 218 LEU B CA 1
ATOM 5611 C C . LEU B 1 218 ? -17.625 -6.527 -13.367 1 95.5 218 LEU B C 1
ATOM 5613 O O . LEU B 1 218 ? -17.406 -7.191 -12.352 1 95.5 218 LEU B O 1
ATOM 5617 N N . LEU B 1 219 ? -18.219 -6.93 -14.477 1 95.5 219 LEU B N 1
ATOM 5618 C CA . LEU B 1 219 ? -18.672 -8.32 -14.547 1 95.5 219 LEU B CA 1
ATOM 5619 C C . LEU B 1 219 ? -17.484 -9.273 -14.484 1 95.5 219 LEU B C 1
ATOM 5621 O O . LEU B 1 219 ? -17.531 -10.289 -13.789 1 95.5 219 LEU B O 1
ATOM 5625 N N . LEU B 1 220 ? -16.484 -8.984 -15.203 1 97.12 220 LEU B N 1
ATOM 5626 C CA . LEU B 1 220 ? -15.289 -9.812 -15.172 1 97.12 220 LEU B CA 1
ATOM 5627 C C . LEU B 1 220 ? -14.664 -9.812 -13.781 1 97.12 220 LEU B C 1
ATOM 5629 O O . LEU B 1 220 ? -14.266 -10.859 -13.273 1 97.12 220 LEU B O 1
ATOM 5633 N N . ALA B 1 221 ? -14.594 -8.609 -13.195 1 98.31 221 ALA B N 1
ATOM 5634 C CA . ALA B 1 221 ? -14.016 -8.492 -11.859 1 98.31 221 ALA B CA 1
ATOM 5635 C C . ALA B 1 221 ? -14.797 -9.328 -10.852 1 98.31 221 ALA B C 1
ATOM 5637 O O . ALA B 1 221 ? -14.211 -10.039 -10.031 1 98.31 221 ALA B O 1
ATOM 5638 N N . ALA B 1 222 ? -16.109 -9.25 -10.93 1 98.06 222 ALA B N 1
ATOM 5639 C CA . ALA B 1 222 ? -16.953 -10.031 -10.031 1 98.06 222 ALA B CA 1
ATOM 5640 C C . ALA B 1 222 ? -16.734 -11.531 -10.242 1 98.06 222 ALA B C 1
ATOM 5642 O O . ALA B 1 222 ? -16.672 -12.297 -9.281 1 98.06 222 ALA B O 1
ATOM 5643 N N . THR B 1 223 ? -16.625 -11.922 -11.469 1 97.75 223 THR B N 1
ATOM 5644 C CA . THR B 1 223 ? -16.422 -13.328 -11.805 1 97.75 223 THR B CA 1
ATOM 5645 C C . THR B 1 223 ? -15.086 -13.82 -11.266 1 97.75 223 THR B C 1
ATOM 5647 O O . THR B 1 223 ? -14.992 -14.938 -10.75 1 97.75 223 THR B O 1
ATOM 5650 N N . ILE B 1 224 ? -14.062 -13.016 -11.391 1 98.19 224 ILE B N 1
ATOM 5651 C CA . ILE B 1 224 ? -12.742 -13.359 -10.859 1 98.19 224 ILE B CA 1
ATOM 5652 C C . ILE B 1 224 ? -12.812 -13.492 -9.344 1 98.19 224 ILE B C 1
ATOM 5654 O O . ILE B 1 224 ? -12.227 -14.414 -8.766 1 98.19 224 ILE B O 1
ATOM 5658 N N . LEU B 1 225 ? -13.516 -12.602 -8.664 1 98.62 225 LEU B N 1
ATOM 5659 C CA . LEU B 1 225 ? -13.672 -12.641 -7.215 1 98.62 225 LEU B CA 1
ATOM 5660 C C . LEU B 1 225 ? -14.422 -13.898 -6.785 1 98.62 225 LEU B C 1
ATOM 5662 O O . LEU B 1 225 ? -14.016 -14.578 -5.832 1 98.62 225 LEU B O 1
ATOM 5666 N N . LEU B 1 226 ? -15.453 -14.219 -7.473 1 97.75 226 LEU B N 1
ATOM 5667 C CA . LEU B 1 226 ? -16.25 -15.398 -7.152 1 97.75 226 LEU B CA 1
ATOM 5668 C C . LEU B 1 226 ? -15.461 -16.672 -7.449 1 97.75 226 LEU B C 1
ATOM 5670 O O . LEU B 1 226 ? -15.539 -17.641 -6.691 1 97.75 226 LEU B O 1
ATOM 5674 N N . GLY B 1 227 ? -14.75 -16.656 -8.562 1 96.94 227 GLY B N 1
ATOM 5675 C CA . GLY B 1 227 ? -13.852 -17.766 -8.82 1 96.94 227 GLY B CA 1
ATOM 5676 C C . GLY B 1 227 ? -12.797 -17.953 -7.746 1 96.94 227 GLY B C 1
ATOM 5677 O O . GLY B 1 227 ? -12.484 -19.094 -7.367 1 96.94 227 GLY B O 1
ATOM 5678 N N . SER B 1 228 ? -12.258 -16.828 -7.27 1 97.81 228 SER B N 1
ATOM 5679 C CA . SER B 1 228 ? -11.281 -16.875 -6.188 1 97.81 228 SER B CA 1
ATOM 5680 C C . SER B 1 228 ? -11.891 -17.422 -4.902 1 97.81 228 SER B C 1
ATOM 5682 O O . SER B 1 228 ? -11.227 -18.125 -4.148 1 97.81 228 SER B O 1
ATOM 5684 N N . TYR B 1 229 ? -13.141 -17.047 -4.68 1 97.06 229 TYR B N 1
ATOM 5685 C CA . TYR B 1 229 ? -13.891 -17.609 -3.566 1 97.06 229 TYR B CA 1
ATOM 5686 C C . TYR B 1 229 ? -13.938 -19.125 -3.654 1 97.06 229 TYR B C 1
ATOM 5688 O O . TYR B 1 229 ? -13.695 -19.812 -2.664 1 97.06 229 TYR B O 1
ATOM 5696 N N . GLU B 1 230 ? -14.156 -19.672 -4.793 1 95 230 GLU B N 1
ATOM 5697 C CA . GLU B 1 230 ? -14.312 -21.094 -5.016 1 95 230 GLU B CA 1
ATOM 5698 C C . GLU B 1 230 ? -12.969 -21.828 -4.914 1 95 230 GLU B C 1
ATOM 5700 O O . GLU B 1 230 ? -12.914 -22.969 -4.477 1 95 230 GLU B O 1
ATOM 5705 N N . LEU B 1 231 ? -11.953 -21.109 -5.27 1 94.38 231 LEU B N 1
ATOM 5706 C CA . LEU B 1 231 ? -10.633 -21.734 -5.348 1 94.38 231 LEU B CA 1
ATOM 5707 C C . LEU B 1 231 ? -9.922 -21.672 -4 1 94.38 231 LEU B C 1
ATOM 5709 O O . LEU B 1 231 ? -8.969 -22.406 -3.762 1 94.38 231 LEU B O 1
ATOM 5713 N N . LEU B 1 232 ? -10.344 -20.75 -3.133 1 92.56 232 LEU B N 1
ATOM 5714 C CA . LEU B 1 232 ? -9.602 -20.422 -1.922 1 92.56 232 LEU B CA 1
ATOM 5715 C C . LEU B 1 232 ? -9.406 -21.656 -1.05 1 92.56 232 LEU B C 1
ATOM 5717 O O . LEU B 1 232 ? -8.312 -21.891 -0.524 1 92.56 232 LEU B O 1
ATOM 5721 N N . ALA B 1 233 ? -10.453 -22.484 -0.901 1 78.69 233 ALA B N 1
ATOM 5722 C CA . ALA B 1 233 ? -10.352 -23.562 0.069 1 78.69 233 ALA B CA 1
ATOM 5723 C C . ALA B 1 233 ? -10.016 -24.891 -0.618 1 78.69 233 ALA B C 1
ATOM 5725 O O . ALA B 1 233 ? -9.148 -25.641 -0.151 1 78.69 233 ALA B O 1
ATOM 5726 N N . GLN B 1 234 ? -10.742 -25.25 -1.715 1 77.69 234 GLN B N 1
ATOM 5727 C CA . GLN B 1 234 ? -10.477 -26.531 -2.363 1 77.69 234 GLN B CA 1
ATOM 5728 C C . GLN B 1 234 ? -10.891 -26.5 -3.832 1 77.69 234 GLN B C 1
ATOM 5730 O O . GLN B 1 234 ? -12.078 -26.609 -4.152 1 77.69 234 GLN B O 1
ATOM 5735 N N . PRO B 1 235 ? -9.836 -26.344 -4.637 1 76.44 235 PRO B N 1
ATOM 5736 C CA . PRO B 1 235 ? -10.164 -26.281 -6.062 1 76.44 235 PRO B CA 1
ATOM 5737 C C . PRO B 1 235 ? -10.781 -27.578 -6.582 1 76.44 235 PRO B C 1
ATOM 5739 O O . PRO B 1 235 ? -11.703 -27.547 -7.406 1 76.44 235 PRO B O 1
ATOM 5742 N N . GLY B 1 236 ? -10.453 -28.688 -6.039 1 77.38 236 GLY B N 1
ATOM 5743 C CA . GLY B 1 236 ? -10.977 -29.984 -6.461 1 77.38 236 GLY B CA 1
ATOM 5744 C C . GLY B 1 236 ? -10.398 -30.453 -7.781 1 77.38 236 GLY B C 1
ATOM 5745 O O . GLY B 1 236 ? -9.555 -29.781 -8.375 1 77.38 236 GLY B O 1
ATOM 5746 N N . ILE B 1 237 ? -10.852 -31.578 -8.289 1 78.56 237 ILE B N 1
ATOM 5747 C CA . ILE B 1 237 ? -10.32 -32.219 -9.492 1 78.56 237 ILE B CA 1
ATOM 5748 C C . ILE B 1 237 ? -10.797 -31.469 -10.727 1 78.56 237 ILE B C 1
ATOM 5750 O O . ILE B 1 237 ? -10.062 -31.344 -11.711 1 78.56 237 ILE B O 1
ATOM 5754 N N . ASP B 1 238 ? -11.977 -30.953 -10.656 1 87.44 238 ASP B N 1
ATOM 5755 C CA . ASP B 1 238 ? -12.523 -30.188 -11.773 1 87.44 238 ASP B CA 1
ATOM 5756 C C . ASP B 1 238 ? -12.219 -28.703 -11.617 1 87.44 238 ASP B C 1
ATOM 5758 O O . ASP B 1 238 ? -13.109 -27.859 -11.75 1 87.44 238 ASP B O 1
ATOM 5762 N N . TYR B 1 239 ? -10.969 -28.438 -11.398 1 88.62 239 TYR B N 1
ATOM 5763 C CA . TYR B 1 239 ? -10.523 -27.094 -11.094 1 88.62 239 TYR B CA 1
ATOM 5764 C C . TYR B 1 239 ? -10.891 -26.125 -12.219 1 88.62 239 TYR B C 1
ATOM 5766 O O . TYR B 1 239 ? -11.086 -24.938 -11.984 1 88.62 239 TYR B O 1
ATOM 5774 N N . GLN B 1 240 ? -11.039 -26.562 -13.484 1 91.81 240 GLN B N 1
ATOM 5775 C CA . GLN B 1 240 ? -11.281 -25.734 -14.648 1 91.81 240 GLN B CA 1
ATOM 5776 C C . GLN B 1 240 ? -12.641 -25.031 -14.562 1 91.81 240 GLN B C 1
ATOM 5778 O O . GLN B 1 240 ? -12.836 -23.953 -15.125 1 91.81 240 GLN B O 1
ATOM 5783 N N . ARG B 1 241 ? -13.531 -25.688 -13.797 1 92.56 241 ARG B N 1
ATOM 5784 C CA . ARG B 1 241 ? -14.883 -25.141 -13.641 1 92.56 241 ARG B CA 1
ATOM 5785 C C . ARG B 1 241 ? -14.844 -23.781 -12.945 1 92.56 241 ARG B C 1
ATOM 5787 O O . ARG B 1 241 ? -15.664 -22.922 -13.234 1 92.56 241 ARG B O 1
ATOM 5794 N N . HIS B 1 242 ? -13.852 -23.625 -12.086 1 92.75 242 HIS B N 1
ATOM 5795 C CA . HIS B 1 242 ? -13.766 -22.406 -11.305 1 92.75 242 HIS B CA 1
ATOM 5796 C C . HIS B 1 242 ? -13.25 -21.25 -12.156 1 92.75 242 HIS B C 1
ATOM 5798 O O . HIS B 1 242 ? -13.469 -20.078 -11.812 1 92.75 242 HIS B O 1
ATOM 5804 N N . LEU B 1 243 ? -12.602 -21.562 -13.305 1 96.06 243 LEU B N 1
ATOM 5805 C CA . LEU B 1 243 ? -11.992 -20.547 -14.148 1 96.06 243 LEU B CA 1
ATOM 5806 C C . LEU B 1 243 ? -12.82 -20.312 -15.414 1 96.06 243 LEU B C 1
ATOM 5808 O O . LEU B 1 243 ? -12.594 -19.344 -16.141 1 96.06 243 LEU B O 1
ATOM 5812 N N . TYR B 1 244 ? -13.836 -21.156 -15.625 1 94.94 244 TYR B N 1
ATOM 5813 C CA . TYR B 1 244 ? -14.578 -21.203 -16.875 1 94.94 244 TYR B CA 1
ATOM 5814 C C . TYR B 1 244 ? -15.266 -19.875 -17.156 1 94.94 244 TYR B C 1
ATOM 5816 O O . TYR B 1 244 ? -15.258 -19.375 -18.281 1 94.94 244 TYR B O 1
ATOM 5824 N N . GLY B 1 245 ? -15.961 -19.328 -16.172 1 94.94 245 GLY B N 1
ATOM 5825 C CA . GLY B 1 245 ? -16.656 -18.062 -16.344 1 94.94 245 GLY B CA 1
ATOM 5826 C C . GLY B 1 245 ? -15.742 -16.938 -16.766 1 94.94 245 GLY B C 1
ATOM 5827 O O . GLY B 1 245 ? -16.031 -16.219 -17.734 1 94.94 245 GLY B O 1
ATOM 5828 N N . ALA B 1 246 ? -14.625 -16.797 -16.062 1 96.62 246 ALA B N 1
ATOM 5829 C CA . ALA B 1 246 ? -13.656 -15.75 -16.391 1 96.62 246 ALA B CA 1
ATOM 5830 C C . ALA B 1 246 ? -13.078 -15.961 -17.781 1 96.62 246 ALA B C 1
ATOM 5832 O O . ALA B 1 246 ? -12.922 -15.008 -18.547 1 96.62 246 ALA B O 1
ATOM 5833 N N . GLN B 1 247 ? -12.773 -17.219 -18.094 1 96.69 247 GLN B N 1
ATOM 5834 C CA . GLN B 1 247 ? -12.258 -17.547 -19.422 1 96.69 247 GLN B CA 1
ATOM 5835 C C . GLN B 1 247 ? -13.234 -17.125 -20.5 1 96.69 247 GLN B C 1
ATOM 5837 O O . GLN B 1 247 ? -12.828 -16.547 -21.516 1 96.69 247 GLN B O 1
ATOM 5842 N N . THR B 1 248 ? -14.477 -17.438 -20.25 1 94.88 248 THR B N 1
ATOM 5843 C CA . THR B 1 248 ? -15.523 -17.094 -21.219 1 94.88 248 THR B CA 1
ATOM 5844 C C . THR B 1 248 ? -15.57 -15.586 -21.453 1 94.88 248 THR B C 1
ATOM 5846 O O . THR B 1 248 ? -15.633 -15.141 -22.609 1 94.88 248 THR B O 1
ATOM 5849 N N . LEU B 1 249 ? -15.5 -14.797 -20.422 1 94.31 249 LEU B N 1
ATOM 5850 C CA . LEU B 1 249 ? -15.562 -13.352 -20.547 1 94.31 249 LEU B CA 1
ATOM 5851 C C . LEU B 1 249 ? -14.289 -12.812 -21.203 1 94.31 249 LEU B C 1
ATOM 5853 O O . LEU B 1 249 ? -14.352 -11.859 -22 1 94.31 249 LEU B O 1
ATOM 5857 N N . ILE B 1 250 ? -13.148 -13.367 -20.922 1 95.62 250 ILE B N 1
ATOM 5858 C CA . ILE B 1 250 ? -11.867 -12.945 -21.484 1 95.62 250 ILE B CA 1
ATOM 5859 C C . ILE B 1 250 ? -11.883 -13.125 -23 1 95.62 250 ILE B C 1
ATOM 5861 O O . ILE B 1 250 ? -11.445 -12.234 -23.734 1 95.62 250 ILE B O 1
ATOM 5865 N N . PHE B 1 251 ? -12.422 -14.242 -23.484 1 93.75 251 PHE B N 1
ATOM 5866 C CA . PHE B 1 251 ? -12.492 -14.516 -24.906 1 93.75 251 PHE B CA 1
ATOM 5867 C C . PHE B 1 251 ? -13.547 -13.633 -25.578 1 93.75 251 PHE B C 1
ATOM 5869 O O . PHE B 1 251 ? -13.289 -13.031 -26.625 1 93.75 251 PHE B O 1
ATOM 5876 N N . SER B 1 252 ? -14.695 -13.562 -24.906 1 91.38 252 SER B N 1
ATOM 5877 C CA . SER B 1 252 ? -15.805 -12.828 -25.516 1 91.38 252 SER B CA 1
ATOM 5878 C C . SER B 1 252 ? -15.469 -11.344 -25.656 1 91.38 252 SER B C 1
ATOM 5880 O O . SER B 1 252 ? -15.914 -10.688 -26.594 1 91.38 252 SER B O 1
ATOM 5882 N N . ARG B 1 253 ? -14.602 -10.828 -24.766 1 91.69 253 ARG B N 1
ATOM 5883 C CA . ARG B 1 253 ? -14.312 -9.398 -24.766 1 91.69 253 ARG B CA 1
ATOM 5884 C C . ARG B 1 253 ? -12.945 -9.125 -25.391 1 91.69 253 ARG B C 1
ATOM 5886 O O . ARG B 1 253 ? -12.492 -7.977 -25.422 1 91.69 253 ARG B O 1
ATOM 5893 N N . ASN B 1 254 ? -12.281 -10.102 -25.844 1 92.81 254 ASN B N 1
ATOM 5894 C CA . ASN B 1 254 ? -10.984 -9.992 -26.5 1 92.81 254 ASN B CA 1
ATOM 5895 C C . ASN B 1 254 ? -10.016 -9.148 -25.672 1 92.81 254 ASN B C 1
ATOM 5897 O O . ASN B 1 254 ? -9.43 -8.195 -26.188 1 92.81 254 ASN B O 1
ATOM 5901 N N . ILE B 1 255 ? -9.836 -9.461 -24.438 1 92.25 255 ILE B N 1
ATOM 5902 C CA . ILE B 1 255 ? -9.086 -8.672 -23.469 1 92.25 255 ILE B CA 1
ATOM 5903 C C . ILE B 1 255 ? -7.602 -8.672 -23.859 1 92.25 255 ILE B C 1
ATOM 5905 O O . ILE B 1 255 ? -6.898 -7.688 -23.625 1 92.25 255 ILE B O 1
ATOM 5909 N N . GLY B 1 256 ? -7.137 -9.617 -24.438 1 86.94 256 GLY B N 1
ATOM 5910 C CA . GLY B 1 256 ? -5.754 -9.672 -24.875 1 86.94 256 GLY B CA 1
ATOM 5911 C C . GLY B 1 256 ? -5.367 -8.508 -25.781 1 86.94 256 GLY B C 1
ATOM 5912 O O . GLY B 1 256 ? -4.309 -7.902 -25.594 1 86.94 256 GLY B O 1
ATOM 5913 N N . GLN B 1 257 ? -6.25 -8.125 -26.641 1 84.81 257 GLN B N 1
ATOM 5914 C CA . GLN B 1 257 ? -5.949 -7.109 -27.641 1 84.81 257 GLN B CA 1
ATOM 5915 C C . GLN B 1 257 ? -6.562 -5.766 -27.266 1 84.81 257 GLN B C 1
ATOM 5917 O O . GLN B 1 257 ? -5.984 -4.711 -27.547 1 84.81 257 GLN B O 1
ATOM 5922 N N . GLN B 1 258 ? -7.68 -5.77 -26.5 1 88.19 258 GLN B N 1
ATOM 5923 C CA . GLN B 1 258 ? -8.453 -4.539 -26.359 1 88.19 258 GLN B CA 1
ATOM 5924 C C . GLN B 1 258 ? -8.82 -4.289 -24.906 1 88.19 258 GLN B C 1
ATOM 5926 O O . GLN B 1 258 ? -9.695 -3.471 -24.609 1 88.19 258 GLN B O 1
ATOM 5931 N N . GLY B 1 259 ? -8.203 -4.879 -24.062 1 90 259 GLY B N 1
ATOM 5932 C CA . GLY B 1 259 ? -8.656 -4.789 -22.672 1 90 259 GLY B CA 1
ATOM 5933 C C . GLY B 1 259 ? -8.383 -3.439 -22.047 1 90 259 GLY B C 1
ATOM 5934 O O . GLY B 1 259 ? -7.344 -2.826 -22.312 1 90 259 GLY B O 1
ATOM 5935 N N . THR B 1 260 ? -9.422 -2.924 -21.266 1 92.5 260 THR B N 1
ATOM 5936 C CA . THR B 1 260 ? -9.211 -1.742 -20.438 1 92.5 260 THR B CA 1
ATOM 5937 C C . THR B 1 260 ? -8.203 -2.027 -19.328 1 92.5 260 THR B C 1
ATOM 5939 O O . THR B 1 260 ? -7.773 -3.17 -19.141 1 92.5 260 THR B O 1
ATOM 5942 N N . SER B 1 261 ? -7.777 -0.98 -18.578 1 92.19 261 SER B N 1
ATOM 5943 C CA . SER B 1 261 ? -6.844 -1.151 -17.484 1 92.19 261 SER B CA 1
ATOM 5944 C C . SER B 1 261 ? -7.41 -2.086 -16.422 1 92.19 261 SER B C 1
ATOM 5946 O O . SER B 1 261 ? -6.691 -2.93 -15.875 1 92.19 261 SER B O 1
ATOM 5948 N N . LEU B 1 262 ? -8.664 -1.95 -16.125 1 95.12 262 LEU B N 1
ATOM 5949 C CA . LEU B 1 262 ? -9.305 -2.801 -15.133 1 95.12 262 LEU B CA 1
ATOM 5950 C C . LEU B 1 262 ? -9.383 -4.242 -15.625 1 95.12 262 LEU B C 1
ATOM 5952 O O . LEU B 1 262 ? -9.133 -5.176 -14.859 1 95.12 262 LEU B O 1
ATOM 5956 N N . GLU B 1 263 ? -9.695 -4.43 -16.875 1 96.5 263 GLU B N 1
ATOM 5957 C CA . GLU B 1 263 ? -9.797 -5.77 -17.438 1 96.5 263 GLU B CA 1
ATOM 5958 C C . GLU B 1 263 ? -8.43 -6.461 -17.469 1 96.5 263 GLU B C 1
ATOM 5960 O O . GLU B 1 263 ? -8.328 -7.656 -17.188 1 96.5 263 GLU B O 1
ATOM 5965 N N . LYS B 1 264 ? -7.473 -5.73 -17.797 1 96.31 264 LYS B N 1
ATOM 5966 C CA . LYS B 1 264 ? -6.125 -6.293 -17.797 1 96.31 264 LYS B CA 1
ATOM 5967 C C . LYS B 1 264 ? -5.68 -6.68 -16.391 1 96.31 264 LYS B C 1
ATOM 5969 O O . LYS B 1 264 ? -5.02 -7.703 -16.203 1 96.31 264 LYS B O 1
ATOM 5974 N N . ALA B 1 265 ? -5.992 -5.801 -15.43 1 97 265 ALA B N 1
ATOM 5975 C CA . ALA B 1 265 ? -5.715 -6.156 -14.039 1 97 265 ALA B CA 1
ATOM 5976 C C . ALA B 1 265 ? -6.387 -7.477 -13.672 1 97 265 ALA B C 1
ATOM 5978 O O . ALA B 1 265 ? -5.77 -8.336 -13.031 1 97 265 ALA B O 1
ATOM 5979 N N . SER B 1 266 ? -7.617 -7.648 -14.094 1 98.06 266 SER B N 1
ATOM 5980 C CA . SER B 1 266 ? -8.352 -8.883 -13.859 1 98.06 266 SER B CA 1
ATOM 5981 C C . SER B 1 266 ? -7.695 -10.062 -14.562 1 98.06 266 SER B C 1
ATOM 5983 O O . SER B 1 266 ? -7.574 -11.148 -13.992 1 98.06 266 SER B O 1
ATOM 5985 N N . PHE B 1 267 ? -7.262 -9.836 -15.742 1 98.19 267 PHE B N 1
ATOM 5986 C CA . PHE B 1 267 ? -6.645 -10.906 -16.516 1 98.19 267 PHE B CA 1
ATOM 5987 C C . PHE B 1 267 ? -5.41 -11.445 -15.805 1 98.19 267 PHE B C 1
ATOM 5989 O O . PHE B 1 267 ? -5.195 -12.664 -15.758 1 98.19 267 PHE B O 1
ATOM 5996 N N . TRP B 1 268 ? -4.574 -10.594 -15.336 1 98.31 268 TRP B N 1
ATOM 5997 C CA . TRP B 1 268 ? -3.314 -11.039 -14.75 1 98.31 268 TRP B CA 1
ATOM 5998 C C . TRP B 1 268 ? -3.559 -11.828 -13.469 1 98.31 268 TRP B C 1
ATOM 6000 O O . TRP B 1 268 ? -2.762 -12.688 -13.102 1 98.31 268 TRP B O 1
ATOM 6010 N N . ILE B 1 269 ? -4.641 -11.523 -12.727 1 98.56 269 ILE B N 1
ATOM 6011 C CA . ILE B 1 269 ? -5.035 -12.359 -11.609 1 98.56 269 ILE B CA 1
ATOM 6012 C C . ILE B 1 269 ? -5.469 -13.734 -12.117 1 98.56 269 ILE B C 1
ATOM 6014 O O . ILE B 1 269 ? -5.027 -14.766 -11.594 1 98.56 269 ILE B O 1
ATOM 6018 N N . PHE B 1 270 ? -6.289 -13.727 -13.148 1 98.25 270 PHE B N 1
ATOM 6019 C CA . PHE B 1 270 ? -6.711 -14.961 -13.805 1 98.25 270 PHE B CA 1
ATOM 6020 C C . PHE B 1 270 ? -5.504 -15.773 -14.258 1 98.25 270 PHE B C 1
ATOM 6022 O O . PHE B 1 270 ? -5.453 -16.984 -14.062 1 98.25 270 PHE B O 1
ATOM 6029 N N . ALA B 1 271 ? -4.566 -15.094 -14.875 1 98.56 271 ALA B N 1
ATOM 6030 C CA . ALA B 1 271 ? -3.383 -15.742 -15.422 1 98.56 271 ALA B CA 1
ATOM 6031 C C . ALA B 1 271 ? -2.596 -16.469 -14.336 1 98.56 271 ALA B C 1
ATOM 6033 O O . ALA B 1 271 ? -2.123 -17.578 -14.539 1 98.56 271 ALA B O 1
ATOM 6034 N N . ARG B 1 272 ? -2.393 -15.828 -13.219 1 98.44 272 ARG B N 1
ATOM 6035 C CA . ARG B 1 272 ? -1.672 -16.453 -12.117 1 98.44 272 ARG B CA 1
ATOM 6036 C C . ARG B 1 272 ? -2.408 -17.703 -11.617 1 98.44 272 ARG B C 1
ATOM 6038 O O . ARG B 1 272 ? -1.785 -18.719 -11.32 1 98.44 272 ARG B O 1
ATOM 6045 N N . GLN B 1 273 ? -3.721 -17.594 -11.539 1 97.56 273 GLN B N 1
ATOM 6046 C CA . GLN B 1 273 ? -4.523 -18.75 -11.125 1 97.56 273 GLN B CA 1
ATOM 6047 C C . GLN B 1 273 ? -4.445 -19.875 -12.156 1 97.56 273 GLN B C 1
ATOM 6049 O O . GLN B 1 273 ? -4.289 -21.047 -11.789 1 97.56 273 GLN B O 1
ATOM 6054 N N . ASP B 1 274 ? -4.543 -19.469 -13.383 1 97.88 274 ASP B N 1
ATOM 6055 C CA . ASP B 1 274 ? -4.48 -20.422 -14.484 1 97.88 274 ASP B CA 1
ATOM 6056 C C . ASP B 1 274 ? -3.146 -21.172 -14.492 1 97.88 274 ASP B C 1
ATOM 6058 O O . ASP B 1 274 ? -3.117 -22.406 -14.57 1 97.88 274 ASP B O 1
ATOM 6062 N N . VAL B 1 275 ? -2.08 -20.469 -14.305 1 98.38 275 VAL B N 1
ATOM 6063 C CA . VAL B 1 275 ? -0.749 -21.062 -14.297 1 98.38 275 VAL B CA 1
ATOM 6064 C C . VAL B 1 275 ? -0.598 -21.969 -13.078 1 98.38 275 VAL B C 1
ATOM 6066 O O . VAL B 1 275 ? -0.072 -23.078 -13.18 1 98.38 275 VAL B O 1
ATOM 6069 N N . ALA B 1 276 ? -1.008 -21.5 -11.93 1 97.19 276 ALA B N 1
ATOM 6070 C CA . ALA B 1 276 ? -0.884 -22.281 -10.703 1 97.19 276 ALA B CA 1
ATOM 6071 C C . ALA B 1 276 ? -1.62 -23.625 -10.828 1 97.19 276 ALA B C 1
ATOM 6073 O O . ALA B 1 276 ? -1.08 -24.672 -10.469 1 97.19 276 ALA B O 1
ATOM 6074 N N . LEU B 1 277 ? -2.836 -23.578 -11.344 1 96 277 LEU B N 1
ATOM 6075 C CA . LEU B 1 277 ? -3.639 -24.781 -11.469 1 96 277 LEU B CA 1
ATOM 6076 C C . LEU B 1 277 ? -3.098 -25.688 -12.57 1 96 277 LEU B C 1
ATOM 6078 O O . LEU B 1 277 ? -3.156 -26.922 -12.461 1 96 277 LEU B O 1
ATOM 6082 N N . ALA B 1 278 ? -2.607 -25.047 -13.641 1 96.44 278 ALA B N 1
ATOM 6083 C CA . ALA B 1 278 ? -1.955 -25.812 -14.703 1 96.44 278 ALA B CA 1
ATOM 6084 C C . ALA B 1 278 ? -0.769 -26.609 -14.156 1 96.44 278 ALA B C 1
ATOM 6086 O O . ALA B 1 278 ? -0.579 -27.766 -14.508 1 96.44 278 ALA B O 1
ATOM 6087 N N . LEU B 1 279 ? -0.001 -26 -13.297 1 96.56 279 LEU B N 1
ATOM 6088 C CA . LEU B 1 279 ? 1.171 -26.641 -12.703 1 96.56 279 LEU B CA 1
ATOM 6089 C C . LEU B 1 279 ? 0.761 -27.797 -11.797 1 96.56 279 LEU B C 1
ATOM 6091 O O . LEU B 1 279 ? 1.338 -28.875 -11.875 1 96.56 279 LEU B O 1
ATOM 6095 N N . VAL B 1 280 ? -0.225 -27.594 -10.977 1 94.69 280 VAL B N 1
ATOM 6096 C CA . VAL B 1 280 ? -0.674 -28.609 -10.023 1 94.69 280 VAL B CA 1
ATOM 6097 C C . VAL B 1 280 ? -1.188 -29.844 -10.773 1 94.69 280 VAL B C 1
ATOM 6099 O O . VAL B 1 280 ? -0.987 -30.969 -10.328 1 94.69 280 VAL B O 1
ATOM 6102 N N . ASN B 1 281 ? -1.768 -29.578 -11.898 1 93.06 281 ASN B N 1
ATOM 6103 C CA . ASN B 1 281 ? -2.408 -30.672 -12.633 1 93.06 281 ASN B CA 1
ATOM 6104 C C . ASN B 1 281 ? -1.57 -31.109 -13.828 1 93.06 281 ASN B C 1
ATOM 6106 O O . ASN B 1 281 ? -1.996 -31.953 -14.617 1 93.06 281 ASN B O 1
ATOM 6110 N N . GLU B 1 282 ? -0.424 -30.516 -14.078 1 93.38 282 GLU B N 1
ATOM 6111 C CA . GLU B 1 282 ? 0.518 -30.828 -15.156 1 93.38 282 GLU B CA 1
ATOM 6112 C C . GLU B 1 282 ? -0.169 -30.797 -16.516 1 93.38 282 GLU B C 1
ATOM 6114 O O . GLU B 1 282 ? -0.082 -31.766 -17.281 1 93.38 282 GLU B O 1
ATOM 6119 N N . ARG B 1 283 ? -0.84 -29.703 -16.781 1 94.44 283 ARG B N 1
ATOM 6120 C CA . ARG B 1 283 ? -1.534 -29.422 -18.031 1 94.44 283 ARG B CA 1
ATOM 6121 C C . ARG B 1 283 ? -1.234 -28 -18.516 1 94.44 283 ARG B C 1
ATOM 6123 O O . ARG B 1 283 ? -0.757 -27.172 -17.75 1 94.44 283 ARG B O 1
ATOM 6130 N N . PRO B 1 284 ? -1.386 -27.797 -19.797 1 95.69 284 PRO B N 1
ATOM 6131 C CA . PRO B 1 284 ? -1.236 -26.422 -20.266 1 95.69 284 PRO B CA 1
ATOM 6132 C C . PRO B 1 284 ? -2.291 -25.484 -19.672 1 95.69 284 PRO B C 1
ATOM 6134 O O . PRO B 1 284 ? -3.305 -25.938 -19.141 1 95.69 284 PRO B O 1
ATOM 6137 N N . THR B 1 285 ? -2.049 -24.188 -19.734 1 97.25 285 THR B N 1
ATOM 6138 C CA . THR B 1 285 ? -3.002 -23.203 -19.25 1 97.25 285 THR B CA 1
ATOM 6139 C C . THR B 1 285 ? -4.285 -23.234 -20.078 1 97.25 285 THR B C 1
ATOM 6141 O O . THR B 1 285 ? -4.266 -23.641 -21.234 1 97.25 285 THR B O 1
ATOM 6144 N N . LEU B 1 286 ? -5.391 -22.828 -19.484 1 95.81 286 LEU B N 1
ATOM 6145 C CA . LEU B 1 286 ? -6.68 -22.781 -20.156 1 95.81 286 LEU B CA 1
ATOM 6146 C C . LEU B 1 286 ? -6.676 -21.75 -21.281 1 95.81 286 LEU B C 1
ATOM 6148 O O . LEU B 1 286 ? -7.191 -22 -22.359 1 95.81 286 LEU B O 1
ATOM 6152 N N . VAL B 1 287 ? -6.168 -20.594 -20.969 1 96.75 287 VAL B N 1
ATOM 6153 C CA . VAL B 1 287 ? -5.949 -19.578 -22 1 96.75 287 VAL B CA 1
ATOM 6154 C C . VAL B 1 287 ? -4.508 -19.656 -22.5 1 96.75 287 VAL B C 1
ATOM 6156 O O . VAL B 1 287 ? -3.57 -19.391 -21.734 1 96.75 287 VAL B O 1
ATOM 6159 N N . PRO B 1 288 ? -4.352 -20.016 -23.781 1 95.88 288 PRO B N 1
ATOM 6160 C CA . PRO B 1 288 ? -2.98 -20.125 -24.281 1 95.88 288 PRO B CA 1
ATOM 6161 C C . PRO B 1 288 ? -2.223 -18.797 -24.188 1 95.88 288 PRO B C 1
ATOM 6163 O O . PRO B 1 288 ? -2.797 -17.734 -24.438 1 95.88 288 PRO B O 1
ATOM 6166 N N . PRO B 1 289 ? -0.938 -18.875 -23.844 1 96.56 289 PRO B N 1
ATOM 6167 C CA . PRO B 1 289 ? -0.148 -17.656 -23.625 1 96.56 289 PRO B CA 1
ATOM 6168 C C . PRO B 1 289 ? -0.169 -16.719 -24.828 1 96.56 289 PRO B C 1
ATOM 6170 O O . PRO B 1 289 ? -0.09 -15.492 -24.656 1 96.56 289 PRO B O 1
ATOM 6173 N N . VAL B 1 290 ? -0.292 -17.266 -26.016 1 94.62 290 VAL B N 1
ATOM 6174 C CA . VAL B 1 290 ? -0.274 -16.453 -27.234 1 94.62 290 VAL B CA 1
ATOM 6175 C C . VAL B 1 290 ? -1.468 -15.5 -27.234 1 94.62 290 VAL B C 1
ATOM 6177 O O . VAL B 1 290 ? -1.43 -14.445 -27.875 1 94.62 290 VAL B O 1
ATOM 6180 N N . LYS B 1 291 ? -2.523 -15.789 -26.453 1 95.25 291 LYS B N 1
ATOM 6181 C CA . LYS B 1 291 ? -3.742 -14.984 -26.422 1 95.25 291 LYS B CA 1
ATOM 6182 C C . LYS B 1 291 ? -3.729 -14.008 -25.25 1 95.25 291 LYS B C 1
ATOM 6184 O O . LYS B 1 291 ? -4.691 -13.266 -25.047 1 95.25 291 LYS B O 1
ATOM 6189 N N . TRP B 1 292 ? -2.617 -14.023 -24.453 1 96.62 292 TRP B N 1
ATOM 6190 C CA . TRP B 1 292 ? -2.512 -13.117 -23.312 1 96.62 292 TRP B CA 1
ATOM 6191 C C . TRP B 1 292 ? -2.244 -11.688 -23.766 1 96.62 292 TRP B C 1
ATOM 6193 O O . TRP B 1 292 ? -1.716 -11.469 -24.859 1 96.62 292 TRP B O 1
ATOM 6203 N N . PRO B 1 293 ? -2.639 -10.688 -22.969 1 94.19 293 PRO B N 1
ATOM 6204 C CA . PRO B 1 293 ? -2.135 -9.344 -23.25 1 94.19 293 PRO B CA 1
ATOM 6205 C C . PRO B 1 293 ? -0.611 -9.258 -23.203 1 94.19 293 PRO B C 1
ATOM 6207 O O . PRO B 1 293 ? 0.026 -9.977 -22.422 1 94.19 293 PRO B O 1
ATOM 6210 N N . VAL B 1 294 ? -0.097 -8.43 -23.969 1 91.25 294 VAL B N 1
ATOM 6211 C CA . VAL B 1 294 ? 1.343 -8.188 -23.938 1 91.25 294 VAL B CA 1
ATOM 6212 C C . VAL B 1 294 ? 1.752 -7.641 -22.578 1 91.25 294 VAL B C 1
ATOM 6214 O O . VAL B 1 294 ? 1.142 -6.695 -22.078 1 91.25 294 VAL B O 1
ATOM 6217 N N . PRO B 1 295 ? 2.754 -8.336 -21.938 1 93.5 295 PRO B N 1
ATOM 6218 C CA . PRO B 1 295 ? 3.221 -7.773 -20.672 1 93.5 295 PRO B CA 1
ATOM 6219 C C . PRO B 1 295 ? 3.676 -6.32 -20.812 1 93.5 295 PRO B C 1
ATOM 6221 O O . PRO B 1 295 ? 4.316 -5.961 -21.797 1 93.5 295 PRO B O 1
ATOM 6224 N N . PRO B 1 296 ? 3.346 -5.543 -19.828 1 91.38 296 PRO B N 1
ATOM 6225 C CA . PRO B 1 296 ? 3.693 -4.121 -19.922 1 91.38 296 PRO B CA 1
ATOM 6226 C C . PRO B 1 296 ? 5.191 -3.869 -19.766 1 91.38 296 PRO B C 1
ATOM 6228 O O . PRO B 1 296 ? 5.895 -4.668 -19.141 1 91.38 296 PRO B O 1
ATOM 6231 N N . GLU B 1 297 ? 5.594 -2.76 -20.344 1 89.25 297 GLU B N 1
ATOM 6232 C CA . GLU B 1 297 ? 6.965 -2.293 -20.172 1 89.25 297 GLU B CA 1
ATOM 6233 C C . GLU B 1 297 ? 7.062 -1.269 -19.047 1 89.25 297 GLU B C 1
ATOM 6235 O O . GLU B 1 297 ? 6.062 -0.667 -18.656 1 89.25 297 GLU B O 1
ATOM 6240 N N . SER B 1 298 ? 8.305 -1.138 -18.547 1 84.88 298 SER B N 1
ATOM 6241 C CA . SER B 1 298 ? 8.609 -0.094 -17.578 1 84.88 298 SER B CA 1
ATOM 6242 C C . SER B 1 298 ? 9.492 0.988 -18.188 1 84.88 298 SER B C 1
ATOM 6244 O O . SER B 1 298 ? 10.523 0.687 -18.797 1 84.88 298 SER B O 1
ATOM 6246 N N . PRO B 1 299 ? 8.977 2.365 -17.891 1 78.88 299 PRO B N 1
ATOM 6247 C CA . PRO B 1 299 ? 7.688 2.869 -17.422 1 78.88 299 PRO B CA 1
ATOM 6248 C C . PRO B 1 299 ? 6.578 2.711 -18.453 1 78.88 299 PRO B C 1
ATOM 6250 O O . PRO B 1 299 ? 6.855 2.459 -19.641 1 78.88 299 PRO B O 1
ATOM 6253 N N . PRO B 1 300 ? 5.246 2.672 -17.906 1 77.56 300 PRO B N 1
ATOM 6254 C CA . PRO B 1 300 ? 4.73 3.266 -16.672 1 77.56 300 PRO B CA 1
ATOM 6255 C C . PRO B 1 300 ? 4.613 2.252 -15.531 1 77.56 300 PRO B C 1
ATOM 6257 O O . PRO B 1 300 ? 4.441 2.639 -14.375 1 77.56 300 PRO B O 1
ATOM 6260 N N . ALA B 1 301 ? 4.73 1.021 -15.82 1 81.25 301 ALA B N 1
ATOM 6261 C CA . ALA B 1 301 ? 4.66 0.017 -14.766 1 81.25 301 ALA B CA 1
ATOM 6262 C C . ALA B 1 301 ? 5.922 0.035 -13.906 1 81.25 301 ALA B C 1
ATOM 6264 O O . ALA B 1 301 ? 7 0.391 -14.391 1 81.25 301 ALA B O 1
ATOM 6265 N N . ALA B 1 302 ? 5.688 -0.263 -12.656 1 90.62 302 ALA B N 1
ATOM 6266 C CA . ALA B 1 302 ? 6.871 -0.489 -11.828 1 90.62 302 ALA B CA 1
ATOM 6267 C C . ALA B 1 302 ? 7.742 -1.599 -12.414 1 90.62 302 ALA B C 1
ATOM 6269 O O . ALA B 1 302 ? 7.227 -2.602 -12.914 1 90.62 302 ALA B O 1
ATOM 6270 N N . VAL B 1 303 ? 8.969 -1.439 -12.305 1 94.25 303 VAL B N 1
ATOM 6271 C CA . VAL B 1 303 ? 9.906 -2.361 -12.945 1 94.25 303 VAL B CA 1
ATOM 6272 C C . VAL B 1 303 ? 9.695 -3.771 -12.398 1 94.25 303 VAL B C 1
ATOM 6274 O O . VAL B 1 303 ? 9.727 -4.746 -13.148 1 94.25 303 VAL B O 1
ATOM 6277 N N . GLU B 1 304 ? 9.469 -3.934 -11.117 1 96.94 304 GLU B N 1
ATOM 6278 C CA . GLU B 1 304 ? 9.258 -5.242 -10.508 1 96.94 304 GLU B CA 1
ATOM 6279 C C . GLU B 1 304 ? 7.969 -5.887 -11.016 1 96.94 304 GLU B C 1
ATOM 6281 O O . GLU B 1 304 ? 7.934 -7.086 -11.289 1 96.94 304 GLU B O 1
ATOM 6286 N N . ASP B 1 305 ? 6.938 -5.078 -11.195 1 97.12 305 ASP B N 1
ATOM 6287 C CA . ASP B 1 305 ? 5.66 -5.578 -11.703 1 97.12 305 ASP B CA 1
ATOM 6288 C C . ASP B 1 305 ? 5.789 -6.035 -13.148 1 97.12 305 ASP B C 1
ATOM 6290 O O . ASP B 1 305 ? 5.289 -7.102 -13.516 1 97.12 305 ASP B O 1
ATOM 6294 N N . ALA B 1 306 ? 6.422 -5.168 -13.93 1 97.12 306 ALA B N 1
ATOM 6295 C CA . ALA B 1 306 ? 6.617 -5.484 -15.336 1 97.12 306 ALA B CA 1
ATOM 6296 C C . ALA B 1 306 ? 7.367 -6.805 -15.508 1 97.12 306 ALA B C 1
ATOM 6298 O O . ALA B 1 306 ? 6.977 -7.648 -16.312 1 97.12 306 ALA B O 1
ATOM 6299 N N . PHE B 1 307 ? 8.438 -6.961 -14.727 1 98.12 307 PHE B N 1
ATOM 6300 C CA . PHE B 1 307 ? 9.18 -8.211 -14.797 1 98.12 307 PHE B CA 1
ATOM 6301 C C . PHE B 1 307 ? 8.32 -9.383 -14.32 1 98.12 307 PHE B C 1
ATOM 6303 O O . PHE B 1 307 ? 8.367 -10.469 -14.906 1 98.12 307 PHE B O 1
ATOM 6310 N N . GLY B 1 308 ? 7.559 -9.164 -13.227 1 98.38 308 GLY B N 1
ATOM 6311 C CA . GLY B 1 308 ? 6.684 -10.211 -12.719 1 98.38 308 GLY B CA 1
ATOM 6312 C C . GLY B 1 308 ? 5.699 -10.719 -13.75 1 98.38 308 GLY B C 1
ATOM 6313 O O . GLY B 1 308 ? 5.539 -11.93 -13.922 1 98.38 308 GLY B O 1
ATOM 6314 N N . MET B 1 309 ? 5.062 -9.867 -14.461 1 98.06 309 MET B N 1
ATOM 6315 C CA . MET B 1 309 ? 4.094 -10.242 -15.484 1 98.06 309 MET B CA 1
ATOM 6316 C C . MET B 1 309 ? 4.785 -10.891 -16.688 1 98.06 309 MET B C 1
ATOM 6318 O O . MET B 1 309 ? 4.273 -11.852 -17.25 1 98.06 309 MET B O 1
ATOM 6322 N N . ARG B 1 310 ? 5.965 -10.391 -17 1 97.75 310 ARG B N 1
ATOM 6323 C CA . ARG B 1 310 ? 6.723 -10.961 -18.109 1 97.75 310 ARG B CA 1
ATOM 6324 C C . ARG B 1 310 ? 7.168 -12.383 -17.781 1 97.75 310 ARG B C 1
ATOM 6326 O O . ARG B 1 310 ? 7.035 -13.281 -18.625 1 97.75 310 ARG B O 1
ATOM 6333 N N . ILE B 1 311 ? 7.73 -12.547 -16.609 1 98.38 311 ILE B N 1
ATOM 6334 C CA . ILE B 1 311 ? 8.242 -13.867 -16.25 1 98.38 311 ILE B CA 1
ATOM 6335 C C . ILE B 1 311 ? 7.074 -14.836 -16.078 1 98.38 311 ILE B C 1
ATOM 6337 O O . ILE B 1 311 ? 7.203 -16.031 -16.375 1 98.38 311 ILE B O 1
ATOM 6341 N N . LEU B 1 312 ? 5.926 -14.367 -15.625 1 98.75 312 LEU B N 1
ATOM 6342 C CA . LEU B 1 312 ? 4.73 -15.203 -15.562 1 98.75 312 LEU B CA 1
ATOM 6343 C C . LEU B 1 312 ? 4.316 -15.656 -16.953 1 98.75 312 LEU B C 1
ATOM 6345 O O . LEU B 1 312 ? 3.939 -16.812 -17.156 1 98.75 312 LEU B O 1
ATOM 6349 N N . TRP B 1 313 ? 4.355 -14.75 -17.875 1 98.56 313 TRP B N 1
ATOM 6350 C CA . TRP B 1 313 ? 4.031 -15.062 -19.266 1 98.56 313 TRP B CA 1
ATOM 6351 C C . TRP B 1 313 ? 5 -16.109 -19.828 1 98.56 313 TRP B C 1
ATOM 6353 O O . TRP B 1 313 ? 4.578 -17.062 -20.484 1 98.56 313 TRP B O 1
ATOM 6363 N N . LEU B 1 314 ? 6.246 -15.969 -19.594 1 98.19 314 LEU B N 1
ATOM 6364 C CA . LEU B 1 314 ? 7.25 -16.922 -20.031 1 98.19 314 LEU B CA 1
ATOM 6365 C C . LEU B 1 314 ? 7.055 -18.281 -19.359 1 98.19 314 LEU B C 1
ATOM 6367 O O . LEU B 1 314 ? 7.215 -19.328 -19.984 1 98.19 314 LEU B O 1
ATOM 6371 N N . LEU B 1 315 ? 6.746 -18.188 -18.094 1 98.56 315 LEU B N 1
ATOM 6372 C CA . LEU B 1 315 ? 6.469 -19.406 -17.344 1 98.56 315 LEU B CA 1
ATOM 6373 C C . LEU B 1 315 ? 5.293 -20.156 -17.969 1 98.56 315 LEU B C 1
ATOM 6375 O O . LEU B 1 315 ? 5.328 -21.391 -18.078 1 98.56 315 LEU B O 1
ATOM 6379 N N . ALA B 1 316 ? 4.25 -19.422 -18.344 1 98.56 316 ALA B N 1
ATOM 6380 C CA . ALA B 1 316 ? 3.102 -20.047 -19 1 98.56 316 ALA B CA 1
ATOM 6381 C C . ALA B 1 316 ? 3.516 -20.75 -20.297 1 98.56 316 ALA B C 1
ATOM 6383 O O . ALA B 1 316 ? 3 -21.812 -20.625 1 98.56 316 ALA B O 1
ATOM 6384 N N . ARG B 1 317 ? 4.395 -20.172 -21.016 1 97.56 317 ARG B N 1
ATOM 6385 C CA . ARG B 1 317 ? 4.898 -20.766 -22.25 1 97.56 317 ARG B CA 1
ATOM 6386 C C . ARG B 1 317 ? 5.715 -22.031 -21.969 1 97.56 317 ARG B C 1
ATOM 6388 O O . ARG B 1 317 ? 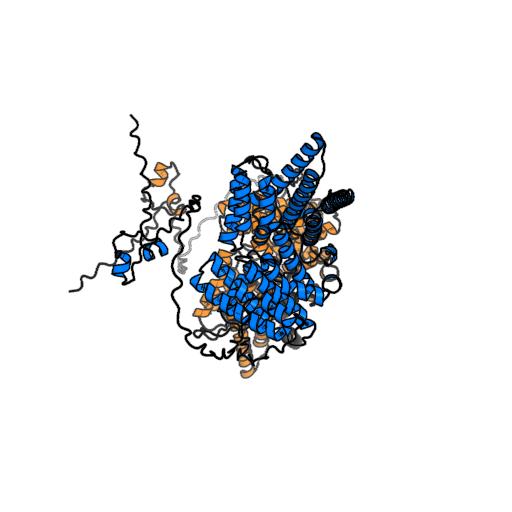5.645 -23 -22.719 1 97.56 317 ARG B O 1
ATOM 6395 N N . VAL B 1 318 ? 6.492 -22.016 -20.906 1 97.12 318 VAL B N 1
ATOM 6396 C CA . VAL B 1 318 ? 7.234 -23.203 -20.484 1 97.12 318 VAL B CA 1
ATOM 6397 C C . VAL B 1 318 ? 6.262 -24.328 -20.141 1 97.12 318 VAL B C 1
ATOM 6399 O O . VAL B 1 318 ? 6.465 -25.469 -20.531 1 97.12 318 VAL B O 1
ATOM 6402 N N . VAL B 1 319 ? 5.223 -23.953 -19.422 1 97.25 319 VAL B N 1
ATOM 6403 C CA . VAL B 1 319 ? 4.207 -24.922 -19 1 97.25 319 VAL B CA 1
ATOM 6404 C C . VAL B 1 319 ? 3.527 -25.531 -20.219 1 97.25 319 VAL B C 1
ATOM 6406 O O . VAL B 1 319 ? 3.264 -26.734 -20.266 1 97.25 319 VAL B O 1
ATOM 6409 N N . GLU B 1 320 ? 3.283 -24.703 -21.156 1 95.31 320 GLU B N 1
ATOM 6410 C CA . GLU B 1 320 ? 2.652 -25.172 -22.391 1 95.31 320 GLU B CA 1
ATOM 6411 C C . GLU B 1 320 ? 3.527 -26.188 -23.125 1 95.31 320 GLU B C 1
ATOM 6413 O O . GLU B 1 320 ? 3.027 -27.203 -23.609 1 95.31 320 GLU B O 1
ATOM 6418 N N . VAL B 1 321 ? 4.801 -25.938 -23.219 1 92.69 321 VAL B N 1
ATOM 6419 C CA . VAL B 1 321 ? 5.719 -26.828 -23.938 1 92.69 321 VAL B CA 1
ATOM 6420 C C . VAL B 1 321 ? 5.922 -28.109 -23.141 1 92.69 321 VAL B C 1
ATOM 6422 O O . VAL B 1 321 ? 5.926 -29.203 -23.703 1 92.69 321 VAL B O 1
ATOM 6425 N N . LYS B 1 322 ? 6.074 -28 -21.875 1 92.44 322 LYS B N 1
ATOM 6426 C CA . LYS B 1 322 ? 6.402 -29.141 -21.031 1 92.44 322 LYS B CA 1
ATOM 6427 C C . LYS B 1 322 ? 5.211 -30.094 -20.891 1 92.44 322 LYS B C 1
ATOM 6429 O O . LYS B 1 322 ? 5.371 -31.312 -20.938 1 92.44 322 LYS B O 1
ATOM 6434 N N . PHE B 1 323 ? 4.012 -29.516 -20.812 1 92.44 323 PHE B N 1
ATOM 6435 C CA . PHE B 1 323 ? 2.871 -30.359 -20.469 1 92.44 323 PHE B CA 1
ATOM 6436 C C . PHE B 1 323 ? 1.889 -30.438 -21.641 1 92.44 323 PHE B C 1
ATOM 6438 O O . PHE B 1 323 ? 0.86 -31.109 -21.531 1 92.44 323 PHE B O 1
ATOM 6445 N N . GLY B 1 324 ? 1.972 -29.703 -22.672 1 85.38 324 GLY B N 1
ATOM 6446 C CA . GLY B 1 324 ? 1.057 -29.703 -23.812 1 85.38 324 GLY B CA 1
ATOM 6447 C C . GLY B 1 324 ? 1.197 -30.922 -24.688 1 85.38 324 GLY B C 1
ATOM 6448 O O . GLY B 1 324 ? 0.255 -31.312 -25.391 1 85.38 324 GLY B O 1
ATOM 6449 N N . SER B 1 325 ? 2.402 -31.453 -25.156 1 67.62 325 SER B N 1
ATOM 6450 C CA . SER B 1 325 ? 2.564 -32.469 -26.188 1 67.62 325 SER B CA 1
ATOM 6451 C C . SER B 1 325 ? 2.434 -33.875 -25.625 1 67.62 325 SER B C 1
ATOM 6453 O O . SER B 1 325 ? 3.244 -34.281 -24.781 1 67.62 325 SER B O 1
ATOM 6455 N N . PRO B 1 326 ? 1.152 -34.375 -25.375 1 56.84 326 PRO B N 1
ATOM 6456 C CA . PRO B 1 326 ? 1.102 -35.75 -24.844 1 56.84 326 PRO B CA 1
ATOM 6457 C C . PRO B 1 326 ? 2.215 -36.656 -25.391 1 56.84 326 PRO B C 1
ATOM 6459 O O . PRO B 1 326 ? 2.797 -37.438 -24.656 1 56.84 326 PRO B O 1
ATOM 6462 N N . ASN B 1 327 ? 1.837 -37.312 -26.562 1 49.97 327 ASN B N 1
ATOM 6463 C CA . ASN B 1 327 ? 2.314 -38.594 -27.094 1 49.97 327 ASN B CA 1
ATOM 6464 C C . ASN B 1 327 ? 3.836 -38.594 -27.219 1 49.97 327 ASN B C 1
ATOM 6466 O O . ASN B 1 327 ? 4.5 -39.406 -26.562 1 49.97 327 ASN B O 1
ATOM 6470 N N . GLY B 1 328 ? 4.375 -38.719 -28.5 1 48.88 328 GLY B N 1
ATOM 6471 C CA . GLY B 1 328 ? 5.516 -39.375 -29.141 1 48.88 328 GLY B CA 1
ATOM 6472 C C . GLY B 1 328 ? 6.824 -38.656 -28.859 1 48.88 328 GLY B C 1
ATOM 6473 O O . GLY B 1 328 ? 6.848 -37.625 -28.156 1 48.88 328 GLY B O 1
ATOM 6474 N N . GLY B 1 329 ? 7.957 -38.906 -29.469 1 52.66 329 GLY B N 1
ATOM 6475 C CA . GLY B 1 329 ? 9.359 -38.562 -29.609 1 52.66 329 GLY B CA 1
ATOM 6476 C C . GLY B 1 329 ? 9.594 -37.062 -29.594 1 52.66 329 GLY B C 1
ATOM 6477 O O . GLY B 1 329 ? 9.008 -36.312 -30.391 1 52.66 329 GLY B O 1
ATOM 6478 N N . VAL B 1 330 ? 9.859 -36.438 -28.312 1 59.75 330 VAL B N 1
ATOM 6479 C CA . VAL B 1 330 ? 10.281 -35.031 -28.297 1 59.75 330 VAL B CA 1
ATOM 6480 C C . VAL B 1 330 ? 10.953 -34.688 -29.609 1 59.75 330 VAL B C 1
ATOM 6482 O O . VAL B 1 330 ? 11.992 -35.25 -29.969 1 59.75 330 VAL B O 1
ATOM 6485 N N . SER B 1 331 ? 10.156 -33.906 -30.516 1 70.31 331 SER B N 1
ATOM 6486 C CA . SER B 1 331 ? 10.695 -33.5 -31.797 1 70.31 331 SER B CA 1
ATOM 6487 C C . SER B 1 331 ? 11.789 -32.469 -31.625 1 70.31 331 SER B C 1
ATOM 6489 O O . SER B 1 331 ? 11.898 -31.828 -30.562 1 70.31 331 SER B O 1
ATOM 6491 N N . ASN B 1 332 ? 12.742 -32.531 -32.344 1 77 332 ASN B N 1
ATOM 6492 C CA . ASN B 1 332 ? 13.773 -31.5 -32.469 1 77 332 ASN B CA 1
ATOM 6493 C C . ASN B 1 332 ? 13.18 -30.094 -32.406 1 77 332 ASN B C 1
ATOM 6495 O O . ASN B 1 332 ? 13.82 -29.172 -31.875 1 77 332 ASN B O 1
ATOM 6499 N N . ILE B 1 333 ? 11.891 -30.094 -32.562 1 80.31 333 ILE B N 1
ATOM 6500 C CA . ILE B 1 333 ? 11.219 -28.797 -32.594 1 80.31 333 ILE B CA 1
ATOM 6501 C C . ILE B 1 333 ? 10.93 -28.344 -31.156 1 80.31 333 ILE B C 1
ATOM 6503 O O . ILE B 1 333 ? 11.133 -27.188 -30.812 1 80.31 333 ILE B O 1
ATOM 6507 N N . GLN B 1 334 ? 10.531 -29.281 -30.344 1 83 334 GLN B N 1
ATOM 6508 C CA . GLN B 1 334 ? 10.227 -28.953 -28.953 1 83 334 GLN B CA 1
ATOM 6509 C C . GLN B 1 334 ? 11.492 -28.547 -28.188 1 83 334 GLN B C 1
ATOM 6511 O O . GLN B 1 334 ? 11.469 -27.641 -27.359 1 83 334 GLN B O 1
ATOM 6516 N N . ARG B 1 335 ? 12.516 -29.234 -28.531 1 83.94 335 ARG B N 1
ATOM 6517 C CA . ARG B 1 335 ? 13.789 -28.922 -27.906 1 83.94 335 ARG B CA 1
ATOM 6518 C C . ARG B 1 335 ? 14.258 -27.516 -28.281 1 83.94 335 ARG B C 1
ATOM 6520 O O . ARG B 1 335 ? 14.734 -26.766 -27.438 1 83.94 335 ARG B O 1
ATOM 6527 N N . GLU B 1 336 ? 14.094 -27.203 -29.516 1 87.25 336 GLU B N 1
ATOM 6528 C CA . GLU B 1 336 ? 14.477 -25.875 -29.984 1 87.25 336 GLU B CA 1
ATOM 6529 C C . GLU B 1 336 ? 13.625 -24.797 -29.344 1 87.25 336 GLU B C 1
ATOM 6531 O O . GLU B 1 3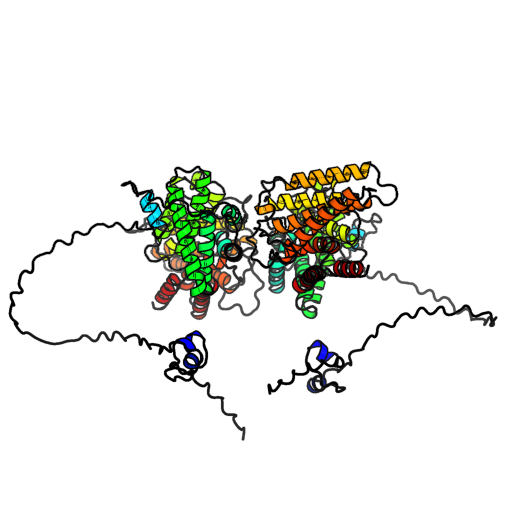36 ? 14.117 -23.703 -29.031 1 87.25 336 GLU B O 1
ATOM 6536 N N . ARG B 1 337 ? 12.391 -25.125 -29.156 1 89.5 337 ARG B N 1
ATOM 6537 C CA . ARG B 1 337 ? 11.484 -24.188 -28.516 1 89.5 337 ARG B CA 1
ATOM 6538 C C . ARG B 1 337 ? 11.883 -23.922 -27.078 1 89.5 337 ARG B C 1
ATOM 6540 O O . ARG B 1 337 ? 11.852 -22.781 -26.609 1 89.5 337 ARG B O 1
ATOM 6547 N N . VAL B 1 338 ? 12.25 -24.953 -26.391 1 90.44 338 VAL B N 1
ATOM 6548 C CA . VAL B 1 338 ? 12.617 -24.812 -24.984 1 90.44 338 VAL B CA 1
ATOM 6549 C C . VAL B 1 338 ? 13.938 -24.062 -24.875 1 90.44 338 VAL B C 1
ATOM 6551 O O . VAL B 1 338 ? 14.109 -23.234 -23.969 1 90.44 338 VAL B O 1
ATOM 6554 N N . GLU B 1 339 ? 14.867 -24.375 -25.75 1 90.25 339 GLU B N 1
ATOM 6555 C CA . GLU B 1 339 ? 16.141 -23.656 -25.734 1 90.25 339 GLU B CA 1
ATOM 6556 C C . GLU B 1 339 ? 15.938 -22.172 -26 1 90.25 339 GLU B C 1
ATOM 6558 O O . GLU B 1 339 ? 16.609 -21.328 -25.391 1 90.25 339 GLU B O 1
ATOM 6563 N N . SER B 1 340 ? 15.023 -21.906 -26.875 1 94.38 340 SER B N 1
ATOM 6564 C CA . SER B 1 340 ? 14.68 -20.516 -27.125 1 94.38 340 SER B CA 1
ATOM 6565 C C . SER B 1 340 ? 14.07 -19.844 -25.906 1 94.38 340 SER B C 1
ATOM 6567 O O . SER B 1 340 ? 14.359 -18.688 -25.609 1 94.38 340 SER B O 1
ATOM 6569 N N . LEU B 1 341 ? 13.258 -20.578 -25.188 1 95.81 341 LEU B N 1
ATOM 6570 C CA . LEU B 1 341 ? 12.633 -20.062 -23.969 1 95.81 341 LEU B CA 1
ATOM 6571 C C . LEU B 1 341 ? 13.672 -19.812 -22.891 1 95.81 341 LEU B C 1
ATOM 6573 O O . LEU B 1 341 ? 13.602 -18.812 -22.172 1 95.81 341 LEU B O 1
ATOM 6577 N N . VAL B 1 342 ? 14.617 -20.719 -22.812 1 94.81 342 VAL B N 1
ATOM 6578 C CA . VAL B 1 342 ? 15.695 -20.547 -21.844 1 94.81 342 VAL B CA 1
ATOM 6579 C C . VAL B 1 342 ? 16.453 -19.25 -22.141 1 94.81 342 VAL B C 1
ATOM 6581 O O . VAL B 1 342 ? 16.719 -18.469 -21.234 1 94.81 342 VAL B O 1
ATOM 6584 N N . ALA B 1 343 ? 16.734 -19.047 -23.391 1 96.06 343 ALA B N 1
ATOM 6585 C CA . ALA B 1 343 ? 17.453 -17.844 -23.797 1 96.06 343 ALA B CA 1
ATOM 6586 C C . ALA B 1 343 ? 16.641 -16.594 -23.5 1 96.06 343 ALA B C 1
ATOM 6588 O O . ALA B 1 343 ? 17.188 -15.57 -23.062 1 96.06 343 ALA B O 1
ATOM 6589 N N . GLU B 1 344 ? 15.367 -16.625 -23.75 1 96.56 344 GLU B N 1
ATOM 6590 C CA . GLU B 1 344 ? 14.492 -15.484 -23.5 1 96.56 344 GLU B CA 1
ATOM 6591 C C . GLU B 1 344 ? 14.398 -15.18 -22.016 1 96.56 344 GLU B C 1
ATOM 6593 O O . GLU B 1 344 ? 14.367 -14.016 -21.609 1 96.56 344 GLU B O 1
ATOM 6598 N N . ILE B 1 345 ? 14.289 -16.188 -21.172 1 97.88 345 ILE B N 1
ATOM 6599 C CA . ILE B 1 345 ? 14.242 -16.031 -19.719 1 97.88 345 ILE B CA 1
ATOM 6600 C C . ILE B 1 345 ? 15.547 -15.422 -19.234 1 97.88 345 ILE B C 1
ATOM 6602 O O . ILE B 1 345 ? 15.539 -14.5 -18.406 1 97.88 345 ILE B O 1
ATOM 6606 N N . ASP B 1 346 ? 16.656 -15.906 -19.781 1 97.25 346 ASP B N 1
ATOM 6607 C CA . ASP B 1 346 ? 17.969 -15.383 -19.391 1 97.25 346 ASP B CA 1
ATOM 6608 C C . ASP B 1 346 ? 18.109 -13.914 -19.797 1 97.25 346 ASP B C 1
ATOM 6610 O O . ASP B 1 346 ? 18.656 -13.109 -19.047 1 97.25 346 ASP B O 1
ATOM 6614 N N . LEU B 1 347 ? 17.609 -13.602 -20.922 1 96 347 LEU B N 1
ATOM 6615 C CA . LEU B 1 347 ? 17.672 -12.227 -21.406 1 96 347 LEU B CA 1
ATOM 6616 C C . LEU B 1 347 ? 16.828 -11.305 -20.531 1 96 347 LEU B C 1
ATOM 6618 O O . LEU B 1 347 ? 17.219 -10.172 -20.25 1 96 347 LEU B O 1
ATOM 6622 N N . ALA B 1 348 ? 15.641 -11.742 -20.156 1 95.62 348 ALA B N 1
ATOM 6623 C CA . ALA B 1 348 ? 14.75 -10.969 -19.297 1 95.62 348 ALA B CA 1
ATOM 6624 C C . ALA B 1 348 ? 15.391 -10.711 -17.922 1 95.62 348 ALA B C 1
ATOM 6626 O O . ALA B 1 348 ? 15.18 -9.656 -17.328 1 95.62 348 ALA B O 1
ATOM 6627 N N . TRP B 1 349 ? 16.25 -11.625 -17.484 1 96.5 349 TRP B N 1
ATOM 6628 C CA . TRP B 1 349 ? 16.875 -11.562 -16.172 1 96.5 349 TRP B CA 1
ATOM 6629 C C . TRP B 1 349 ? 18.109 -10.656 -16.203 1 96.5 349 TRP B C 1
ATOM 6631 O O . TRP B 1 349 ? 18.344 -9.883 -15.273 1 96.5 349 TRP B O 1
ATOM 6641 N N . ALA B 1 350 ? 19.031 -10.719 -17.203 1 93.69 350 ALA B N 1
ATOM 6642 C CA . ALA B 1 350 ? 20.359 -10.117 -17.281 1 93.69 350 ALA B CA 1
ATOM 6643 C C . ALA B 1 350 ? 20.281 -8.594 -17.141 1 93.69 350 ALA B C 1
ATOM 6645 O O . ALA B 1 350 ? 21.141 -7.984 -16.5 1 93.69 350 ALA B O 1
ATOM 6646 N N . GLY B 1 351 ? 19.297 -7.934 -17.531 1 87.5 351 GLY B N 1
ATOM 6647 C CA . GLY B 1 351 ? 19.281 -6.48 -17.516 1 87.5 351 GLY B CA 1
ATOM 6648 C C . GLY B 1 351 ? 18.484 -5.898 -16.359 1 87.5 351 GLY B C 1
ATOM 6649 O O . GLY B 1 351 ? 18.375 -4.676 -16.234 1 87.5 351 GLY B O 1
ATOM 6650 N N . LEU B 1 352 ? 18.219 -6.684 -15.367 1 95.19 352 LEU B N 1
ATOM 6651 C CA . LEU B 1 352 ? 17.375 -6.195 -14.281 1 95.19 352 LEU B CA 1
ATOM 6652 C C . LEU B 1 352 ? 18.219 -5.555 -13.188 1 95.19 352 LEU B C 1
ATOM 6654 O O . LEU B 1 352 ? 19.312 -6.031 -12.875 1 95.19 352 LEU B O 1
ATOM 6658 N N . PRO B 1 353 ? 17.719 -4.445 -12.625 1 93.12 353 PRO B N 1
ATOM 6659 C CA . PRO B 1 353 ? 18.422 -3.846 -11.484 1 93.12 353 PRO B CA 1
ATOM 6660 C C . PRO B 1 353 ? 18.391 -4.734 -10.242 1 93.12 353 PRO B C 1
ATOM 6662 O O . PRO B 1 353 ? 17.594 -5.672 -10.164 1 93.12 353 PRO B O 1
ATOM 6665 N N . SER B 1 354 ? 19.203 -4.434 -9.312 1 90.75 354 SER B N 1
ATOM 6666 C CA . SER B 1 354 ? 19.406 -5.266 -8.125 1 90.75 354 SER B CA 1
ATOM 6667 C C . SER B 1 354 ? 18.141 -5.324 -7.281 1 90.75 354 SER B C 1
ATOM 6669 O O . SER B 1 354 ? 17.812 -6.363 -6.695 1 90.75 354 SER B O 1
ATOM 6671 N N . HIS B 1 355 ? 17.406 -4.234 -7.258 1 93.19 355 HIS B N 1
ATOM 6672 C CA . HIS B 1 355 ? 16.234 -4.203 -6.398 1 93.19 355 HIS B CA 1
ATOM 6673 C C . HIS B 1 355 ? 15.125 -5.102 -6.941 1 93.19 355 HIS B C 1
ATOM 6675 O O . HIS B 1 355 ? 14.188 -5.449 -6.219 1 93.19 355 HIS B O 1
ATOM 6681 N N . VAL B 1 356 ? 15.273 -5.547 -8.219 1 96.56 356 VAL B N 1
ATOM 6682 C CA . VAL B 1 356 ? 14.344 -6.508 -8.789 1 96.56 356 VAL B CA 1
ATOM 6683 C C . VAL B 1 356 ? 14.836 -7.93 -8.523 1 96.56 356 VAL B C 1
ATOM 6685 O O . VAL B 1 356 ? 14.047 -8.812 -8.188 1 96.56 356 VAL B O 1
ATOM 6688 N N . ARG B 1 357 ? 16.141 -8.164 -8.562 1 95.88 357 ARG B N 1
ATOM 6689 C CA . ARG B 1 357 ? 16.734 -9.492 -8.461 1 95.88 357 ARG B CA 1
ATOM 6690 C C . ARG B 1 357 ? 16.906 -9.898 -7 1 95.88 357 ARG B C 1
ATOM 6692 O O . ARG B 1 357 ? 17.062 -11.086 -6.699 1 95.88 357 ARG B O 1
ATOM 6699 N N . GLY B 1 358 ? 16.844 -9.016 -6.176 1 94.5 358 GLY B N 1
ATOM 6700 C CA . GLY B 1 358 ? 17.156 -9.266 -4.777 1 94.5 358 GLY B CA 1
ATOM 6701 C C . GLY B 1 358 ? 18.547 -8.789 -4.375 1 94.5 358 GLY B C 1
ATOM 6702 O O . GLY B 1 358 ? 19.5 -8.953 -5.129 1 94.5 358 GLY B O 1
ATOM 6703 N N . VAL B 1 359 ? 18.594 -8.18 -3.193 1 94.75 359 VAL B N 1
ATOM 6704 C CA . VAL B 1 359 ? 19.859 -7.641 -2.688 1 94.75 359 VAL B CA 1
ATOM 6705 C C . VAL B 1 359 ? 20.469 -8.609 -1.683 1 94.75 359 VAL B C 1
ATOM 6707 O O . VAL B 1 359 ? 19.875 -8.898 -0.641 1 94.75 359 VAL B O 1
ATOM 6710 N N . PRO B 1 360 ? 21.641 -9.102 -2.012 1 90.69 360 PRO B N 1
ATOM 6711 C CA . PRO B 1 360 ? 22.281 -10 -1.053 1 90.69 360 PRO B CA 1
ATOM 6712 C C . PRO B 1 360 ? 22.641 -9.305 0.262 1 90.69 360 PRO B C 1
ATOM 6714 O O . PRO B 1 360 ? 23.062 -8.148 0.26 1 90.69 360 PRO B O 1
ATOM 6717 N N . MET B 1 361 ? 22.359 -9.938 1.28 1 90.69 361 MET B N 1
ATOM 6718 C CA . MET B 1 361 ? 22.672 -9.398 2.6 1 90.69 361 MET B CA 1
ATOM 6719 C C . MET B 1 361 ? 23.969 -10 3.143 1 90.69 361 MET B C 1
ATOM 6721 O O . MET B 1 361 ? 24.359 -11.102 2.742 1 90.69 361 MET B O 1
ATOM 6725 N N . LYS B 1 362 ? 24.641 -9.141 3.982 1 79 362 LYS B N 1
ATOM 6726 C CA . LYS B 1 362 ? 25.859 -9.633 4.594 1 79 362 LYS B CA 1
ATOM 6727 C C . LYS B 1 362 ? 25.594 -10.891 5.426 1 79 362 LYS B C 1
ATOM 6729 O O . LYS B 1 362 ? 24.594 -10.961 6.148 1 79 362 LYS B O 1
ATOM 6734 N N . GLN B 1 363 ? 26.234 -11.953 5 1 66.31 363 GLN B N 1
ATOM 6735 C CA . GLN B 1 363 ? 26.031 -13.289 5.559 1 66.31 363 GLN B CA 1
ATOM 6736 C C . GLN B 1 363 ? 26.438 -13.336 7.027 1 66.31 363 GLN B C 1
ATOM 6738 O O . GLN B 1 363 ? 27.516 -12.883 7.391 1 66.31 363 GLN B O 1
ATOM 6743 N N . SER B 1 364 ? 25.469 -13.188 7.945 1 58 364 SER B N 1
ATOM 6744 C CA . SER B 1 364 ? 25.969 -13.672 9.227 1 58 364 SER B CA 1
ATOM 6745 C C . SER B 1 364 ? 26.359 -15.141 9.156 1 58 364 SER B C 1
ATOM 6747 O O . SER B 1 364 ? 25.953 -15.852 8.234 1 58 364 SER B O 1
ATOM 6749 N N . HIS B 1 365 ? 27.266 -15.633 9.953 1 52.91 365 HIS B N 1
ATOM 6750 C CA . HIS B 1 365 ? 27.922 -16.938 10.039 1 52.91 365 HIS B CA 1
ATOM 6751 C C . HIS B 1 365 ? 26.984 -18.047 9.57 1 52.91 365 HIS B C 1
ATOM 6753 O O . HIS B 1 365 ? 27.422 -19 8.914 1 52.91 365 HIS B O 1
ATOM 6759 N N . SER B 1 366 ? 25.969 -18.344 10.289 1 50.5 366 SER B N 1
ATOM 6760 C CA . SER B 1 366 ? 25.438 -19.703 10.359 1 50.5 366 SER B CA 1
ATOM 6761 C C . SER B 1 366 ? 24.672 -20.062 9.086 1 50.5 366 SER B C 1
ATOM 6763 O O . SER B 1 366 ? 23.453 -20.266 9.117 1 50.5 366 SER B O 1
ATOM 6765 N N . GLU B 1 367 ? 24.953 -19.359 7.941 1 56.38 367 GLU B N 1
ATOM 6766 C CA . GLU B 1 367 ? 23.984 -19.719 6.918 1 56.38 367 GLU B CA 1
ATOM 6767 C C . GLU B 1 367 ? 24.016 -21.219 6.621 1 56.38 367 GLU B C 1
ATOM 6769 O O . GLU B 1 367 ? 25.094 -21.797 6.461 1 56.38 367 GLU B O 1
ATOM 6774 N N . ASP B 1 368 ? 23.047 -21.891 6.988 1 60.66 368 ASP B N 1
ATOM 6775 C CA . ASP B 1 368 ? 22.609 -23.281 6.879 1 60.66 368 ASP B CA 1
ATOM 6776 C C . ASP B 1 368 ? 22.594 -23.734 5.422 1 60.66 368 ASP B C 1
ATOM 6778 O O . ASP B 1 368 ? 21.797 -23.25 4.617 1 60.66 368 ASP B O 1
ATOM 6782 N N . GLU B 1 369 ? 23.344 -24.719 5.129 1 73.5 369 GLU B N 1
ATOM 6783 C CA . GLU B 1 369 ? 23.266 -25.688 4.043 1 73.5 369 GLU B CA 1
ATOM 6784 C C . GLU B 1 369 ? 23.391 -25.016 2.682 1 73.5 369 GLU B C 1
ATOM 6786 O O . GLU B 1 369 ? 22.688 -25.375 1.734 1 73.5 369 GLU B O 1
ATOM 6791 N N . GLY B 1 370 ? 24.094 -23.797 2.6 1 82 370 GLY B N 1
ATOM 6792 C CA . GLY B 1 370 ? 24.359 -23.188 1.307 1 82 370 GLY B CA 1
ATOM 6793 C C . GLY B 1 370 ? 23.297 -22.172 0.905 1 82 370 GLY B C 1
ATOM 6794 O O . GLY B 1 370 ? 23.312 -21.672 -0.224 1 82 370 GLY B O 1
ATOM 6795 N N . LEU B 1 371 ? 22.391 -21.828 1.721 1 90.69 371 LEU B N 1
ATOM 6796 C CA . LEU B 1 371 ? 21.375 -20.828 1.434 1 90.69 371 LEU B CA 1
ATOM 6797 C C . LEU B 1 371 ? 21.906 -19.422 1.701 1 90.69 371 LEU B C 1
ATOM 6799 O O . LEU B 1 371 ? 22.875 -19.25 2.428 1 90.69 371 LEU B O 1
ATOM 6803 N N . THR B 1 372 ? 21.391 -18.516 0.979 1 89.44 372 THR B N 1
ATOM 6804 C CA . THR B 1 372 ? 21.812 -17.125 1.102 1 89.44 372 THR B CA 1
ATOM 6805 C C . THR B 1 372 ? 20.641 -16.234 1.511 1 89.44 372 THR B C 1
ATOM 6807 O O . THR B 1 372 ? 19.484 -16.547 1.226 1 89.44 372 THR B O 1
ATOM 6810 N N . ARG B 1 373 ? 21 -15.172 2.217 1 91.94 373 ARG B N 1
ATOM 6811 C CA . ARG B 1 373 ? 19.984 -14.188 2.582 1 91.94 373 ARG B CA 1
ATOM 6812 C C . ARG B 1 373 ? 19.859 -13.109 1.515 1 91.94 373 ARG B C 1
ATOM 6814 O O . ARG B 1 373 ? 20.859 -12.531 1.084 1 91.94 373 ARG B O 1
ATOM 6821 N N . VAL B 1 374 ? 18.641 -12.945 1.111 1 93.31 374 VAL B N 1
ATOM 6822 C CA . VAL B 1 374 ? 18.344 -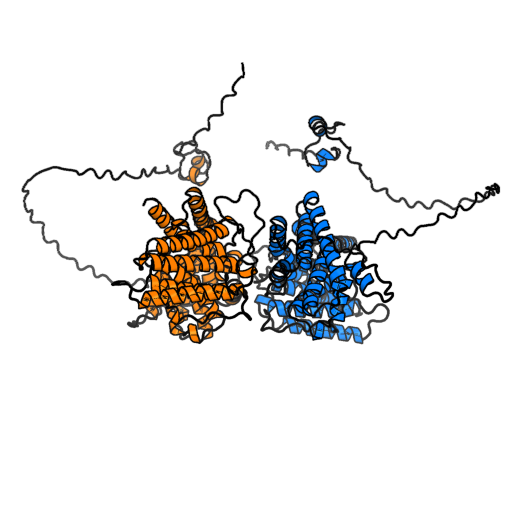11.953 0.075 1 93.31 374 VAL B CA 1
ATOM 6823 C C . VAL B 1 374 ? 17.234 -11.023 0.542 1 93.31 374 VAL B C 1
ATOM 6825 O O . VAL B 1 374 ? 16.266 -11.461 1.172 1 93.31 374 VAL B O 1
ATOM 6828 N N . TRP B 1 375 ? 17.391 -9.734 0.305 1 95.62 375 TRP B N 1
ATOM 6829 C CA . TRP B 1 375 ? 16.406 -8.719 0.688 1 95.62 375 TRP B CA 1
ATOM 6830 C C . TRP B 1 375 ? 15.695 -8.164 -0.54 1 95.62 375 TRP B C 1
ATOM 6832 O O . TRP B 1 375 ? 16.328 -7.91 -1.57 1 95.62 375 TRP B O 1
ATOM 6842 N N . PHE B 1 376 ? 14.398 -8.062 -0.465 1 97.06 376 PHE B N 1
ATOM 6843 C CA . PHE B 1 376 ? 13.609 -7.461 -1.531 1 97.06 376 PHE B CA 1
ATOM 6844 C C . PHE B 1 376 ? 12.922 -6.191 -1.048 1 97.06 376 PHE B C 1
ATOM 6846 O O . PHE B 1 376 ? 12.328 -6.172 0.031 1 97.06 376 PHE B O 1
ATOM 6853 N N . CYS B 1 377 ? 12.93 -5.176 -1.835 1 95.44 377 CYS B N 1
ATOM 6854 C CA . CYS B 1 377 ? 12.344 -3.885 -1.485 1 95.44 377 CYS B CA 1
ATOM 6855 C C . CYS B 1 377 ? 10.828 -3.963 -1.444 1 95.44 377 CYS B C 1
ATOM 6857 O O . CYS B 1 377 ? 10.188 -3.328 -0.601 1 95.44 377 CYS B O 1
ATOM 6859 N N . VAL B 1 378 ? 10.32 -4.645 -2.41 1 97 378 VAL B N 1
ATOM 6860 C CA . VAL B 1 378 ? 8.867 -4.758 -2.512 1 97 378 VAL B CA 1
ATOM 6861 C C . VAL B 1 378 ? 8.477 -6.215 -2.748 1 97 378 VAL B C 1
ATOM 6863 O O . VAL B 1 378 ? 9.258 -6.992 -3.299 1 97 378 VAL B O 1
ATOM 6866 N N . PRO B 1 379 ? 7.277 -6.637 -2.4 1 97.62 379 PRO B N 1
ATOM 6867 C CA . PRO B 1 379 ? 6.852 -8.031 -2.516 1 97.62 379 PRO B CA 1
ATOM 6868 C C . PRO B 1 379 ? 6.824 -8.523 -3.961 1 97.62 379 PRO B C 1
ATOM 6870 O O . PRO B 1 379 ? 7.074 -9.703 -4.223 1 97.62 379 PRO B O 1
ATOM 6873 N N . SER B 1 380 ? 6.5 -7.648 -4.938 1 98.19 380 SER B N 1
ATOM 6874 C CA . SER B 1 380 ? 6.422 -8.07 -6.332 1 98.19 380 SER B CA 1
ATOM 6875 C C . SER B 1 380 ? 7.773 -8.57 -6.832 1 98.19 380 SER B C 1
ATOM 6877 O O . SER B 1 380 ? 7.832 -9.469 -7.68 1 98.19 380 SER B O 1
ATOM 6879 N N . ALA B 1 381 ? 8.844 -8.031 -6.27 1 98.38 381 ALA B N 1
ATOM 6880 C CA . ALA B 1 381 ? 10.18 -8.477 -6.664 1 98.38 381 ALA B CA 1
ATOM 6881 C C . ALA B 1 381 ? 10.43 -9.914 -6.227 1 98.38 381 ALA B C 1
ATOM 6883 O O . ALA B 1 381 ? 10.906 -10.734 -7.016 1 98.38 381 ALA B O 1
ATOM 6884 N N . SER B 1 382 ? 10.188 -10.25 -4.992 1 98.69 382 SER B N 1
ATOM 6885 C CA . SER B 1 382 ? 10.391 -11.609 -4.512 1 98.69 382 SER B CA 1
ATOM 6886 C C . SER B 1 382 ? 9.508 -12.602 -5.254 1 98.69 382 SER B C 1
ATOM 6888 O O . SER B 1 382 ? 9.953 -13.695 -5.617 1 98.69 382 SER B O 1
ATOM 6890 N N . ALA B 1 383 ? 8.242 -12.203 -5.473 1 98.81 383 ALA B N 1
ATOM 6891 C CA . ALA B 1 383 ? 7.316 -13.062 -6.215 1 98.81 383 ALA B CA 1
ATOM 6892 C C . ALA B 1 383 ? 7.832 -13.328 -7.625 1 98.81 383 ALA B C 1
ATOM 6894 O O . ALA B 1 383 ? 7.793 -14.469 -8.102 1 98.81 383 ALA B O 1
ATOM 6895 N N . ALA B 1 384 ? 8.281 -12.266 -8.266 1 98.75 384 ALA B N 1
ATOM 6896 C CA . ALA B 1 384 ? 8.812 -12.398 -9.617 1 98.75 384 ALA B CA 1
ATOM 6897 C C . ALA B 1 384 ? 10.031 -13.328 -9.641 1 98.75 384 ALA B C 1
ATOM 6899 O O . ALA B 1 384 ? 10.172 -14.156 -10.539 1 98.75 384 ALA B O 1
ATOM 6900 N N . CYS B 1 385 ? 10.867 -13.242 -8.648 1 98.75 385 CYS B N 1
ATOM 6901 C CA . CYS B 1 385 ? 12.062 -14.07 -8.57 1 98.75 385 CYS B CA 1
ATOM 6902 C C . CYS B 1 385 ? 11.695 -15.531 -8.352 1 98.75 385 CYS B C 1
ATOM 6904 O O . CYS B 1 385 ? 12.359 -16.422 -8.883 1 98.75 385 CYS B O 1
ATOM 6906 N N . LEU B 1 386 ? 10.672 -15.758 -7.59 1 98.88 386 LEU B N 1
ATOM 6907 C CA . LEU B 1 386 ? 10.203 -17.125 -7.406 1 98.88 386 LEU B CA 1
ATOM 6908 C C . LEU B 1 386 ? 9.75 -17.719 -8.734 1 98.88 386 LEU B C 1
ATOM 6910 O O . LEU B 1 386 ? 10.102 -18.859 -9.055 1 98.88 386 LEU B O 1
ATOM 6914 N N . TYR B 1 387 ? 8.977 -16.953 -9.508 1 98.88 387 TYR B N 1
ATOM 6915 C CA . TYR B 1 387 ? 8.555 -17.422 -10.82 1 98.88 387 TYR B CA 1
ATOM 6916 C C . TYR B 1 387 ? 9.758 -17.672 -11.727 1 98.88 387 TYR B C 1
ATOM 6918 O O . TYR B 1 387 ? 9.789 -18.641 -12.484 1 98.88 387 TYR B O 1
ATOM 6926 N N . TYR B 1 388 ? 10.75 -16.797 -11.641 1 98.81 388 TYR B N 1
ATOM 6927 C CA . TYR B 1 388 ? 11.945 -16.922 -12.469 1 98.81 388 TYR B CA 1
ATOM 6928 C C . TYR B 1 388 ? 12.664 -18.25 -12.18 1 98.81 388 TYR B C 1
ATOM 6930 O O . TYR B 1 388 ? 12.945 -19.016 -13.102 1 98.81 388 TYR B O 1
ATOM 6938 N N . HIS B 1 389 ? 12.945 -18.469 -10.938 1 98.75 389 HIS B N 1
ATOM 6939 C CA . HIS B 1 389 ? 13.688 -19.672 -10.562 1 98.75 389 HIS B CA 1
ATOM 6940 C C . HIS B 1 389 ? 12.883 -20.938 -10.867 1 98.75 389 HIS B C 1
ATOM 6942 O O . HIS B 1 389 ? 13.445 -21.953 -11.281 1 98.75 389 HIS B O 1
ATOM 6948 N N . MET B 1 390 ? 11.586 -20.875 -10.68 1 98.75 390 MET B N 1
ATOM 6949 C CA . MET B 1 390 ? 10.742 -22.016 -11.016 1 98.75 390 MET B CA 1
ATOM 6950 C C . MET B 1 390 ? 10.758 -22.281 -12.516 1 98.75 390 MET B C 1
ATOM 6952 O O . MET B 1 390 ? 10.836 -23.422 -12.953 1 98.75 390 MET B O 1
ATOM 6956 N N . ALA B 1 391 ? 10.633 -21.172 -13.297 1 98.69 391 ALA B N 1
ATOM 6957 C CA . ALA B 1 391 ? 10.688 -21.312 -14.75 1 98.69 391 ALA B CA 1
ATOM 6958 C C . ALA B 1 391 ? 11.984 -21.984 -15.188 1 98.69 391 ALA B C 1
ATOM 6960 O O . ALA B 1 391 ? 11.984 -22.859 -16.062 1 98.69 391 ALA B O 1
ATOM 6961 N N . LYS B 1 392 ? 13.047 -21.609 -14.586 1 98.25 392 LYS B N 1
ATOM 6962 C CA . LYS B 1 392 ? 14.352 -22.188 -14.898 1 98.25 392 LYS B CA 1
ATOM 6963 C C . LYS B 1 392 ? 14.383 -23.672 -14.547 1 98.25 392 LYS B C 1
ATOM 6965 O O . LYS B 1 392 ? 14.859 -24.484 -15.336 1 98.25 392 LYS B O 1
ATOM 6970 N N . ILE B 1 393 ? 13.898 -24.016 -13.398 1 97.94 393 ILE B N 1
ATOM 6971 C CA . ILE B 1 393 ? 13.852 -25.422 -12.984 1 97.94 393 ILE B CA 1
ATOM 6972 C C . ILE B 1 393 ? 13.062 -26.234 -14.008 1 97.94 393 ILE B C 1
ATOM 6974 O O . ILE B 1 393 ? 13.523 -27.281 -14.469 1 97.94 393 ILE B O 1
ATOM 6978 N N . LEU B 1 394 ? 11.93 -25.75 -14.414 1 97.31 394 LEU B N 1
ATOM 6979 C CA . LEU B 1 394 ? 11.039 -26.484 -15.305 1 97.31 394 LEU B CA 1
ATOM 6980 C C . LEU B 1 394 ? 11.68 -26.656 -16.688 1 97.31 394 LEU B C 1
ATOM 6982 O O . LEU B 1 394 ? 11.547 -27.719 -17.297 1 97.31 394 LEU B O 1
ATOM 6986 N N . THR B 1 395 ? 12.375 -25.625 -17.172 1 95.94 395 THR B N 1
ATOM 6987 C CA . THR B 1 395 ? 13.039 -25.734 -18.469 1 95.94 395 THR B CA 1
ATOM 6988 C C . THR B 1 395 ? 14.156 -26.766 -18.422 1 95.94 395 THR B C 1
ATOM 6990 O O . THR B 1 395 ? 14.289 -27.578 -19.328 1 95.94 395 THR B O 1
ATOM 6993 N N . TYR B 1 396 ? 14.906 -26.797 -17.344 1 94 396 TYR B N 1
ATOM 6994 C CA . TYR B 1 396 ? 16 -27.766 -17.219 1 94 396 TYR B CA 1
ATOM 6995 C C . TYR B 1 396 ? 15.469 -29.172 -17 1 94 396 TYR B C 1
ATOM 6997 O O . TYR B 1 396 ? 16.047 -30.141 -17.484 1 94 396 TYR B O 1
ATOM 7005 N N . GLU B 1 397 ? 14.375 -29.281 -16.234 1 92.75 397 GLU B N 1
ATOM 7006 C CA . GLU B 1 397 ? 13.727 -30.578 -16.078 1 92.75 397 GLU B CA 1
ATOM 7007 C C . GLU B 1 397 ? 13.312 -31.156 -17.438 1 92.75 397 GLU B C 1
ATOM 7009 O O . GLU B 1 397 ? 13.484 -32.344 -17.688 1 92.75 397 GLU B O 1
ATOM 7014 N N . PHE B 1 398 ? 12.727 -30.312 -18.203 1 91.5 398 PHE B N 1
ATOM 7015 C CA . PHE B 1 398 ? 12.305 -30.734 -19.547 1 91.5 398 PHE B CA 1
ATOM 7016 C C . PHE B 1 398 ? 13.492 -31.219 -20.359 1 91.5 398 PHE B C 1
ATOM 7018 O O . PHE B 1 398 ? 13.43 -32.281 -21.016 1 91.5 398 PHE B O 1
ATOM 7025 N N . LEU B 1 399 ? 14.555 -30.469 -20.344 1 88.06 399 LEU B N 1
ATOM 7026 C CA . LEU B 1 399 ? 15.742 -30.797 -21.109 1 88.06 399 LEU B CA 1
ATOM 7027 C C . LEU B 1 399 ? 16.375 -32.094 -20.609 1 88.06 399 LEU B C 1
ATOM 7029 O O . LEU B 1 399 ? 16.891 -32.906 -21.391 1 88.06 399 LEU B O 1
ATOM 7033 N N . LEU B 1 400 ? 16.297 -32.312 -19.312 1 87.38 400 LEU B N 1
ATOM 7034 C CA . LEU B 1 400 ? 16.844 -33.531 -18.719 1 87.38 400 LEU B CA 1
ATOM 7035 C C . LEU B 1 400 ? 15.992 -34.75 -19.109 1 87.38 400 LEU B C 1
ATOM 7037 O O . LEU B 1 400 ? 16.531 -35.844 -19.312 1 87.38 400 LEU B O 1
ATOM 7041 N N . GLU B 1 401 ? 14.781 -34.562 -19.109 1 84.44 401 GLU B N 1
ATOM 7042 C CA . GLU B 1 401 ? 13.859 -35.656 -19.422 1 84.44 401 GLU B CA 1
ATOM 7043 C C . GLU B 1 401 ? 13.945 -36.062 -20.891 1 84.44 401 GLU B C 1
ATOM 7045 O O . GLU B 1 401 ? 13.734 -37.219 -21.25 1 84.44 401 GLU B O 1
ATOM 7050 N N . GLN B 1 402 ? 14.203 -35.188 -21.797 1 77.69 402 GLN B N 1
ATOM 7051 C CA . GLN B 1 402 ? 14.102 -35.438 -23.219 1 77.69 402 GLN B CA 1
ATOM 7052 C C . GLN B 1 402 ? 15.453 -35.812 -23.812 1 77.69 402 GLN B C 1
ATOM 7054 O O . GLN B 1 402 ? 15.516 -36.5 -24.844 1 77.69 402 GLN B O 1
ATOM 7059 N N . THR B 1 403 ? 16.469 -35.188 -23.328 1 64.5 403 THR B N 1
ATOM 7060 C CA . THR B 1 403 ? 17.75 -35.375 -24.031 1 64.5 403 THR B CA 1
ATOM 7061 C C . THR B 1 403 ? 18.547 -36.531 -23.422 1 64.5 403 THR B C 1
ATOM 7063 O O . THR B 1 403 ? 18.609 -36.656 -22.203 1 64.5 403 THR B O 1
ATOM 7066 N N . ARG B 1 404 ? 18.641 -37.75 -24.25 1 66.75 404 ARG B N 1
ATOM 7067 C CA . ARG B 1 404 ? 19.719 -38.688 -23.922 1 66.75 404 ARG B CA 1
ATOM 7068 C C . ARG B 1 404 ? 21.047 -37.938 -23.797 1 66.75 404 ARG B C 1
ATOM 7070 O O . ARG B 1 404 ? 21.828 -37.906 -24.75 1 66.75 404 ARG B O 1
ATOM 7077 N N . LEU B 1 405 ? 20.969 -36.969 -22.859 1 66.06 405 LEU B N 1
ATOM 7078 C CA . LEU B 1 405 ? 22.172 -36.156 -22.672 1 66.06 405 LEU B CA 1
ATOM 7079 C C . LEU B 1 405 ? 23.312 -37 -22.109 1 66.06 405 LEU B C 1
ATOM 7081 O O . LEU B 1 405 ? 23.078 -37.938 -21.344 1 66.06 405 LEU B O 1
ATOM 7085 N N . PRO B 1 406 ? 24.484 -36.781 -22.766 1 69.62 406 PRO B N 1
ATOM 7086 C CA . PRO B 1 406 ? 25.641 -37.375 -22.094 1 69.62 406 PRO B CA 1
ATOM 7087 C C . PRO B 1 406 ? 25.688 -37.094 -20.594 1 69.62 406 PRO B C 1
ATOM 7089 O O . PRO B 1 406 ? 25.125 -36.062 -20.141 1 69.62 406 PRO B O 1
ATOM 7092 N N . SER B 1 407 ? 26.203 -37.969 -19.969 1 71.06 407 SER B N 1
ATOM 7093 C CA . SER B 1 407 ? 26.234 -37.969 -18.5 1 71.06 407 SER B CA 1
ATOM 7094 C C . SER B 1 407 ? 26.703 -36.625 -17.969 1 71.06 407 SER B C 1
ATOM 7096 O O . SER B 1 407 ? 26.109 -36.094 -17.031 1 71.06 407 SER B O 1
ATOM 7098 N N . ARG B 1 408 ? 27.719 -36.031 -18.625 1 72.19 408 ARG B N 1
ATOM 7099 C CA . ARG B 1 408 ? 28.281 -34.781 -18.156 1 72.19 408 ARG B CA 1
ATOM 7100 C C . ARG B 1 408 ? 27.281 -33.656 -18.281 1 72.19 408 ARG B C 1
ATOM 7102 O O . ARG B 1 408 ? 27.172 -32.812 -17.391 1 72.19 408 ARG B O 1
ATOM 7109 N N . GLN B 1 409 ? 26.578 -33.625 -19.297 1 75.19 409 GLN B N 1
ATOM 7110 C CA . GLN B 1 409 ? 25.594 -32.562 -19.547 1 75.19 409 GLN B CA 1
ATOM 7111 C C . GLN B 1 409 ? 24.406 -32.719 -18.594 1 75.19 409 GLN B C 1
ATOM 7113 O O . GLN B 1 409 ? 23.844 -31.719 -18.125 1 75.19 409 GLN B O 1
ATOM 7118 N N . SER B 1 410 ? 24.141 -33.906 -18.281 1 83.19 410 SER B N 1
ATOM 7119 C CA . SER B 1 410 ? 23.078 -34.188 -17.312 1 83.19 410 SER B CA 1
ATOM 7120 C C . SER B 1 410 ? 23.453 -33.656 -15.922 1 83.19 410 SER B C 1
ATOM 7122 O O . SER B 1 410 ? 22.609 -33.094 -15.219 1 83.19 410 SER B O 1
ATOM 7124 N N . ASP B 1 411 ? 24.703 -33.781 -15.633 1 86.38 411 ASP B N 1
ATOM 7125 C CA . ASP B 1 411 ? 25.188 -33.312 -14.336 1 86.38 411 ASP B CA 1
ATOM 7126 C C . ASP B 1 411 ? 25.125 -31.797 -14.242 1 86.38 411 ASP B C 1
ATOM 7128 O O . ASP B 1 411 ? 24.812 -31.234 -13.188 1 86.38 411 ASP B O 1
ATOM 7132 N N . ASP B 1 412 ? 25.453 -31.188 -15.305 1 87.25 412 ASP B N 1
ATOM 7133 C CA . ASP B 1 412 ? 25.422 -29.734 -15.344 1 87.25 412 ASP B CA 1
ATOM 7134 C C . ASP B 1 412 ? 24 -29.203 -15.188 1 87.25 412 ASP B C 1
ATOM 7136 O O . ASP B 1 412 ? 23.781 -28.203 -14.516 1 87.25 412 ASP B O 1
ATOM 7140 N N . MET B 1 413 ? 23.109 -29.891 -15.805 1 88.5 413 MET B N 1
ATOM 7141 C CA . MET B 1 413 ? 21.703 -29.484 -15.703 1 88.5 413 MET B CA 1
ATOM 7142 C C . MET B 1 413 ? 21.188 -29.688 -14.289 1 88.5 413 MET B C 1
ATOM 7144 O O . MET B 1 413 ? 20.438 -28.859 -13.773 1 88.5 413 MET B O 1
ATOM 7148 N N . LEU B 1 414 ? 21.609 -30.75 -13.703 1 92.56 414 LEU B N 1
ATOM 7149 C CA . LEU B 1 414 ? 21.188 -31.031 -12.336 1 92.56 414 LEU B CA 1
ATOM 7150 C C . LEU B 1 414 ? 21.75 -30 -11.367 1 92.56 414 LEU B C 1
ATOM 7152 O O . LEU B 1 414 ? 21.094 -29.625 -10.398 1 92.56 414 LEU B O 1
ATOM 7156 N N . ARG B 1 415 ? 22.953 -29.562 -11.656 1 93.81 415 ARG B N 1
ATOM 7157 C CA . ARG B 1 415 ? 23.562 -28.516 -10.844 1 93.81 415 ARG B CA 1
ATOM 7158 C C . ARG B 1 415 ? 22.797 -27.203 -10.977 1 93.81 415 ARG B C 1
ATOM 7160 O O . ARG B 1 415 ? 22.594 -26.5 -9.984 1 93.81 415 ARG B O 1
ATOM 7167 N N . SER B 1 416 ? 22.391 -26.953 -12.172 1 94.62 416 SER B N 1
ATOM 7168 C CA . SER B 1 416 ? 21.609 -25.734 -12.414 1 94.62 416 SER B CA 1
ATOM 7169 C C . SER B 1 416 ? 20.25 -25.797 -11.711 1 94.62 416 SER B C 1
ATOM 7171 O O . SER B 1 416 ? 19.812 -24.812 -11.125 1 94.62 416 SER B O 1
ATOM 7173 N N . ILE B 1 417 ? 19.641 -26.953 -11.812 1 96.81 417 ILE B N 1
ATOM 7174 C CA . ILE B 1 417 ? 18.375 -27.141 -11.125 1 96.81 417 ILE B CA 1
ATOM 7175 C C . ILE B 1 417 ? 18.562 -26.953 -9.617 1 96.81 417 ILE B C 1
ATOM 7177 O O . ILE B 1 417 ? 17.766 -26.266 -8.969 1 96.81 417 ILE B O 1
ATOM 7181 N N . GLY B 1 418 ? 19.625 -27.516 -9.094 1 95.62 418 GLY B N 1
ATOM 7182 C CA . GLY B 1 418 ? 19.938 -27.359 -7.684 1 95.62 418 GLY B CA 1
ATOM 7183 C C . GLY B 1 418 ? 20.156 -25.922 -7.266 1 95.62 418 GLY B C 1
ATOM 7184 O O . GLY B 1 418 ? 19.719 -25.516 -6.188 1 95.62 418 GLY B O 1
ATOM 7185 N N . HIS B 1 419 ? 20.797 -25.188 -8.125 1 95.94 419 HIS B N 1
ATOM 7186 C CA . HIS B 1 419 ? 21.062 -23.766 -7.863 1 95.94 419 HIS B CA 1
ATOM 7187 C C . HIS B 1 419 ? 19.75 -23 -7.738 1 95.94 419 HIS B C 1
ATOM 7189 O O . HIS B 1 419 ? 19.578 -22.234 -6.789 1 95.94 419 HIS B O 1
ATOM 7195 N N . HIS B 1 420 ? 18.859 -23.219 -8.633 1 97.81 420 HIS B N 1
ATOM 7196 C CA . HIS B 1 420 ? 17.578 -22.516 -8.617 1 97.81 420 HIS B CA 1
ATOM 7197 C C . HIS B 1 420 ? 16.703 -23 -7.48 1 97.81 420 HIS B C 1
ATOM 7199 O O . HIS B 1 420 ? 15.938 -22.219 -6.895 1 97.81 420 HIS B O 1
ATOM 7205 N N . ALA B 1 421 ? 16.781 -24.297 -7.172 1 97.69 421 ALA B N 1
ATOM 7206 C CA . ALA B 1 421 ? 16.047 -24.844 -6.027 1 97.69 421 ALA B CA 1
ATOM 7207 C C . ALA B 1 421 ? 16.5 -24.172 -4.73 1 97.69 421 ALA B C 1
ATOM 7209 O O . ALA B 1 421 ? 15.68 -23.781 -3.904 1 97.69 421 ALA B O 1
ATOM 7210 N N . ARG B 1 422 ? 17.797 -24 -4.574 1 96.06 422 ARG B N 1
ATOM 7211 C CA . ARG B 1 422 ? 18.344 -23.375 -3.379 1 96.06 422 ARG B CA 1
ATOM 7212 C C . ARG B 1 422 ? 17.969 -21.891 -3.322 1 96.06 422 ARG B C 1
ATOM 7214 O O . ARG B 1 422 ? 17.734 -21.344 -2.24 1 96.06 422 ARG B O 1
ATOM 7221 N N . ALA B 1 423 ? 17.891 -21.25 -4.48 1 97.25 423 ALA B N 1
ATOM 7222 C CA . ALA B 1 423 ? 17.469 -19.844 -4.531 1 97.25 423 ALA B CA 1
ATOM 7223 C C . ALA B 1 423 ? 16.047 -19.688 -4.02 1 97.25 423 ALA B C 1
ATOM 7225 O O . ALA B 1 423 ? 15.75 -18.766 -3.252 1 97.25 423 ALA B O 1
ATOM 7226 N N . ILE B 1 424 ? 15.148 -20.578 -4.449 1 98.38 424 ILE B N 1
ATOM 7227 C CA . ILE B 1 424 ? 13.766 -20.547 -3.982 1 98.38 424 ILE B CA 1
ATOM 7228 C C . ILE B 1 424 ? 13.727 -20.766 -2.473 1 98.38 424 ILE B C 1
ATOM 7230 O O . ILE B 1 424 ? 13.039 -20.031 -1.752 1 98.38 424 ILE B O 1
ATOM 7234 N N . ALA B 1 425 ? 14.516 -21.75 -2.012 1 97.06 425 ALA B N 1
ATOM 7235 C CA . ALA B 1 425 ? 14.57 -22.031 -0.579 1 97.06 425 ALA B CA 1
ATOM 7236 C C . ALA B 1 425 ? 15.078 -20.812 0.194 1 97.06 425 ALA B C 1
ATOM 7238 O O . ALA B 1 425 ? 14.523 -20.469 1.239 1 97.06 425 ALA B O 1
ATOM 7239 N N . SER B 1 426 ? 16.109 -20.188 -0.334 1 95.88 426 SER B N 1
ATOM 7240 C CA . SER B 1 426 ? 16.688 -19.016 0.295 1 95.88 426 SER B CA 1
ATOM 7241 C C . SER B 1 426 ? 15.664 -17.891 0.414 1 95.88 426 SER B C 1
ATOM 7243 O O . SER B 1 426 ? 15.523 -17.281 1.474 1 95.88 426 SER B O 1
ATOM 7245 N N . ILE B 1 427 ? 14.914 -17.609 -0.619 1 97.56 427 ILE B N 1
ATOM 7246 C CA . ILE B 1 427 ? 13.914 -16.547 -0.645 1 97.56 427 ILE B CA 1
ATOM 7247 C C . ILE B 1 427 ? 12.812 -16.859 0.359 1 97.56 427 ILE B C 1
ATOM 7249 O O . ILE B 1 427 ? 12.422 -16 1.154 1 97.56 427 ILE B O 1
ATOM 7253 N N . CYS B 1 428 ? 12.367 -18.109 0.373 1 97.62 428 CYS B N 1
ATOM 7254 C CA . CYS B 1 428 ? 11.219 -18.484 1.179 1 97.62 428 CYS B CA 1
ATOM 7255 C C . CYS B 1 428 ? 11.57 -18.516 2.662 1 97.62 428 CYS B C 1
ATOM 7257 O O . CYS B 1 428 ? 10.734 -18.203 3.508 1 97.62 428 CYS B O 1
ATOM 7259 N N . LEU B 1 429 ? 12.773 -18.859 2.998 1 94.94 429 LEU B N 1
ATOM 7260 C CA . LEU B 1 429 ? 13.133 -19.078 4.395 1 94.94 429 LEU B CA 1
ATOM 7261 C C . LEU B 1 429 ? 13.719 -17.812 5.012 1 94.94 429 LEU B C 1
ATOM 7263 O O . LEU B 1 429 ? 13.609 -17.594 6.219 1 94.94 429 LEU B O 1
ATOM 7267 N N . PHE B 1 430 ? 14.297 -16.906 4.152 1 90.69 430 PHE B N 1
ATOM 7268 C CA . PHE B 1 430 ? 15.117 -15.891 4.785 1 90.69 430 PHE B CA 1
ATOM 7269 C C . PHE B 1 430 ? 14.664 -14.492 4.363 1 90.69 430 PHE B C 1
ATOM 7271 O O . PHE B 1 430 ? 15.18 -13.492 4.859 1 90.69 430 PHE B O 1
ATOM 7278 N N . SER B 1 431 ? 13.703 -14.289 3.477 1 92.06 431 SER B N 1
ATOM 7279 C CA . SER B 1 431 ? 13.375 -12.969 2.961 1 92.06 431 SER B CA 1
ATOM 7280 C C . SER B 1 431 ? 12.125 -12.406 3.635 1 92.06 431 SER B C 1
ATOM 7282 O O . SER B 1 431 ? 11.664 -11.32 3.281 1 92.06 431 SER B O 1
ATOM 7284 N N . ASP B 1 432 ? 11.547 -13.023 4.68 1 92.75 432 ASP B N 1
ATOM 7285 C CA . ASP B 1 432 ? 10.336 -12.57 5.348 1 92.75 432 ASP B CA 1
ATOM 7286 C C . ASP B 1 432 ? 9.273 -12.148 4.328 1 92.75 432 ASP B C 1
ATOM 7288 O O . ASP B 1 432 ? 8.82 -11 4.336 1 92.75 432 ASP B O 1
ATOM 7292 N N . LEU B 1 433 ? 8.82 -13.078 3.576 1 97.25 433 LEU B N 1
ATOM 7293 C CA . LEU B 1 433 ? 7.934 -12.836 2.445 1 97.25 433 LEU B CA 1
ATOM 7294 C C . LEU B 1 433 ? 6.594 -12.273 2.916 1 97.25 433 LEU B C 1
ATOM 7296 O O . LEU B 1 433 ? 6.055 -12.719 3.93 1 97.25 433 LEU B O 1
ATOM 7300 N N . ALA B 1 434 ? 6.129 -11.211 2.141 1 97.31 434 ALA B N 1
ATOM 7301 C CA . ALA B 1 434 ? 4.762 -10.742 2.326 1 97.31 434 ALA B CA 1
ATOM 7302 C C . ALA B 1 434 ? 3.752 -11.828 1.959 1 97.31 434 ALA B C 1
ATOM 7304 O O . ALA B 1 434 ? 4.066 -12.734 1.185 1 97.31 434 ALA B O 1
ATOM 7305 N N . ASP B 1 435 ? 2.553 -11.711 2.469 1 97.38 435 ASP B N 1
ATOM 7306 C CA . ASP B 1 435 ? 1.513 -12.719 2.279 1 97.38 435 ASP B CA 1
ATOM 7307 C C . ASP B 1 435 ? 1.271 -12.992 0.797 1 97.38 435 ASP B C 1
ATOM 7309 O O . ASP B 1 435 ? 1.132 -14.141 0.385 1 97.38 435 ASP B O 1
ATOM 7313 N N . GLY B 1 436 ? 1.178 -11.938 0.01 1 97.56 436 GLY B N 1
ATOM 7314 C CA . GLY B 1 436 ? 0.967 -12.125 -1.417 1 97.56 436 GLY B CA 1
ATOM 7315 C C . GLY B 1 436 ? 2.057 -12.945 -2.078 1 97.56 436 GLY B C 1
ATOM 7316 O O . GLY B 1 436 ? 1.78 -13.75 -2.977 1 97.56 436 GLY B O 1
ATOM 7317 N N . ALA B 1 437 ? 3.289 -12.758 -1.657 1 98.44 437 ALA B N 1
ATOM 7318 C CA . ALA B 1 437 ? 4.414 -13.523 -2.193 1 98.44 437 ALA B CA 1
ATOM 7319 C C . ALA B 1 437 ? 4.395 -14.961 -1.681 1 98.44 437 ALA B C 1
ATOM 7321 O O . ALA B 1 437 ? 4.812 -15.883 -2.383 1 98.44 437 ALA B O 1
ATOM 7322 N N . LEU B 1 438 ? 3.92 -15.141 -0.466 1 98.44 438 LEU B N 1
ATOM 7323 C CA . LEU B 1 438 ? 3.789 -16.484 0.078 1 98.44 438 LEU B CA 1
ATOM 7324 C C . LEU B 1 438 ? 2.826 -17.312 -0.76 1 98.44 438 LEU B C 1
ATOM 7326 O O . LEU B 1 438 ? 3.084 -18.5 -1.026 1 98.44 438 LEU B O 1
ATOM 7330 N N . VAL B 1 439 ? 1.744 -16.703 -1.181 1 97.88 439 VAL B N 1
ATOM 7331 C CA . VAL B 1 439 ? 0.769 -17.391 -2.023 1 97.88 439 VAL B CA 1
ATOM 7332 C C . VAL B 1 439 ? 1.42 -17.797 -3.344 1 97.88 439 VAL B C 1
ATOM 7334 O O . VAL B 1 439 ? 1.183 -18.906 -3.846 1 97.88 439 VAL B O 1
ATOM 7337 N N . VAL B 1 440 ? 2.279 -16.969 -3.859 1 98.44 440 VAL B N 1
ATOM 7338 C CA . VAL B 1 440 ? 2.996 -17.234 -5.098 1 98.44 440 VAL B CA 1
ATOM 7339 C C . VAL B 1 440 ? 4.004 -18.359 -4.875 1 98.44 440 VAL B C 1
ATOM 7341 O O . VAL B 1 440 ? 4.266 -19.156 -5.777 1 98.44 440 VAL B O 1
ATOM 7344 N N . ALA B 1 441 ? 4.512 -18.547 -3.652 1 98.62 441 ALA B N 1
ATOM 7345 C CA . ALA B 1 441 ? 5.625 -19.422 -3.326 1 98.62 441 ALA B CA 1
ATOM 7346 C C . ALA B 1 441 ? 5.18 -20.891 -3.309 1 98.62 441 ALA B C 1
ATOM 7348 O O . ALA B 1 441 ? 6.012 -21.797 -3.303 1 98.62 441 ALA B O 1
ATOM 7349 N N . VAL B 1 442 ? 3.891 -21.156 -3.357 1 98 442 VAL B N 1
ATOM 7350 C CA . VAL B 1 442 ? 3.355 -22.5 -3.145 1 98 442 VAL B CA 1
ATOM 7351 C C . VAL B 1 442 ? 3.932 -23.469 -4.184 1 98 442 VAL B C 1
ATOM 7353 O O . VAL B 1 442 ? 4.535 -24.484 -3.834 1 98 442 VAL B O 1
ATOM 7356 N N . ASN B 1 443 ? 3.824 -23.156 -5.438 1 98.19 443 ASN B N 1
ATOM 7357 C CA . ASN B 1 443 ? 4.324 -24.031 -6.488 1 98.19 443 ASN B CA 1
ATOM 7358 C C . ASN B 1 443 ? 5.848 -24.016 -6.555 1 98.19 443 ASN B C 1
ATOM 7360 O O . ASN B 1 443 ? 6.477 -25.078 -6.66 1 98.19 443 ASN B O 1
ATOM 7364 N N . PRO B 1 444 ? 6.465 -22.859 -6.453 1 98.62 444 PRO B N 1
ATOM 7365 C CA . PRO B 1 444 ? 7.93 -22.828 -6.422 1 98.62 444 PRO B CA 1
ATOM 7366 C C . PRO B 1 444 ? 8.508 -23.719 -5.316 1 98.62 444 PRO B C 1
ATOM 7368 O O . PRO B 1 444 ? 9.492 -24.422 -5.539 1 98.62 444 PRO B O 1
ATOM 7371 N N . ILE B 1 445 ? 7.93 -23.688 -4.172 1 98.12 445 ILE B N 1
ATOM 7372 C CA . ILE B 1 445 ? 8.414 -24.5 -3.064 1 98.12 445 ILE B CA 1
ATOM 7373 C C . ILE B 1 445 ? 8.344 -25.984 -3.443 1 98.12 445 ILE B C 1
ATOM 7375 O O . ILE B 1 445 ? 9.281 -26.734 -3.189 1 98.12 445 ILE B O 1
ATOM 7379 N N . PHE B 1 446 ? 7.266 -26.406 -4.02 1 96.94 446 PHE B N 1
ATOM 7380 C CA . PHE B 1 446 ? 7.086 -27.797 -4.414 1 96.94 446 PHE B CA 1
ATOM 7381 C C . PHE B 1 446 ? 8.188 -28.234 -5.371 1 96.94 446 PHE B C 1
ATOM 7383 O O . PHE B 1 446 ? 8.82 -29.266 -5.172 1 96.94 446 PHE B O 1
ATOM 7390 N N . TYR B 1 447 ? 8.43 -27.453 -6.406 1 96.75 447 TYR B N 1
ATOM 7391 C CA . TYR B 1 447 ? 9.406 -27.844 -7.422 1 96.75 447 TYR B CA 1
ATOM 7392 C C . TYR B 1 447 ? 10.828 -27.766 -6.871 1 96.75 447 TYR B C 1
ATOM 7394 O O . TYR B 1 447 ? 11.688 -28.562 -7.25 1 96.75 447 TYR B O 1
ATOM 7402 N N . ALA B 1 448 ? 11.055 -26.812 -5.984 1 97 448 ALA B N 1
ATOM 7403 C CA . ALA B 1 448 ? 12.375 -26.703 -5.363 1 97 448 ALA B CA 1
ATOM 7404 C C . ALA B 1 448 ? 12.641 -27.891 -4.441 1 97 448 ALA B C 1
ATOM 7406 O O . ALA B 1 448 ? 13.742 -28.453 -4.445 1 97 448 ALA B O 1
ATOM 7407 N N . ALA B 1 449 ? 11.688 -28.25 -3.68 1 95.38 449 ALA B N 1
ATOM 7408 C CA . ALA B 1 449 ? 11.844 -29.297 -2.672 1 95.38 449 ALA B CA 1
ATOM 7409 C C . ALA B 1 449 ? 12.227 -30.625 -3.318 1 95.38 449 ALA B C 1
ATOM 7411 O O . ALA B 1 449 ? 12.93 -31.438 -2.711 1 95.38 449 ALA B O 1
ATOM 7412 N N . LYS B 1 450 ? 11.852 -30.844 -4.531 1 92.19 450 LYS B N 1
ATO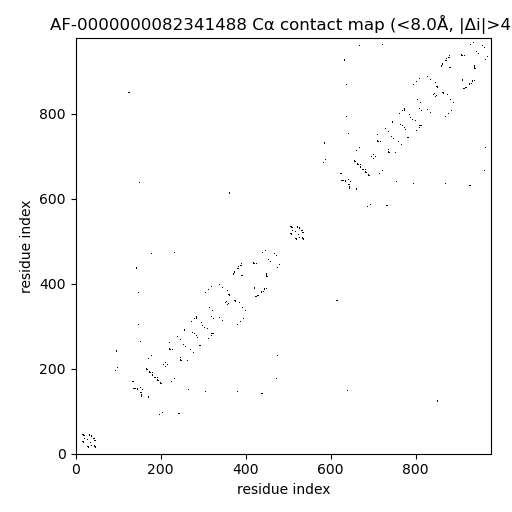M 7413 C CA . LYS B 1 450 ? 12.172 -32.062 -5.258 1 92.19 450 LYS B CA 1
ATOM 7414 C C . LYS B 1 450 ? 13.68 -32.25 -5.418 1 92.19 450 LYS B C 1
ATOM 7416 O O . LYS B 1 450 ? 14.18 -33.375 -5.516 1 92.19 450 LYS B O 1
ATOM 7421 N N . TYR B 1 451 ? 14.367 -31.141 -5.391 1 93 451 TYR B N 1
ATOM 7422 C CA . TYR B 1 451 ? 15.773 -31.219 -5.762 1 93 451 TYR B CA 1
ATOM 7423 C C . TYR B 1 451 ? 16.672 -30.75 -4.617 1 93 451 TYR B C 1
ATOM 7425 O O . TYR B 1 451 ? 17.875 -30.547 -4.801 1 93 451 TYR B O 1
ATOM 7433 N N . ILE B 1 452 ? 16.031 -30.5 -3.531 1 92.44 452 ILE B N 1
ATOM 7434 C CA . ILE B 1 452 ? 16.812 -30.188 -2.332 1 92.44 452 ILE B CA 1
ATOM 7435 C C . ILE B 1 452 ? 17.172 -31.484 -1.601 1 92.44 452 ILE B C 1
ATOM 7437 O O . ILE B 1 452 ? 16.281 -32.25 -1.204 1 92.44 452 ILE B O 1
ATOM 7441 N N . PRO B 1 453 ? 18.438 -31.781 -1.438 1 88.38 453 PRO B N 1
ATOM 7442 C CA . PRO B 1 453 ? 18.828 -33.062 -0.832 1 88.38 453 PRO B CA 1
ATOM 7443 C C . PRO B 1 453 ? 18.594 -33.094 0.676 1 88.38 453 PRO B C 1
ATOM 7445 O O . PRO B 1 453 ? 18.234 -34.125 1.223 1 88.38 453 PRO B O 1
ATOM 7448 N N . SER B 1 454 ? 18.734 -32.062 1.411 1 90.44 454 SER B N 1
ATOM 7449 C CA . SER B 1 454 ? 18.609 -31.984 2.863 1 90.44 454 SER B CA 1
ATOM 7450 C C . SER B 1 454 ? 17.172 -32.188 3.309 1 90.44 454 SER B C 1
ATOM 7452 O O . SER B 1 454 ? 16.281 -31.422 2.957 1 90.44 454 SER B O 1
ATOM 7454 N N . MET B 1 455 ? 17.016 -33.25 4.145 1 90 455 MET B N 1
ATOM 7455 C CA . MET B 1 455 ? 15.68 -33.531 4.668 1 90 455 MET B CA 1
ATOM 7456 C C . MET B 1 455 ? 15.234 -32.438 5.62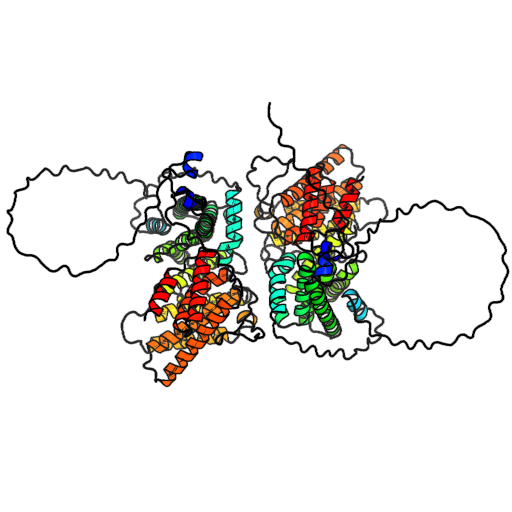5 1 90 455 MET B C 1
ATOM 7458 O O . MET B 1 455 ? 14.039 -32.125 5.699 1 90 455 MET B O 1
ATOM 7462 N N . ALA B 1 456 ? 16.141 -31.891 6.277 1 90.69 456 ALA B N 1
ATOM 7463 C CA . ALA B 1 456 ? 15.836 -30.812 7.215 1 90.69 456 ALA B CA 1
ATOM 7464 C C . ALA B 1 456 ? 15.297 -29.578 6.484 1 90.69 456 ALA B C 1
ATOM 7466 O O . ALA B 1 456 ? 14.312 -28.969 6.918 1 90.69 456 ALA B O 1
ATOM 7467 N N . LEU B 1 457 ? 15.922 -29.297 5.414 1 92.06 457 LEU B N 1
ATOM 7468 C CA . LEU B 1 457 ? 15.508 -28.141 4.625 1 92.06 457 LEU B CA 1
ATOM 7469 C C . LEU B 1 457 ? 14.156 -28.406 3.967 1 92.06 457 LEU B C 1
ATOM 7471 O O . LEU B 1 457 ? 13.312 -27.5 3.896 1 92.06 457 LEU B O 1
ATOM 7475 N N . LYS B 1 458 ? 13.914 -29.578 3.518 1 92.69 458 LYS B N 1
ATOM 7476 C CA . LYS B 1 458 ? 12.625 -29.953 2.934 1 92.69 458 LYS B CA 1
ATOM 7477 C C . LYS B 1 458 ? 11.492 -29.781 3.941 1 92.69 458 LYS B C 1
ATOM 7479 O O . LYS B 1 458 ? 10.422 -29.266 3.605 1 92.69 458 LYS B O 1
ATOM 7484 N N . THR B 1 459 ? 11.773 -30.188 5.117 1 92.12 459 THR B N 1
ATOM 7485 C CA . THR B 1 459 ? 10.766 -30.109 6.168 1 92.12 459 THR B CA 1
ATOM 7486 C C . THR B 1 459 ? 10.438 -28.656 6.496 1 92.12 459 THR B C 1
ATOM 7488 O O . THR B 1 459 ? 9.289 -28.312 6.77 1 92.12 459 THR B O 1
ATOM 7491 N N . ARG B 1 460 ? 11.469 -27.859 6.457 1 94.25 460 ARG B N 1
ATOM 7492 C CA . ARG B 1 460 ? 11.25 -26.438 6.703 1 94.25 460 ARG B CA 1
ATOM 7493 C C . ARG B 1 460 ? 10.391 -25.812 5.602 1 94.25 460 ARG B C 1
ATOM 7495 O O . ARG B 1 460 ? 9.523 -24.984 5.875 1 94.25 460 ARG B O 1
ATOM 7502 N N . LEU B 1 461 ? 10.656 -26.234 4.379 1 95.38 461 LEU B N 1
ATOM 7503 C CA . LEU B 1 461 ? 9.867 -25.75 3.256 1 95.38 461 LEU B CA 1
ATOM 7504 C C . LEU B 1 461 ? 8.422 -26.234 3.348 1 95.38 461 LEU B C 1
ATOM 7506 O O . LEU B 1 461 ? 7.488 -25.5 3.055 1 95.38 461 LEU B O 1
ATOM 7510 N N . TRP B 1 462 ? 8.258 -27.453 3.824 1 93.94 462 TRP B N 1
ATOM 7511 C CA . TRP B 1 462 ? 6.93 -28 4.062 1 93.94 462 TRP B CA 1
ATOM 7512 C C . TRP B 1 462 ? 6.195 -27.203 5.133 1 93.94 462 TRP B C 1
ATOM 7514 O O . TRP B 1 462 ? 4.984 -26.984 5.035 1 93.94 462 TRP B O 1
ATOM 7524 N N . GLY B 1 463 ? 6.938 -26.828 6.086 1 95.5 463 GLY B N 1
ATOM 7525 C CA . GLY B 1 463 ? 6.363 -26 7.141 1 95.5 463 GLY B CA 1
ATOM 7526 C C . GLY B 1 463 ? 5.812 -24.688 6.633 1 95.5 463 GLY B C 1
ATOM 7527 O O . GLY B 1 463 ? 4.816 -24.172 7.152 1 95.5 463 GLY B O 1
ATOM 7528 N N . ILE B 1 464 ? 6.449 -24.109 5.613 1 97.56 464 ILE B N 1
ATOM 7529 C CA . ILE B 1 464 ? 5.973 -22.859 5.027 1 97.56 464 ILE B CA 1
ATOM 7530 C C . ILE B 1 464 ? 4.629 -23.094 4.34 1 97.56 464 ILE B C 1
ATOM 7532 O O . ILE B 1 464 ? 3.717 -22.281 4.449 1 97.56 464 ILE B O 1
ATOM 7536 N N . LEU B 1 465 ? 4.469 -24.203 3.623 1 97.25 465 LEU B N 1
ATOM 7537 C CA . LEU B 1 465 ? 3.203 -24.531 2.98 1 97.25 465 LEU B CA 1
ATOM 7538 C C . LEU B 1 465 ? 2.088 -24.672 4.012 1 97.25 465 LEU B C 1
ATOM 7540 O O . LEU B 1 465 ? 0.982 -24.156 3.809 1 97.25 465 LEU B O 1
ATOM 7544 N N . ASP B 1 466 ? 2.426 -25.297 5.094 1 95.94 466 ASP B N 1
ATOM 7545 C CA . ASP B 1 466 ? 1.461 -25.469 6.176 1 95.94 466 ASP B CA 1
ATOM 7546 C C . ASP B 1 466 ? 1.06 -24.109 6.77 1 95.94 466 ASP B C 1
ATOM 7548 O O . ASP B 1 466 ? -0.117 -23.875 7.055 1 95.94 466 ASP B O 1
ATOM 7552 N N . ARG B 1 467 ? 1.994 -23.297 6.906 1 96.44 467 ARG B N 1
ATOM 7553 C CA . ARG B 1 467 ? 1.749 -21.984 7.473 1 96.44 467 ARG B CA 1
ATOM 7554 C C . ARG B 1 467 ? 0.891 -21.125 6.539 1 96.44 467 ARG B C 1
ATOM 7556 O O . ARG B 1 467 ? 0.042 -20.359 6.992 1 96.44 467 ARG B O 1
ATOM 7563 N N . ILE B 1 468 ? 1.136 -21.234 5.273 1 97.38 468 ILE B N 1
ATOM 7564 C CA . ILE B 1 468 ? 0.335 -20.516 4.293 1 97.38 468 ILE B CA 1
ATOM 7565 C C . ILE B 1 468 ? -1.132 -20.922 4.422 1 97.38 468 ILE B C 1
ATOM 7567 O O . ILE B 1 468 ? -2.02 -20.062 4.449 1 97.38 468 ILE B O 1
ATOM 7571 N N . GLU B 1 469 ? -1.358 -22.156 4.551 1 95.19 469 GLU B N 1
ATOM 7572 C CA . GLU B 1 469 ? -2.727 -22.656 4.641 1 95.19 469 GLU B CA 1
ATOM 7573 C C . GLU B 1 469 ? -3.381 -22.219 5.953 1 95.19 469 GLU B C 1
ATOM 7575 O O . GLU B 1 469 ? -4.523 -21.766 5.965 1 95.19 469 GLU B O 1
ATOM 7580 N N . THR B 1 470 ? -2.666 -22.297 7.039 1 95 470 THR B N 1
ATOM 7581 C CA . THR B 1 470 ? -3.248 -22.062 8.352 1 95 470 THR B CA 1
ATOM 7582 C C . THR B 1 470 ? -3.379 -20.578 8.633 1 95 470 THR B C 1
ATOM 7584 O O . THR B 1 470 ? -4.348 -20.141 9.266 1 95 470 THR B O 1
ATOM 7587 N N . ARG B 1 471 ? -2.457 -19.812 8.125 1 96.19 471 ARG B N 1
ATOM 7588 C CA . ARG B 1 471 ? -2.434 -18.391 8.484 1 96.19 471 ARG B CA 1
ATOM 7589 C C . ARG B 1 471 ? -3.152 -17.547 7.438 1 96.19 471 ARG B C 1
ATOM 7591 O O . ARG B 1 471 ? -3.723 -16.5 7.758 1 96.19 471 ARG B O 1
ATOM 7598 N N . LEU B 1 472 ? -3.117 -17.969 6.215 1 96.94 472 LEU B N 1
ATOM 7599 C CA . LEU B 1 472 ? -3.67 -17.141 5.148 1 96.94 472 LEU B CA 1
ATOM 7600 C C . LEU B 1 472 ? -4.977 -17.734 4.625 1 96.94 472 LEU B C 1
ATOM 7602 O O . LEU B 1 472 ? -5.746 -17.047 3.951 1 96.94 472 LEU B O 1
ATOM 7606 N N . GLY B 1 473 ? -5.254 -19.016 4.926 1 96.25 473 GLY B N 1
ATOM 7607 C CA . GLY B 1 473 ? -6.441 -19.672 4.414 1 96.25 473 GLY B CA 1
ATOM 7608 C C . GLY B 1 473 ? -6.312 -20.094 2.961 1 96.25 473 GLY B C 1
ATOM 7609 O O . GLY B 1 473 ? -7.309 -20.438 2.32 1 96.25 473 GLY B O 1
ATOM 7610 N N . PHE B 1 474 ? -5.141 -20.016 2.381 1 95.62 474 PHE B N 1
ATOM 7611 C CA . PHE B 1 474 ? -4.895 -20.391 0.997 1 95.62 474 PHE B CA 1
ATOM 7612 C C . PHE B 1 474 ? -4.578 -21.875 0.895 1 95.62 474 PHE B C 1
ATOM 7614 O O . PHE B 1 474 ? -3.674 -22.375 1.567 1 95.62 474 PHE B O 1
ATOM 7621 N N . TYR B 1 475 ? -5.188 -22.578 0.059 1 92.31 475 TYR B N 1
ATOM 7622 C CA . TYR B 1 475 ? -5.133 -24.031 -0.043 1 92.31 475 TYR B CA 1
ATOM 7623 C C . TYR B 1 475 ? -3.777 -24.5 -0.566 1 92.31 475 TYR B C 1
ATOM 7625 O O . TYR B 1 475 ? -3.357 -24.094 -1.654 1 92.31 475 TYR B O 1
ATOM 7633 N N . THR B 1 476 ? -3.084 -25.375 0.18 1 93.69 476 THR B N 1
ATOM 7634 C CA . THR B 1 476 ? -1.792 -25.891 -0.245 1 93.69 476 THR B CA 1
ATOM 7635 C C . THR B 1 476 ? -1.762 -27.422 -0.133 1 93.69 476 THR B C 1
ATOM 7637 O O . THR B 1 476 ? -0.751 -28.047 -0.449 1 93.69 476 THR B O 1
ATOM 7640 N N . ARG B 1 477 ? -2.797 -28.094 0.175 1 89.25 477 ARG B N 1
ATOM 7641 C CA . ARG B 1 477 ? -2.824 -29.516 0.552 1 89.25 477 ARG B CA 1
ATOM 7642 C C . ARG B 1 477 ? -2.443 -30.406 -0.627 1 89.25 477 ARG B C 1
ATOM 7644 O O . ARG B 1 477 ? -1.814 -31.438 -0.446 1 89.25 477 ARG B O 1
ATOM 7651 N N . ASP B 1 478 ? -2.914 -30.016 -1.735 1 88.94 478 ASP B N 1
ATOM 7652 C CA . ASP B 1 478 ? -2.531 -30.797 -2.908 1 88.94 478 ASP B CA 1
ATOM 7653 C C . ASP B 1 478 ? -1.013 -30.891 -3.033 1 88.94 478 ASP B C 1
ATOM 7655 O O . ASP B 1 478 ? -0.469 -31.969 -3.242 1 88.94 478 ASP B O 1
ATOM 7659 N N . ARG B 1 479 ? -0.396 -29.797 -2.873 1 91.62 479 ARG B N 1
ATOM 7660 C CA . ARG B 1 479 ? 1.056 -29.766 -3.018 1 91.62 479 ARG B CA 1
ATOM 7661 C C . ARG B 1 479 ? 1.738 -30.469 -1.847 1 91.62 479 ARG B C 1
ATOM 7663 O O . ARG B 1 479 ? 2.752 -31.141 -2.025 1 91.62 479 ARG B O 1
ATOM 7670 N N . GLN B 1 480 ? 1.206 -30.328 -0.705 1 90.44 480 GLN B N 1
ATOM 7671 C CA . GLN B 1 480 ? 1.752 -31.031 0.452 1 90.44 480 GLN B CA 1
ATOM 7672 C C . GLN B 1 480 ? 1.672 -32.562 0.266 1 90.44 480 GLN B C 1
ATOM 7674 O O . GLN B 1 480 ? 2.641 -33.25 0.531 1 90.44 480 GLN B O 1
ATOM 7679 N N . THR B 1 481 ? 0.576 -32.969 -0.221 1 89.5 481 THR B N 1
ATOM 7680 C CA . THR B 1 481 ? 0.379 -34.375 -0.466 1 89.5 481 THR B CA 1
ATOM 7681 C C . THR B 1 481 ? 1.329 -34.875 -1.55 1 89.5 481 THR B C 1
ATOM 7683 O O . THR B 1 481 ? 1.932 -35.969 -1.411 1 89.5 481 THR B O 1
ATOM 7686 N N . GLN B 1 482 ? 1.461 -34.125 -2.555 1 89.69 482 GLN B N 1
ATOM 7687 C CA . GLN B 1 482 ? 2.352 -34.5 -3.646 1 89.69 482 GLN B CA 1
ATOM 7688 C C . GLN B 1 482 ? 3.803 -34.562 -3.176 1 89.69 482 GLN B C 1
ATOM 7690 O O . GLN B 1 482 ? 4.559 -35.469 -3.6 1 89.69 482 GLN B O 1
ATOM 7695 N N . LEU B 1 483 ? 4.141 -33.625 -2.342 1 88.62 483 LEU B N 1
ATOM 7696 C CA . LEU B 1 483 ? 5.5 -33.594 -1.813 1 88.62 483 LEU B CA 1
ATOM 7697 C C . LEU B 1 483 ? 5.758 -34.812 -0.934 1 88.62 483 LEU B C 1
ATOM 7699 O O . LEU B 1 483 ? 6.848 -35.406 -0.967 1 88.62 483 LEU B O 1
ATOM 7703 N N . GLN B 1 484 ? 4.805 -35.25 -0.207 1 85.75 484 GLN B N 1
ATOM 7704 C CA . GLN B 1 484 ? 4.93 -36.406 0.641 1 85.75 484 GLN B CA 1
ATOM 7705 C C . GLN B 1 484 ? 5.098 -37.688 -0.198 1 85.75 484 GLN B C 1
ATOM 7707 O O . GLN B 1 484 ? 5.863 -38.562 0.167 1 85.75 484 GLN B O 1
ATOM 7712 N N . LEU B 1 485 ? 4.426 -37.688 -1.287 1 85.19 485 LEU B N 1
ATOM 7713 C CA . LEU B 1 485 ? 4.523 -38.812 -2.182 1 85.19 485 LEU B CA 1
ATOM 7714 C C . LEU B 1 485 ? 5.902 -38.906 -2.832 1 85.19 485 LEU B C 1
ATOM 7716 O O . LEU B 1 485 ? 6.441 -39.969 -3.039 1 85.19 485 LEU B O 1
ATOM 7720 N N . GLU B 1 486 ? 6.461 -37.75 -3.123 1 80.94 486 GLU B N 1
ATOM 7721 C CA . GLU B 1 486 ? 7.781 -37.688 -3.742 1 80.94 486 GLU B CA 1
ATOM 7722 C C . GLU B 1 486 ? 8.867 -38.125 -2.768 1 80.94 486 GLU B C 1
ATOM 7724 O O . GLU B 1 486 ? 9.891 -38.688 -3.178 1 80.94 486 GLU B O 1
ATOM 7729 N N . LEU B 1 487 ? 8.656 -37.906 -1.517 1 77.44 487 LEU B N 1
ATOM 7730 C CA . LEU B 1 487 ? 9.633 -38.281 -0.502 1 77.44 487 LEU B CA 1
ATOM 7731 C C . LEU B 1 487 ? 9.609 -39.781 -0.248 1 77.44 487 LEU B C 1
ATOM 7733 O O . LEU B 1 487 ? 10.594 -40.344 0.221 1 77.44 487 LEU B O 1
ATOM 7737 N N . LYS B 1 488 ? 8.562 -40.531 -0.526 1 67.88 488 LYS B N 1
ATOM 7738 C CA . LYS B 1 488 ? 8.445 -41.969 -0.323 1 67.88 488 LYS B CA 1
ATOM 7739 C C . LYS B 1 488 ? 9.078 -42.75 -1.48 1 67.88 488 LYS B C 1
ATOM 7741 O O . LYS B 1 488 ? 9.312 -43.938 -1.377 1 67.88 488 LYS B O 1
ATOM 7746 N N . LYS B 1 489 ? 9.477 -42.094 -2.527 1 63.38 489 LYS B N 1
ATOM 7747 C CA . LYS B 1 489 ? 10.172 -42.75 -3.631 1 63.38 489 LYS B CA 1
ATOM 7748 C C . LYS B 1 489 ? 11.688 -42.688 -3.424 1 63.38 489 LYS B C 1
ATOM 7750 O O . LYS B 1 489 ? 12.219 -41.719 -2.898 1 63.38 489 LYS B O 1
#

Sequence (978 aa):
MPTQRPARRSVKRRKTGHQNCRNRRIKCDEQSPCGYCNRRGLECKKADFIVPERWGNTPEPTRAGEESQPATRGTAPSSQRQTTPEGDPHIPESTYEIFQHVFSVDNDHLPTSDLRSTITSDNILTEEKAGLLRFYQEGIGVWMDIFDHSHTYQNDIVRYSLSSPLLMHAVCALSANQMSLIQNKYLWGPVSSRFYGQSLSLLINELTKQSSRADGELLLAATILLGSYELLAQPGIDYQRHLYGAQTLIFSRNIGQQGTSLEKASFWIFARQDVALALVNERPTLVPPVKWPVPPESPPAAVEDAFGMRILWLLARVVEVKFGSPNGGVSNIQRERVESLVAEIDLAWAGLPSHVRGVPMKQSHSEDEGLTRVWFCVPSASAACLYYHMAKILTYEFLLEQTRLPSRQSDDMLRSIGHHARAIASICLFSDLADGALVVAVNPIFYAAKYIPSMALKTRLWGILDRIETRLGFYTRDRQTQLQLELKKMPTQRPARRSVKRRKTGHQNCRNRRIKCDEQSPCGYCNRRGLECKKADFIVPERWGNTPEPTRAGEESQPATRGTAPSSQRQTTPEGDPHIPESTYEIFQHVFSVDNDHLPTSDLRSTITSDNILTEEKAGLLRFYQEGIGVWMDIFDHSHTYQNDIVRYSLSSPLLMHAVCALSANQMSLIQNKYLWGPVSSRFYGQSLSLLINELTKQSSRADGELLLAATILLGSYELLAQPGIDYQRHLYGAQTLIFSRNIGQQGTSLEKASFWIFARQDVALALVNERPTLVPPVKWPVPPESPPAAVEDAFGMRILWLLARVVEVKFGSPNGGVSNIQRERVESLVAEIDLAWAGLPSHVRGVPMKQSHSEDEGLTRVWFCVPSASAACLYYHMAKILTYEFLLEQTRLPSRQSDDMLRSIGHHARAIASICLFSDLADGALVVAVNPIFYAAKYIPSMALKTRLWGILDRIETRLGFYTRDRQTQLQLELKK